Protein AF-0000000085039120 (afdb_homodimer)

Nearest PDB structures (foldseek):
  1xzw-assembly1_A  TM=8.210E-01  e=5.779E-21  Ipomoea batatas
  6hwr-assembly1_D  TM=8.224E-01  e=4.100E-21  Phaseolus vulgaris
  1kbp-assembly1_B  TM=8.142E-01  e=3.033E-20  Phaseolus vulgaris
  8brn-assembly1_C  TM=7.952E-01  e=2.706E-20  Phaseolus vulgaris
  6gj9-assembly1_A  TM=7.654E-01  e=9.226E-18  Triticum aestivum

pLDDT: mean 93.67, std 9.56, range [24.2, 98.94]

Secondary structure (DSSP, 8-state):
-EEEESS--SS-EEEEEE--SSSS-----EEEEPEEEEEE-TTS-EEEEEE----SPPTT-EEEEEEE-TTS-BPPPEEEEPPPSS---EEEEEE-B--SSIIIIIHHHHHHHHHH-TT-SEEEE-S-SSSSTT-HHHHHHHHHHHTTHHHHSEEEEPP-GGGEEEETTEEEEEEE-TTHHHH------S-TT-TTTSEEEEETTEEEEE--HHHHHH-HHHHHHHHHHHHHHHHT---SEEEEE-SS-S---BSSS----HHHHHHHHHHHHHTT--EEEE-SSSSEEEESSS--SS---TTEESPEEEE-B-SS----B-GGG---SEEEBS--EEEEEEEETTEEEEEEEETT--EEEEEEEE--TTSPEEEEESS-TTTSPPPB--------/-EEEESS--SS-EEEEEE--S-SS-----EEEEPEEEEEE-TTS-EEEEEE----SPPTT-EEEEEEE-TTS-BPPPEEEEPPPSS---EEEEEE-B--SSIIIIIHHHHHHHHHH-TT-SEEEE-S-SSSSTT-HHHHHHHHHHHTTHHHHSEEEEPP-GGGEEEETTEEEEEEE-TTHHHH------S-TT-TTTSEEEEETTEEEEE--HHHHHH-HHHHHHHHHHHHHHHHT---SEEEEE-SS-S---BSSS----HHHHHHHHHHHHHTT--EEEE-SSSSEEEESSS--SS---TTEESPEEEE-B-SS----B-GGG---SEEEBS--EEEEEEEETTEEEEEEEETT--EEEEEEEE--TTSPEEEEESS-TTTSPPPB--------

Foldseek 3Di:
DKDKDQDDDPWKKKWKDFDDPDDDPPPPTDIGTWDWDWDAALVGRIMIMTDDDDPDDAAFTKMWMWIDDPPDDIDDIEIETHHHQDLAKAKEKEAEAAAPPLQPFLLLLLVLRCVVPVRHQAYEYQENLYQAQRDVVRVVSSVVSCPCVPVYHHYHYAYDPNQWHARPVGHPDTDGRPCQCRGDDDDQPADPPCGPNWDWDDHRQEIETGHEVVVVQVDVVSVVRNLVVLLVCLVPRPHQAYEYGHAADCAAFFPDDGHHDPSNCVRRQVSQQVSQHAEYEYEDQQKWFKAFDFDHPDDADPQFTGYIYTYAHQHQDHTAGHPVRDRGQAIATRFHKMWMWMDRPQKIKIFIATSVRHTQWIKMWGRDDVHGTRIGGPDTCVVDPYHDDDSPPPPD/DKDKDQDDDPWKKKWKDFDDPDQDDPPPTDIGTWDWDWDAALVGRIMIMTDDDDPDDAAFTKMWMWIDDPPDDIDDIEIETHHHQDLAKAKEKEAEAAAPCLQPFLLLLLVLRCVVPVRHQAYEYQENLYQAQRDVVRVVSSVVSCPCVPVYHHYHYAYDPNQWHARPVGHPDTDGRPCQCRGDDDDQPADPPCGPNWDWDDHRQEIETGHEVVVVLVDVVSVVRVLVVLLVCLVPRPHQAYEYGHAADCAAFFDDDHHHDPSNCVRHQVSQQVSQHAEYEYEDQQKWFKAFPFDHPDDADPQFTGYIYTYAHQHQDHTAGHPVRDRGQAIATRFHKMWMWMDRPQKIKIFIATSVRHTQWIKMWGRDDVHGTRIGTPDTCVVDPYHDDDSPPPPD

Organism: Cyclobacterium marinum (strain ATCC 25205 / DSM 745 / LMG 13164 / NCIMB 1802) (NCBI:txid880070)

Radius of gyration: 28.02 Å; Cα contacts (8 Å, |Δi|>4): 1954; chains: 2; bounding box: 54×85×74 Å

Sequence (792 aa):
MTWRTSLKLELPIAQVSVASSVGSITAHDQTYQATIQEIKSLVGKSYYYYSVTFEGLKPGRIYRYRVGEIGNKMSEWNQFTTADNTNAPYSFIYLGDIQNEILAWGSRTIRAAYAKAPKAGFMMFAGDLINDGHQDSQWIEWFESLSHIRTMKSIVPVIGNHEYDTYPNDPNEEKISMFWRPQFELPLNGPKGLEESVYYMDYKNMRLVVLNSLAALKSPENLQVQSNYLDKVLADNPQKWTVVSFHHPFFTARDGRHGNYPELREAWQPILEKYKVDLVLKGHDHVYARGAHQTKTIDVPDGQVGPVYVVSVAGPKMYGIVPEKRWMDRAAVNTQLYQVITIDGDLLQYRAYTVLDELYDAFDLQKQNSSFNLFTEHISTPKYPENRFPNGSTLRMTWRTSLKLELPIAQVSVASSVGSITAHDQTYQATIQEIKSLVGKSYYYYSVTFEGLKPGRIYRYRVGEIGNKMSEWNQFTTADNTNAPYSFIYLGDIQNEILAWGSRTIRAAYAKAPKAGFMMFAGDLINDGHQDSQWIEWFESLSHIRTMKSIVPVIGNHEYDTYPNDPNEEKISMFWRPQFELPLNGPKGLEESVYYMDYKNMRLVVLNSLAALKSPENLQVQSNYLDKVLADNPQKWTVVSFHHPFFTARDGRHGNYPELREAWQPILEKYKVDLVLKGHDHVYARGAHQTKTIDVPDGQVGPVYVVSVAGPKMYGIVPEKRWMDRAAVNTQLYQVITIDGDLLQYRAYTVLDELYDAFDLQKQNSSFNLFTEHISTPKYPENRFPNGSTLR

Structure (mmCIF, N/CA/C/O backbone):
data_AF-0000000085039120-model_v1
#
loop_
_entity.id
_entity.type
_entity.pdbx_description
1 polymer Metallophosphoesterase
#
loop_
_atom_site.group_PDB
_atom_site.id
_atom_site.type_symbol
_atom_site.label_atom_id
_atom_site.label_alt_id
_atom_site.label_comp_id
_atom_site.label_asym_id
_atom_site.label_entity_id
_atom_site.label_seq_id
_atom_site.pdbx_PDB_ins_code
_atom_site.Cartn_x
_atom_site.Cartn_y
_atom_site.Cartn_z
_atom_site.occupancy
_atom_site.B_iso_or_equiv
_atom_site.auth_seq_id
_atom_site.auth_comp_id
_atom_site.auth_asym_id
_atom_site.auth_atom_id
_atom_site.pdbx_PDB_model_num
ATOM 1 N N . MET A 1 1 ? -16.375 -11.984 -2.309 1 93.56 1 MET A N 1
ATOM 2 C CA . MET A 1 1 ? -15.555 -11.5 -1.193 1 93.56 1 MET A CA 1
ATOM 3 C C . MET A 1 1 ? -15.82 -12.32 0.064 1 93.56 1 MET A C 1
ATOM 5 O O . MET A 1 1 ? -16.938 -12.766 0.296 1 93.56 1 MET A O 1
ATOM 9 N N . THR A 1 2 ? -14.828 -12.453 0.845 1 97.44 2 THR A N 1
ATOM 10 C CA . THR A 1 2 ? -14.914 -13.234 2.074 1 97.44 2 THR A CA 1
ATOM 11 C C . THR A 1 2 ? -14.289 -12.477 3.242 1 97.44 2 THR A C 1
ATOM 13 O O . THR A 1 2 ? -13.453 -11.594 3.039 1 97.44 2 THR A O 1
ATOM 16 N N . TRP A 1 3 ? -14.797 -12.703 4.43 1 97.75 3 TRP A N 1
ATOM 17 C CA . TRP A 1 3 ? -14.148 -12.25 5.656 1 97.75 3 TRP A CA 1
ATOM 18 C C . TRP A 1 3 ? -14.391 -13.227 6.801 1 97.75 3 TRP A C 1
ATOM 20 O O . TRP A 1 3 ? -15.156 -14.188 6.648 1 97.75 3 TRP A O 1
ATOM 30 N N . ARG A 1 4 ? -13.656 -13.094 7.875 1 97.5 4 ARG A N 1
ATOM 31 C CA . ARG A 1 4 ? -13.805 -14.039 8.977 1 97.5 4 ARG A CA 1
ATOM 32 C C . ARG A 1 4 ? -13.836 -13.32 10.32 1 97.5 4 ARG A C 1
ATOM 34 O O . ARG A 1 4 ? -13.32 -12.203 10.445 1 97.5 4 ARG A O 1
ATOM 41 N N . THR A 1 5 ? -14.508 -13.852 11.289 1 97.06 5 THR A N 1
ATOM 42 C CA . THR A 1 5 ? -14.531 -13.391 12.68 1 97.06 5 THR A CA 1
ATOM 43 C C . THR A 1 5 ? -14.32 -14.562 13.633 1 97.06 5 THR A C 1
ATOM 45 O O . THR A 1 5 ? -14.5 -15.727 13.258 1 97.06 5 THR A O 1
ATOM 48 N N . SER A 1 6 ? -13.836 -14.211 14.828 1 95.25 6 SER A N 1
ATOM 49 C CA . SER A 1 6 ? -13.672 -15.227 15.867 1 95.25 6 SER A CA 1
ATOM 50 C C . SER A 1 6 ? -14.992 -15.5 16.578 1 95.25 6 SER A C 1
ATOM 52 O O . SER A 1 6 ? -15.18 -16.578 17.156 1 95.25 6 SER A O 1
ATOM 54 N N . LEU A 1 7 ? -15.891 -14.516 16.578 1 95.88 7 LEU A N 1
ATOM 55 C CA . LEU A 1 7 ? -17.234 -14.672 17.141 1 95.88 7 LEU A CA 1
ATOM 56 C C . LEU A 1 7 ? -18.281 -14.609 16.031 1 95.88 7 LEU A C 1
ATOM 58 O O . LEU A 1 7 ? -18.172 -13.797 15.117 1 95.88 7 LEU A O 1
ATOM 62 N N . LYS A 1 8 ? -19.281 -15.453 16.188 1 96.25 8 LYS A N 1
ATOM 63 C CA . LYS A 1 8 ? -20.312 -15.562 15.164 1 96.25 8 LYS A CA 1
ATOM 64 C C . LYS A 1 8 ? -21.141 -14.281 15.07 1 96.25 8 LYS A C 1
ATOM 66 O O . LYS A 1 8 ? -21.578 -13.75 16.094 1 96.25 8 LYS A O 1
ATOM 71 N N . LEU A 1 9 ? -21.297 -13.797 13.875 1 97.06 9 LEU A N 1
ATOM 72 C CA . LEU A 1 9 ? -22.25 -12.719 13.617 1 97.06 9 LEU A CA 1
ATOM 73 C C . LEU A 1 9 ? -23.641 -13.266 13.367 1 97.06 9 LEU A C 1
ATOM 75 O O . LEU A 1 9 ? -23.812 -14.281 12.688 1 97.06 9 LEU A O 1
ATOM 79 N N . GLU A 1 10 ? -24.609 -12.664 13.898 1 95.88 10 GLU A N 1
ATOM 80 C CA . GLU A 1 10 ? -25.984 -13.125 13.727 1 95.88 10 GLU A CA 1
ATOM 81 C C . GLU A 1 10 ? -26.516 -12.758 12.352 1 95.88 10 GLU A C 1
ATOM 83 O O . GLU A 1 10 ? -27.172 -13.57 11.695 1 95.88 10 GLU A O 1
ATOM 88 N N . LEU A 1 11 ? -26.297 -11.555 11.953 1 96.69 11 LEU A N 1
ATOM 89 C CA . LEU A 1 11 ? -26.75 -11.07 10.648 1 96.69 11 LEU A CA 1
ATOM 90 C C . LEU A 1 11 ? -25.594 -10.438 9.875 1 96.69 11 LEU A C 1
ATOM 92 O O . LEU A 1 11 ? -25.531 -9.219 9.727 1 96.69 11 LEU A O 1
ATOM 96 N N . PRO A 1 12 ? -24.656 -11.281 9.344 1 98.06 12 PRO A N 1
ATOM 97 C CA . PRO A 1 12 ? -23.531 -10.742 8.586 1 98.06 12 PRO A CA 1
ATOM 98 C C . PRO A 1 12 ? -23.953 -10.148 7.242 1 98.06 12 PRO A C 1
ATOM 100 O O . PRO A 1 12 ? -24.703 -10.781 6.496 1 98.06 12 PRO A O 1
ATOM 103 N N . ILE A 1 13 ? -23.516 -8.93 6.973 1 97.62 13 ILE A N 1
ATOM 104 C CA . ILE A 1 13 ? -23.906 -8.266 5.73 1 97.62 13 ILE A CA 1
ATOM 105 C C . ILE A 1 13 ? -22.672 -7.617 5.094 1 97.62 13 ILE A C 1
ATOM 107 O O . ILE A 1 13 ? -21.672 -7.391 5.762 1 97.62 13 ILE A O 1
ATOM 111 N N . ALA A 1 14 ? -22.781 -7.375 3.836 1 97.5 14 ALA A N 1
ATOM 112 C CA . ALA A 1 14 ? -21.875 -6.508 3.074 1 97.5 14 ALA A CA 1
ATOM 113 C C . ALA A 1 14 ? -22.656 -5.406 2.365 1 97.5 14 ALA A C 1
ATOM 115 O O . ALA A 1 14 ? -23.75 -5.641 1.853 1 97.5 14 ALA A O 1
ATOM 116 N N . GLN A 1 15 ? -22.125 -4.207 2.426 1 95.5 15 GLN A N 1
ATOM 117 C CA . GLN A 1 15 ? -22.688 -3.076 1.697 1 95.5 15 GLN A CA 1
ATOM 118 C C . GLN A 1 15 ? -21.734 -2.584 0.615 1 95.5 15 GLN A C 1
ATOM 120 O O . GLN A 1 15 ? -20.516 -2.561 0.818 1 95.5 15 GLN A O 1
ATOM 125 N N . VAL A 1 16 ? -22.312 -2.248 -0.573 1 96.19 16 VAL A N 1
ATOM 126 C CA . VAL A 1 16 ? -21.484 -1.78 -1.683 1 96.19 16 VAL A CA 1
ATOM 127 C C . VAL A 1 16 ? -22.219 -0.685 -2.449 1 96.19 16 VAL A C 1
ATOM 129 O O . VAL A 1 16 ? -23.453 -0.732 -2.586 1 96.19 16 VAL A O 1
ATOM 132 N N . SER A 1 17 ? -21.516 0.325 -2.885 1 94.25 17 SER A N 1
ATOM 133 C CA . SER A 1 17 ? -22.031 1.37 -3.766 1 94.25 17 SER A CA 1
ATOM 134 C C . SER A 1 17 ? -20.906 1.987 -4.598 1 94.25 17 SER A C 1
ATOM 136 O O . SER A 1 17 ? -19.734 1.796 -4.297 1 94.25 17 SER A O 1
ATOM 138 N N . VAL A 1 18 ? -21.344 2.609 -5.652 1 94.31 18 VAL A N 1
ATOM 139 C CA . VAL A 1 18 ? -20.359 3.41 -6.375 1 94.31 18 VAL A CA 1
ATOM 140 C C . VAL A 1 18 ? -19.75 4.441 -5.434 1 94.31 18 VAL A C 1
ATOM 142 O O . VAL A 1 18 ? -20.453 5.117 -4.688 1 94.31 18 VAL A O 1
ATOM 145 N N . ALA A 1 19 ? -18.438 4.512 -5.434 1 94.12 19 ALA A N 1
ATOM 146 C CA . ALA A 1 19 ? -17.75 5.406 -4.516 1 94.12 19 ALA A CA 1
ATOM 147 C C . ALA A 1 19 ? -17.969 6.867 -4.898 1 94.12 19 ALA A C 1
ATOM 149 O O . ALA A 1 19 ? -18.203 7.18 -6.066 1 94.12 19 ALA A O 1
ATOM 150 N N . SER A 1 20 ? -17.891 7.703 -3.924 1 92 20 SER A N 1
ATOM 151 C CA . SER A 1 20 ? -17.953 9.156 -4.082 1 92 20 SER A CA 1
ATOM 152 C C . SER A 1 20 ? -16.844 9.844 -3.309 1 92 20 SER A C 1
ATOM 154 O O . SER A 1 20 ? -16.281 9.266 -2.371 1 92 20 SER A O 1
ATOM 156 N N . SER A 1 21 ? -16.484 11.031 -3.77 1 92 21 SER A N 1
ATOM 157 C CA . SER A 1 21 ? -15.453 11.773 -3.064 1 92 21 SER A CA 1
ATOM 158 C C . SER A 1 21 ? -15.992 12.383 -1.771 1 92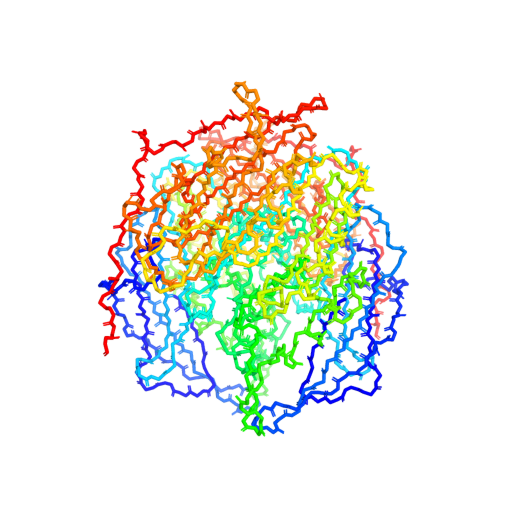 21 SER A C 1
ATOM 160 O O . SER A 1 21 ? -15.227 12.938 -0.979 1 92 21 SER A O 1
ATOM 162 N N . VAL A 1 22 ? -17.312 12.242 -1.511 1 85.81 22 VAL A N 1
ATOM 163 C CA . VAL A 1 22 ? -17.953 12.727 -0.289 1 85.81 22 VAL A CA 1
ATOM 164 C C . VAL A 1 22 ? -17.781 11.703 0.827 1 85.81 22 VAL A C 1
ATOM 166 O O . VAL A 1 22 ? -18.016 10.508 0.622 1 85.81 22 VAL A O 1
ATOM 169 N N . GLY A 1 23 ? -17.297 12.125 2.092 1 73.06 23 GLY A N 1
ATOM 170 C CA . GLY A 1 23 ? -17.047 11.289 3.256 1 73.06 23 GLY A CA 1
ATOM 171 C C . GLY A 1 23 ? -18.297 11.039 4.078 1 73.06 23 GLY A C 1
ATOM 172 O O . GLY A 1 23 ? -18.234 10.398 5.129 1 73.06 23 GLY A O 1
ATOM 173 N N . SER A 1 24 ? -19.344 10.477 3.783 1 66.94 24 SER A N 1
ATOM 174 C CA . SER A 1 24 ? -20.438 10.102 4.68 1 66.94 24 SER A CA 1
ATOM 175 C C . SER A 1 24 ? -21.781 10.203 3.982 1 66.94 24 SER A C 1
ATOM 177 O O . SER A 1 24 ? -22.828 10.305 4.641 1 66.94 24 SER A O 1
ATOM 179 N N . ILE A 1 25 ? -21.719 10.336 2.723 1 59.97 25 ILE A N 1
ATOM 180 C CA . ILE A 1 25 ? -23.047 10.516 2.148 1 59.97 25 ILE A CA 1
ATOM 181 C C . ILE A 1 25 ? -23.828 9.203 2.201 1 59.97 25 ILE A C 1
ATOM 183 O O . ILE A 1 25 ? -23.25 8.125 2.029 1 59.97 25 ILE A O 1
ATOM 187 N N . THR A 1 26 ? -24.984 9.344 2.809 1 58.03 26 THR A N 1
ATOM 188 C CA . THR A 1 26 ? -25.984 8.281 2.84 1 58.03 26 THR A CA 1
ATOM 189 C C . THR A 1 26 ? -26.266 7.77 1.431 1 58.03 26 THR A C 1
ATOM 191 O O . THR A 1 26 ? -27.031 8.398 0.683 1 58.03 26 THR A O 1
ATOM 194 N N . ALA A 1 27 ? -25.219 7.398 0.697 1 60.88 27 ALA A N 1
ATOM 195 C CA . ALA A 1 27 ? -25.562 6.75 -0.567 1 60.88 27 ALA A CA 1
ATOM 196 C C . ALA A 1 27 ? -26.422 5.508 -0.334 1 60.88 27 ALA A C 1
ATOM 198 O O . ALA A 1 27 ? -26.453 4.965 0.773 1 60.88 27 ALA A O 1
ATOM 199 N N . HIS A 1 28 ? -27.406 5.34 -1.147 1 76.56 28 HIS A N 1
ATOM 200 C CA . HIS A 1 28 ? -28.188 4.105 -1.222 1 76.56 28 HIS A CA 1
ATOM 201 C C . HIS A 1 28 ? -27.266 2.898 -1.422 1 76.56 28 HIS A C 1
ATOM 203 O O . HIS A 1 28 ? -27.047 2.469 -2.555 1 76.56 28 HIS A O 1
ATOM 209 N N . ASP A 1 29 ? -26.656 2.416 -0.384 1 87.31 29 ASP A N 1
ATOM 210 C CA . ASP A 1 29 ? -25.812 1.224 -0.44 1 87.31 29 ASP A CA 1
ATOM 211 C C . ASP A 1 29 ? -26.656 -0.023 -0.721 1 87.31 29 ASP A C 1
ATOM 213 O O . ASP A 1 29 ? -27.734 -0.188 -0.161 1 87.31 29 ASP A O 1
ATOM 217 N N . GLN A 1 30 ? -26.234 -0.728 -1.719 1 93.38 30 GLN A N 1
ATOM 218 C CA . GLN A 1 30 ? -26.781 -2.074 -1.851 1 93.38 30 GLN A CA 1
ATOM 219 C C . GLN A 1 30 ? -26.281 -2.982 -0.73 1 93.38 30 GLN A C 1
ATOM 221 O O . GLN A 1 30 ? -25.094 -3.02 -0.441 1 93.38 30 GLN A O 1
ATOM 226 N N . THR A 1 31 ? -27.234 -3.686 -0.113 1 95.31 31 THR A N 1
ATOM 227 C CA . THR A 1 31 ? -26.891 -4.551 1.009 1 95.31 31 THR A CA 1
ATOM 228 C C . THR A 1 31 ? -27.078 -6.02 0.636 1 95.31 31 THR A C 1
ATOM 230 O O . THR A 1 31 ? -28.109 -6.395 0.076 1 95.31 31 THR A O 1
ATOM 233 N N . TYR A 1 32 ? -26.109 -6.848 0.903 1 97 32 TYR A N 1
ATOM 234 C CA . TYR A 1 32 ? -26.141 -8.289 0.678 1 97 32 TYR A CA 1
ATOM 235 C C . TYR A 1 32 ? -26 -9.047 1.992 1 97 32 TYR A C 1
ATOM 237 O O . TYR A 1 32 ? -25.141 -8.734 2.816 1 97 32 TYR A O 1
ATOM 245 N N . GLN A 1 33 ? -26.875 -9.984 2.176 1 97.38 33 GLN A N 1
ATOM 246 C CA . GLN A 1 33 ? -26.688 -10.906 3.289 1 97.38 33 GLN A CA 1
ATOM 247 C C . GLN A 1 33 ? -25.609 -11.945 2.961 1 97.38 33 GLN A C 1
ATOM 249 O O . GLN A 1 33 ? -25.625 -12.547 1.885 1 97.38 33 GLN A O 1
ATOM 254 N N . ALA A 1 34 ? -24.719 -12.156 3.879 1 98 34 ALA A N 1
ATOM 255 C CA . ALA A 1 34 ? -23.609 -13.078 3.629 1 98 34 ALA A CA 1
ATOM 256 C C . ALA A 1 34 ? -23.984 -14.5 4.039 1 98 34 ALA A C 1
ATOM 258 O O . ALA A 1 34 ? -24.797 -14.695 4.953 1 98 34 ALA A O 1
ATOM 259 N N . THR A 1 35 ? -23.453 -15.492 3.338 1 97.25 35 THR A N 1
ATOM 260 C CA . THR A 1 35 ? -23.469 -16.859 3.834 1 97.25 35 THR A CA 1
ATOM 261 C C . THR A 1 35 ? -22.469 -17.047 4.961 1 97.25 35 THR A C 1
ATOM 263 O O . THR A 1 35 ? -21.5 -16.281 5.07 1 97.25 35 THR A O 1
ATOM 266 N N . ILE A 1 36 ? -22.75 -18.031 5.82 1 97.19 36 ILE A N 1
ATOM 267 C CA . ILE A 1 36 ? -21.875 -18.281 6.969 1 97.19 36 ILE A CA 1
ATOM 268 C C . ILE A 1 36 ? -21.406 -19.734 6.953 1 97.19 36 ILE A C 1
ATOM 270 O O . ILE A 1 36 ? -22.172 -20.641 6.641 1 97.19 36 ILE A O 1
ATOM 274 N N . GLN A 1 37 ? -20.125 -19.906 7.219 1 97.19 37 GLN A N 1
ATOM 275 C CA . GLN A 1 37 ? -19.547 -21.234 7.422 1 97.19 37 GLN A CA 1
ATOM 276 C C . GLN A 1 37 ? -18.641 -21.25 8.656 1 97.19 37 GLN A C 1
ATOM 278 O O . GLN A 1 37 ? -17.719 -20.438 8.773 1 97.19 37 GLN A O 1
ATOM 283 N N . GLU A 1 38 ? -18.922 -22.141 9.555 1 97.62 38 GLU A N 1
ATOM 284 C CA . GLU A 1 38 ? -18.062 -22.328 10.719 1 97.62 38 GLU A CA 1
ATOM 285 C C . GLU A 1 38 ? -16.953 -23.344 10.438 1 97.62 38 GLU A C 1
ATOM 287 O O . GLU A 1 38 ? -17.219 -24.438 9.93 1 97.62 38 GLU A O 1
ATOM 292 N N . ILE A 1 39 ? -15.758 -23 10.773 1 96.94 39 ILE A N 1
ATOM 293 C CA . ILE A 1 39 ? -14.625 -23.906 10.664 1 96.94 39 ILE A CA 1
ATOM 294 C C . ILE A 1 39 ? -13.953 -24.062 12.023 1 96.94 39 ILE A C 1
ATOM 296 O O . ILE A 1 39 ? -13.602 -23.062 12.664 1 96.94 39 ILE A O 1
ATOM 300 N N . LYS A 1 40 ? -13.734 -25.281 12.438 1 94.81 40 LYS A N 1
ATOM 301 C CA . LYS A 1 40 ? -12.977 -25.578 13.648 1 94.81 40 LYS A CA 1
ATOM 302 C C . LYS A 1 40 ? -11.531 -25.922 13.32 1 94.81 40 LYS A C 1
ATOM 304 O O . LYS A 1 40 ? -11.266 -26.891 12.594 1 94.81 40 LYS A O 1
ATOM 309 N N . SER A 1 41 ? -10.672 -25.156 13.867 1 92.81 41 SER A N 1
ATOM 310 C CA . SER A 1 41 ? -9.258 -25.391 13.609 1 92.81 41 SER A CA 1
ATOM 311 C C . SER A 1 41 ? -8.781 -26.672 14.289 1 92.81 41 SER A C 1
ATOM 313 O O . SER A 1 41 ? -9.523 -27.281 15.055 1 92.81 41 SER A O 1
ATOM 315 N N . LEU A 1 42 ? -7.531 -27.047 14.047 1 90.06 42 LEU A N 1
ATOM 316 C CA . LEU A 1 42 ? -6.957 -28.266 14.602 1 90.06 42 LEU A CA 1
ATOM 317 C C . LEU A 1 42 ? -6.828 -28.156 16.125 1 90.06 42 LEU A C 1
ATOM 319 O O . LEU A 1 42 ? -6.832 -29.172 16.812 1 90.06 42 LEU A O 1
ATOM 323 N N . VAL A 1 43 ? -6.734 -26.906 16.609 1 90.44 43 VAL A N 1
ATOM 324 C CA . VAL A 1 43 ? -6.551 -26.719 18.047 1 90.44 43 VAL A CA 1
ATOM 325 C C . VAL A 1 43 ? -7.902 -26.484 18.703 1 90.44 43 VAL A C 1
ATOM 327 O O . VAL A 1 43 ? -7.961 -26.094 19.875 1 90.44 43 VAL A O 1
ATOM 330 N N . GLY A 1 44 ? -8.961 -26.562 17.984 1 91.31 44 GLY A N 1
ATOM 331 C CA . GLY A 1 44 ? -10.297 -26.547 18.578 1 91.31 44 GLY A CA 1
ATOM 332 C C . GLY A 1 44 ? -10.938 -25.172 18.562 1 91.31 44 GLY A C 1
ATOM 333 O O . GLY A 1 44 ? -12.086 -25.016 18.984 1 91.31 44 GLY A O 1
ATOM 334 N N . LYS A 1 45 ? -10.273 -24.219 18.094 1 94.31 45 LYS A N 1
ATOM 335 C CA . LYS A 1 45 ? -10.836 -22.859 18.016 1 94.31 45 LYS A CA 1
ATOM 336 C C . LYS A 1 45 ? -11.742 -22.719 16.797 1 94.31 45 LYS A C 1
ATOM 338 O O . LYS A 1 45 ? -11.398 -23.188 15.695 1 94.31 45 LYS A O 1
ATOM 343 N N . SER A 1 46 ? -12.867 -22.094 16.984 1 96.25 46 SER A N 1
ATOM 344 C CA . SER A 1 46 ? -13.812 -21.875 15.891 1 96.25 46 SER A CA 1
ATOM 345 C C . SER A 1 46 ? -13.586 -20.531 15.227 1 96.25 46 SER A C 1
ATOM 347 O O . SER A 1 46 ? -13.336 -19.531 15.906 1 96.25 46 SER A O 1
ATOM 349 N N . TYR A 1 47 ? -13.695 -20.547 13.906 1 96.88 47 TYR A N 1
ATOM 350 C CA . TYR A 1 47 ? -13.734 -19.344 13.094 1 96.88 47 TYR A CA 1
ATOM 351 C C . TYR A 1 47 ? -14.961 -19.328 12.195 1 96.88 47 TYR A C 1
ATOM 353 O O . TYR A 1 47 ? -15.398 -20.375 11.711 1 96.88 47 TYR A O 1
ATOM 361 N N . TYR A 1 48 ? -15.539 -18.172 12.016 1 98.06 48 TYR A N 1
ATOM 362 C CA . TYR A 1 48 ? -16.703 -18 11.172 1 98.06 48 TYR A CA 1
ATOM 363 C C . TYR A 1 48 ? -16.359 -17.234 9.898 1 98.06 48 TYR A C 1
ATOM 365 O O . TYR A 1 48 ? -15.961 -16.078 9.961 1 98.06 48 TYR A O 1
ATOM 373 N N . TYR A 1 49 ? -16.547 -17.922 8.789 1 98.19 49 TYR A N 1
ATOM 374 C CA . TYR A 1 49 ? -16.266 -17.344 7.48 1 98.19 49 TYR A CA 1
ATOM 375 C C . TYR A 1 49 ? -17.562 -16.859 6.812 1 98.19 49 TYR A C 1
ATOM 377 O O . TYR A 1 49 ? -18.594 -17.531 6.891 1 98.19 49 TYR A O 1
ATOM 385 N N . TYR A 1 50 ? -17.453 -15.703 6.234 1 98.06 50 TYR A N 1
ATOM 386 C CA . TYR A 1 50 ? -18.594 -15.102 5.531 1 98.06 50 TYR A CA 1
ATOM 387 C C . TYR A 1 50 ? -18.25 -14.859 4.066 1 98.06 50 TYR A C 1
ATOM 389 O O . TYR A 1 50 ? -17.109 -14.539 3.73 1 98.06 50 TYR A O 1
ATOM 397 N N . SER A 1 51 ? -19.25 -14.977 3.201 1 96.88 51 SER A N 1
ATOM 398 C CA . SER A 1 51 ? -19.031 -14.781 1.773 1 96.88 51 SER A CA 1
ATOM 399 C C . SER A 1 51 ? -20.203 -14.055 1.126 1 96.88 51 SER A C 1
ATOM 401 O O . SER A 1 51 ? -21.359 -14.289 1.487 1 96.88 51 SER A O 1
ATOM 403 N N . VAL A 1 52 ? -19.875 -13.156 0.271 1 96.44 52 VAL A N 1
ATOM 404 C CA . VAL A 1 52 ? -20.859 -12.461 -0.558 1 96.44 52 VAL A CA 1
ATOM 405 C C . VAL A 1 52 ? -20.328 -12.328 -1.984 1 96.44 52 VAL A C 1
ATOM 407 O O . VAL A 1 52 ? -19.109 -12.25 -2.199 1 96.44 52 VAL A O 1
ATOM 410 N N . THR A 1 53 ? -21.172 -12.414 -2.928 1 94.81 53 THR A N 1
ATOM 411 C CA . THR A 1 53 ? -20.875 -12.078 -4.316 1 94.81 53 THR A CA 1
ATOM 412 C C . THR A 1 53 ? -21.688 -10.867 -4.762 1 94.81 53 THR A C 1
ATOM 414 O O . THR A 1 53 ? -22.922 -10.914 -4.777 1 94.81 53 THR A O 1
ATOM 417 N N . PHE A 1 54 ? -20.984 -9.781 -5.051 1 95 54 PHE A N 1
ATOM 418 C CA . PHE A 1 54 ? -21.656 -8.609 -5.602 1 95 54 PHE A CA 1
ATOM 419 C C . PHE A 1 54 ? -21.969 -8.812 -7.078 1 95 54 PHE A C 1
ATOM 421 O O . PHE A 1 54 ? -21.125 -9.281 -7.84 1 95 54 PHE A O 1
ATOM 428 N N . GLU A 1 55 ? -23.094 -8.43 -7.48 1 93.81 55 GLU A N 1
ATOM 429 C CA . GLU A 1 55 ? -23.516 -8.555 -8.875 1 93.81 55 GLU A CA 1
ATOM 430 C C . GLU A 1 55 ? -23.969 -7.207 -9.438 1 93.81 55 GLU A C 1
ATOM 432 O O . GLU A 1 55 ? -24.25 -6.277 -8.68 1 93.81 55 GLU A O 1
ATOM 437 N N . GLY A 1 56 ? -23.922 -7.152 -10.727 1 94.69 56 GLY A N 1
ATOM 438 C CA . GLY A 1 56 ? -24.469 -5.984 -11.406 1 94.69 56 GLY A CA 1
ATOM 439 C C . GLY A 1 56 ? -23.578 -4.762 -11.289 1 94.69 56 GLY A C 1
ATOM 440 O O . GLY A 1 56 ? -24.062 -3.629 -11.328 1 94.69 56 GLY A O 1
ATOM 441 N N . LEU A 1 57 ? -22.344 -4.969 -11.07 1 95.88 57 LEU A N 1
ATOM 442 C CA . LEU A 1 57 ? -21.422 -3.846 -10.969 1 95.88 57 LEU A CA 1
ATOM 443 C C . LEU A 1 57 ? -21.078 -3.293 -12.352 1 95.88 57 LEU A C 1
ATOM 445 O O . LEU A 1 57 ? -21.016 -4.043 -13.32 1 95.88 57 LEU A O 1
ATOM 449 N N . LYS A 1 58 ? -20.875 -2.014 -12.43 1 96.5 58 LYS A N 1
ATOM 450 C CA . LYS A 1 58 ? -20.531 -1.354 -13.688 1 96.5 58 LYS A CA 1
ATOM 451 C C . LYS A 1 58 ? -19.031 -1.44 -13.961 1 96.5 58 LYS A C 1
ATOM 453 O O . LYS A 1 58 ? -18.219 -1.388 -13.031 1 96.5 58 LYS A O 1
ATOM 458 N N . PRO A 1 59 ? -18.656 -1.59 -15.289 1 96.94 59 PRO A N 1
ATOM 459 C CA . PRO A 1 59 ? -17.234 -1.648 -15.625 1 96.94 59 PRO A CA 1
ATOM 460 C C . PRO A 1 59 ? -16.516 -0.323 -15.375 1 96.94 59 PRO A C 1
ATOM 462 O O . PRO A 1 59 ? -17.094 0.746 -15.578 1 96.94 59 PRO A O 1
ATOM 465 N N . GLY A 1 60 ? -15.289 -0.388 -14.984 1 96.5 60 GLY A N 1
ATOM 466 C CA . GLY A 1 60 ? -14.406 0.761 -14.859 1 96.5 60 GLY A CA 1
ATOM 467 C C . GLY A 1 60 ? -14.844 1.732 -13.781 1 96.5 60 GLY A C 1
ATOM 468 O O . GLY A 1 60 ? -14.711 2.947 -13.938 1 96.5 60 GLY A O 1
ATOM 469 N N . ARG A 1 61 ? -15.422 1.211 -12.719 1 96.19 61 ARG A N 1
ATOM 470 C CA . ARG A 1 61 ? -15.906 2.062 -11.641 1 96.19 61 ARG A CA 1
ATOM 471 C C . ARG A 1 61 ? -15.227 1.722 -10.32 1 96.19 61 ARG A C 1
ATOM 473 O O . ARG A 1 61 ? -14.945 0.553 -10.047 1 96.19 61 ARG A O 1
ATOM 480 N N . ILE A 1 62 ? -15 2.809 -9.547 1 96.5 62 ILE A N 1
ATOM 481 C CA . ILE A 1 62 ? -14.555 2.604 -8.172 1 96.5 62 ILE A CA 1
ATOM 482 C C . ILE A 1 62 ? -15.773 2.424 -7.258 1 96.5 62 ILE A C 1
ATOM 484 O O . ILE A 1 62 ? -16.688 3.256 -7.258 1 96.5 62 ILE A O 1
ATOM 488 N N . TYR A 1 63 ? -15.797 1.343 -6.562 1 96 63 TYR A N 1
ATOM 489 C CA . TYR A 1 63 ? -16.828 1.051 -5.578 1 96 63 TYR A CA 1
ATOM 490 C C . TYR A 1 63 ? -16.281 1.154 -4.16 1 96 63 TYR A C 1
ATOM 492 O O . TYR A 1 63 ? -15.102 0.902 -3.928 1 96 63 TYR A O 1
ATOM 500 N N . ARG A 1 64 ? -17.062 1.568 -3.262 1 95.44 64 ARG A N 1
ATOM 501 C CA . ARG A 1 64 ? -16.766 1.428 -1.837 1 95.44 64 ARG A CA 1
ATOM 502 C C . ARG A 1 64 ? -17.594 0.299 -1.222 1 95.44 64 ARG A C 1
ATOM 504 O O . ARG A 1 64 ? -18.719 0.042 -1.646 1 95.44 64 ARG A O 1
ATOM 511 N N . TYR A 1 65 ? -17.047 -0.358 -0.256 1 96.25 65 TYR A N 1
ATOM 512 C CA . TYR A 1 65 ? -17.766 -1.432 0.417 1 96.25 65 TYR A CA 1
ATOM 513 C C . TYR A 1 65 ? -17.312 -1.573 1.864 1 96.25 65 TYR A C 1
ATOM 515 O O . TYR A 1 65 ? -16.234 -1.093 2.232 1 96.25 65 TYR A O 1
ATOM 523 N N . ARG A 1 66 ? -18.094 -2.123 2.684 1 96.44 66 ARG A N 1
ATOM 524 C CA . ARG A 1 66 ? -17.781 -2.529 4.047 1 96.44 66 ARG A CA 1
ATOM 525 C C . ARG A 1 66 ? -18.531 -3.791 4.438 1 96.44 66 ARG A C 1
ATOM 527 O O . ARG A 1 66 ? -19.516 -4.152 3.789 1 96.44 66 ARG A O 1
ATOM 534 N N . VAL A 1 67 ? -18.125 -4.512 5.371 1 97.56 67 VAL A N 1
ATOM 535 C CA . VAL A 1 67 ? -18.734 -5.77 5.809 1 97.56 67 VAL A CA 1
ATOM 536 C C . VAL A 1 67 ? -18.891 -5.762 7.328 1 97.56 67 VAL A C 1
ATOM 538 O O . VAL A 1 67 ? -18.203 -5.012 8.031 1 97.56 67 VAL A O 1
ATOM 541 N N . GLY A 1 68 ? -19.734 -6.527 7.836 1 97.44 68 GLY A N 1
ATOM 542 C CA . GLY A 1 68 ? -19.969 -6.656 9.266 1 97.44 68 GLY A CA 1
ATOM 543 C C . GLY A 1 68 ? -21.406 -6.98 9.617 1 97.44 68 GLY A C 1
ATOM 544 O O . GLY A 1 68 ? -22.016 -7.859 9 1 97.44 68 GLY A O 1
ATOM 545 N N . GLU A 1 69 ? -21.797 -6.402 10.602 1 96.31 69 GLU A N 1
ATOM 546 C CA . GLU A 1 69 ? -23.156 -6.531 11.094 1 96.31 69 GLU A CA 1
ATOM 547 C C . GLU A 1 69 ? -23.719 -5.184 11.547 1 96.31 69 GLU A C 1
ATOM 549 O O . GLU A 1 69 ? -23.125 -4.531 12.414 1 96.31 69 GLU A O 1
ATOM 554 N N . ILE A 1 70 ? -24.875 -4.859 10.93 1 88.81 70 ILE A N 1
ATOM 555 C CA . ILE A 1 70 ? -25.484 -3.576 11.266 1 88.81 70 ILE A CA 1
ATOM 556 C C . ILE A 1 70 ? -25.828 -3.543 12.75 1 88.81 70 ILE A C 1
ATOM 558 O O . ILE A 1 70 ? -26.375 -4.508 13.289 1 88.81 70 ILE A O 1
ATOM 562 N N . GLY A 1 71 ? -25.516 -2.383 13.359 1 88.75 71 GLY A N 1
ATOM 563 C CA . GLY A 1 71 ? -25.797 -2.234 14.781 1 88.75 71 GLY A CA 1
ATOM 564 C C . GLY A 1 71 ? -24.719 -2.842 15.664 1 88.75 71 GLY A C 1
ATOM 565 O O . GLY A 1 71 ? -24.781 -2.734 16.891 1 88.75 71 GLY A O 1
ATOM 566 N N . ASN A 1 72 ? -23.828 -3.533 15.109 1 90.88 72 ASN A N 1
ATOM 567 C CA . ASN A 1 72 ? -22.672 -4.094 15.797 1 90.88 72 ASN A CA 1
ATOM 568 C C . ASN A 1 72 ? -21.359 -3.551 15.227 1 90.88 72 ASN A C 1
ATOM 570 O O . ASN A 1 72 ? -21.125 -2.342 15.25 1 90.88 72 ASN A O 1
ATOM 574 N N . LYS A 1 73 ? -20.547 -4.395 14.703 1 91.94 73 LYS A N 1
ATOM 575 C CA . LYS A 1 73 ? -19.266 -3.947 14.188 1 91.94 73 LYS A CA 1
ATOM 576 C C . LYS A 1 73 ? -19.219 -4.035 12.664 1 91.94 73 LYS A C 1
ATOM 578 O O . LYS A 1 73 ? -19.562 -5.07 12.094 1 91.94 73 LYS A O 1
ATOM 583 N N . MET A 1 74 ? -18.906 -2.898 12.023 1 95.06 74 MET A N 1
ATOM 584 C CA . MET A 1 74 ? -18.672 -2.832 10.586 1 95.06 74 MET A CA 1
ATOM 585 C C . MET A 1 74 ? -17.203 -2.529 10.289 1 95.06 74 MET A C 1
ATOM 587 O O . MET A 1 74 ? -16.547 -1.819 11.047 1 95.06 74 MET A O 1
ATOM 591 N N . SER A 1 75 ? -16.688 -3.113 9.242 1 96.75 75 SER A N 1
ATOM 592 C CA . SER A 1 75 ? -15.359 -2.721 8.781 1 96.75 75 SER A CA 1
ATOM 593 C C . SER A 1 75 ? -15.352 -1.274 8.297 1 96.75 75 SER A C 1
ATOM 595 O O . SER A 1 75 ? -16.406 -0.641 8.195 1 96.75 75 SER A O 1
ATOM 597 N N . GLU A 1 76 ? -14.164 -0.751 8.125 1 96.25 76 GLU A N 1
ATOM 598 C CA . GLU A 1 76 ? -14.039 0.537 7.445 1 96.25 76 GLU A CA 1
ATOM 599 C C . GLU A 1 76 ? -14.508 0.446 5.996 1 96.25 76 GLU A C 1
ATOM 601 O O . GLU A 1 76 ? -14.68 -0.651 5.461 1 96.25 76 GLU A O 1
ATOM 606 N N . TRP A 1 77 ? -14.766 1.594 5.41 1 95.06 77 TRP A N 1
ATOM 607 C CA . TRP A 1 77 ? -15.062 1.64 3.982 1 95.06 77 TRP A CA 1
ATOM 608 C C . TRP A 1 77 ? -13.797 1.418 3.162 1 95.06 77 TRP A C 1
ATOM 610 O O . TRP A 1 77 ? -12.82 2.162 3.299 1 95.06 77 TRP A O 1
ATOM 620 N N . ASN A 1 78 ? -13.836 0.372 2.383 1 96.62 78 ASN A N 1
ATOM 621 C CA . ASN A 1 78 ? -12.766 0.046 1.445 1 96.62 78 ASN A CA 1
ATOM 622 C C . ASN A 1 78 ? -13.18 0.33 0.004 1 96.62 78 ASN A C 1
ATOM 624 O O . ASN A 1 78 ? -14.367 0.5 -0.284 1 96.62 78 ASN A O 1
ATOM 628 N N . GLN A 1 79 ? -12.164 0.423 -0.83 1 96.5 79 GLN A N 1
ATOM 629 C CA . GLN A 1 79 ? -12.477 0.7 -2.227 1 96.5 79 GLN A CA 1
ATOM 630 C C . GLN A 1 79 ? -11.836 -0.329 -3.152 1 96.5 79 GLN A C 1
ATOM 632 O O . GLN A 1 79 ? -10.734 -0.808 -2.885 1 96.5 79 GLN A O 1
ATOM 637 N N . PHE A 1 80 ? -12.492 -0.702 -4.148 1 96.31 80 PHE A N 1
ATOM 638 C CA . PHE A 1 80 ? -11.953 -1.494 -5.246 1 96.31 80 PHE A CA 1
ATOM 639 C C . PHE A 1 80 ? -12.445 -0.966 -6.59 1 96.31 80 PHE A C 1
ATOM 641 O O . PHE A 1 80 ? -13.422 -0.215 -6.648 1 96.31 80 PHE A O 1
ATOM 648 N N . THR A 1 81 ? -11.758 -1.294 -7.625 1 96.88 81 THR A N 1
ATOM 649 C CA . THR A 1 81 ? -12.094 -0.848 -8.969 1 96.88 81 THR A CA 1
ATOM 650 C C . THR A 1 81 ? -12.453 -2.035 -9.859 1 96.88 81 THR A C 1
ATOM 652 O O . THR A 1 81 ? -11.719 -3.021 -9.914 1 96.88 81 THR A O 1
ATOM 655 N N . THR A 1 82 ? -13.562 -1.979 -10.516 1 96.88 82 THR A N 1
ATOM 656 C CA . THR A 1 82 ? -13.93 -3.004 -11.484 1 96.88 82 THR A CA 1
ATOM 657 C C . THR A 1 82 ? -13.172 -2.811 -12.789 1 96.88 82 THR A C 1
ATOM 659 O O . THR A 1 82 ? -12.828 -1.684 -13.156 1 96.88 82 THR A O 1
ATOM 662 N N . ALA A 1 83 ? -12.906 -3.914 -13.492 1 96.31 83 ALA A N 1
ATOM 663 C CA . ALA A 1 83 ? -12.25 -3.826 -14.797 1 96.31 83 ALA A CA 1
ATOM 664 C C . ALA A 1 83 ? -13.062 -2.973 -15.766 1 96.31 83 ALA A C 1
ATOM 666 O O . ALA A 1 83 ? -14.297 -3.061 -15.789 1 96.31 83 ALA A O 1
ATOM 667 N N . ASP A 1 84 ? -12.367 -2.146 -16.547 1 95.56 84 ASP A N 1
ATOM 668 C CA . ASP A 1 84 ? -13.086 -1.368 -17.562 1 95.56 84 ASP A CA 1
ATOM 669 C C . ASP A 1 84 ? -13.297 -2.184 -18.828 1 95.56 84 ASP A C 1
ATOM 671 O O . ASP A 1 84 ? -12.734 -3.268 -18.984 1 95.56 84 ASP A O 1
ATOM 675 N N . ASN A 1 85 ? -14.102 -1.68 -19.703 1 94.62 85 ASN A N 1
ATOM 676 C CA . ASN A 1 85 ? -14.391 -2.359 -20.953 1 94.62 85 ASN A CA 1
ATOM 677 C C . ASN A 1 85 ? -13.695 -1.677 -22.125 1 94.62 85 ASN A C 1
ATOM 679 O O . ASN A 1 85 ? -14.148 -1.782 -23.266 1 94.62 85 ASN A O 1
ATOM 683 N N . THR A 1 86 ? -12.664 -0.984 -21.781 1 95 86 THR A N 1
ATOM 684 C CA . THR A 1 86 ? -11.906 -0.309 -22.828 1 95 86 THR A CA 1
ATOM 685 C C . THR A 1 86 ? -10.672 -1.122 -23.219 1 95 86 THR A C 1
ATOM 687 O O . THR A 1 86 ? -10.398 -2.166 -22.625 1 95 86 THR A O 1
ATOM 690 N N . ASN A 1 87 ? -10 -0.622 -24.188 1 95.69 87 ASN A N 1
ATOM 691 C CA . ASN A 1 87 ? -8.766 -1.269 -24.609 1 95.69 87 ASN A CA 1
ATOM 692 C C . ASN A 1 87 ? -7.547 -0.646 -23.938 1 95.69 87 ASN A C 1
ATOM 694 O O . ASN A 1 87 ? -6.418 -0.836 -24.406 1 95.69 87 ASN A O 1
ATOM 698 N N . ALA A 1 88 ? -7.828 0.102 -22.859 1 97 88 ALA A N 1
ATOM 699 C CA . ALA A 1 88 ? -6.707 0.701 -22.125 1 97 88 ALA A CA 1
ATOM 700 C C . ALA A 1 88 ? -5.781 -0.373 -21.562 1 97 88 ALA A C 1
ATOM 702 O O . ALA A 1 88 ? -6.23 -1.459 -21.188 1 97 88 ALA A O 1
ATOM 703 N N . PRO A 1 89 ? -4.539 -0.076 -21.531 1 98.38 89 PRO A N 1
ATOM 704 C CA . PRO A 1 89 ? -3.598 -1.039 -20.953 1 98.38 89 PRO A CA 1
ATOM 705 C C . PRO A 1 89 ? -3.949 -1.421 -19.516 1 98.38 89 PRO A C 1
ATOM 707 O O . PRO A 1 89 ? -4.551 -0.625 -18.781 1 98.38 89 PRO A O 1
ATOM 710 N N . TYR A 1 90 ? -3.592 -2.609 -19.125 1 98.44 90 TYR A N 1
ATOM 711 C CA . TYR A 1 90 ? -3.756 -3.094 -17.766 1 98.44 90 TYR A CA 1
ATOM 712 C C . TYR A 1 90 ? -2.613 -4.023 -17.375 1 98.44 90 TYR A C 1
ATOM 714 O O . TYR A 1 90 ? -1.812 -4.422 -18.219 1 98.44 90 TYR A O 1
ATOM 722 N N . SER A 1 91 ? -2.508 -4.25 -16.094 1 98.81 91 SER A N 1
ATOM 723 C CA . SER A 1 91 ? -1.473 -5.148 -15.594 1 98.81 91 SER A CA 1
ATOM 724 C C . SER A 1 91 ? -2.008 -6.043 -14.484 1 98.81 91 SER A C 1
ATOM 726 O O . SER A 1 91 ? -3.086 -5.793 -13.945 1 98.81 91 SER A O 1
ATOM 728 N N . PHE A 1 92 ? -1.338 -7.086 -14.227 1 98.88 92 PHE A N 1
ATOM 729 C CA . PHE A 1 92 ? -1.514 -7.891 -13.016 1 98.88 92 PHE A CA 1
ATOM 730 C C . PHE A 1 92 ? -0.165 -8.297 -12.438 1 98.88 92 PHE A C 1
ATOM 732 O O . PHE A 1 92 ? 0.862 -8.195 -13.109 1 98.88 92 PHE A O 1
ATOM 739 N N . ILE A 1 93 ? -0.175 -8.656 -11.172 1 98.94 93 ILE A N 1
ATOM 740 C CA . ILE A 1 93 ? 1.026 -9.062 -10.445 1 98.94 93 ILE A CA 1
ATOM 741 C C . ILE A 1 93 ? 1.047 -10.586 -10.297 1 98.94 93 ILE A C 1
ATOM 743 O O . ILE A 1 93 ? 0.012 -11.203 -10.031 1 98.94 93 ILE A O 1
ATOM 747 N N . TYR A 1 94 ? 2.219 -11.141 -10.562 1 98.94 94 TYR A N 1
ATOM 748 C CA . TYR A 1 94 ? 2.445 -12.57 -10.406 1 98.94 94 TYR A CA 1
ATOM 749 C C . TYR A 1 94 ? 3.523 -12.844 -9.359 1 98.94 94 TYR A C 1
ATOM 751 O O . TYR A 1 94 ? 4.617 -12.273 -9.438 1 98.94 94 TYR A O 1
ATOM 759 N N . LEU A 1 95 ? 3.193 -13.648 -8.305 1 98.88 95 LEU A N 1
ATOM 760 C CA . LEU A 1 95 ? 4.125 -14.117 -7.277 1 98.88 95 LEU A CA 1
ATOM 761 C C . LEU A 1 95 ? 4.137 -15.641 -7.211 1 98.88 95 LEU A C 1
ATOM 763 O O . LEU A 1 95 ? 3.08 -16.281 -7.215 1 98.88 95 LEU A O 1
ATOM 767 N N . GLY A 1 96 ? 5.348 -16.219 -7.133 1 98.38 96 GLY A N 1
ATOM 768 C CA . GLY A 1 96 ? 5.48 -17.656 -6.895 1 98.38 96 GLY A CA 1
ATOM 769 C C . GLY A 1 96 ? 5.418 -18.016 -5.426 1 98.38 96 GLY A C 1
ATOM 770 O O . GLY A 1 96 ? 4.785 -17.312 -4.633 1 98.38 96 GLY A O 1
ATOM 771 N N . ASP A 1 97 ? 6.059 -19.047 -5.004 1 97.88 97 ASP A N 1
ATOM 772 C CA . ASP A 1 97 ? 6.02 -19.641 -3.676 1 97.88 97 ASP A CA 1
ATOM 773 C C . ASP A 1 97 ? 6.469 -18.641 -2.609 1 97.88 97 ASP A C 1
ATOM 775 O O . ASP A 1 97 ? 7.523 -18.016 -2.738 1 97.88 97 ASP A O 1
ATOM 779 N N . ILE A 1 98 ? 5.648 -18.578 -1.598 1 97.88 98 ILE A N 1
ATOM 780 C CA . ILE A 1 98 ? 6.113 -17.984 -0.349 1 97.88 98 ILE A CA 1
ATOM 781 C C . ILE A 1 98 ? 6.461 -19.078 0.649 1 97.88 98 ILE A C 1
ATOM 783 O O . ILE A 1 98 ? 7.594 -19.156 1.131 1 97.88 98 ILE A O 1
ATOM 787 N N . GLN A 1 99 ? 5.465 -19.891 1.062 1 98 99 GLN A N 1
ATOM 788 C CA . GLN A 1 99 ? 5.504 -21.188 1.736 1 98 99 GLN A CA 1
ATOM 789 C C . GLN A 1 99 ? 6.012 -21.047 3.17 1 98 99 GLN A C 1
ATOM 791 O O . GLN A 1 99 ? 5.309 -21.391 4.121 1 98 99 GLN A O 1
ATOM 796 N N . ASN A 1 100 ? 7.289 -20.562 3.309 1 96.06 100 ASN A N 1
ATOM 797 C CA . ASN A 1 100 ? 7.926 -20.469 4.617 1 96.06 100 ASN A CA 1
ATOM 798 C C . ASN A 1 100 ? 8.211 -19.016 5.004 1 96.06 100 ASN A C 1
ATOM 800 O O . ASN A 1 100 ? 8.32 -18.156 4.137 1 96.06 100 ASN A O 1
ATOM 804 N N . GLU A 1 101 ? 8.359 -18.891 6.359 1 95.81 101 GLU A N 1
ATOM 805 C CA . GLU A 1 101 ? 8.633 -17.547 6.859 1 95.81 101 GLU A CA 1
ATOM 806 C C . GLU A 1 101 ? 7.758 -16.516 6.156 1 95.81 101 GLU A C 1
ATOM 808 O O . GLU A 1 101 ? 8.258 -15.516 5.637 1 95.81 101 GLU A O 1
ATOM 813 N N . ILE A 1 102 ? 6.496 -16.812 6.152 1 97.44 102 ILE A N 1
ATOM 814 C CA . ILE A 1 102 ? 5.484 -16.156 5.336 1 97.44 102 ILE A CA 1
ATOM 815 C C . ILE A 1 102 ? 5.457 -14.664 5.664 1 97.44 102 ILE A C 1
ATOM 817 O O . ILE A 1 102 ? 5.816 -13.828 4.832 1 97.44 102 ILE A O 1
ATOM 821 N N . LEU A 1 103 ? 5.152 -14.375 6.926 1 97.75 103 LEU A N 1
ATOM 822 C CA . LEU A 1 103 ? 5.109 -12.969 7.336 1 97.75 103 LEU A CA 1
ATOM 823 C C . LEU A 1 103 ? 6.516 -12.398 7.445 1 97.75 103 LEU A C 1
ATOM 825 O O . LEU A 1 103 ? 6.781 -11.297 6.957 1 97.75 103 LEU A O 1
ATOM 829 N N . ALA A 1 104 ? 7.438 -13.141 7.98 1 95.44 104 ALA A N 1
ATOM 830 C CA . ALA A 1 104 ? 8.773 -12.656 8.312 1 95.44 104 ALA A CA 1
ATOM 831 C C . ALA A 1 104 ? 9.523 -12.219 7.059 1 95.44 104 ALA A C 1
ATOM 833 O O . ALA A 1 104 ? 10.172 -11.164 7.047 1 95.44 104 ALA A O 1
ATOM 834 N N . TRP A 1 105 ? 9.367 -13.023 5.953 1 95.56 105 TRP A N 1
ATOM 835 C CA . TRP A 1 105 ? 10.203 -12.727 4.793 1 95.56 105 TRP A CA 1
ATOM 836 C C . TRP A 1 105 ? 9.359 -12.602 3.531 1 95.56 105 TRP A C 1
ATOM 838 O O . TRP A 1 105 ? 9.781 -12 2.547 1 95.56 105 TRP A O 1
ATOM 848 N N . GLY A 1 106 ? 8.18 -13.211 3.504 1 97.19 106 GLY A N 1
ATOM 849 C CA . GLY A 1 106 ? 7.324 -13.148 2.33 1 97.19 106 GLY A CA 1
ATOM 850 C C . GLY A 1 106 ? 6.629 -11.805 2.172 1 97.19 106 GLY A C 1
ATOM 851 O O . GLY A 1 106 ? 6.367 -11.367 1.051 1 97.19 106 GLY A O 1
ATOM 852 N N . SER A 1 107 ? 6.348 -11.102 3.301 1 97.88 107 SER A N 1
ATOM 853 C CA . SER A 1 107 ? 5.57 -9.867 3.299 1 97.88 107 SER A CA 1
ATOM 854 C C . SER A 1 107 ? 6.273 -8.773 2.502 1 97.88 107 SER A C 1
ATOM 856 O O . SER A 1 107 ? 5.629 -8.016 1.767 1 97.88 107 SER A O 1
ATOM 858 N N . ARG A 1 108 ? 7.598 -8.703 2.621 1 97.06 108 ARG A N 1
ATOM 859 C CA . ARG A 1 108 ? 8.32 -7.629 1.944 1 97.06 108 ARG A CA 1
ATOM 860 C C . ARG A 1 108 ? 8.188 -7.75 0.43 1 97.06 108 ARG A C 1
ATOM 862 O O . ARG A 1 108 ? 8.164 -6.742 -0.281 1 97.06 108 ARG A O 1
ATOM 869 N N . THR A 1 109 ? 8.094 -8.992 -0.1 1 98.31 109 THR A N 1
ATOM 870 C CA . THR A 1 109 ? 7.934 -9.188 -1.537 1 98.31 109 THR A CA 1
ATOM 871 C C . THR A 1 109 ? 6.543 -8.75 -1.99 1 98.31 109 THR A C 1
ATOM 873 O O . THR A 1 109 ? 6.402 -8.062 -3.004 1 98.31 109 THR A O 1
ATOM 876 N N . ILE A 1 110 ? 5.539 -9.148 -1.21 1 98.69 110 ILE A N 1
ATOM 877 C CA . ILE A 1 110 ? 4.16 -8.797 -1.528 1 98.69 110 ILE A CA 1
ATOM 878 C C . ILE A 1 110 ? 4.012 -7.277 -1.544 1 98.69 110 ILE A C 1
ATOM 880 O O . ILE A 1 110 ? 3.447 -6.711 -2.484 1 98.69 110 ILE A O 1
ATOM 884 N N . ARG A 1 111 ? 4.52 -6.637 -0.576 1 98.25 111 ARG A N 1
ATOM 885 C CA . ARG A 1 111 ? 4.344 -5.199 -0.4 1 98.25 111 ARG A CA 1
ATOM 886 C C . ARG A 1 111 ? 5.172 -4.418 -1.414 1 98.25 111 ARG A C 1
ATOM 888 O O . ARG A 1 111 ? 4.742 -3.371 -1.902 1 98.25 111 ARG A O 1
ATOM 895 N N . ALA A 1 112 ? 6.355 -4.938 -1.773 1 98.12 112 ALA A N 1
ATOM 896 C CA . ALA A 1 112 ? 7.141 -4.344 -2.852 1 98.12 112 ALA A CA 1
ATOM 897 C C . ALA A 1 112 ? 6.41 -4.453 -4.188 1 98.12 112 ALA A C 1
ATOM 899 O O . ALA A 1 112 ? 6.41 -3.508 -4.98 1 98.12 112 ALA A O 1
ATOM 900 N N . ALA A 1 113 ? 5.82 -5.578 -4.406 1 98.81 113 ALA A N 1
ATOM 901 C CA . ALA A 1 113 ? 5.074 -5.793 -5.645 1 98.81 113 ALA A CA 1
ATOM 902 C C . ALA A 1 113 ? 3.918 -4.805 -5.766 1 98.81 113 ALA A C 1
ATOM 904 O O . ALA A 1 113 ? 3.715 -4.203 -6.824 1 98.81 113 ALA A O 1
ATOM 905 N N . TYR A 1 114 ? 3.201 -4.605 -4.691 1 98.56 114 TYR A N 1
ATOM 906 C CA . TYR A 1 114 ? 2.088 -3.664 -4.691 1 98.56 114 TYR A CA 1
ATOM 907 C C . TYR A 1 114 ? 2.578 -2.238 -4.926 1 98.56 114 TYR A C 1
ATOM 909 O O . TYR A 1 114 ? 1.967 -1.482 -5.684 1 98.56 114 TYR A O 1
ATOM 917 N N . ALA A 1 115 ? 3.652 -1.924 -4.25 1 98 115 ALA A N 1
ATOM 918 C CA . ALA A 1 115 ? 4.215 -0.587 -4.43 1 98 115 ALA A CA 1
ATOM 919 C C . ALA A 1 115 ? 4.621 -0.354 -5.883 1 98 115 ALA A C 1
ATOM 921 O O . ALA A 1 115 ? 4.516 0.766 -6.391 1 98 115 ALA A O 1
ATOM 922 N N . LYS A 1 116 ? 5.039 -1.383 -6.539 1 98.31 116 LYS A N 1
ATOM 923 C CA . LYS A 1 116 ? 5.469 -1.289 -7.934 1 98.31 116 LYS A CA 1
ATOM 924 C C . LYS A 1 116 ? 4.277 -1.092 -8.867 1 98.31 116 LYS A C 1
ATOM 926 O O . LYS A 1 116 ? 4.363 -0.342 -9.836 1 98.31 116 LYS A O 1
ATOM 931 N N . ALA A 1 117 ? 3.232 -1.753 -8.555 1 98.56 117 ALA A N 1
ATOM 932 C CA . ALA A 1 117 ? 2.086 -1.734 -9.461 1 98.56 117 ALA A CA 1
ATOM 933 C C . ALA A 1 117 ? 0.776 -1.642 -8.688 1 98.56 117 ALA A C 1
ATOM 935 O O . ALA A 1 117 ? -0.08 -2.523 -8.789 1 98.56 117 ALA A O 1
ATOM 936 N N . PRO A 1 118 ? 0.523 -0.542 -8.039 1 97.62 118 PRO A N 1
ATOM 937 C CA . PRO A 1 118 ? -0.66 -0.413 -7.188 1 97.62 118 PRO A CA 1
ATOM 938 C C . PRO A 1 118 ? -1.965 -0.432 -7.98 1 97.62 118 PRO A C 1
ATOM 940 O O . PRO A 1 118 ? -3.033 -0.672 -7.41 1 97.62 118 PRO A O 1
ATOM 943 N N . LYS A 1 119 ? -1.923 -0.236 -9.273 1 96.38 119 LYS A N 1
ATOM 944 C CA . LYS A 1 119 ? -3.135 -0.175 -10.086 1 96.38 119 LYS A CA 1
ATOM 945 C C . LYS A 1 119 ? -3.371 -1.49 -10.82 1 96.38 119 LYS A C 1
ATOM 947 O O . LYS A 1 119 ? -4.262 -1.583 -11.664 1 96.38 119 LYS A O 1
ATOM 952 N N . ALA A 1 120 ? -2.523 -2.451 -10.523 1 98.31 120 ALA A N 1
ATOM 953 C CA . ALA A 1 120 ? -2.734 -3.766 -11.125 1 98.31 120 ALA A CA 1
ATOM 954 C C . ALA A 1 120 ? -4.141 -4.277 -10.844 1 98.31 120 ALA A C 1
ATOM 956 O O . ALA A 1 120 ? -4.695 -4.027 -9.766 1 98.31 120 ALA A O 1
ATOM 957 N N . GLY A 1 121 ? -4.676 -5.012 -11.828 1 97.81 121 GLY A N 1
ATOM 958 C CA . GLY A 1 121 ? -6.035 -5.512 -11.703 1 97.81 121 GLY A CA 1
ATOM 959 C C . GLY A 1 121 ? -6.188 -6.562 -10.617 1 97.81 121 GLY A C 1
ATOM 960 O O . GLY A 1 121 ? -7.207 -6.605 -9.922 1 97.81 121 GLY A O 1
ATOM 961 N N . PHE A 1 122 ? -5.223 -7.395 -10.508 1 98.19 122 PHE A N 1
ATOM 962 C CA . PHE A 1 122 ? -5.246 -8.438 -9.492 1 98.19 122 PHE A CA 1
ATOM 963 C C . PHE A 1 122 ? -3.836 -8.93 -9.18 1 98.19 122 PHE A C 1
ATOM 965 O O . PHE A 1 122 ? -2.885 -8.578 -9.875 1 98.19 122 PHE A O 1
ATOM 972 N N . MET A 1 123 ? -3.688 -9.633 -8.086 1 98.62 123 MET A N 1
ATOM 973 C CA . MET A 1 123 ? -2.459 -10.312 -7.68 1 98.62 123 MET A CA 1
ATOM 974 C C . MET A 1 123 ? -2.646 -11.82 -7.68 1 98.62 123 MET A C 1
ATOM 976 O O . MET A 1 123 ? -3.551 -12.344 -7.02 1 98.62 123 MET A O 1
ATOM 980 N N . MET A 1 124 ? -1.793 -12.477 -8.438 1 98.75 124 MET A N 1
ATOM 981 C CA . MET A 1 124 ? -1.875 -13.93 -8.516 1 98.75 124 MET A CA 1
ATOM 982 C C . MET A 1 124 ? -0.726 -14.586 -7.754 1 98.75 124 MET A C 1
ATOM 984 O O . MET A 1 124 ? 0.405 -14.094 -7.793 1 98.75 124 MET A O 1
ATOM 988 N N . PHE A 1 125 ? -1.024 -15.609 -7.047 1 98.75 125 PHE A N 1
ATOM 989 C CA . PHE A 1 125 ? -0.057 -16.406 -6.309 1 98.75 125 PHE A CA 1
ATOM 990 C C . PHE A 1 125 ? -0.04 -17.844 -6.824 1 98.75 125 PHE A C 1
ATOM 992 O O . PHE A 1 125 ? -1.051 -18.547 -6.75 1 98.75 125 PHE A O 1
ATOM 999 N N . ALA A 1 126 ? 1.096 -18.297 -7.258 1 98.38 126 ALA A N 1
ATOM 1000 C CA . ALA A 1 126 ? 1.144 -19.547 -8.016 1 98.38 126 ALA A CA 1
ATOM 1001 C C . ALA A 1 126 ? 1.391 -20.734 -7.094 1 98.38 126 ALA A C 1
ATOM 1003 O O . ALA A 1 126 ? 2.25 -21.578 -7.371 1 98.38 126 ALA A O 1
ATOM 1004 N N . GLY A 1 127 ? 0.733 -20.797 -5.965 1 98.44 127 GLY A N 1
ATOM 1005 C CA . GLY A 1 127 ? 0.716 -21.984 -5.105 1 98.44 127 GLY A CA 1
ATOM 1006 C C . GLY A 1 127 ? 1.728 -21.906 -3.979 1 98.44 127 GLY A C 1
ATOM 1007 O O . GLY A 1 127 ? 2.668 -21.109 -4.031 1 98.44 127 GLY A O 1
ATOM 1008 N N . ASP A 1 128 ? 1.461 -22.75 -2.971 1 98.56 128 ASP A N 1
ATOM 1009 C CA . ASP A 1 128 ? 2.285 -22.812 -1.768 1 98.56 128 ASP A CA 1
ATOM 1010 C C . ASP A 1 128 ? 2.332 -21.453 -1.061 1 98.56 128 ASP A C 1
ATOM 1012 O O . ASP A 1 128 ? 3.414 -20.938 -0.775 1 98.56 128 ASP A O 1
ATOM 1016 N N . LEU A 1 129 ? 1.133 -21 -0.815 1 98.69 129 LEU A N 1
ATOM 1017 C CA . LEU A 1 129 ? 0.963 -19.766 -0.058 1 98.69 129 LEU A CA 1
ATOM 1018 C C . LEU A 1 129 ? 1.456 -19.922 1.375 1 98.69 129 LEU A C 1
ATOM 1020 O O . LEU A 1 129 ? 1.98 -18.984 1.971 1 98.69 129 LEU A O 1
ATOM 1024 N N . ILE A 1 130 ? 1.26 -21.109 1.86 1 98.56 130 ILE A N 1
ATOM 1025 C CA . ILE A 1 130 ? 1.637 -21.562 3.199 1 98.56 130 ILE A CA 1
ATOM 1026 C C . ILE A 1 130 ? 2.346 -22.906 3.115 1 98.56 130 ILE A C 1
ATOM 1028 O O . ILE A 1 130 ? 2.502 -23.469 2.027 1 98.56 130 ILE A O 1
ATOM 1032 N N . ASN A 1 131 ? 2.855 -23.391 4.273 1 98.25 131 ASN A N 1
ATOM 1033 C CA . ASN A 1 131 ? 3.57 -24.656 4.281 1 98.25 131 ASN A CA 1
ATOM 1034 C C . ASN A 1 131 ? 2.666 -25.797 4.715 1 98.25 131 ASN A C 1
ATOM 1036 O O . ASN A 1 131 ? 2.74 -26.906 4.16 1 98.25 131 ASN A O 1
ATOM 1040 N N . ASP A 1 132 ? 1.858 -25.547 5.738 1 97.19 132 ASP A N 1
ATOM 1041 C CA . ASP A 1 132 ? 0.962 -26.547 6.293 1 97.19 132 ASP A CA 1
ATOM 1042 C C . ASP A 1 132 ? -0.5 -26.156 6.09 1 97.19 132 ASP A C 1
ATOM 1044 O O . ASP A 1 132 ? -1.017 -25.281 6.793 1 97.19 132 ASP A O 1
ATOM 1048 N N . GLY A 1 133 ? -1.189 -26.859 5.242 1 97.31 133 GLY A N 1
ATOM 1049 C CA . GLY A 1 133 ? -2.492 -26.484 4.719 1 97.31 133 GLY A CA 1
ATOM 1050 C C . GLY A 1 133 ? -3.535 -26.281 5.801 1 97.31 133 GLY A C 1
ATOM 1051 O O . GLY A 1 133 ? -4.387 -25.391 5.688 1 97.31 133 GLY A O 1
ATOM 1052 N N . HIS A 1 134 ? -3.453 -27.062 6.871 1 96.44 134 HIS A N 1
ATOM 1053 C CA . HIS A 1 134 ? -4.508 -27 7.879 1 96.44 134 HIS A CA 1
ATOM 1054 C C . HIS A 1 134 ? -4.094 -26.125 9.055 1 96.44 134 HIS A C 1
ATOM 1056 O O . HIS A 1 134 ? -4.828 -26.016 10.047 1 96.44 134 HIS A O 1
ATOM 1062 N N . GLN A 1 135 ? -2.947 -25.5 8.992 1 95.88 135 GLN A N 1
ATOM 1063 C CA . GLN A 1 135 ? -2.463 -24.672 10.094 1 95.88 135 GLN A CA 1
ATOM 1064 C C . GLN A 1 135 ? -3 -23.25 9.992 1 95.88 135 GLN A C 1
ATOM 1066 O O . GLN A 1 135 ? -2.496 -22.438 9.203 1 95.88 135 GLN A O 1
ATOM 1071 N N . ASP A 1 136 ? -3.83 -22.938 10.883 1 96.31 136 ASP A N 1
ATOM 1072 C CA . ASP A 1 136 ? -4.508 -21.641 10.867 1 96.31 136 ASP A CA 1
ATOM 1073 C C . ASP A 1 136 ? -3.508 -20.5 11.016 1 96.31 136 ASP A C 1
ATOM 1075 O O . ASP A 1 136 ? -3.65 -19.453 10.367 1 96.31 136 ASP A O 1
ATOM 1079 N N . SER A 1 137 ? -2.527 -20.656 11.883 1 96.69 137 SER A N 1
ATOM 1080 C CA . SER A 1 137 ? -1.568 -19.594 12.156 1 96.69 137 SER A CA 1
ATOM 1081 C C . SER A 1 137 ? -0.847 -19.156 10.891 1 96.69 137 SER A C 1
ATOM 1083 O O . SER A 1 137 ? -0.531 -17.969 10.719 1 96.69 137 SER A O 1
ATOM 1085 N N . GLN A 1 138 ? -0.587 -20.078 9.953 1 98.06 138 GLN A N 1
ATOM 1086 C CA . GLN A 1 138 ? 0.111 -19.734 8.719 1 98.06 138 GLN A CA 1
ATOM 1087 C C . GLN A 1 138 ? -0.804 -18.969 7.766 1 98.06 138 GLN A C 1
ATOM 1089 O O . GLN A 1 138 ? -0.355 -18.062 7.062 1 98.06 138 GLN A O 1
ATOM 1094 N N . TRP A 1 139 ? -2.064 -19.312 7.762 1 97.94 139 TRP A N 1
ATOM 1095 C CA . TRP A 1 139 ? -3.027 -18.547 6.977 1 97.94 139 TRP A CA 1
ATOM 1096 C C . TRP A 1 139 ? -3.172 -17.125 7.523 1 97.94 139 TRP A C 1
ATOM 1098 O O . TRP A 1 139 ? -3.266 -16.172 6.758 1 97.94 139 TRP A O 1
ATOM 1108 N N . ILE A 1 140 ? -3.18 -17.031 8.891 1 97.31 140 ILE A N 1
ATOM 1109 C CA . ILE A 1 140 ? -3.221 -15.719 9.508 1 97.31 140 ILE A CA 1
ATOM 1110 C C . ILE A 1 140 ? -2.012 -14.898 9.062 1 97.31 140 ILE A C 1
ATOM 1112 O O . ILE A 1 140 ? -2.15 -13.727 8.688 1 97.31 140 ILE A O 1
ATOM 1116 N N . GLU A 1 141 ? -0.848 -15.5 9.07 1 98.25 141 GLU A N 1
ATOM 1117 C CA . GLU A 1 141 ? 0.365 -14.828 8.625 1 98.25 141 GLU A CA 1
ATOM 1118 C C . GLU A 1 141 ? 0.246 -14.391 7.164 1 98.25 141 GLU A C 1
ATOM 1120 O O . GLU A 1 141 ? 0.683 -13.297 6.797 1 98.25 141 GLU A O 1
ATOM 1125 N N . TRP A 1 142 ? -0.279 -15.258 6.344 1 98.62 142 TRP A N 1
ATOM 1126 C CA . TRP A 1 142 ? -0.387 -14.961 4.922 1 98.62 142 TRP A CA 1
ATOM 1127 C C . TRP A 1 142 ? -1.297 -13.758 4.684 1 98.62 142 TRP A C 1
ATOM 1129 O O . TRP A 1 142 ? -0.939 -12.836 3.949 1 98.62 142 TRP A O 1
ATOM 1139 N N . PHE A 1 143 ? -2.434 -13.711 5.324 1 98.06 143 PHE A N 1
ATOM 1140 C CA . PHE A 1 143 ? -3.354 -12.594 5.164 1 98.06 143 PHE A CA 1
ATOM 1141 C C . PHE A 1 143 ? -2.771 -11.32 5.77 1 98.06 143 PHE A C 1
ATOM 1143 O O . PHE A 1 143 ? -2.988 -10.227 5.25 1 98.06 143 PHE A O 1
ATOM 1150 N N . GLU A 1 144 ? -2.057 -11.453 6.918 1 98 144 GLU A N 1
ATOM 1151 C CA . GLU A 1 144 ? -1.386 -10.297 7.504 1 98 144 GLU A CA 1
ATOM 1152 C C . GLU A 1 144 ? -0.345 -9.727 6.547 1 98 144 GLU A C 1
ATOM 1154 O O . GLU A 1 144 ? -0.15 -8.508 6.492 1 98 144 GLU A O 1
ATOM 1159 N N . SER A 1 145 ? 0.312 -10.609 5.805 1 98.44 145 SER A N 1
ATOM 1160 C CA . SER A 1 145 ? 1.322 -10.18 4.844 1 98.44 145 SER A CA 1
ATOM 1161 C C . SER A 1 145 ? 0.713 -9.297 3.758 1 98.44 145 SER A C 1
ATOM 1163 O O . SER A 1 145 ? 1.381 -8.414 3.223 1 98.44 145 SER A O 1
ATOM 1165 N N . LEU A 1 146 ? -0.533 -9.508 3.475 1 98.25 146 LEU A N 1
ATOM 1166 C CA . LEU A 1 146 ? -1.23 -8.734 2.453 1 98.25 146 LEU A CA 1
ATOM 1167 C C . LEU A 1 146 ? -1.657 -7.379 2.998 1 98.25 146 LEU A C 1
ATOM 1169 O O . LEU A 1 146 ? -1.822 -6.422 2.234 1 98.25 146 LEU A O 1
ATOM 1173 N N . SER A 1 147 ? -1.841 -7.27 4.297 1 97.31 147 SER A N 1
ATOM 1174 C CA . SER A 1 147 ? -2.307 -6.043 4.934 1 97.31 147 SER A CA 1
ATOM 1175 C C . SER A 1 147 ? -3.555 -5.5 4.242 1 97.31 147 SER A C 1
ATOM 1177 O O . SER A 1 147 ? -4.508 -6.246 4.004 1 97.31 147 SER A O 1
ATOM 1179 N N . HIS A 1 148 ? -3.609 -4.164 3.887 1 97.62 148 HIS A N 1
ATOM 1180 C CA . HIS A 1 148 ? -4.824 -3.596 3.311 1 97.62 148 HIS A CA 1
ATOM 1181 C C . HIS A 1 148 ? -4.961 -3.965 1.839 1 97.62 148 HIS A C 1
ATOM 1183 O O . HIS A 1 148 ? -6.027 -3.775 1.243 1 97.62 148 HIS A O 1
ATOM 1189 N N . ILE A 1 149 ? -3.932 -4.508 1.271 1 98.19 149 ILE A N 1
ATOM 1190 C CA . ILE A 1 149 ? -3.971 -4.898 -0.133 1 98.19 149 ILE A CA 1
ATOM 1191 C C . ILE A 1 149 ? -5.129 -5.867 -0.367 1 98.19 149 ILE A C 1
ATOM 1193 O O . ILE A 1 149 ? -5.832 -5.77 -1.377 1 98.19 149 ILE A O 1
ATOM 1197 N N . ARG A 1 150 ? -5.344 -6.715 0.54 1 97.06 150 ARG A N 1
ATOM 1198 C CA . ARG A 1 150 ? -6.375 -7.742 0.441 1 97.06 150 ARG A CA 1
ATOM 1199 C C . ARG A 1 150 ? -7.766 -7.121 0.397 1 97.06 150 ARG A C 1
ATOM 1201 O O . ARG A 1 150 ? -8.734 -7.785 0.021 1 97.06 150 ARG A O 1
ATOM 1208 N N . THR A 1 151 ? -7.91 -5.922 0.831 1 96.69 151 THR A N 1
ATOM 1209 C CA . THR A 1 151 ? -9.219 -5.281 0.866 1 96.69 151 THR A CA 1
ATOM 1210 C C . THR A 1 151 ? -9.445 -4.441 -0.387 1 96.69 151 THR A C 1
ATOM 1212 O O . THR A 1 151 ? -10.555 -3.969 -0.633 1 96.69 151 THR A O 1
ATOM 1215 N N . MET A 1 152 ? -8.383 -4.262 -1.162 1 95.5 152 MET A N 1
ATOM 1216 C CA . MET A 1 152 ? -8.484 -3.336 -2.287 1 95.5 152 MET A CA 1
ATOM 1217 C C . MET A 1 152 ? -8.273 -4.062 -3.611 1 95.5 152 MET A C 1
ATOM 1219 O O . MET A 1 152 ? -8.664 -3.559 -4.668 1 95.5 152 MET A O 1
ATOM 1223 N N . LYS A 1 153 ? -7.551 -5.191 -3.529 1 95 153 LYS A N 1
ATOM 1224 C CA . LYS A 1 153 ? -7.145 -5.906 -4.734 1 95 153 LYS A CA 1
ATOM 1225 C C . LYS A 1 153 ? -7.738 -7.312 -4.766 1 95 153 LYS A C 1
ATOM 1227 O O . LYS A 1 153 ? -7.816 -7.984 -3.736 1 95 153 LYS A O 1
ATOM 1232 N N . SER A 1 154 ? -8.125 -7.691 -6.008 1 96.38 154 SER A N 1
ATOM 1233 C CA . SER A 1 154 ? -8.492 -9.094 -6.172 1 96.38 154 SER A CA 1
ATOM 1234 C C . SER A 1 154 ? -7.277 -10.008 -6.039 1 96.38 154 SER A C 1
ATOM 1236 O O . SER A 1 154 ? -6.211 -9.711 -6.586 1 96.38 154 SER A O 1
ATOM 1238 N N . ILE A 1 155 ? -7.461 -11.039 -5.277 1 97.44 155 ILE A N 1
ATOM 1239 C CA . ILE A 1 155 ? -6.422 -12.047 -5.062 1 97.44 155 ILE A CA 1
ATOM 1240 C C . ILE A 1 155 ? -6.785 -13.328 -5.812 1 97.44 155 ILE A C 1
ATOM 1242 O O . ILE A 1 155 ? -7.91 -13.82 -5.707 1 97.44 155 ILE A O 1
ATOM 1246 N N . VAL A 1 156 ? -5.824 -13.844 -6.613 1 98.12 156 VAL A N 1
ATOM 1247 C CA . VAL A 1 156 ? -6.02 -15.047 -7.414 1 98.12 156 VAL A CA 1
ATOM 1248 C C . VAL A 1 156 ? -5.02 -16.125 -6.992 1 98.12 156 VAL A C 1
ATOM 1250 O O . VAL A 1 156 ? -3.916 -16.203 -7.535 1 98.12 156 VAL A O 1
ATOM 1253 N N . PRO A 1 157 ? -5.434 -16.953 -6.074 1 98.06 157 PRO A N 1
ATOM 1254 C CA . PRO A 1 157 ? -4.535 -18.031 -5.621 1 98.06 157 PRO A CA 1
ATOM 1255 C C . PRO A 1 157 ? -4.625 -19.281 -6.484 1 98.06 157 PRO A C 1
ATOM 1257 O O . PRO A 1 157 ? -5.711 -19.641 -6.949 1 98.06 157 PRO A O 1
ATOM 1260 N N . VAL A 1 158 ? -3.51 -19.844 -6.773 1 98.5 158 VAL A N 1
ATOM 1261 C CA . VAL A 1 158 ? -3.387 -21.172 -7.375 1 98.5 158 VAL A CA 1
ATOM 1262 C C . VAL A 1 158 ? -3.035 -22.188 -6.297 1 98.5 158 VAL A C 1
ATOM 1264 O O . VAL A 1 158 ? -2.219 -21.922 -5.414 1 98.5 158 VAL A O 1
ATOM 1267 N N . ILE A 1 159 ? -3.682 -23.328 -6.305 1 98.25 159 ILE A N 1
ATOM 1268 C CA . ILE A 1 159 ? -3.479 -24.312 -5.258 1 98.25 159 ILE A CA 1
ATOM 1269 C C . ILE A 1 159 ? -2.164 -25.062 -5.496 1 98.25 159 ILE A C 1
ATOM 1271 O O . ILE A 1 159 ? -1.87 -25.469 -6.621 1 98.25 159 ILE A O 1
ATOM 1275 N N . GLY A 1 160 ? -1.338 -25.125 -4.551 1 98.06 160 GLY A N 1
ATOM 1276 C CA . GLY A 1 160 ? -0.122 -25.922 -4.551 1 98.06 160 GLY A CA 1
ATOM 1277 C C . GLY A 1 160 ? -0.204 -27.141 -3.637 1 98.06 160 GLY A C 1
ATOM 1278 O O . GLY A 1 160 ? -1.256 -27.406 -3.057 1 98.06 160 GLY A O 1
ATOM 1279 N N . ASN A 1 161 ? 0.846 -27.922 -3.576 1 96.62 161 ASN A N 1
ATOM 1280 C CA . ASN A 1 161 ? 0.806 -29.141 -2.775 1 96.62 161 ASN A CA 1
ATOM 1281 C C . ASN A 1 161 ? 0.75 -28.828 -1.283 1 96.62 161 ASN A C 1
ATOM 1283 O O . ASN A 1 161 ? 0.205 -29.609 -0.502 1 96.62 161 ASN A O 1
ATOM 1287 N N . HIS A 1 162 ? 1.186 -27.656 -0.838 1 98 162 HIS A N 1
ATOM 1288 C CA . HIS A 1 162 ? 1.211 -27.328 0.585 1 98 162 HIS A CA 1
ATOM 1289 C C . HIS A 1 162 ? -0.135 -26.797 1.054 1 98 162 HIS A C 1
ATOM 1291 O O . HIS A 1 162 ? -0.356 -26.625 2.254 1 98 162 HIS A O 1
ATOM 1297 N N . GLU A 1 163 ? -1.007 -26.562 0.134 1 97.94 163 GLU A N 1
ATOM 1298 C CA . GLU A 1 163 ? -2.391 -26.297 0.503 1 97.94 163 GLU A CA 1
ATOM 1299 C C . GLU A 1 163 ? -3.162 -27.578 0.772 1 97.94 163 GLU A C 1
ATOM 1301 O O . GLU A 1 163 ? -4.324 -27.547 1.181 1 97.94 163 GLU A O 1
ATOM 1306 N N . TYR A 1 164 ? -2.533 -28.688 0.523 1 96.31 164 TYR A N 1
ATOM 1307 C CA . TYR A 1 164 ? -3 -30 0.973 1 96.31 164 TYR A CA 1
ATOM 1308 C C . TYR A 1 164 ? -2.307 -30.406 2.266 1 96.31 164 TYR A C 1
ATOM 1310 O O . TYR A 1 164 ? -1.146 -30.062 2.494 1 96.31 164 TYR A O 1
ATOM 1318 N N . ASP A 1 165 ? -3.025 -31.078 3.033 1 94.81 165 ASP A N 1
ATOM 1319 C CA . ASP A 1 165 ? -2.465 -31.562 4.289 1 94.81 165 ASP A CA 1
ATOM 1320 C C . ASP A 1 165 ? -3.281 -32.75 4.84 1 94.81 165 ASP A C 1
ATOM 1322 O O . ASP A 1 165 ? -4.402 -32.969 4.391 1 94.81 165 ASP A O 1
ATOM 1326 N N . THR A 1 166 ? -2.646 -33.469 5.699 1 92.5 166 THR A N 1
ATOM 1327 C CA . THR A 1 166 ? -3.338 -34.562 6.363 1 92.5 166 THR A CA 1
ATOM 1328 C C . THR A 1 166 ? -3.936 -34.125 7.691 1 92.5 166 THR A C 1
ATOM 1330 O O . THR A 1 166 ? -3.402 -33.219 8.336 1 92.5 166 THR A O 1
ATOM 1333 N N . TYR A 1 167 ? -5.012 -34.719 7.957 1 86.56 167 TYR A N 1
ATOM 1334 C CA . TYR A 1 167 ? -5.582 -34.5 9.281 1 86.56 167 TYR A CA 1
ATOM 1335 C C . TYR A 1 167 ? -4.945 -35.438 10.305 1 86.56 167 TYR A C 1
ATOM 1337 O O . TYR A 1 167 ? -4.609 -36.594 9.984 1 86.56 167 TYR A O 1
ATOM 1345 N N . PRO A 1 168 ? -4.816 -34.938 11.539 1 78.88 168 PRO A N 1
ATOM 1346 C CA . PRO A 1 168 ? -4.25 -35.812 12.562 1 78.88 168 PRO A CA 1
ATOM 1347 C C . PRO A 1 168 ? -5.016 -37.125 12.695 1 78.88 168 PRO A C 1
ATOM 1349 O O . PRO A 1 168 ? -4.41 -38.188 12.906 1 78.88 168 PRO A O 1
ATOM 1352 N N . ASN A 1 169 ? -6.301 -37.094 12.508 1 80.5 169 ASN A N 1
ATOM 1353 C CA . ASN A 1 169 ? -7.129 -38.281 12.695 1 80.5 169 ASN A CA 1
ATOM 1354 C C . ASN A 1 169 ? -7.23 -39.094 11.406 1 80.5 169 ASN A C 1
ATOM 1356 O O . ASN A 1 169 ? -7.836 -40.156 11.398 1 80.5 169 ASN A O 1
ATOM 1360 N N . ASP A 1 170 ? -6.766 -38.625 10.328 1 80.12 170 ASP A N 1
ATOM 1361 C CA . ASP A 1 170 ? -6.707 -39.344 9.062 1 80.12 170 ASP A CA 1
ATOM 1362 C C . ASP A 1 170 ? -5.379 -39.094 8.352 1 80.12 170 ASP A C 1
ATOM 1364 O O . ASP A 1 170 ? -5.328 -38.375 7.352 1 80.12 170 ASP A O 1
ATOM 1368 N N . PRO A 1 171 ? -4.422 -39.719 8.773 1 78.94 171 PRO A N 1
ATOM 1369 C CA . PRO A 1 171 ? -3.074 -39.438 8.281 1 78.94 171 PRO A CA 1
ATOM 1370 C C . PRO A 1 171 ? -2.807 -40 6.895 1 78.94 171 PRO A C 1
ATOM 1372 O O . PRO A 1 171 ? -1.79 -39.688 6.273 1 78.94 171 PRO A O 1
ATOM 1375 N N . ASN A 1 172 ? -3.699 -40.75 6.375 1 80.12 172 ASN A N 1
ATOM 1376 C CA . ASN A 1 172 ? -3.412 -41.469 5.148 1 80.12 172 ASN A CA 1
ATOM 1377 C C . ASN A 1 172 ? -3.852 -40.719 3.912 1 80.12 172 ASN A C 1
ATOM 1379 O O . ASN A 1 172 ? -3.539 -41.094 2.785 1 80.12 172 ASN A O 1
ATOM 1383 N N . GLU A 1 173 ? -4.551 -39.625 4.164 1 84.31 173 GLU A N 1
ATOM 1384 C CA . GLU A 1 173 ? -5.047 -38.938 2.982 1 84.31 173 GLU A CA 1
ATOM 1385 C C . GLU A 1 173 ? -4.82 -37.438 3.1 1 84.31 173 GLU A C 1
ATOM 1387 O O . GLU A 1 173 ? -5.211 -36.812 4.09 1 84.31 173 GLU A O 1
ATOM 1392 N N . GLU A 1 174 ? -4.148 -36.906 2.082 1 90.81 174 GLU A N 1
ATOM 1393 C CA . GLU A 1 174 ? -4.023 -35.469 1.997 1 90.81 174 GLU A CA 1
ATOM 1394 C C . GLU A 1 174 ? -5.273 -34.844 1.387 1 90.81 174 GLU A C 1
ATOM 1396 O O . GLU A 1 174 ? -5.801 -35.344 0.39 1 90.81 174 GLU A O 1
ATOM 1401 N N . LYS A 1 175 ? -5.754 -33.875 2.055 1 92.5 175 LYS A N 1
ATOM 1402 C CA . LYS A 1 175 ? -6.918 -33.156 1.576 1 92.5 175 LYS A CA 1
ATOM 1403 C C . LYS A 1 175 ? -6.609 -31.656 1.442 1 92.5 175 LYS A C 1
ATOM 1405 O O . LYS A 1 175 ? -5.668 -31.156 2.061 1 92.5 175 LYS A O 1
ATOM 1410 N N . ILE A 1 176 ? -7.426 -31.031 0.615 1 95.56 176 ILE A N 1
ATOM 1411 C CA . ILE A 1 176 ? -7.32 -29.578 0.5 1 95.56 176 ILE A CA 1
ATOM 1412 C C . ILE A 1 176 ? -7.531 -28.938 1.87 1 95.56 176 ILE A C 1
ATOM 1414 O O . ILE A 1 176 ? -8.375 -29.391 2.65 1 95.56 176 ILE A O 1
ATOM 1418 N N . SER A 1 177 ? -6.809 -27.922 2.131 1 96.56 177 SER A N 1
ATOM 1419 C CA . SER A 1 177 ? -6.914 -27.172 3.381 1 96.56 177 SER A CA 1
ATOM 1420 C C . SER A 1 177 ? -8.367 -26.891 3.74 1 96.56 177 SER A C 1
ATOM 1422 O O . SER A 1 177 ? -9.141 -26.422 2.898 1 96.56 177 SER A O 1
ATOM 1424 N N . MET A 1 178 ? -8.719 -27.094 4.949 1 95.12 178 MET A N 1
ATOM 1425 C CA . MET A 1 178 ? -10.07 -26.812 5.434 1 95.12 178 MET A CA 1
ATOM 1426 C C . MET A 1 178 ? -10.398 -25.328 5.312 1 95.12 178 MET A C 1
ATOM 1428 O O . MET A 1 178 ? -11.562 -24.938 5.352 1 95.12 178 MET A O 1
ATOM 1432 N N . PHE A 1 179 ? -9.391 -24.531 5.109 1 96.44 179 PHE A N 1
ATOM 1433 C CA . PHE A 1 179 ? -9.562 -23.078 5.066 1 96.44 179 PHE A CA 1
ATOM 1434 C C . PHE A 1 179 ? -9.68 -22.594 3.627 1 96.44 179 PHE A C 1
ATOM 1436 O O . PHE A 1 179 ? -10.07 -21.453 3.383 1 96.44 179 PHE A O 1
ATOM 1443 N N . TRP A 1 180 ? -9.367 -23.359 2.613 1 97.19 180 TRP A N 1
ATOM 1444 C CA . TRP A 1 180 ? -9.242 -22.922 1.23 1 97.19 180 TRP A CA 1
ATOM 1445 C C . TRP A 1 180 ? -10.578 -22.375 0.712 1 97.19 180 TRP A C 1
ATOM 1447 O O . TRP A 1 180 ? -10.695 -21.188 0.408 1 97.19 180 TRP A O 1
ATOM 1457 N N . ARG A 1 181 ? -11.578 -23.109 0.724 1 95.06 181 ARG A N 1
ATOM 1458 C CA . ARG A 1 181 ? -12.844 -22.719 0.118 1 95.06 181 ARG A CA 1
ATOM 1459 C C . ARG A 1 181 ? -13.531 -21.625 0.937 1 95.06 181 ARG A C 1
ATOM 1461 O O . ARG A 1 181 ? -14.094 -20.688 0.376 1 95.06 181 ARG A O 1
ATOM 1468 N N . PRO A 1 182 ? -13.445 -21.75 2.299 1 95.88 182 PRO A N 1
ATOM 1469 C CA . PRO A 1 182 ? -14.078 -20.688 3.086 1 95.88 182 PRO A CA 1
ATOM 1470 C C . PRO A 1 182 ? -13.406 -19.344 2.898 1 95.88 182 PRO A C 1
ATOM 1472 O O . PRO A 1 182 ? -14.055 -18.297 3.041 1 95.88 182 PRO A O 1
ATOM 1475 N N . GLN A 1 183 ? -12.141 -19.312 2.557 1 95.19 183 GLN A N 1
ATOM 1476 C CA . GLN A 1 183 ? -11.438 -18.031 2.566 1 95.19 183 GLN A CA 1
ATOM 1477 C C . GLN A 1 183 ? -11.297 -17.469 1.155 1 95.19 183 GLN A C 1
ATOM 1479 O O . GLN A 1 183 ? -10.984 -16.281 0.98 1 95.19 183 GLN A O 1
ATOM 1484 N N . PHE A 1 184 ? -11.523 -18.312 0.143 1 95.69 184 PHE A N 1
ATOM 1485 C CA . PHE A 1 184 ? -11.438 -17.844 -1.235 1 95.69 184 PHE A CA 1
ATOM 1486 C C . PHE A 1 184 ? -12.75 -18.094 -1.975 1 95.69 184 PHE A C 1
ATOM 1488 O O . PHE A 1 184 ? -13.266 -19.219 -1.969 1 95.69 184 PHE A O 1
ATOM 1495 N N . GLU A 1 185 ? -13.297 -17.078 -2.512 1 93.44 185 GLU A N 1
ATOM 1496 C CA . GLU A 1 185 ? -14.453 -17.172 -3.4 1 93.44 185 GLU A CA 1
ATOM 1497 C C . GLU A 1 185 ? -14.031 -17.062 -4.863 1 93.44 185 GLU A C 1
ATOM 1499 O O . GLU A 1 185 ? -14.008 -15.961 -5.426 1 93.44 185 GLU A O 1
ATOM 1504 N N . LEU A 1 186 ? -13.719 -18.172 -5.441 1 96 186 LEU A N 1
ATOM 1505 C CA . LEU A 1 186 ? -13.211 -18.25 -6.809 1 96 186 LEU A CA 1
ATOM 1506 C C . LEU A 1 186 ? -14.289 -18.766 -7.758 1 96 186 LEU A C 1
ATOM 1508 O O . LEU A 1 186 ? -15.32 -19.281 -7.32 1 96 186 LEU A O 1
ATOM 1512 N N . PRO A 1 187 ? -14.094 -18.609 -9.062 1 96.25 187 PRO A N 1
ATOM 1513 C CA . PRO A 1 187 ? -15.117 -19.062 -10.008 1 96.25 187 PRO A CA 1
ATOM 1514 C C . PRO A 1 187 ? -15.422 -20.547 -9.867 1 96.25 187 PRO A C 1
ATOM 1516 O O . PRO A 1 187 ? -14.523 -21.359 -9.586 1 96.25 187 PRO A O 1
ATOM 1519 N N . LEU A 1 188 ? -16.625 -20.891 -10.141 1 96.44 188 LEU A N 1
ATOM 1520 C CA . LEU A 1 188 ? -17.094 -22.266 -9.977 1 96.44 188 LEU A CA 1
ATOM 1521 C C . LEU A 1 188 ? -17.312 -22.922 -11.336 1 96.44 188 LEU A C 1
ATOM 1523 O O . LEU A 1 188 ? -18.156 -23.828 -11.461 1 96.44 188 LEU A O 1
ATOM 1527 N N . ASN A 1 189 ? -16.594 -22.594 -12.305 1 97.88 189 ASN A N 1
ATOM 1528 C CA . ASN A 1 189 ? -16.781 -23.078 -13.672 1 97.88 189 ASN A CA 1
ATOM 1529 C C . ASN A 1 189 ? -15.789 -24.172 -14.031 1 97.88 189 ASN A C 1
ATOM 1531 O O . ASN A 1 189 ? -15.523 -24.406 -15.211 1 97.88 189 ASN A O 1
ATOM 1535 N N . GLY A 1 190 ? -15.156 -24.75 -13.031 1 98.06 190 GLY A N 1
ATOM 1536 C CA . GLY A 1 190 ? -14.273 -25.891 -13.227 1 98.06 190 GLY A CA 1
ATOM 1537 C C . GLY A 1 190 ? -14.984 -27.234 -13.156 1 98.06 190 GLY A C 1
ATOM 1538 O O . GLY A 1 190 ? -16.219 -27.281 -13.031 1 98.06 190 GLY A O 1
ATOM 1539 N N . PRO A 1 191 ? -14.234 -28.312 -13.289 1 98.19 191 PRO A N 1
ATOM 1540 C CA . PRO A 1 191 ? -14.852 -29.641 -13.234 1 98.19 191 PRO A CA 1
ATOM 1541 C C . PRO A 1 191 ? -15.414 -29.984 -11.859 1 98.19 191 PRO A C 1
ATOM 1543 O O . PRO A 1 191 ? -14.906 -29.484 -10.844 1 98.19 191 PRO A O 1
ATOM 1546 N N . LYS A 1 192 ? -16.453 -30.844 -11.891 1 96.62 192 LYS A N 1
ATOM 1547 C CA . LYS A 1 192 ? -17.016 -31.328 -10.641 1 96.62 192 LYS A CA 1
ATOM 1548 C C . LYS A 1 192 ? -15.945 -31.969 -9.766 1 96.62 192 LYS A C 1
ATOM 1550 O O . LYS A 1 192 ? -15.117 -32.75 -10.258 1 96.62 192 LYS A O 1
ATOM 1555 N N . GLY A 1 193 ? -15.922 -31.594 -8.523 1 95.38 193 GLY A N 1
ATOM 1556 C CA . GLY A 1 193 ? -14.977 -32.156 -7.582 1 95.38 193 GLY A CA 1
ATOM 1557 C C . GLY A 1 193 ? -13.695 -31.359 -7.449 1 95.38 193 GLY A C 1
ATOM 1558 O O . GLY A 1 193 ? -12.875 -31.641 -6.566 1 95.38 193 GLY A O 1
ATOM 1559 N N . LEU A 1 194 ? -13.523 -30.375 -8.328 1 97 194 LEU A N 1
ATOM 1560 C CA . LEU A 1 194 ? -12.32 -29.547 -8.297 1 97 194 LEU A CA 1
ATOM 1561 C C . LEU A 1 194 ? -12.68 -28.062 -8.148 1 97 194 LEU A C 1
ATOM 1563 O O . LEU A 1 194 ? -11.945 -27.188 -8.617 1 97 194 LEU A O 1
ATOM 1567 N N . GLU A 1 195 ? -13.828 -27.875 -7.457 1 92.12 195 GLU A N 1
ATOM 1568 C CA . GLU A 1 195 ? -14.344 -26.516 -7.285 1 92.12 195 GLU A CA 1
ATOM 1569 C C . GLU A 1 195 ? -13.32 -25.625 -6.598 1 92.12 195 GLU A C 1
ATOM 1571 O O . GLU A 1 195 ? -12.703 -26.016 -5.609 1 92.12 195 GLU A O 1
ATOM 1576 N N . GLU A 1 196 ? -13.164 -24.516 -7.133 1 90.38 196 GLU A N 1
ATOM 1577 C CA . GLU A 1 196 ? -12.359 -23.406 -6.625 1 90.38 196 GLU A CA 1
ATOM 1578 C C . GLU A 1 196 ? -10.883 -23.781 -6.555 1 90.38 196 GLU A C 1
ATOM 1580 O O . GLU A 1 196 ? -10.102 -23.141 -5.852 1 90.38 196 GLU A O 1
ATOM 1585 N N . SER A 1 197 ? -10.508 -24.891 -7.242 1 97.06 197 SER A N 1
ATOM 1586 C CA . SER A 1 197 ? -9.102 -25.234 -7.465 1 97.06 197 SER A CA 1
ATOM 1587 C C . SER A 1 197 ? -8.789 -25.328 -8.953 1 97.06 197 SER A C 1
ATOM 1589 O O . SER A 1 197 ? -7.621 -25.312 -9.352 1 97.06 197 SER A O 1
ATOM 1591 N N . VAL A 1 198 ? -9.789 -25.531 -9.75 1 98.75 198 VAL A N 1
ATOM 1592 C CA . VAL A 1 198 ? -9.719 -25.453 -11.211 1 98.75 198 VAL A CA 1
ATOM 1593 C C . VAL A 1 198 ? -10.805 -24.5 -11.727 1 98.75 198 VAL A C 1
ATOM 1595 O O . VAL A 1 198 ? -11.984 -24.672 -11.414 1 98.75 198 VAL A O 1
ATOM 1598 N N . TYR A 1 199 ? -10.414 -23.5 -12.461 1 98.62 199 TYR A N 1
ATOM 1599 C CA . TYR A 1 199 ? -11.359 -22.516 -12.977 1 98.62 199 TYR A CA 1
ATOM 1600 C C . TYR A 1 199 ? -10.711 -21.609 -14.023 1 98.62 199 TYR A C 1
ATOM 1602 O O . TYR A 1 199 ? -9.5 -21.688 -14.242 1 98.62 199 TYR A O 1
ATOM 1610 N N . TYR A 1 200 ? -11.484 -20.875 -14.719 1 98.62 200 TYR A N 1
ATOM 1611 C CA . TYR A 1 200 ? -10.953 -19.781 -15.531 1 98.62 200 TYR A CA 1
ATOM 1612 C C . TYR A 1 200 ? -11.672 -18.469 -15.234 1 98.62 200 TYR A C 1
ATOM 1614 O O . TYR A 1 200 ? -12.766 -18.469 -14.664 1 98.62 200 TYR A O 1
ATOM 1622 N N . MET A 1 201 ? -11.016 -17.406 -15.445 1 97.5 201 MET A N 1
ATOM 1623 C CA . MET A 1 201 ? -11.617 -16.078 -15.391 1 97.5 201 MET A CA 1
ATOM 1624 C C . MET A 1 201 ? -11.164 -15.219 -16.578 1 97.5 201 MET A C 1
ATOM 1626 O O . MET A 1 201 ? -10.023 -15.336 -17.016 1 97.5 201 MET A O 1
ATOM 1630 N N . ASP A 1 202 ? -12.094 -14.492 -17.094 1 97.62 202 ASP A N 1
ATOM 1631 C CA . ASP A 1 202 ? -11.789 -13.5 -18.109 1 97.62 202 ASP A CA 1
ATOM 1632 C C . ASP A 1 202 ? -11.578 -12.117 -17.5 1 97.62 202 ASP A C 1
ATOM 1634 O O . ASP A 1 202 ? -12.391 -11.664 -16.688 1 97.62 202 ASP A O 1
ATOM 1638 N N . TYR A 1 203 ? -10.531 -11.547 -17.797 1 97.69 203 TYR A N 1
ATOM 1639 C CA . TYR A 1 203 ? -10.203 -10.188 -17.391 1 97.69 203 TYR A CA 1
ATOM 1640 C C . TYR A 1 203 ? -9.781 -9.352 -18.594 1 97.69 203 TYR A C 1
ATOM 1642 O O . TYR A 1 203 ? -8.68 -9.508 -19.109 1 97.69 203 TYR A O 1
ATOM 1650 N N . LYS A 1 204 ? -10.695 -8.445 -18.938 1 97.62 204 LYS A N 1
ATOM 1651 C CA . LYS A 1 204 ? -10.531 -7.676 -20.172 1 97.62 204 LYS A CA 1
ATOM 1652 C C . LYS A 1 204 ? -10.25 -8.594 -21.359 1 97.62 204 LYS A C 1
ATOM 1654 O O . LYS A 1 204 ? -11.07 -9.453 -21.688 1 97.62 204 LYS A O 1
ATOM 1659 N N . ASN A 1 205 ? -9.148 -8.484 -22.047 1 98.38 205 ASN A N 1
ATOM 1660 C CA . ASN A 1 205 ? -8.922 -9.297 -23.234 1 98.38 205 ASN A CA 1
ATOM 1661 C C . ASN A 1 205 ? -8.023 -10.492 -22.938 1 98.38 205 ASN A C 1
ATOM 1663 O O . ASN A 1 205 ? -7.332 -10.992 -23.828 1 98.38 205 ASN A O 1
ATOM 1667 N N . MET A 1 206 ? -8.023 -10.922 -21.688 1 98.62 206 MET A N 1
ATOM 1668 C CA . MET A 1 206 ? -7.215 -12.07 -21.281 1 98.62 206 MET A CA 1
ATOM 1669 C C . MET A 1 206 ? -8.078 -13.117 -20.578 1 98.62 206 MET A C 1
ATOM 1671 O O . MET A 1 206 ? -8.938 -12.773 -19.766 1 98.62 206 MET A O 1
ATOM 1675 N N . ARG A 1 207 ? -7.891 -14.375 -20.906 1 98.81 207 ARG A N 1
ATOM 1676 C CA . ARG A 1 207 ? -8.383 -15.484 -20.094 1 98.81 207 ARG A CA 1
ATOM 1677 C C . ARG A 1 207 ? -7.262 -16.109 -19.266 1 98.81 207 ARG A C 1
ATOM 1679 O O . ARG A 1 207 ? -6.207 -16.438 -19.797 1 98.81 207 ARG A O 1
ATOM 1686 N N . LEU A 1 208 ? -7.457 -16.141 -18 1 98.88 208 LEU A N 1
ATOM 1687 C CA . LEU A 1 208 ? -6.602 -16.859 -17.078 1 98.88 208 LEU A CA 1
ATOM 1688 C C . LEU A 1 208 ? -7.223 -18.203 -16.703 1 98.88 208 LEU A C 1
ATOM 1690 O O . LEU A 1 208 ? -8.359 -18.266 -16.234 1 98.88 208 LEU A O 1
ATOM 1694 N N . VAL A 1 209 ? -6.52 -19.281 -16.984 1 98.94 209 VAL A N 1
ATOM 1695 C CA . VAL A 1 209 ? -6.965 -20.625 -16.609 1 98.94 209 VAL A CA 1
ATOM 1696 C C . VAL A 1 209 ? -6.102 -21.156 -15.469 1 98.94 209 VAL A C 1
ATOM 1698 O O . VAL A 1 209 ? -4.871 -21.109 -15.539 1 98.94 209 VAL A O 1
ATOM 1701 N N . VAL A 1 210 ? -6.734 -21.594 -14.453 1 98.94 210 VAL A N 1
ATOM 1702 C CA . VAL A 1 210 ? -6.051 -22.141 -13.289 1 98.94 210 VAL A CA 1
ATOM 1703 C C . VAL A 1 210 ? -6.352 -23.641 -13.188 1 98.94 210 VAL A C 1
ATOM 1705 O O . VAL A 1 210 ? -7.512 -24.062 -13.266 1 98.94 210 VAL A O 1
ATOM 1708 N N . LEU A 1 211 ? -5.297 -24.453 -13.094 1 98.88 211 LEU A N 1
ATOM 1709 C CA . LEU A 1 211 ? -5.434 -25.891 -12.938 1 98.88 211 LEU A CA 1
ATOM 1710 C C . LEU A 1 211 ? -4.875 -26.344 -11.594 1 98.88 211 LEU A C 1
ATOM 1712 O O . LEU A 1 211 ? -4.129 -25.609 -10.945 1 98.88 211 LEU A O 1
ATOM 1716 N N . ASN A 1 212 ? -5.289 -27.547 -11.188 1 98.75 212 ASN A N 1
ATOM 1717 C CA . ASN A 1 212 ? -4.812 -28.203 -9.969 1 98.75 212 ASN A CA 1
ATOM 1718 C C . ASN A 1 212 ? -3.857 -29.344 -10.289 1 98.75 212 ASN A C 1
ATOM 1720 O O . ASN A 1 212 ? -4.281 -30.5 -10.414 1 98.75 212 ASN A O 1
ATOM 1724 N N . SER A 1 213 ? -2.615 -29 -10.352 1 97.81 213 SER A N 1
ATOM 1725 C CA . SER A 1 213 ? -1.619 -29.953 -10.797 1 97.81 213 SER A CA 1
ATOM 1726 C C . SER A 1 213 ? -1.457 -31.094 -9.797 1 97.81 213 SER A C 1
ATOM 1728 O O . SER A 1 213 ? -1.177 -32.219 -10.172 1 97.81 213 SER A O 1
ATOM 1730 N N . LEU A 1 214 ? -1.624 -30.797 -8.5 1 96.88 214 LEU A N 1
ATOM 1731 C CA . LEU A 1 214 ? -1.489 -31.875 -7.516 1 96.88 214 LEU A CA 1
ATOM 1732 C C . LEU A 1 214 ? -2.58 -32.938 -7.699 1 96.88 214 LEU A C 1
ATOM 1734 O O . LEU A 1 214 ? -2.299 -34.125 -7.703 1 96.88 214 LEU A O 1
ATOM 1738 N N . ALA A 1 215 ? -3.805 -32.5 -7.832 1 97.19 215 ALA A N 1
ATOM 1739 C CA . ALA A 1 215 ? -4.895 -33.438 -8.07 1 97.19 215 ALA A CA 1
ATOM 1740 C C . ALA A 1 215 ? -4.633 -34.25 -9.328 1 97.19 215 ALA A C 1
ATOM 1742 O O . ALA A 1 215 ? -4.918 -35.469 -9.359 1 97.19 215 ALA A O 1
ATOM 1743 N N . ALA A 1 216 ? -4.152 -33.656 -10.336 1 97.81 216 ALA A N 1
ATOM 1744 C CA . ALA A 1 216 ? -3.84 -34.344 -11.586 1 97.81 216 ALA A CA 1
ATOM 1745 C C . ALA A 1 216 ? -2.748 -35.375 -11.375 1 97.81 216 ALA A C 1
ATOM 1747 O O . ALA A 1 216 ? -2.793 -36.469 -11.969 1 97.81 216 ALA A O 1
ATOM 1748 N N . LEU A 1 217 ? -1.772 -35.031 -10.578 1 95.62 217 LEU A N 1
ATOM 1749 C CA . LEU A 1 217 ? -0.657 -35.938 -10.32 1 95.62 217 LEU A CA 1
ATOM 1750 C C . LEU A 1 217 ? -1.094 -37.094 -9.445 1 95.62 217 LEU A C 1
ATOM 1752 O O . LEU A 1 217 ? -0.543 -38.188 -9.547 1 95.62 217 LEU A O 1
ATOM 1756 N N . LYS A 1 218 ? -2.076 -36.938 -8.688 1 94.12 218 LYS A N 1
ATOM 1757 C CA . LYS A 1 218 ? -2.51 -37.969 -7.723 1 94.12 218 LYS A CA 1
ATOM 1758 C C . LYS A 1 218 ? -3.492 -38.938 -8.359 1 94.12 218 LYS A C 1
ATOM 1760 O O . LYS A 1 218 ? -3.725 -40.031 -7.824 1 94.12 218 LYS A O 1
ATOM 1765 N N . SER A 1 219 ? -4.07 -38.531 -9.477 1 95.06 219 SER A N 1
ATOM 1766 C CA . SER A 1 219 ? -5.113 -39.344 -10.086 1 95.06 219 SER A CA 1
ATOM 1767 C C . SER A 1 219 ? -5.109 -39.219 -11.602 1 95.06 219 SER A C 1
ATOM 1769 O O . SER A 1 219 ? -5.383 -38.125 -12.133 1 95.06 219 SER A O 1
ATOM 1771 N N . PRO A 1 220 ? -4.891 -40.375 -12.32 1 96.62 220 PRO A N 1
ATOM 1772 C CA . PRO A 1 220 ? -5 -40.312 -13.781 1 96.62 220 PRO A CA 1
ATOM 1773 C C . PRO A 1 220 ? -6.359 -39.781 -14.25 1 96.62 220 PRO A C 1
ATOM 1775 O O . PRO A 1 220 ? -6.449 -39.125 -15.297 1 96.62 220 PRO A O 1
ATOM 1778 N N . GLU A 1 221 ? -7.332 -40.125 -13.469 1 97.56 221 GLU A N 1
ATOM 1779 C CA . GLU A 1 221 ? -8.664 -39.625 -13.789 1 97.56 221 GLU A CA 1
ATOM 1780 C C . GLU A 1 221 ? -8.734 -38.094 -13.711 1 97.56 221 GLU A C 1
ATOM 1782 O O . GLU A 1 221 ? -9.281 -37.438 -14.602 1 97.56 221 GLU A O 1
ATOM 1787 N N . ASN A 1 222 ? -8.172 -37.5 -12.672 1 97.69 222 ASN A N 1
ATOM 1788 C CA . ASN A 1 222 ? -8.148 -36.062 -12.531 1 97.69 222 ASN A CA 1
ATOM 1789 C C . ASN A 1 222 ? -7.297 -35.406 -13.617 1 97.69 222 ASN A C 1
ATOM 1791 O O . ASN A 1 222 ? -7.609 -34.312 -14.07 1 97.69 222 ASN A O 1
ATOM 1795 N N . LEU A 1 223 ? -6.215 -36.062 -13.984 1 98.5 223 LEU A N 1
ATOM 1796 C CA . LEU A 1 223 ? -5.398 -35.562 -15.078 1 98.5 223 LEU A CA 1
ATOM 1797 C C . LEU A 1 223 ? -6.207 -35.5 -16.375 1 98.5 223 LEU A C 1
ATOM 1799 O O . LEU A 1 223 ? -6.188 -34.469 -17.062 1 98.5 223 LEU A O 1
ATOM 1803 N N . GLN A 1 224 ? -6.914 -36.594 -16.641 1 98.56 224 GLN A N 1
ATOM 1804 C CA . GLN A 1 224 ? -7.719 -36.625 -17.844 1 98.56 224 GLN A CA 1
ATOM 1805 C C . GLN A 1 224 ? -8.836 -35.594 -17.812 1 98.56 224 GLN A C 1
ATOM 1807 O O . GLN A 1 224 ? -9.078 -34.906 -18.797 1 98.56 224 GLN A O 1
ATOM 1812 N N . VAL A 1 225 ? -9.516 -35.5 -16.672 1 98.69 225 VAL A N 1
ATOM 1813 C CA . VAL A 1 225 ? -10.625 -34.562 -16.5 1 98.69 225 VAL A CA 1
ATOM 1814 C C . VAL A 1 225 ? -10.133 -33.156 -16.719 1 98.69 225 VAL A C 1
ATOM 1816 O O . VAL A 1 225 ? -10.781 -32.344 -17.406 1 98.69 225 VAL A O 1
ATOM 1819 N N . GLN A 1 226 ? -9.016 -32.781 -16.172 1 98.81 226 GLN A N 1
ATOM 1820 C CA . GLN A 1 226 ? -8.492 -31.438 -16.297 1 98.81 226 GLN A CA 1
ATOM 1821 C C . GLN A 1 226 ? -7.973 -31.172 -17.719 1 98.81 226 GLN A C 1
ATOM 1823 O O . GLN A 1 226 ? -8.062 -30.047 -18.219 1 98.81 226 GLN A O 1
ATOM 1828 N N . SER A 1 227 ? -7.41 -32.219 -18.359 1 98.88 227 SER A N 1
ATOM 1829 C CA . SER A 1 227 ? -6.969 -32.062 -19.75 1 98.88 227 SER A CA 1
ATOM 1830 C C . SER A 1 227 ? -8.141 -31.75 -20.672 1 98.88 227 SER A C 1
ATOM 1832 O O . SER A 1 227 ? -8.047 -30.859 -21.516 1 98.88 227 SER A O 1
ATOM 1834 N N . ASN A 1 228 ? -9.211 -32.5 -20.453 1 98.81 228 ASN A N 1
ATOM 1835 C CA . ASN A 1 228 ? -10.414 -32.25 -21.234 1 98.81 228 ASN A CA 1
ATOM 1836 C C . ASN A 1 228 ? -10.969 -30.859 -20.984 1 98.81 228 ASN A C 1
ATOM 1838 O O . ASN A 1 228 ? -11.375 -30.172 -21.922 1 98.81 228 ASN A O 1
ATOM 1842 N N . TYR A 1 229 ? -11.055 -30.531 -19.734 1 98.75 229 TYR A N 1
ATOM 1843 C CA . TYR A 1 229 ? -11.516 -29.203 -19.359 1 98.75 229 TYR A CA 1
ATOM 1844 C C . TYR A 1 229 ? -10.664 -28.125 -20.016 1 98.75 229 TYR A C 1
ATOM 1846 O O . TYR A 1 229 ? -11.195 -27.172 -20.594 1 98.75 229 TYR A O 1
ATOM 1854 N N . LEU A 1 230 ? -9.297 -28.234 -19.938 1 98.88 230 LEU A N 1
ATOM 1855 C CA . LEU A 1 230 ? -8.359 -27.281 -20.516 1 98.88 230 LEU A CA 1
ATOM 1856 C C . LEU A 1 230 ? -8.586 -27.156 -22.016 1 98.88 230 LEU A C 1
ATOM 1858 O O . LEU A 1 230 ? -8.672 -26.031 -22.547 1 98.88 230 LEU A O 1
ATOM 1862 N N . ASP A 1 231 ? -8.68 -28.25 -22.703 1 98.88 231 ASP A N 1
ATOM 1863 C CA . ASP A 1 231 ? -8.906 -28.25 -24.141 1 98.88 231 ASP A CA 1
ATOM 1864 C C . ASP A 1 231 ? -10.188 -27.5 -24.484 1 98.88 231 ASP A C 1
ATOM 1866 O O . ASP A 1 231 ? -10.188 -26.672 -25.406 1 98.88 231 ASP A O 1
ATOM 1870 N N . LYS A 1 232 ? -11.219 -27.75 -23.766 1 98.75 232 LYS A N 1
ATOM 1871 C CA . LYS A 1 232 ? -12.516 -27.141 -24.031 1 98.75 232 LYS A CA 1
ATOM 1872 C C . LYS A 1 232 ? -12.477 -25.625 -23.781 1 98.75 232 LYS A C 1
ATOM 1874 O O . LYS A 1 232 ? -12.938 -24.844 -24.625 1 98.75 232 LYS A O 1
ATOM 1879 N N . VAL A 1 233 ? -11.961 -25.234 -22.656 1 98.75 233 VAL A N 1
ATOM 1880 C CA . VAL A 1 233 ? -11.961 -23.828 -22.25 1 98.75 233 VAL A CA 1
ATOM 1881 C C . VAL A 1 233 ? -11.109 -23 -23.219 1 98.75 233 VAL A C 1
ATOM 1883 O O . VAL A 1 233 ? -11.414 -21.844 -23.5 1 98.75 233 VAL A O 1
ATOM 1886 N N . LEU A 1 234 ? -10.047 -23.578 -23.734 1 98.75 234 LEU A N 1
ATOM 1887 C CA . LEU A 1 234 ? -9.18 -22.859 -24.672 1 98.75 234 LEU A CA 1
ATOM 1888 C C . LEU A 1 234 ? -9.797 -22.844 -26.062 1 98.75 234 LEU A C 1
ATOM 1890 O O . LEU A 1 234 ? -9.641 -21.859 -26.797 1 98.75 234 LEU A O 1
ATOM 1894 N N . ALA A 1 235 ? -10.477 -23.906 -26.453 1 98.56 235 ALA A N 1
ATOM 1895 C CA . ALA A 1 235 ? -11.156 -23.938 -27.75 1 98.56 235 ALA A CA 1
ATOM 1896 C C . ALA A 1 235 ? -12.219 -22.844 -27.844 1 98.56 235 ALA A C 1
ATOM 1898 O O . ALA A 1 235 ? -12.414 -22.25 -28.906 1 98.56 235 ALA A O 1
ATOM 1899 N N . ASP A 1 236 ? -12.828 -22.562 -26.734 1 97.81 236 ASP A N 1
ATOM 1900 C CA . ASP A 1 236 ? -13.93 -21.609 -26.703 1 97.81 236 ASP A CA 1
ATOM 1901 C C . ASP A 1 236 ? -13.445 -20.234 -26.219 1 97.81 236 ASP A C 1
ATOM 1903 O O . ASP A 1 236 ? -14.25 -19.406 -25.812 1 97.81 236 ASP A O 1
ATOM 1907 N N . ASN A 1 237 ? -12.219 -19.984 -26.219 1 98.25 237 ASN A N 1
ATOM 1908 C CA . ASN A 1 237 ? -11.641 -18.766 -25.672 1 98.25 237 ASN A CA 1
ATOM 1909 C C . ASN A 1 237 ? -11.789 -17.578 -26.625 1 98.25 237 ASN A C 1
ATOM 1911 O O . ASN A 1 237 ? -11.141 -17.547 -27.672 1 98.25 237 ASN A O 1
ATOM 1915 N N . PRO A 1 238 ? -12.602 -16.625 -26.328 1 97.38 238 PRO A N 1
ATOM 1916 C CA . PRO A 1 238 ? -12.742 -15.469 -27.219 1 97.38 238 PRO A CA 1
ATOM 1917 C C . PRO A 1 238 ? -11.688 -14.398 -26.953 1 97.38 238 PRO A C 1
ATOM 1919 O O . PRO A 1 238 ? -11.633 -13.398 -27.672 1 97.38 238 PRO A O 1
ATOM 1922 N N . GLN A 1 239 ? -10.836 -14.578 -25.984 1 97.5 239 GLN A N 1
ATOM 1923 C CA . GLN A 1 239 ? -9.898 -13.539 -25.562 1 97.5 239 GLN A CA 1
ATOM 1924 C C . GLN A 1 239 ? -8.609 -13.594 -26.391 1 97.5 239 GLN A C 1
ATOM 1926 O O . GLN A 1 239 ? -8.195 -14.664 -26.828 1 97.5 239 GLN A O 1
ATOM 1931 N N . LYS A 1 240 ? -8.008 -12.477 -26.5 1 97.38 240 LYS A N 1
ATOM 1932 C CA . LYS A 1 240 ? -6.773 -12.352 -27.266 1 97.38 240 LYS A CA 1
ATOM 1933 C C . LYS A 1 240 ? -5.602 -13.016 -26.547 1 97.38 240 LYS A C 1
ATOM 1935 O O . LYS A 1 240 ? -4.824 -13.742 -27.172 1 97.38 240 LYS A O 1
ATOM 1940 N N . TRP A 1 241 ? -5.48 -12.734 -25.312 1 98.62 241 TRP A N 1
ATOM 1941 C CA . TRP A 1 241 ? -4.375 -13.258 -24.516 1 98.62 241 TRP A CA 1
ATOM 1942 C C . TRP A 1 241 ? -4.84 -14.414 -23.625 1 98.62 241 TRP A C 1
ATOM 1944 O O . TRP A 1 241 ? -5.969 -14.414 -23.141 1 98.62 241 TRP A O 1
ATOM 1954 N N . THR A 1 242 ? -3.943 -15.383 -23.453 1 98.81 242 THR A N 1
ATOM 1955 C CA . THR A 1 242 ? -4.23 -16.547 -22.609 1 98.81 242 THR A CA 1
ATOM 1956 C C . THR A 1 242 ? -3.074 -16.812 -21.656 1 98.81 242 THR A C 1
ATOM 1958 O O . THR A 1 242 ? -1.931 -16.969 -22.094 1 98.81 242 THR A O 1
ATOM 1961 N N . VAL A 1 243 ? -3.369 -16.797 -20.406 1 98.94 243 VAL A N 1
ATOM 1962 C CA . VAL A 1 243 ? -2.439 -17.188 -19.344 1 98.94 243 VAL A CA 1
ATOM 1963 C C . VAL A 1 243 ? -2.959 -18.422 -18.625 1 98.94 243 VAL A C 1
ATOM 1965 O O . VAL A 1 243 ? -4.148 -18.516 -18.312 1 98.94 243 VAL A O 1
ATOM 1968 N N . VAL A 1 244 ? -2.098 -19.422 -18.438 1 98.94 244 VAL A N 1
ATOM 1969 C CA . VAL A 1 244 ? -2.432 -20.609 -17.656 1 98.94 244 VAL A CA 1
ATOM 1970 C C . VAL A 1 244 ? -1.519 -20.703 -16.438 1 98.94 244 VAL A C 1
ATOM 1972 O O . VAL A 1 244 ? -0.322 -20.422 -16.531 1 98.94 244 VAL A O 1
ATOM 1975 N N . SER A 1 245 ? -2.115 -21.078 -15.344 1 98.88 245 SER A N 1
ATOM 1976 C CA . SER A 1 245 ? -1.304 -21.25 -14.141 1 98.88 245 SER A CA 1
ATOM 1977 C C . SER A 1 245 ? -1.655 -22.547 -13.422 1 98.88 245 SER A C 1
ATOM 1979 O O . SER A 1 245 ? -2.83 -22.906 -13.297 1 98.88 245 SER A O 1
ATOM 1981 N N . PHE A 1 246 ? -0.697 -23.281 -13.086 1 98.56 246 PHE A N 1
ATOM 1982 C CA . PHE A 1 246 ? -0.707 -24.438 -12.18 1 98.56 246 PHE A CA 1
ATOM 1983 C C . PHE A 1 246 ? 0.616 -24.547 -11.43 1 98.56 246 PHE A C 1
ATOM 1985 O O . PHE A 1 246 ? 1.626 -23.984 -11.859 1 98.56 246 PHE A O 1
ATOM 1992 N N . HIS A 1 247 ? 0.655 -25.266 -10.375 1 98.06 247 HIS A N 1
ATOM 1993 C CA . HIS A 1 247 ? 1.724 -25.109 -9.391 1 98.06 247 HIS A CA 1
ATOM 1994 C C . HIS A 1 247 ? 2.98 -25.859 -9.82 1 98.06 247 HIS A C 1
ATOM 1996 O O . HIS A 1 247 ? 4.078 -25.297 -9.797 1 98.06 247 HIS A O 1
ATOM 2002 N N . HIS A 1 248 ? 2.908 -27.047 -10.305 1 96.69 248 HIS A N 1
ATOM 2003 C CA . HIS A 1 248 ? 4.035 -27.922 -10.602 1 96.69 248 HIS A CA 1
ATOM 2004 C C . HIS A 1 248 ? 4.551 -27.703 -12.016 1 96.69 248 HIS A C 1
ATOM 2006 O O . HIS A 1 248 ? 3.822 -27.922 -12.984 1 96.69 248 HIS A O 1
ATOM 2012 N N . PRO A 1 249 ? 5.766 -27.375 -12.141 1 94 249 PRO A N 1
ATOM 2013 C CA . PRO A 1 249 ? 6.281 -27.078 -13.477 1 94 249 PRO A CA 1
ATOM 2014 C C . PRO A 1 249 ? 6.547 -28.328 -14.312 1 94 249 PRO A C 1
ATOM 2016 O O . PRO A 1 249 ? 6.84 -29.391 -13.758 1 94 249 PRO A O 1
ATOM 2019 N N . PHE A 1 250 ? 6.516 -28.141 -15.648 1 90.88 250 PHE A N 1
ATOM 2020 C CA . PHE A 1 250 ? 6.812 -29.203 -16.609 1 90.88 250 PHE A CA 1
ATOM 2021 C C . PHE A 1 250 ? 8.297 -29.547 -16.578 1 90.88 250 PHE A C 1
ATOM 2023 O O . PHE A 1 250 ? 8.664 -30.719 -16.75 1 90.88 250 PHE A O 1
ATOM 2030 N N . PHE A 1 251 ? 9.016 -28.484 -16.453 1 88.5 251 PHE A N 1
ATOM 2031 C CA . PHE A 1 251 ? 10.469 -28.578 -16.531 1 88.5 251 PHE A CA 1
ATOM 2032 C C . PHE A 1 251 ? 11.109 -28.203 -15.203 1 88.5 251 PHE A C 1
ATOM 2034 O O . PHE A 1 251 ? 10.594 -27.344 -14.484 1 88.5 251 PHE A O 1
ATOM 2041 N N . THR A 1 252 ? 12.133 -28.922 -14.867 1 89.12 252 THR A N 1
ATOM 2042 C CA . THR A 1 252 ? 12.82 -28.531 -13.648 1 89.12 252 THR A CA 1
ATOM 2043 C C . THR A 1 252 ? 14.336 -28.641 -13.82 1 89.12 252 THR A C 1
ATOM 2045 O O . THR A 1 252 ? 14.82 -29.5 -14.57 1 89.12 252 THR A O 1
ATOM 2048 N N . ALA A 1 253 ? 14.961 -27.609 -13.227 1 81.5 253 ALA A N 1
ATOM 2049 C CA . ALA A 1 253 ? 16.422 -27.688 -13.117 1 81.5 253 ALA A CA 1
ATOM 2050 C C . ALA A 1 253 ? 16.859 -27.672 -11.656 1 81.5 253 ALA A C 1
ATOM 2052 O O . ALA A 1 253 ? 18.062 -27.578 -11.367 1 81.5 253 ALA A O 1
ATOM 2053 N N . ARG A 1 254 ? 15.883 -27.766 -10.836 1 82.56 254 ARG A N 1
ATOM 2054 C CA . ARG A 1 254 ? 16.25 -27.609 -9.43 1 82.56 254 ARG A CA 1
ATOM 2055 C C . ARG A 1 254 ? 17.016 -28.828 -8.938 1 82.56 254 ARG A C 1
ATOM 2057 O O . ARG A 1 254 ? 16.812 -29.938 -9.438 1 82.56 254 ARG A O 1
ATOM 2064 N N . ASP A 1 255 ? 17.812 -28.516 -8.062 1 78.19 255 ASP A N 1
ATOM 2065 C CA . ASP A 1 255 ? 18.484 -29.609 -7.367 1 78.19 255 ASP A CA 1
ATOM 2066 C C . ASP A 1 255 ? 17.562 -30.266 -6.355 1 78.19 255 ASP A C 1
ATOM 2068 O O . ASP A 1 255 ? 16.625 -29.641 -5.855 1 78.19 255 ASP A O 1
ATOM 2072 N N . GLY A 1 256 ? 17.516 -31.516 -6.461 1 66.81 256 GLY A N 1
ATOM 2073 C CA . GLY A 1 256 ? 16.688 -32.219 -5.492 1 66.81 256 GLY A CA 1
ATOM 2074 C C . GLY A 1 256 ? 15.742 -33.219 -6.133 1 66.81 256 GLY A C 1
ATOM 2075 O O . GLY A 1 256 ? 15.836 -33.5 -7.324 1 66.81 256 GLY A O 1
ATOM 2076 N N . ARG A 1 257 ? 14.922 -33.875 -5.211 1 59 257 ARG A N 1
ATOM 2077 C CA . ARG A 1 257 ? 14.164 -35.062 -5.543 1 59 257 ARG A CA 1
ATOM 2078 C C . ARG A 1 257 ? 12.906 -34.719 -6.332 1 59 257 ARG A C 1
ATOM 2080 O O . ARG A 1 257 ? 12.352 -35.562 -7.035 1 59 257 ARG A O 1
ATOM 2087 N N . HIS A 1 258 ? 12.5 -33.344 -6.211 1 64.75 258 HIS A N 1
ATOM 2088 C CA . HIS A 1 258 ? 11.188 -33 -6.754 1 64.75 258 HIS A CA 1
ATOM 2089 C C . HIS A 1 258 ? 11.312 -31.984 -7.887 1 64.75 258 HIS A C 1
ATOM 2091 O O . HIS A 1 258 ? 12.266 -31.203 -7.926 1 64.75 258 HIS A O 1
ATOM 2097 N N . GLY A 1 259 ? 10.695 -32.219 -9.289 1 63.19 259 GLY A N 1
ATOM 2098 C CA . GLY A 1 259 ? 10.664 -31.156 -10.266 1 63.19 259 GLY A CA 1
ATOM 2099 C C . GLY A 1 259 ? 10.367 -31.625 -11.672 1 63.19 259 GLY A C 1
ATOM 2100 O O . GLY A 1 259 ? 10.094 -30.812 -12.562 1 63.19 259 GLY A O 1
ATOM 2101 N N . ASN A 1 260 ? 10.344 -32.812 -11.773 1 74.5 260 ASN A N 1
ATOM 2102 C CA . ASN A 1 260 ? 9.992 -33.25 -13.117 1 74.5 260 ASN A CA 1
ATOM 2103 C C . ASN A 1 260 ? 8.695 -34.062 -13.117 1 74.5 260 ASN A C 1
ATOM 2105 O O . ASN A 1 260 ? 8.578 -35.062 -12.406 1 74.5 260 ASN A O 1
ATOM 2109 N N . TYR A 1 261 ? 7.801 -33.469 -13.906 1 89.44 261 TYR A N 1
ATOM 2110 C CA . TYR A 1 261 ? 6.48 -34.094 -13.945 1 89.44 261 TYR A CA 1
ATOM 2111 C C . TYR A 1 261 ? 6.074 -34.406 -15.383 1 89.44 261 TYR A C 1
ATOM 2113 O O . TYR A 1 261 ? 5.199 -33.75 -15.945 1 89.44 261 TYR A O 1
ATOM 2121 N N . PRO A 1 262 ? 6.617 -35.5 -15.883 1 90.75 262 PRO A N 1
ATOM 2122 C CA . PRO A 1 262 ? 6.379 -35.812 -17.281 1 90.75 262 PRO A CA 1
ATOM 2123 C C . PRO A 1 262 ? 4.902 -36.062 -17.594 1 90.75 262 PRO A C 1
ATOM 2125 O O . PRO A 1 262 ? 4.441 -35.781 -18.703 1 90.75 262 PRO A O 1
ATOM 2128 N N . GLU A 1 263 ? 4.152 -36.625 -16.609 1 93.88 263 GLU A N 1
ATOM 2129 C CA . GLU A 1 263 ? 2.73 -36.875 -16.828 1 93.88 263 GLU A CA 1
ATOM 2130 C C . GLU A 1 263 ? 1.987 -35.594 -17.156 1 93.88 263 GLU A C 1
ATOM 2132 O O . GLU A 1 263 ? 1.146 -35.562 -18.062 1 93.88 263 GLU A O 1
ATOM 2137 N N . LEU A 1 264 ? 2.285 -34.562 -16.391 1 96.25 264 LEU A N 1
ATOM 2138 C CA . LEU A 1 264 ? 1.664 -33.25 -16.656 1 96.25 264 LEU A CA 1
ATOM 2139 C C . LEU A 1 264 ? 2.104 -32.719 -18.016 1 96.25 264 LEU A C 1
ATOM 2141 O O . LEU A 1 264 ? 1.278 -32.219 -18.781 1 96.25 264 LEU A O 1
ATOM 2145 N N . ARG A 1 265 ? 3.391 -32.75 -18.297 1 95.19 265 ARG A N 1
ATOM 2146 C CA . ARG A 1 265 ? 3.945 -32.219 -19.531 1 95.19 265 ARG A CA 1
ATOM 2147 C C . ARG A 1 265 ? 3.328 -32.906 -20.75 1 95.19 265 ARG A C 1
ATOM 2149 O O . ARG A 1 265 ? 2.879 -32.25 -21.688 1 95.19 265 ARG A O 1
ATOM 2156 N N . GLU A 1 266 ? 3.322 -34.188 -20.75 1 96.12 266 GLU A N 1
ATOM 2157 C CA . GLU A 1 266 ? 2.799 -34.969 -21.875 1 96.12 266 GLU A CA 1
ATOM 2158 C C . GLU A 1 266 ? 1.319 -34.688 -22.094 1 96.12 266 GLU A C 1
ATOM 2160 O O . GLU A 1 266 ? 0.85 -34.688 -23.234 1 96.12 266 GLU A O 1
ATOM 2165 N N . ALA A 1 267 ? 0.624 -34.438 -21.031 1 97.81 267 ALA A N 1
ATOM 2166 C CA . ALA A 1 267 ? -0.819 -34.25 -21.141 1 97.81 267 ALA A CA 1
ATOM 2167 C C . ALA A 1 267 ? -1.15 -32.812 -21.531 1 97.81 267 ALA A C 1
ATOM 2169 O O . ALA A 1 267 ? -2.041 -32.562 -22.359 1 97.81 267 ALA A O 1
ATOM 2170 N N . TRP A 1 268 ? -0.472 -31.828 -20.953 1 98.19 268 TRP A N 1
ATOM 2171 C CA . TRP A 1 268 ? -0.955 -30.453 -21.031 1 98.19 268 TRP A CA 1
ATOM 2172 C C . TRP A 1 268 ? -0.144 -29.656 -22.047 1 98.19 268 TRP A C 1
ATOM 2174 O O . TRP A 1 268 ? -0.659 -28.719 -22.672 1 98.19 268 TRP A O 1
ATOM 2184 N N . GLN A 1 269 ? 1.133 -29.922 -22.281 1 96.88 269 GLN A N 1
ATOM 2185 C CA . GLN A 1 269 ? 1.969 -29.141 -23.172 1 96.88 269 GLN A CA 1
ATOM 2186 C C . GLN A 1 269 ? 1.397 -29.125 -24.594 1 96.88 269 GLN A C 1
ATOM 2188 O O . GLN A 1 269 ? 1.296 -28.078 -25.219 1 96.88 269 GLN A O 1
ATOM 2193 N N . PRO A 1 270 ? 1.039 -30.312 -25.188 1 97.19 270 PRO A N 1
ATOM 2194 C CA . PRO A 1 270 ? 0.476 -30.281 -26.547 1 97.19 270 PRO A CA 1
ATOM 2195 C C . PRO A 1 270 ? -0.772 -29.406 -26.641 1 97.19 270 PRO A C 1
ATOM 2197 O O . PRO A 1 270 ? -0.999 -28.766 -27.672 1 97.19 270 PRO A O 1
ATOM 2200 N N . ILE A 1 271 ? -1.615 -29.406 -25.562 1 98.56 271 ILE A N 1
ATOM 2201 C CA . ILE A 1 271 ? -2.83 -28.594 -25.578 1 98.56 271 ILE A CA 1
ATOM 2202 C C . ILE A 1 271 ? -2.467 -27.125 -25.547 1 98.56 271 ILE A C 1
ATOM 2204 O O . ILE A 1 271 ? -3.025 -26.328 -26.297 1 98.56 271 ILE A O 1
ATOM 2208 N N . LEU A 1 272 ? -1.519 -26.734 -24.688 1 98.31 272 LEU A N 1
ATOM 2209 C CA . LEU A 1 272 ? -1.082 -25.344 -24.578 1 98.31 272 LEU A CA 1
ATOM 2210 C C . LEU A 1 272 ? -0.521 -24.844 -25.906 1 98.31 272 LEU A C 1
ATOM 2212 O O . LEU A 1 272 ? -0.777 -23.703 -26.281 1 98.31 272 LEU A O 1
ATOM 2216 N N . GLU A 1 273 ? 0.238 -25.656 -26.562 1 97.12 273 GLU A N 1
ATOM 2217 C CA . GLU A 1 273 ? 0.85 -25.297 -27.844 1 97.12 273 GLU A CA 1
ATOM 2218 C C . GLU A 1 273 ? -0.189 -25.234 -28.953 1 97.12 273 GLU A C 1
ATOM 2220 O O . GLU A 1 273 ? -0.146 -24.344 -29.812 1 97.12 273 GLU A O 1
ATOM 2225 N N . LYS A 1 274 ? -1.082 -26.188 -28.969 1 96.75 274 LYS A N 1
ATOM 2226 C CA . LYS A 1 274 ? -2.158 -26.234 -29.953 1 96.75 274 LYS A CA 1
ATOM 2227 C C . LYS A 1 274 ? -2.928 -24.906 -29.969 1 96.75 274 LYS A C 1
ATOM 2229 O O . LYS A 1 274 ? -3.246 -24.391 -31.047 1 96.75 274 LYS A O 1
ATOM 2234 N N . TYR A 1 275 ? -3.158 -24.406 -28.828 1 97.62 275 TYR A N 1
ATOM 2235 C CA . TYR A 1 275 ? -3.998 -23.219 -28.734 1 97.62 275 TYR A CA 1
ATOM 2236 C C . TYR A 1 275 ? -3.148 -21.953 -28.562 1 97.62 275 TYR A C 1
ATOM 2238 O O . TYR A 1 275 ? -3.676 -20.875 -28.266 1 97.62 275 TYR A O 1
ATOM 2246 N N . LYS A 1 276 ? -1.84 -22.078 -28.672 1 97 276 LYS A N 1
ATOM 2247 C CA . LYS A 1 276 ? -0.889 -20.969 -28.672 1 97 276 LYS A CA 1
ATOM 2248 C C . LYS A 1 276 ? -1.017 -20.125 -27.406 1 97 276 LYS A C 1
ATOM 2250 O O . LYS A 1 276 ? -1.092 -18.906 -27.484 1 97 276 LYS A O 1
ATOM 2255 N N . VAL A 1 277 ? -1.144 -20.828 -26.25 1 98.12 277 VAL A N 1
ATOM 2256 C CA . VAL A 1 277 ? -1.125 -20.141 -24.969 1 98.12 277 VAL A CA 1
ATOM 2257 C C . VAL A 1 277 ? 0.099 -19.234 -24.875 1 98.12 277 VAL A C 1
ATOM 2259 O O . VAL A 1 277 ? 1.175 -19.578 -25.375 1 98.12 277 VAL A O 1
ATOM 2262 N N . ASP A 1 278 ? -0.076 -18.078 -24.203 1 98.5 278 ASP A N 1
ATOM 2263 C CA . ASP A 1 278 ? 0.979 -17.078 -24.234 1 98.5 278 ASP A CA 1
ATOM 2264 C C . ASP A 1 278 ? 1.952 -17.266 -23.078 1 98.5 278 ASP A C 1
ATOM 2266 O O . ASP A 1 278 ? 3.17 -17.203 -23.266 1 98.5 278 ASP A O 1
ATOM 2270 N N . LEU A 1 279 ? 1.436 -17.391 -21.859 1 98.62 279 LEU A N 1
ATOM 2271 C CA . LEU A 1 279 ? 2.232 -17.516 -20.641 1 98.62 279 LEU A CA 1
ATOM 2272 C C . LEU A 1 279 ? 1.743 -18.672 -19.781 1 98.62 279 LEU A C 1
ATOM 2274 O O . LEU A 1 279 ? 0.536 -18.891 -19.641 1 98.62 279 LEU A O 1
ATOM 2278 N N . V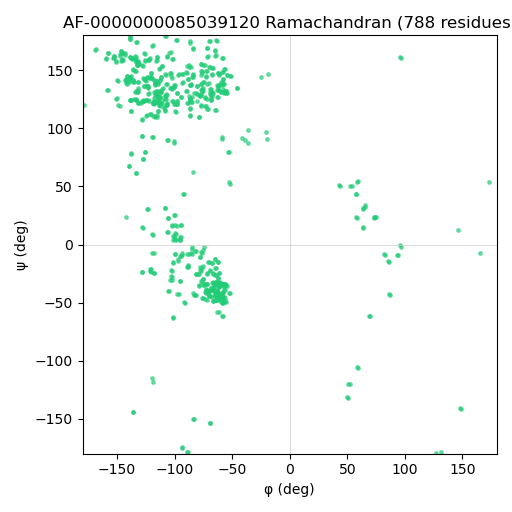AL A 1 280 ? 2.648 -19.375 -19.219 1 98.62 280 VAL A N 1
ATOM 2279 C CA . VAL A 1 280 ? 2.377 -20.375 -18.188 1 98.62 280 VAL A CA 1
ATOM 2280 C C . VAL A 1 280 ? 3.131 -20.016 -16.906 1 98.62 280 VAL A C 1
ATOM 2282 O O . VAL A 1 280 ? 4.363 -20.078 -16.859 1 98.62 280 VAL A O 1
ATOM 2285 N N . LEU A 1 281 ? 2.426 -19.656 -15.844 1 98.75 281 LEU A N 1
ATOM 2286 C CA . LEU A 1 281 ? 2.994 -19.141 -14.609 1 98.75 281 LEU A CA 1
ATOM 2287 C C . LEU A 1 281 ? 2.891 -20.156 -13.484 1 98.75 281 LEU A C 1
ATOM 2289 O O . LEU A 1 281 ? 1.797 -20.641 -13.172 1 98.75 281 LEU A O 1
ATOM 2293 N N . LYS A 1 282 ? 4.02 -20.469 -12.875 1 97.19 282 LYS A N 1
ATOM 2294 C CA . LYS A 1 282 ? 4.07 -21.594 -11.953 1 97.19 282 LYS A CA 1
ATOM 2295 C C . LYS A 1 282 ? 4.895 -21.266 -10.711 1 97.19 282 LYS A C 1
ATOM 2297 O O . LYS A 1 282 ? 5.363 -20.125 -10.562 1 97.19 282 LYS A O 1
ATOM 2302 N N . GLY A 1 283 ? 4.938 -22.234 -9.758 1 96.69 283 GLY A N 1
ATOM 2303 C CA . GLY A 1 283 ? 5.781 -22.203 -8.57 1 96.69 283 GLY A CA 1
ATOM 2304 C C . GLY A 1 283 ? 6.457 -23.531 -8.297 1 96.69 283 GLY A C 1
ATOM 2305 O O . GLY A 1 283 ? 7.055 -24.141 -9.195 1 96.69 283 GLY A O 1
ATOM 2306 N N . HIS A 1 284 ? 6.637 -23.938 -7.129 1 95.75 284 HIS A N 1
ATOM 2307 C CA . HIS A 1 284 ? 6.984 -25.25 -6.617 1 95.75 284 HIS A CA 1
ATOM 2308 C C . HIS A 1 284 ? 8.5 -25.453 -6.605 1 95.75 284 HIS A C 1
ATOM 2310 O O . HIS A 1 284 ? 9.055 -25.953 -5.621 1 95.75 284 HIS A O 1
ATOM 2316 N N . ASP A 1 285 ? 9.211 -25.078 -7.59 1 93.44 285 ASP A N 1
ATOM 2317 C CA . ASP A 1 285 ? 10.617 -25.438 -7.762 1 93.44 285 ASP A CA 1
ATOM 2318 C C . ASP A 1 285 ? 11.516 -24.609 -6.859 1 93.44 285 ASP A C 1
ATOM 2320 O O . ASP A 1 285 ? 12.672 -24.969 -6.625 1 93.44 285 ASP A O 1
ATOM 2324 N N . HIS A 1 286 ? 11.055 -23.469 -6.445 1 93.81 286 HIS A N 1
ATOM 2325 C CA . HIS A 1 286 ? 11.805 -22.609 -5.539 1 93.81 286 HIS A CA 1
ATOM 2326 C C . HIS A 1 286 ? 13.094 -22.125 -6.184 1 93.81 286 HIS A C 1
ATOM 2328 O O . HIS A 1 286 ? 14.141 -22.062 -5.527 1 93.81 286 HIS A O 1
ATOM 2334 N N . VAL A 1 287 ? 13.086 -21.969 -7.461 1 93.5 287 VAL A N 1
ATOM 2335 C CA . VAL A 1 287 ? 14.062 -21.266 -8.281 1 93.5 287 VAL A CA 1
ATOM 2336 C C . VAL A 1 287 ? 13.352 -20.453 -9.359 1 93.5 287 VAL A C 1
ATOM 2338 O O . VAL A 1 287 ? 12.312 -20.875 -9.875 1 93.5 287 VAL A O 1
ATOM 2341 N N . TYR A 1 288 ? 13.93 -19.297 -9.625 1 96 288 TYR A N 1
ATOM 2342 C CA . TYR A 1 288 ? 13.391 -18.562 -10.766 1 96 288 TYR A CA 1
ATOM 2343 C C . TYR A 1 288 ? 13.852 -19.203 -12.078 1 96 288 TYR A C 1
ATOM 2345 O O . TYR A 1 288 ? 15.031 -19.516 -12.242 1 96 288 TYR A O 1
ATOM 2353 N N . ALA A 1 289 ? 12.961 -19.406 -12.945 1 96.06 289 ALA A N 1
ATOM 2354 C CA . ALA A 1 289 ? 13.25 -19.969 -14.258 1 96.06 289 ALA A CA 1
ATOM 2355 C C . ALA A 1 289 ? 12.258 -19.469 -15.305 1 96.06 289 ALA A C 1
ATOM 2357 O O . ALA A 1 289 ? 11.047 -19.516 -15.094 1 96.06 289 ALA A O 1
ATOM 2358 N N . ARG A 1 290 ? 12.758 -18.922 -16.344 1 97.44 290 ARG A N 1
ATOM 2359 C CA . ARG A 1 290 ? 11.953 -18.516 -17.484 1 97.44 290 ARG A CA 1
ATOM 2360 C C . ARG A 1 290 ? 12.461 -19.156 -18.781 1 97.44 290 ARG A C 1
ATOM 2362 O O . ARG A 1 290 ? 13.641 -19.031 -19.109 1 97.44 290 ARG A O 1
ATOM 2369 N N . GLY A 1 291 ? 11.594 -19.859 -19.484 1 95.62 291 GLY A N 1
ATOM 2370 C CA . GLY A 1 291 ? 11.953 -20.5 -20.734 1 95.62 291 GLY A CA 1
ATOM 2371 C C . GLY A 1 291 ? 10.953 -20.234 -21.844 1 95.62 291 GLY A C 1
ATOM 2372 O O . GLY A 1 291 ? 9.75 -20.422 -21.656 1 95.62 291 GLY A O 1
ATOM 2373 N N . ALA A 1 292 ? 11.484 -19.844 -22.984 1 93.06 292 ALA A N 1
ATOM 2374 C CA . ALA A 1 292 ? 10.68 -19.656 -24.188 1 93.06 292 ALA A CA 1
ATOM 2375 C C . ALA A 1 292 ? 11.133 -20.578 -25.312 1 93.06 292 ALA A C 1
ATOM 2377 O O . ALA A 1 292 ? 10.43 -20.734 -26.312 1 93.06 292 ALA A O 1
ATOM 2378 N N . HIS A 1 293 ? 12.195 -21.281 -25.156 1 86.5 293 HIS A N 1
ATOM 2379 C CA . HIS A 1 293 ? 12.82 -22.031 -26.234 1 86.5 293 HIS A CA 1
ATOM 2380 C C . HIS A 1 293 ? 13.047 -23.484 -25.828 1 86.5 293 HIS A C 1
ATOM 2382 O O . HIS A 1 293 ? 13.859 -24.188 -26.422 1 86.5 293 HIS A O 1
ATOM 2388 N N . GLN A 1 294 ? 12.422 -23.875 -24.812 1 84.12 294 GLN A N 1
ATOM 2389 C CA . GLN A 1 294 ? 12.5 -25.25 -24.359 1 84.12 294 GLN A CA 1
ATOM 2390 C C . GLN A 1 294 ? 11.891 -26.203 -25.406 1 84.12 294 GLN A C 1
ATOM 2392 O O . GLN A 1 294 ? 11.398 -25.75 -26.438 1 84.12 294 GLN A O 1
ATOM 2397 N N . THR A 1 295 ? 12.023 -27.453 -25.078 1 79.44 295 THR A N 1
ATOM 2398 C CA . THR A 1 295 ? 11.508 -28.453 -26.016 1 79.44 295 THR A CA 1
ATOM 2399 C C . THR A 1 295 ? 10.016 -28.25 -26.25 1 79.44 295 THR A C 1
ATOM 2401 O O . THR A 1 295 ? 9.266 -27.938 -25.328 1 79.44 295 THR A O 1
ATOM 2404 N N . LYS A 1 296 ? 9.688 -28.391 -27.625 1 82.19 296 LYS A N 1
ATOM 2405 C CA . LYS A 1 296 ? 8.312 -28.203 -28.062 1 82.19 296 LYS A CA 1
ATOM 2406 C C . LYS A 1 296 ? 7.777 -29.469 -28.75 1 82.19 296 LYS A C 1
ATOM 2408 O O . LYS A 1 296 ? 8.547 -30.344 -29.125 1 82.19 296 LYS A O 1
ATOM 2413 N N . THR A 1 297 ? 6.527 -29.516 -28.797 1 85.75 297 THR A N 1
ATOM 2414 C CA . THR A 1 297 ? 5.891 -30.641 -29.469 1 85.75 297 THR A CA 1
ATOM 2415 C C . THR A 1 297 ? 5.453 -30.25 -30.875 1 85.75 297 THR A C 1
ATOM 2417 O O . THR A 1 297 ? 5.012 -31.109 -31.656 1 85.75 297 THR A O 1
ATOM 2420 N N . ILE A 1 298 ? 5.562 -29 -31.156 1 84.56 298 ILE A N 1
ATOM 2421 C CA . ILE A 1 298 ? 5.188 -28.516 -32.469 1 84.56 298 ILE A CA 1
ATOM 2422 C C . ILE A 1 298 ? 6.266 -27.578 -33.031 1 84.56 298 ILE A C 1
ATOM 2424 O O . ILE A 1 298 ? 7.07 -27.047 -32.25 1 84.56 298 ILE A O 1
ATOM 2428 N N . ASP A 1 299 ? 6.215 -27.391 -34.312 1 86.31 299 ASP A N 1
ATOM 2429 C CA . ASP A 1 299 ? 7.141 -26.453 -34.969 1 86.31 299 ASP A CA 1
ATOM 2430 C C . ASP A 1 299 ? 6.691 -25.016 -34.75 1 86.31 299 ASP A C 1
ATOM 2432 O O . ASP A 1 299 ? 5.508 -24.703 -34.906 1 86.31 299 ASP A O 1
ATOM 2436 N N . VAL A 1 300 ? 7.539 -24.25 -34.312 1 88.5 300 VAL A N 1
ATOM 2437 C CA . VAL A 1 300 ? 7.301 -22.812 -34.125 1 88.5 300 VAL A CA 1
ATOM 2438 C C . VAL A 1 300 ? 8.203 -22.031 -35.094 1 88.5 300 VAL A C 1
ATOM 2440 O O . VAL A 1 300 ? 9.414 -22.266 -35.125 1 88.5 300 VAL A O 1
ATOM 2443 N N . PRO A 1 301 ? 7.609 -21.125 -35.844 1 88.06 301 PRO A N 1
ATOM 2444 C CA . PRO A 1 301 ? 8.406 -20.344 -36.812 1 88.06 301 PRO A CA 1
ATOM 2445 C C . PRO A 1 301 ? 9.547 -19.578 -36.125 1 88.06 301 PRO A C 1
ATOM 2447 O O . PRO A 1 301 ? 9.445 -19.219 -34.938 1 88.06 301 PRO A O 1
ATOM 2450 N N . ASP A 1 302 ? 10.508 -19.203 -36.938 1 85.62 302 ASP A N 1
ATOM 2451 C CA . ASP A 1 302 ? 11.648 -18.453 -36.438 1 85.62 302 ASP A CA 1
ATOM 2452 C C . ASP A 1 302 ? 11.203 -17.094 -35.875 1 85.62 302 ASP A C 1
ATOM 2454 O O . ASP A 1 302 ? 10.352 -16.422 -36.469 1 85.62 302 ASP A O 1
ATOM 2458 N N . GLY A 1 303 ? 11.766 -16.797 -34.781 1 86.94 303 GLY A N 1
ATOM 2459 C CA . GLY A 1 303 ? 11.469 -15.516 -34.156 1 86.94 303 GLY A CA 1
ATOM 2460 C C . GLY A 1 303 ? 10.227 -15.539 -33.281 1 86.94 303 GLY A C 1
ATOM 2461 O O . GLY A 1 303 ? 9.961 -14.586 -32.562 1 86.94 303 GLY A O 1
ATOM 2462 N N . GLN A 1 304 ? 9.5 -16.578 -33.469 1 93.06 304 GLN A N 1
ATOM 2463 C CA . GLN A 1 304 ? 8.297 -16.734 -32.656 1 93.06 304 GLN A CA 1
ATOM 2464 C C . GLN A 1 304 ? 8.516 -17.734 -31.531 1 93.06 304 GLN A C 1
ATOM 2466 O O . GLN A 1 304 ? 9.508 -18.453 -31.531 1 93.06 304 GLN A O 1
ATOM 2471 N N . VAL A 1 305 ? 7.645 -17.594 -30.562 1 94.25 305 VAL A N 1
ATOM 2472 C CA . VAL A 1 305 ? 7.73 -18.547 -29.453 1 94.25 305 VAL A CA 1
ATOM 2473 C C . VAL A 1 305 ? 6.336 -19.031 -29.078 1 94.25 305 VAL A C 1
ATOM 2475 O O . VAL A 1 305 ? 5.359 -18.281 -29.188 1 94.25 305 VAL A O 1
ATOM 2478 N N . GLY A 1 306 ? 6.262 -20.328 -28.75 1 93.38 306 GLY A N 1
ATOM 2479 C CA . GLY A 1 306 ? 5.07 -20.828 -28.094 1 93.38 306 GLY A CA 1
ATOM 2480 C C . GLY A 1 306 ? 4.91 -20.312 -26.672 1 93.38 306 GLY A C 1
ATOM 2481 O O . GLY A 1 306 ? 5.379 -19.219 -26.344 1 93.38 306 GLY A O 1
ATOM 2482 N N . PRO A 1 307 ? 4.215 -21.062 -25.812 1 96.81 307 PRO A N 1
ATOM 2483 C CA . PRO A 1 307 ? 4.055 -20.641 -24.422 1 96.81 307 PRO A CA 1
ATOM 2484 C C . PRO A 1 307 ? 5.387 -20.375 -23.734 1 96.81 307 PRO A C 1
ATOM 2486 O O . PRO A 1 307 ? 6.32 -21.172 -23.859 1 96.81 307 PRO A O 1
ATOM 2489 N N . VAL A 1 308 ? 5.469 -19.219 -23.094 1 97.94 308 VAL A N 1
ATOM 2490 C CA . VAL A 1 308 ? 6.613 -18.953 -22.219 1 97.94 308 VAL A CA 1
ATOM 2491 C C . VAL A 1 308 ? 6.332 -19.5 -20.828 1 97.94 308 VAL A C 1
ATOM 2493 O O . VAL A 1 308 ? 5.293 -19.203 -20.234 1 97.94 308 VAL A O 1
ATOM 2496 N N . TYR A 1 309 ? 7.223 -20.328 -20.359 1 97.19 309 TYR A N 1
ATOM 2497 C CA . TYR A 1 309 ? 7.074 -20.953 -19.047 1 97.19 309 TYR A CA 1
ATOM 2498 C C . TYR A 1 309 ? 7.879 -20.203 -18 1 97.19 309 TYR A C 1
ATOM 2500 O O . TYR A 1 309 ? 9.07 -19.938 -18.188 1 97.19 309 TYR A O 1
ATOM 2508 N N . VAL A 1 310 ? 7.207 -19.875 -16.859 1 98 310 VAL A N 1
ATOM 2509 C CA . VAL A 1 310 ? 7.895 -19.141 -15.797 1 98 310 VAL A CA 1
ATOM 2510 C C . VAL A 1 310 ? 7.645 -19.828 -14.453 1 98 310 VAL A C 1
ATOM 2512 O O . VAL A 1 310 ? 6.516 -20.234 -14.156 1 98 310 VAL A O 1
ATOM 2515 N N . VAL A 1 311 ? 8.672 -19.984 -13.703 1 96.81 311 VAL A N 1
ATOM 2516 C CA . VAL A 1 311 ? 8.641 -20.297 -12.281 1 96.81 311 VAL A CA 1
ATOM 2517 C C . VAL A 1 311 ? 9.211 -19.141 -11.477 1 96.81 311 VAL A C 1
ATOM 2519 O O . VAL A 1 311 ? 10.297 -18.641 -11.781 1 96.81 311 VAL A O 1
ATOM 2522 N N . SER A 1 312 ? 8.469 -18.688 -10.523 1 97.56 312 SER A N 1
ATOM 2523 C CA . SER A 1 312 ? 8.977 -17.625 -9.672 1 97.56 312 SER A CA 1
ATOM 2524 C C . SER A 1 312 ? 8.898 -18 -8.203 1 97.56 312 SER A C 1
ATOM 2526 O O . SER A 1 312 ? 8.273 -19 -7.848 1 97.56 312 SER A O 1
ATOM 2528 N N . VAL A 1 313 ? 9.609 -17.266 -7.383 1 96.25 313 VAL A N 1
ATOM 2529 C CA . VAL A 1 313 ? 9.648 -17.484 -5.941 1 96.25 313 VAL A CA 1
ATOM 2530 C C . VAL A 1 313 ? 9.609 -16.141 -5.211 1 96.25 313 VAL A C 1
ATOM 2532 O O . VAL A 1 313 ? 10.461 -15.281 -5.43 1 96.25 313 VAL A O 1
ATOM 2535 N N . ALA A 1 314 ? 8.672 -16.031 -4.375 1 97.81 314 ALA A N 1
ATOM 2536 C CA . ALA A 1 314 ? 8.508 -14.789 -3.633 1 97.81 314 ALA A CA 1
ATOM 2537 C C . ALA A 1 314 ? 9.047 -14.922 -2.211 1 97.81 314 ALA A C 1
ATOM 2539 O O . ALA A 1 314 ? 9.352 -13.914 -1.557 1 97.81 314 ALA A O 1
ATOM 2540 N N . GLY A 1 315 ? 9.125 -16.125 -1.713 1 96.44 315 GLY A N 1
ATOM 2541 C CA . GLY A 1 315 ? 9.539 -16.375 -0.343 1 96.44 315 GLY A CA 1
ATOM 2542 C C . GLY A 1 315 ? 11.031 -16.641 -0.211 1 96.44 315 GLY A C 1
ATOM 2543 O O . GLY A 1 315 ? 11.773 -16.547 -1.189 1 96.44 315 GLY A O 1
ATOM 2544 N N . PRO A 1 316 ? 11.445 -16.984 0.997 1 93.88 316 PRO A N 1
ATOM 2545 C CA . PRO A 1 316 ? 12.883 -17.125 1.257 1 93.88 316 PRO A CA 1
ATOM 2546 C C . PRO A 1 316 ? 13.406 -18.531 0.974 1 93.88 316 PRO A C 1
ATOM 2548 O O . PRO A 1 316 ? 14.617 -18.734 0.89 1 93.88 316 PRO A O 1
ATOM 2551 N N . LYS A 1 317 ? 12.586 -19.516 0.915 1 92.69 317 LYS A N 1
ATOM 2552 C CA . LYS A 1 317 ? 13.039 -20.891 0.688 1 92.69 317 LYS A CA 1
ATOM 2553 C C . LYS A 1 317 ? 13.383 -21.125 -0.781 1 92.69 317 LYS A C 1
ATOM 2555 O O . LYS A 1 317 ? 12.508 -21.062 -1.645 1 92.69 317 LYS A O 1
ATOM 2560 N N . MET A 1 318 ? 14.633 -21.469 -1.037 1 90.81 318 MET A N 1
ATOM 2561 C CA . MET A 1 318 ? 15.055 -21.672 -2.422 1 90.81 318 MET A CA 1
ATOM 2562 C C . MET A 1 318 ? 16.078 -22.797 -2.523 1 90.81 318 MET A C 1
ATOM 2564 O O . MET A 1 318 ? 16.703 -23.156 -1.528 1 90.81 318 MET A O 1
ATOM 2568 N N . TYR A 1 319 ? 16.156 -23.297 -3.697 1 90.81 319 TYR A N 1
ATOM 2569 C CA . TYR A 1 319 ? 17.094 -24.375 -4 1 90.81 319 TYR A CA 1
ATOM 2570 C C . TYR A 1 319 ? 18.094 -23.953 -5.066 1 90.81 319 TYR A C 1
ATOM 2572 O O . TYR A 1 319 ? 17.984 -22.859 -5.633 1 90.81 319 TYR A O 1
ATOM 2580 N N . GLY A 1 320 ? 19.062 -24.812 -5.262 1 89.75 320 GLY A N 1
ATOM 2581 C CA . GLY A 1 320 ? 20.047 -24.609 -6.312 1 89.75 320 GLY A CA 1
ATOM 2582 C C . GLY A 1 320 ? 19.609 -25.172 -7.656 1 89.75 320 GLY A C 1
ATOM 2583 O O . GLY A 1 320 ? 18.531 -25.75 -7.773 1 89.75 320 GLY A O 1
ATOM 2584 N N . ILE A 1 321 ? 20.438 -24.875 -8.664 1 90.5 321 ILE A N 1
ATOM 2585 C CA . ILE A 1 321 ? 20.188 -25.359 -10.016 1 90.5 321 ILE A CA 1
ATOM 2586 C C . ILE A 1 321 ? 21.219 -26.406 -10.391 1 90.5 321 ILE A C 1
ATOM 2588 O O . ILE A 1 321 ? 22.422 -26.234 -10.117 1 90.5 321 ILE A O 1
ATOM 2592 N N . VAL A 1 322 ? 20.75 -27.484 -10.969 1 89.19 322 VAL A N 1
ATOM 2593 C CA . VAL A 1 322 ? 21.625 -28.469 -11.586 1 89.19 322 VAL A CA 1
ATOM 2594 C C . VAL A 1 322 ? 21.922 -28.078 -13.023 1 89.19 322 VAL A C 1
ATOM 2596 O O . VAL A 1 322 ? 21.047 -28.156 -13.898 1 89.19 322 VAL A O 1
ATOM 2599 N N . PRO A 1 323 ? 23.156 -27.812 -13.312 1 87.75 323 PRO A N 1
ATOM 2600 C CA . PRO A 1 323 ? 23.5 -27.25 -14.617 1 87.75 323 PRO A CA 1
ATOM 2601 C C . PRO A 1 323 ? 23.125 -28.188 -15.773 1 87.75 323 PRO A C 1
ATOM 2603 O O . PRO A 1 323 ? 22.672 -27.719 -16.828 1 87.75 323 PRO A O 1
ATOM 2606 N N . GLU A 1 324 ? 23.234 -29.422 -15.609 1 87.88 324 GLU A N 1
ATOM 2607 C CA . GLU A 1 324 ? 23 -30.391 -16.672 1 87.88 324 GLU A CA 1
ATOM 2608 C C . GLU A 1 324 ? 21.516 -30.484 -17.016 1 87.88 324 GLU A C 1
ATOM 2610 O O . GLU A 1 324 ? 21.156 -31.016 -18.062 1 87.88 324 GLU A O 1
ATOM 2615 N N . LYS A 1 325 ? 20.734 -29.953 -16.125 1 87.06 325 LYS A N 1
ATOM 2616 C CA . LYS A 1 325 ? 19.297 -30.047 -16.328 1 87.06 325 LYS A CA 1
ATOM 2617 C C . LYS A 1 325 ? 18.703 -28.703 -16.766 1 87.06 325 LYS A C 1
ATOM 2619 O O . LYS A 1 325 ? 17.484 -28.531 -16.797 1 87.06 325 LYS A O 1
ATOM 2624 N N . ARG A 1 326 ? 19.5 -27.859 -17.062 1 89.94 326 ARG A N 1
ATOM 2625 C CA . ARG A 1 326 ? 19.047 -26.516 -17.406 1 89.94 326 ARG A CA 1
ATOM 2626 C C . ARG A 1 326 ? 18.172 -26.531 -18.656 1 89.94 326 ARG A C 1
ATOM 2628 O O . ARG A 1 326 ? 18.578 -27.047 -19.688 1 89.94 326 ARG A O 1
ATOM 2635 N N . TRP A 1 327 ? 17 -25.969 -18.562 1 90.38 327 TRP A N 1
ATOM 2636 C CA . TRP A 1 327 ? 16.047 -25.875 -19.656 1 90.38 327 TRP A CA 1
ATOM 2637 C C . TRP A 1 327 ? 15.711 -24.422 -19.984 1 90.38 327 TRP A C 1
ATOM 2639 O O . TRP A 1 327 ? 15.258 -24.109 -21.078 1 90.38 327 TRP A O 1
ATOM 2649 N N . MET A 1 328 ? 15.922 -23.516 -18.922 1 93.56 328 MET A N 1
ATOM 2650 C CA . MET A 1 328 ? 15.414 -22.156 -18.969 1 93.56 328 MET A CA 1
ATOM 2651 C C . MET A 1 328 ? 16.406 -21.219 -19.641 1 93.56 328 MET A C 1
ATOM 2653 O O . MET A 1 328 ? 17.609 -21.453 -19.609 1 93.56 328 MET A O 1
ATOM 2657 N N . ASP A 1 329 ? 15.883 -20.125 -20.219 1 95 329 ASP A N 1
ATOM 2658 C CA . ASP A 1 329 ? 16.688 -19.062 -20.828 1 95 329 ASP A CA 1
ATOM 2659 C C . ASP A 1 329 ? 17.297 -18.156 -19.766 1 95 329 ASP A C 1
ATOM 2661 O O . ASP A 1 329 ? 18.359 -17.578 -19.969 1 95 329 ASP A O 1
ATOM 2665 N N . ARG A 1 330 ? 16.594 -18.016 -18.672 1 95.88 330 ARG A N 1
ATOM 2666 C CA . ARG A 1 330 ? 17.016 -17.172 -17.562 1 95.88 330 ARG A CA 1
ATOM 2667 C C . ARG A 1 330 ? 16.672 -17.812 -16.219 1 95.88 330 ARG A C 1
ATOM 2669 O O . ARG A 1 330 ? 15.594 -18.391 -16.062 1 95.88 330 ARG A O 1
ATOM 2676 N N . ALA A 1 331 ? 17.578 -17.625 -15.281 1 95.25 331 ALA A N 1
ATOM 2677 C CA . ALA A 1 331 ? 17.359 -18.234 -13.969 1 95.25 331 ALA A CA 1
ATOM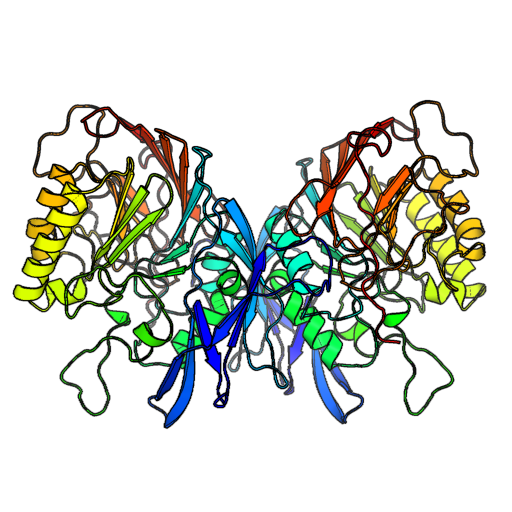 2678 C C . ALA A 1 331 ? 17.859 -17.312 -12.852 1 95.25 331 ALA A C 1
ATOM 2680 O O . ALA A 1 331 ? 18.562 -16.328 -13.109 1 95.25 331 ALA A O 1
ATOM 2681 N N . ALA A 1 332 ? 17.453 -17.594 -11.664 1 95.06 332 ALA A N 1
ATOM 2682 C CA . ALA A 1 332 ? 17.969 -16.984 -10.445 1 95.06 332 ALA A CA 1
ATOM 2683 C C . ALA A 1 332 ? 17.875 -17.953 -9.273 1 95.06 332 ALA A C 1
ATOM 2685 O O . ALA A 1 332 ? 16.906 -18.703 -9.156 1 95.06 332 ALA A O 1
ATOM 2686 N N . VAL A 1 333 ? 18.875 -17.922 -8.461 1 92.19 333 VAL A N 1
ATOM 2687 C CA . VAL A 1 333 ? 18.922 -18.719 -7.238 1 92.19 333 VAL A CA 1
ATOM 2688 C C . VAL A 1 333 ? 18.984 -17.797 -6.023 1 92.19 333 VAL A C 1
ATOM 2690 O O . VAL A 1 333 ? 19.703 -16.797 -6.047 1 92.19 333 VAL A O 1
ATOM 2693 N N . ASN A 1 334 ? 18.25 -18.156 -5.043 1 92.06 334 ASN A N 1
ATOM 2694 C CA . ASN A 1 334 ? 18.234 -17.422 -3.777 1 92.06 334 ASN A CA 1
ATOM 2695 C C . ASN A 1 334 ? 17.984 -15.938 -3.99 1 92.06 334 ASN A C 1
ATOM 2697 O O . ASN A 1 334 ? 18.734 -15.094 -3.486 1 92.06 334 ASN A O 1
ATOM 2701 N N . THR A 1 335 ? 16.938 -15.672 -4.746 1 95.06 335 THR A N 1
ATOM 2702 C CA . THR A 1 335 ? 16.516 -14.312 -5.082 1 95.06 335 THR A CA 1
ATOM 2703 C C . THR A 1 335 ? 15.008 -14.172 -5.004 1 95.06 335 THR A C 1
ATOM 2705 O O . THR A 1 335 ? 14.273 -14.844 -5.734 1 95.06 335 THR A O 1
ATOM 2708 N N . GLN A 1 336 ? 14.539 -13.367 -4.078 1 96.5 336 GLN A N 1
ATOM 2709 C CA . GLN A 1 336 ? 13.109 -13.102 -4.02 1 96.5 336 GLN A CA 1
ATOM 2710 C C . GLN A 1 336 ? 12.672 -12.188 -5.16 1 96.5 336 GLN A C 1
ATOM 2712 O O . GLN A 1 336 ? 13.219 -11.102 -5.344 1 96.5 336 GLN A O 1
ATOM 2717 N N . LEU A 1 337 ? 11.664 -12.648 -5.887 1 98.31 337 LEU A N 1
ATOM 2718 C CA . LEU A 1 337 ? 11.219 -11.914 -7.066 1 98.31 337 LEU A CA 1
ATOM 2719 C C . LEU A 1 337 ? 9.703 -11.75 -7.059 1 98.31 337 LEU A C 1
ATOM 2721 O O . LEU A 1 337 ? 8.992 -12.531 -6.422 1 98.31 337 LEU A O 1
ATOM 2725 N N . TYR A 1 338 ? 9.227 -10.719 -7.734 1 98.81 338 TYR A N 1
ATOM 2726 C CA . TYR A 1 338 ? 7.848 -10.531 -8.172 1 98.81 338 TYR A CA 1
ATOM 2727 C C . TYR A 1 338 ? 7.789 -10.078 -9.625 1 98.81 338 TYR A C 1
ATOM 2729 O O . TYR A 1 338 ? 8.773 -9.562 -10.156 1 98.81 338 TYR A O 1
ATOM 2737 N N . GLN A 1 339 ? 6.648 -10.312 -10.266 1 98.94 339 GLN A N 1
ATOM 2738 C CA . GLN A 1 339 ? 6.52 -9.961 -11.672 1 98.94 339 GLN A CA 1
ATOM 2739 C C . GLN A 1 339 ? 5.312 -9.055 -11.906 1 98.94 339 GLN A C 1
ATOM 2741 O O . GLN A 1 339 ? 4.277 -9.219 -11.258 1 98.94 339 GLN A O 1
ATOM 2746 N N . VAL A 1 340 ? 5.469 -8.125 -12.75 1 98.94 340 VAL A N 1
ATOM 2747 C CA . VAL A 1 340 ? 4.379 -7.305 -13.273 1 98.94 340 VAL A CA 1
ATOM 2748 C C . VAL A 1 340 ? 4.191 -7.582 -14.766 1 98.94 340 VAL A C 1
ATOM 2750 O O . VAL A 1 340 ? 5.117 -7.387 -15.562 1 98.94 340 VAL A O 1
ATOM 2753 N N . ILE A 1 341 ? 3.033 -8.039 -15.125 1 98.94 341 ILE A N 1
ATOM 2754 C CA . ILE A 1 341 ? 2.691 -8.305 -16.516 1 98.94 341 ILE A CA 1
ATOM 2755 C C . ILE A 1 341 ? 1.716 -7.25 -17.016 1 98.94 341 ILE A C 1
ATOM 2757 O O . ILE A 1 341 ? 0.627 -7.082 -16.469 1 98.94 341 ILE A O 1
ATOM 2761 N N . THR A 1 342 ? 2.109 -6.531 -18.031 1 98.94 342 THR A N 1
ATOM 2762 C CA . THR A 1 342 ? 1.294 -5.473 -18.625 1 98.94 342 THR A CA 1
ATOM 2763 C C . THR A 1 342 ? 0.845 -5.848 -20.031 1 98.94 342 THR A C 1
ATOM 2765 O O . THR A 1 342 ? 1.646 -6.324 -20.828 1 98.94 342 THR A O 1
ATOM 2768 N N . ILE A 1 343 ? -0.404 -5.68 -20.281 1 98.81 343 ILE A N 1
ATOM 2769 C CA . ILE A 1 343 ? -0.972 -5.949 -21.594 1 98.81 343 ILE A CA 1
ATOM 2770 C C . ILE A 1 343 ? -1.513 -4.652 -22.203 1 98.81 343 ILE A C 1
ATOM 2772 O O . ILE A 1 343 ? -2.311 -3.953 -21.562 1 98.81 343 ILE A O 1
ATOM 2776 N N . ASP A 1 344 ? -1.035 -4.32 -23.312 1 98.62 344 ASP A N 1
ATOM 2777 C CA . ASP A 1 344 ? -1.452 -3.16 -24.094 1 98.62 344 ASP A CA 1
ATOM 2778 C C . ASP A 1 344 ? -1.795 -3.561 -25.531 1 98.62 344 ASP A C 1
ATOM 2780 O O . ASP A 1 344 ? -0.938 -3.518 -26.406 1 98.62 344 ASP A O 1
ATOM 2784 N N . GLY A 1 345 ? -3.066 -3.836 -25.766 1 97.81 345 GLY A N 1
ATOM 2785 C CA . GLY A 1 345 ? -3.48 -4.324 -27.062 1 97.81 345 GLY A CA 1
ATOM 2786 C C . GLY A 1 345 ? -2.791 -5.617 -27.469 1 97.81 345 GLY A C 1
ATOM 2787 O O . GLY A 1 345 ? -2.961 -6.645 -26.812 1 97.81 345 GLY A O 1
ATOM 2788 N N . ASP A 1 346 ? -1.83 -5.445 -28.422 1 98.38 346 ASP A N 1
ATOM 2789 C CA . ASP A 1 346 ? -1.171 -6.625 -28.969 1 98.38 346 ASP A CA 1
ATOM 2790 C C . ASP A 1 346 ? 0.186 -6.852 -28.312 1 98.38 346 ASP A C 1
ATOM 2792 O O . ASP A 1 346 ? 0.951 -7.723 -28.734 1 98.38 346 ASP A O 1
ATOM 2796 N N . LEU A 1 347 ? 0.409 -6.129 -27.297 1 98.81 347 LEU A N 1
ATOM 2797 C CA . LEU A 1 347 ? 1.713 -6.211 -26.641 1 98.81 347 LEU A CA 1
ATOM 2798 C C . LEU A 1 347 ? 1.573 -6.68 -25.203 1 98.81 347 LEU A C 1
ATOM 2800 O O . LEU A 1 347 ? 0.812 -6.094 -24.422 1 98.81 347 LEU A O 1
ATOM 2804 N N . LEU A 1 348 ? 2.236 -7.801 -24.844 1 98.88 348 LEU A N 1
ATOM 2805 C CA . LEU A 1 348 ? 2.385 -8.242 -23.453 1 98.88 348 LEU A CA 1
ATOM 2806 C C . LEU A 1 348 ? 3.809 -8.016 -22.969 1 98.88 348 LEU A C 1
ATOM 2808 O O . LEU A 1 348 ? 4.766 -8.484 -23.578 1 98.88 348 LEU A O 1
ATOM 2812 N N . GLN A 1 349 ? 3.951 -7.266 -21.938 1 98.94 349 GLN A N 1
ATOM 2813 C CA . GLN A 1 349 ? 5.246 -6.957 -21.344 1 98.94 349 GLN A CA 1
ATOM 2814 C C . GLN A 1 349 ? 5.426 -7.676 -20 1 98.94 349 GLN A C 1
ATOM 2816 O O . GLN A 1 349 ? 4.672 -7.438 -19.062 1 98.94 349 GLN A O 1
ATOM 2821 N N . TYR A 1 350 ? 6.355 -8.539 -20 1 98.94 350 TYR A N 1
ATOM 2822 C CA . TYR A 1 350 ? 6.73 -9.242 -18.766 1 98.94 350 TYR A CA 1
ATOM 2823 C C . TYR A 1 350 ? 7.953 -8.594 -18.125 1 98.94 350 TYR A C 1
ATOM 2825 O O . TYR A 1 350 ? 8.992 -8.438 -18.766 1 98.94 350 TYR A O 1
ATOM 2833 N N . ARG A 1 351 ? 7.848 -8.18 -16.891 1 98.94 351 ARG A N 1
ATOM 2834 C CA . ARG A 1 351 ? 8.945 -7.621 -16.109 1 98.94 351 ARG A CA 1
ATOM 2835 C C . ARG A 1 351 ? 9.062 -8.312 -14.75 1 98.94 351 ARG A C 1
ATOM 2837 O O . ARG A 1 351 ? 8.078 -8.391 -14.008 1 98.94 351 ARG A O 1
ATOM 2844 N N . ALA A 1 352 ? 10.172 -8.883 -14.461 1 98.88 352 ALA A N 1
ATOM 2845 C CA . ALA A 1 352 ? 10.469 -9.438 -13.141 1 98.88 352 ALA A CA 1
ATOM 2846 C C . ALA A 1 352 ? 11.375 -8.5 -12.344 1 98.88 352 ALA A C 1
ATOM 2848 O O . ALA A 1 352 ? 12.391 -8.016 -12.867 1 98.88 352 ALA A O 1
ATOM 2849 N N . TYR A 1 353 ? 11 -8.328 -11.125 1 98.81 353 TYR A N 1
ATOM 2850 C CA . TYR A 1 353 ? 11.758 -7.441 -10.25 1 98.81 353 TYR A CA 1
ATOM 2851 C C . TYR A 1 353 ? 12.219 -8.18 -8.992 1 98.81 353 TYR A C 1
ATOM 2853 O O . TYR A 1 353 ? 11.5 -9.047 -8.477 1 98.81 353 TYR A O 1
ATOM 2861 N N . THR A 1 354 ? 13.438 -7.809 -8.539 1 97.56 354 THR A N 1
ATOM 2862 C CA . THR A 1 354 ? 13.797 -8.227 -7.188 1 97.56 354 THR A CA 1
ATOM 2863 C C . THR A 1 354 ? 13.008 -7.43 -6.152 1 97.56 354 THR A C 1
ATOM 2865 O O . THR A 1 354 ? 12.375 -6.426 -6.484 1 97.56 354 THR A O 1
ATOM 2868 N N . VAL A 1 355 ? 13.047 -7.832 -4.918 1 96.31 355 VAL A N 1
ATOM 2869 C CA . VAL A 1 355 ? 12.359 -7.16 -3.822 1 96.31 355 VAL A CA 1
ATOM 2870 C C . VAL A 1 355 ? 12.945 -5.766 -3.617 1 96.31 355 VAL A C 1
ATOM 2872 O O . VAL A 1 355 ? 12.367 -4.938 -2.912 1 96.31 355 VAL A O 1
ATOM 2875 N N . LEU A 1 356 ? 14.094 -5.453 -4.234 1 96.12 356 LEU A N 1
ATOM 2876 C CA . LEU A 1 356 ? 14.742 -4.145 -4.148 1 96.12 356 LEU A CA 1
ATOM 2877 C C . LEU A 1 356 ? 14.344 -3.266 -5.328 1 96.12 356 LEU A C 1
ATOM 2879 O O . LEU A 1 356 ? 14.938 -2.207 -5.547 1 96.12 356 LEU A O 1
ATOM 2883 N N . ASP A 1 357 ? 13.398 -3.77 -6.133 1 96.31 357 ASP A N 1
ATOM 2884 C CA . ASP A 1 357 ? 12.844 -3.037 -7.266 1 96.31 357 ASP A CA 1
ATOM 2885 C C . ASP A 1 357 ? 13.844 -2.973 -8.414 1 96.31 357 ASP A C 1
ATOM 2887 O O . ASP A 1 357 ? 13.82 -2.037 -9.219 1 96.31 357 ASP A O 1
ATOM 2891 N N . GLU A 1 358 ? 14.758 -3.857 -8.453 1 97.06 358 GLU A N 1
ATOM 2892 C CA . GLU A 1 358 ? 15.664 -3.98 -9.594 1 97.06 358 GLU A CA 1
ATOM 2893 C C . GLU A 1 358 ? 15.047 -4.836 -10.695 1 97.06 358 GLU A C 1
ATOM 2895 O O . GLU A 1 358 ? 14.578 -5.945 -10.438 1 97.06 358 GLU A O 1
ATOM 2900 N N . LEU A 1 359 ? 15 -4.293 -11.922 1 98.31 359 LEU A N 1
ATOM 2901 C CA . LEU A 1 359 ? 14.547 -5.098 -13.055 1 98.31 359 LEU A CA 1
ATOM 2902 C C . LEU A 1 359 ? 15.5 -6.258 -13.312 1 98.31 359 LEU A C 1
ATOM 2904 O O . LEU A 1 359 ? 16.656 -6.043 -13.68 1 98.31 359 LEU A O 1
ATOM 2908 N N . TYR A 1 360 ? 15.078 -7.461 -13.164 1 98.31 360 TYR A N 1
ATOM 2909 C CA . TYR A 1 360 ? 15.938 -8.641 -13.203 1 98.31 360 TYR A CA 1
ATOM 2910 C C . TYR A 1 360 ? 15.766 -9.398 -14.516 1 98.31 360 TYR A C 1
ATOM 2912 O O . TYR A 1 360 ? 16.719 -9.961 -15.047 1 98.31 360 TYR A O 1
ATOM 2920 N N . ASP A 1 361 ? 14.562 -9.492 -14.984 1 98.69 361 ASP A N 1
ATOM 2921 C CA . ASP A 1 361 ? 14.219 -10.172 -16.219 1 98.69 361 ASP A CA 1
ATOM 2922 C C . ASP A 1 361 ? 13.125 -9.414 -16.984 1 98.69 361 ASP A C 1
ATOM 2924 O O . ASP A 1 361 ? 12.281 -8.758 -16.359 1 98.69 361 ASP A O 1
ATOM 2928 N N . ALA A 1 362 ? 13.242 -9.461 -18.312 1 98.75 362 ALA A N 1
ATOM 2929 C CA . ALA A 1 362 ? 12.289 -8.688 -19.109 1 98.75 362 ALA A CA 1
ATOM 2930 C C . ALA A 1 362 ? 12.188 -9.242 -20.531 1 98.75 362 ALA A C 1
ATOM 2932 O O . ALA A 1 362 ? 13.203 -9.484 -21.188 1 98.75 362 ALA A O 1
ATOM 2933 N N . PHE A 1 363 ? 10.953 -9.391 -20.953 1 98.31 363 PHE A N 1
ATOM 2934 C CA . PHE A 1 363 ? 10.695 -9.711 -22.344 1 98.31 363 PHE A CA 1
ATOM 2935 C C . PHE A 1 363 ? 9.328 -9.203 -22.781 1 98.31 363 PHE A C 1
ATOM 2937 O O . PHE A 1 363 ? 8.5 -8.844 -21.938 1 98.31 363 PHE A O 1
ATOM 2944 N N . ASP A 1 364 ? 9.141 -9.117 -24.078 1 98.62 364 ASP A N 1
ATOM 2945 C CA . ASP A 1 364 ? 7.859 -8.742 -24.672 1 98.62 364 ASP A CA 1
ATOM 2946 C C . ASP A 1 364 ? 7.352 -9.844 -25.609 1 98.62 364 ASP A C 1
ATOM 2948 O O . ASP A 1 364 ? 8.141 -10.516 -26.266 1 98.62 364 ASP A O 1
ATOM 2952 N N . LEU A 1 365 ? 6.062 -10.016 -25.594 1 98.5 365 LEU A N 1
ATOM 2953 C CA . LEU A 1 365 ? 5.371 -10.812 -26.594 1 98.5 365 LEU A CA 1
ATOM 2954 C C . LEU A 1 365 ? 4.504 -9.93 -27.484 1 98.5 365 LEU A C 1
ATOM 2956 O O . LEU A 1 365 ? 3.668 -9.172 -26.984 1 98.5 365 LEU A O 1
ATOM 2960 N N . GLN A 1 366 ? 4.746 -9.969 -28.766 1 98.5 366 GLN A N 1
ATOM 2961 C CA . GLN A 1 366 ? 3.893 -9.297 -29.75 1 98.5 366 GLN A CA 1
ATOM 2962 C C . GLN A 1 366 ? 2.934 -10.281 -30.406 1 98.5 366 GLN A C 1
ATOM 2964 O O . GLN A 1 366 ? 3.363 -11.195 -31.109 1 98.5 366 GLN A O 1
ATOM 2969 N N . LYS A 1 367 ? 1.703 -10.055 -30.141 1 97.75 367 LYS A N 1
ATOM 2970 C CA . LYS A 1 367 ? 0.678 -10.953 -30.656 1 97.75 367 LYS A CA 1
ATOM 2971 C C . LYS A 1 367 ? 0.657 -10.93 -32.188 1 97.75 367 LYS A C 1
ATOM 2973 O O . LYS A 1 367 ? 0.753 -9.867 -32.781 1 97.75 367 LYS A O 1
ATOM 2978 N N . GLN A 1 368 ? 0.619 -12.156 -32.719 1 94.88 368 GLN A N 1
ATOM 2979 C CA . GLN A 1 368 ? 0.484 -12.289 -34.156 1 94.88 368 GLN A CA 1
ATOM 2980 C C . GLN A 1 368 ? -0.875 -12.867 -34.531 1 94.88 368 GLN A C 1
ATOM 2982 O O . GLN A 1 368 ? -1.467 -13.625 -33.781 1 94.88 368 GLN A O 1
ATOM 2987 N N . ASN A 1 369 ? -1.303 -12.5 -35.781 1 88.81 369 ASN A N 1
ATOM 2988 C CA . ASN A 1 369 ? -2.576 -13.039 -36.25 1 88.81 369 ASN A CA 1
ATOM 2989 C C . ASN A 1 369 ? -2.467 -14.531 -36.562 1 88.81 369 ASN A C 1
ATOM 2991 O O . ASN A 1 369 ? -1.742 -14.922 -37.469 1 88.81 369 ASN A O 1
ATOM 2995 N N . SER A 1 370 ? -3.154 -15.328 -35.875 1 85.31 370 SER A N 1
ATOM 2996 C CA . SER A 1 370 ? -3.324 -16.766 -36.062 1 85.31 370 SER A CA 1
ATOM 2997 C C . SER A 1 370 ? -1.983 -17.5 -36.031 1 85.31 370 SER A C 1
ATOM 2999 O O . SER A 1 370 ? -1.791 -18.484 -36.75 1 85.31 370 SER A O 1
ATOM 3001 N N . SER A 1 371 ? -0.994 -16.875 -35.375 1 92.31 371 SER A N 1
ATOM 3002 C CA . SER A 1 371 ? 0.312 -17.5 -35.219 1 92.31 371 SER A CA 1
ATOM 3003 C C . SER A 1 371 ? 0.862 -17.281 -33.812 1 92.31 371 SER A C 1
ATOM 3005 O O . SER A 1 371 ? 0.166 -16.75 -32.938 1 92.31 371 SER A O 1
ATOM 3007 N N . PHE A 1 372 ? 2.061 -17.875 -33.594 1 95.88 372 PHE A N 1
ATOM 3008 C CA . PHE A 1 372 ? 2.734 -17.688 -32.312 1 95.88 372 PHE A CA 1
ATOM 3009 C C . PHE A 1 372 ? 3.252 -16.266 -32.188 1 95.88 372 PHE A C 1
ATOM 3011 O O . PHE A 1 372 ? 3.365 -15.539 -33.156 1 95.88 372 PHE A O 1
ATOM 3018 N N . ASN A 1 373 ? 3.531 -15.891 -30.953 1 97.62 373 ASN A N 1
ATOM 3019 C CA . ASN A 1 373 ? 3.959 -14.531 -30.656 1 97.62 373 ASN A CA 1
ATOM 3020 C C . ASN A 1 373 ? 5.387 -14.273 -31.125 1 97.62 373 ASN A C 1
ATOM 3022 O O . ASN A 1 373 ? 6.234 -15.172 -31.078 1 97.62 373 ASN A O 1
ATOM 3026 N N . LEU A 1 374 ? 5.617 -13.008 -31.578 1 97.5 374 LEU A N 1
ATOM 3027 C CA . LEU A 1 374 ? 7.008 -12.57 -31.672 1 97.5 374 LEU A CA 1
ATOM 3028 C C . LEU A 1 374 ? 7.594 -12.344 -30.281 1 97.5 374 LEU A C 1
ATOM 3030 O O . LEU A 1 374 ? 6.922 -11.797 -29.391 1 97.5 374 LEU A O 1
ATOM 3034 N N . PHE A 1 375 ? 8.773 -12.773 -30.125 1 96.62 375 PHE A N 1
ATOM 3035 C CA . PHE A 1 375 ? 9.445 -12.719 -28.828 1 96.62 375 PHE A CA 1
ATOM 3036 C C . PHE A 1 375 ? 10.609 -11.742 -28.859 1 96.62 375 PHE A C 1
ATOM 3038 O O . PHE A 1 375 ? 11.5 -11.859 -29.703 1 96.62 375 PHE A O 1
ATOM 3045 N N . THR A 1 376 ? 10.602 -10.672 -27.969 1 96.94 376 THR A N 1
ATOM 3046 C CA . THR A 1 376 ? 11.719 -9.758 -27.797 1 96.94 376 THR A CA 1
ATOM 3047 C C . THR A 1 376 ? 12.273 -9.844 -26.375 1 96.94 376 THR A C 1
ATOM 3049 O O . THR A 1 376 ? 11.602 -9.453 -25.422 1 96.94 376 THR A O 1
ATOM 3052 N N . GLU A 1 377 ? 13.445 -10.391 -26.25 1 96.25 377 GLU A N 1
ATOM 3053 C CA . GLU A 1 377 ? 14.117 -10.477 -24.953 1 96.25 377 GLU A CA 1
ATOM 3054 C C . GLU A 1 377 ? 14.883 -9.203 -24.641 1 96.25 377 GLU A C 1
ATOM 3056 O O . GLU A 1 377 ? 15.758 -8.789 -25.406 1 96.25 377 GLU A O 1
ATOM 3061 N N . HIS A 1 378 ? 14.633 -8.555 -23.578 1 97.31 378 HIS A N 1
ATOM 3062 C CA . HIS A 1 378 ? 15.312 -7.316 -23.219 1 97.31 378 HIS A CA 1
ATOM 3063 C C . HIS A 1 378 ? 16.484 -7.582 -22.281 1 97.31 378 HIS A C 1
ATOM 3065 O O . HIS A 1 378 ? 17.469 -6.836 -22.281 1 97.31 378 HIS A O 1
ATOM 3071 N N . ILE A 1 379 ? 16.344 -8.641 -21.438 1 96.62 379 ILE A N 1
ATOM 3072 C CA . ILE A 1 379 ? 17.406 -9.039 -20.531 1 96.62 379 ILE A CA 1
ATOM 3073 C C . ILE A 1 379 ? 17.766 -10.5 -20.75 1 96.62 379 ILE A C 1
ATOM 3075 O O . ILE A 1 379 ? 16.969 -11.398 -20.438 1 96.62 379 ILE A O 1
ATOM 3079 N N . SER A 1 380 ? 18.906 -10.727 -21.266 1 92.62 380 SER A N 1
ATOM 3080 C CA . SER A 1 380 ? 19.375 -12.07 -21.578 1 92.62 380 SER A CA 1
ATOM 3081 C C . SER A 1 380 ? 20.547 -12.469 -20.688 1 92.62 380 SER A C 1
ATOM 3083 O O . SER A 1 380 ? 21.344 -11.617 -20.297 1 92.62 380 SER A O 1
ATOM 3085 N N . THR A 1 381 ? 20.688 -13.781 -20.453 1 87.75 381 THR A N 1
ATOM 3086 C CA . THR A 1 381 ? 21.719 -14.305 -19.562 1 87.75 381 THR A CA 1
ATOM 3087 C C . THR A 1 381 ? 23.109 -14.008 -20.109 1 87.75 381 THR A C 1
ATOM 3089 O O . THR A 1 381 ? 24.016 -13.656 -19.344 1 87.75 381 THR A O 1
ATOM 3092 N N . PRO A 1 382 ? 23.297 -14.164 -21.375 1 83.44 382 PRO A N 1
ATOM 3093 C CA . PRO A 1 382 ? 24.641 -13.867 -21.875 1 83.44 382 PRO A CA 1
ATOM 3094 C C . PRO A 1 382 ? 25.047 -12.414 -21.641 1 83.44 382 PRO A C 1
ATOM 3096 O O . PRO A 1 382 ? 26.234 -12.125 -21.469 1 83.44 382 PRO A O 1
ATOM 3099 N N . LYS A 1 383 ? 24.156 -11.516 -21.516 1 85.38 383 LYS A N 1
ATOM 3100 C CA . LYS A 1 383 ? 24.469 -10.094 -21.406 1 85.38 383 LYS A CA 1
ATOM 3101 C C . LYS A 1 383 ? 24.344 -9.609 -19.969 1 85.38 383 LYS A C 1
ATOM 3103 O O . LYS A 1 383 ? 25.016 -8.656 -19.562 1 85.38 383 LYS A O 1
ATOM 3108 N N . TYR A 1 384 ? 23.5 -10.297 -19.266 1 87.31 384 TYR A N 1
ATOM 3109 C CA . TYR A 1 384 ? 23.266 -9.922 -17.875 1 87.31 384 TYR A CA 1
ATOM 3110 C C . TYR A 1 384 ? 23.438 -11.125 -16.953 1 87.31 384 TYR A C 1
ATOM 3112 O O . TYR A 1 384 ? 22.734 -12.125 -17.078 1 87.31 384 TYR A O 1
ATOM 3120 N N . PRO A 1 385 ? 24.328 -10.906 -16.031 1 91.81 385 PRO A N 1
ATOM 3121 C CA . PRO A 1 385 ? 24.578 -12.047 -15.141 1 91.81 385 PRO A CA 1
ATOM 3122 C C . PRO A 1 385 ? 23.359 -12.461 -14.336 1 91.81 385 PRO A C 1
ATOM 3124 O O . PRO A 1 385 ? 22.531 -11.617 -13.977 1 91.81 385 PRO A O 1
ATOM 3127 N N . GLU A 1 386 ? 23.297 -13.766 -14.078 1 93.69 386 GLU A N 1
ATOM 3128 C CA . GLU A 1 386 ? 22.234 -14.32 -13.242 1 93.69 386 GLU A CA 1
ATOM 3129 C C . GLU A 1 386 ? 22.625 -14.312 -11.766 1 93.69 386 GLU A C 1
ATOM 3131 O O . GLU A 1 386 ? 23.781 -14.555 -11.43 1 93.69 386 GLU A O 1
ATOM 3136 N N . ASN A 1 387 ? 21.641 -14.023 -10.938 1 89.56 387 ASN A N 1
ATOM 3137 C CA . ASN A 1 387 ? 21.859 -14.156 -9.508 1 89.56 387 ASN A CA 1
ATOM 3138 C C . ASN A 1 387 ? 22.031 -15.617 -9.094 1 89.56 387 ASN A C 1
ATOM 3140 O O . ASN A 1 387 ? 21.172 -16.453 -9.383 1 89.56 387 ASN A O 1
ATOM 3144 N N . ARG A 1 388 ? 23.141 -15.961 -8.438 1 85.81 388 ARG A N 1
ATOM 3145 C CA . ARG A 1 388 ? 23.406 -17.297 -7.918 1 85.81 388 ARG A CA 1
ATOM 3146 C C . ARG A 1 388 ? 23.922 -17.234 -6.484 1 85.81 388 ARG A C 1
ATOM 3148 O O . ARG A 1 388 ? 25.016 -17.734 -6.188 1 85.81 388 ARG A O 1
ATOM 3155 N N . PHE A 1 389 ? 23.125 -16.734 -5.691 1 78.75 389 PHE A N 1
ATOM 3156 C CA . PHE A 1 389 ? 23.531 -16.594 -4.297 1 78.75 389 PHE A CA 1
ATOM 3157 C C . PHE A 1 389 ? 23.484 -17.953 -3.596 1 78.75 389 PHE A C 1
ATOM 3159 O O . PHE A 1 389 ? 22.656 -18.797 -3.924 1 78.75 389 PHE A O 1
ATOM 3166 N N . PRO A 1 390 ? 24.5 -18.203 -2.734 1 73.81 390 PRO A N 1
ATOM 3167 C CA . PRO A 1 390 ? 24.516 -19.484 -2.039 1 73.81 390 PRO A CA 1
ATOM 3168 C C . PRO A 1 390 ? 23.297 -19.688 -1.143 1 73.81 390 PRO A C 1
ATOM 3170 O O . PRO A 1 390 ? 22.734 -18.703 -0.637 1 73.81 390 PRO A O 1
ATOM 3173 N N . ASN A 1 391 ? 22.734 -20.844 -1.265 1 60.94 391 ASN A N 1
ATOM 3174 C CA . ASN A 1 391 ? 21.656 -21.172 -0.328 1 60.94 391 ASN A CA 1
ATOM 3175 C C . ASN A 1 391 ? 22.141 -21.125 1.118 1 60.94 391 ASN A C 1
ATOM 3177 O O . ASN A 1 391 ? 23.297 -21.453 1.401 1 60.94 391 ASN A O 1
ATOM 3181 N N . GLY A 1 392 ? 22.078 -20.094 1.805 1 50.5 392 GLY A N 1
ATOM 3182 C CA . GLY A 1 392 ? 22.531 -20.109 3.188 1 50.5 392 GLY A CA 1
ATOM 3183 C C . GLY A 1 392 ? 22.609 -21.5 3.779 1 50.5 392 GLY A C 1
ATOM 3184 O O . GLY A 1 392 ? 22.078 -22.453 3.211 1 50.5 392 GLY A O 1
ATOM 3185 N N . SER A 1 393 ? 23.641 -21.797 4.758 1 37.53 393 SER A N 1
ATOM 3186 C CA . SER A 1 393 ? 23.797 -23.047 5.484 1 37.53 393 SER A CA 1
ATOM 3187 C C . SER A 1 393 ? 22.453 -23.656 5.844 1 37.53 393 SER A C 1
ATOM 3189 O O . SER A 1 393 ? 21.562 -22.969 6.34 1 37.53 393 SER A O 1
ATOM 3191 N N . THR A 1 394 ? 21.875 -24.672 5.086 1 33.78 394 THR A N 1
ATOM 3192 C CA . THR A 1 394 ? 20.922 -25.609 5.652 1 33.78 394 THR A CA 1
ATOM 3193 C C . THR A 1 394 ? 21.031 -25.656 7.172 1 33.78 394 THR A C 1
ATOM 3195 O O . THR A 1 394 ? 22.125 -25.875 7.711 1 33.78 394 THR A O 1
ATOM 3198 N N . LEU A 1 395 ? 20.406 -24.969 8.055 1 27.55 395 LEU A N 1
ATOM 3199 C CA . LEU A 1 395 ? 20.344 -25.734 9.297 1 27.55 395 LEU A CA 1
ATOM 3200 C C . LEU A 1 395 ? 20.094 -27.219 9.016 1 27.55 395 LEU A C 1
ATOM 3202 O O . LEU A 1 395 ? 19.078 -27.562 8.414 1 27.55 395 LEU A O 1
ATOM 3206 N N . ARG A 1 396 ? 21.094 -28.109 8.82 1 24.2 396 ARG A N 1
ATOM 3207 C CA . ARG A 1 396 ? 20.891 -29.516 9.18 1 24.2 396 ARG A CA 1
ATOM 3208 C C . ARG A 1 396 ? 20.203 -29.625 10.531 1 24.2 396 ARG A C 1
ATOM 3210 O O . ARG A 1 396 ? 20.594 -28.953 11.492 1 24.2 396 ARG A O 1
ATOM 3217 N N . MET B 1 1 ? 12.539 5.598 14.812 1 93.88 1 MET B N 1
ATOM 3218 C CA . MET B 1 1 ? 11.414 4.684 14.672 1 93.88 1 MET B CA 1
ATOM 3219 C C . MET B 1 1 ? 10.852 4.293 16.031 1 93.88 1 MET B C 1
ATOM 3221 O O . MET B 1 1 ? 11.602 4.168 17 1 93.88 1 MET B O 1
ATOM 3225 N N . THR B 1 2 ? 9.609 4.062 16.078 1 97.44 2 THR B N 1
ATOM 3226 C CA . THR B 1 2 ? 8.922 3.709 17.312 1 97.44 2 THR B CA 1
ATOM 3227 C C . THR B 1 2 ? 7.996 2.514 17.094 1 97.44 2 THR B C 1
ATOM 3229 O O . THR B 1 2 ? 7.574 2.246 15.961 1 97.44 2 THR B O 1
ATOM 3232 N N . TRP B 1 3 ? 7.801 1.712 18.109 1 97.75 3 TRP B N 1
ATOM 3233 C CA . TRP B 1 3 ? 6.766 0.687 18.125 1 97.75 3 TRP B CA 1
ATOM 3234 C C . TRP B 1 3 ? 6.215 0.492 19.547 1 97.75 3 TRP B C 1
ATOM 3236 O O . TRP B 1 3 ? 6.719 1.081 20.5 1 97.75 3 TRP B O 1
ATOM 3246 N N . ARG B 1 4 ? 5.105 -0.195 19.656 1 97.5 4 ARG B N 1
ATOM 3247 C CA . ARG B 1 4 ? 4.508 -0.364 20.984 1 97.5 4 ARG B CA 1
ATOM 3248 C C . ARG B 1 4 ? 4.051 -1.804 21.188 1 97.5 4 ARG B C 1
ATOM 3250 O O . ARG B 1 4 ? 3.783 -2.525 20.234 1 97.5 4 ARG B O 1
ATOM 3257 N N . THR B 1 5 ? 4.039 -2.279 22.406 1 97.06 5 THR B N 1
ATOM 3258 C CA . THR B 1 5 ? 3.492 -3.564 22.828 1 97.06 5 THR B CA 1
ATOM 3259 C C . THR B 1 5 ? 2.596 -3.395 24.047 1 97.06 5 THR B C 1
ATOM 3261 O O . THR B 1 5 ? 2.674 -2.381 24.75 1 97.06 5 THR B O 1
ATOM 3264 N N . SER B 1 6 ? 1.693 -4.367 24.203 1 95.25 6 SER B N 1
ATOM 3265 C CA . SER B 1 6 ? 0.836 -4.367 25.391 1 95.25 6 SER B CA 1
ATOM 3266 C C . SER B 1 6 ? 1.552 -4.969 26.594 1 95.25 6 SER B C 1
ATOM 3268 O O . SER B 1 6 ? 1.202 -4.676 27.734 1 95.25 6 SER B O 1
ATOM 3270 N N . LEU B 1 7 ? 2.523 -5.828 26.328 1 95.88 7 LEU B N 1
ATOM 3271 C CA . LEU B 1 7 ? 3.365 -6.402 27.375 1 95.88 7 LEU B CA 1
ATOM 3272 C C . LEU B 1 7 ? 4.801 -5.902 27.25 1 95.88 7 LEU B C 1
ATOM 3274 O O . LEU B 1 7 ? 5.328 -5.789 26.141 1 95.88 7 LEU B O 1
ATOM 3278 N N . LYS B 1 8 ? 5.395 -5.66 28.406 1 96.25 8 LYS B N 1
ATOM 3279 C CA . LYS B 1 8 ? 6.742 -5.09 28.438 1 96.25 8 LYS B CA 1
ATOM 3280 C C . LYS B 1 8 ? 7.77 -6.078 27.891 1 96.25 8 LYS B C 1
ATOM 3282 O O . LYS B 1 8 ? 7.777 -7.25 28.266 1 96.25 8 LYS B O 1
ATOM 3287 N N . LEU B 1 9 ? 8.578 -5.602 26.984 1 97.06 9 LEU B N 1
ATOM 3288 C CA . LEU B 1 9 ? 9.734 -6.367 26.547 1 97.06 9 LEU B CA 1
ATOM 3289 C C . LEU B 1 9 ? 10.93 -6.129 27.469 1 97.06 9 LEU B C 1
ATOM 3291 O O . LEU B 1 9 ? 11.172 -5 27.891 1 97.06 9 LEU B O 1
ATOM 3295 N N . GLU B 1 10 ? 11.625 -7.121 27.797 1 95.94 10 GLU B N 1
ATOM 3296 C CA . GLU B 1 10 ? 12.781 -6.988 28.672 1 95.94 10 GLU B CA 1
ATOM 3297 C C . GLU B 1 10 ? 13.977 -6.391 27.938 1 95.94 10 GLU B C 1
ATOM 3299 O O . GLU B 1 10 ? 14.672 -5.527 28.484 1 95.94 10 GLU B O 1
ATOM 3304 N N . LEU B 1 11 ? 14.25 -6.879 26.781 1 96.75 11 LEU B N 1
ATOM 3305 C CA . LEU B 1 11 ? 15.352 -6.391 25.969 1 96.75 11 LEU B CA 1
ATOM 3306 C C . LEU B 1 11 ? 14.875 -6.023 24.562 1 96.75 11 LEU B C 1
ATOM 3308 O O . LEU B 1 11 ? 15.172 -6.734 23.594 1 96.75 11 LEU B O 1
ATOM 3312 N N . PRO B 1 12 ? 14.141 -4.883 24.438 1 98.06 12 PRO B N 1
ATOM 3313 C CA . PRO B 1 12 ? 13.664 -4.465 23.109 1 98.06 12 PRO B CA 1
ATOM 3314 C C . PRO B 1 12 ? 14.797 -4.016 22.188 1 98.06 12 PRO B C 1
ATOM 3316 O O . PRO B 1 12 ? 15.656 -3.227 22.594 1 98.06 12 PRO B O 1
ATOM 3319 N N . ILE B 1 13 ? 14.836 -4.566 20.984 1 97.69 13 ILE B N 1
ATOM 3320 C CA . ILE B 1 13 ? 15.898 -4.227 20.047 1 97.69 13 ILE B CA 1
ATOM 3321 C C . ILE B 1 13 ? 15.305 -3.947 18.672 1 97.69 13 ILE B C 1
ATOM 3323 O O . ILE B 1 13 ? 14.172 -4.352 18.375 1 97.69 13 ILE B O 1
ATOM 3327 N N . ALA B 1 14 ? 16.031 -3.242 17.875 1 97.5 14 ALA B N 1
ATOM 3328 C CA . ALA B 1 14 ? 15.836 -3.1 16.438 1 97.5 14 ALA B CA 1
ATOM 3329 C C . ALA B 1 14 ? 17.078 -3.52 15.656 1 97.5 14 ALA B C 1
ATOM 3331 O O . ALA B 1 14 ? 18.203 -3.24 16.078 1 97.5 14 ALA B O 1
ATOM 3332 N N . GLN B 1 15 ? 16.844 -4.254 14.594 1 95.5 15 GLN B N 1
ATOM 3333 C CA . GLN B 1 15 ? 17.922 -4.637 13.688 1 95.5 15 GLN B CA 1
ATOM 3334 C C . GLN B 1 15 ? 17.734 -4.004 12.305 1 95.5 15 GLN B C 1
ATOM 3336 O O . GLN B 1 15 ? 16.609 -3.895 11.82 1 95.5 15 GLN B O 1
ATOM 3341 N N . VAL B 1 16 ? 18.875 -3.521 11.727 1 96.19 16 VAL B N 1
ATOM 3342 C CA . VAL B 1 16 ? 18.812 -2.881 10.414 1 96.19 16 VAL B CA 1
ATOM 3343 C C . VAL B 1 16 ? 20.047 -3.248 9.594 1 96.19 16 VAL B C 1
ATOM 3345 O O . VAL B 1 16 ? 21.141 -3.389 10.148 1 96.19 16 VAL B O 1
ATOM 3348 N N . SER B 1 17 ? 19.875 -3.477 8.32 1 94.25 17 SER B N 1
ATOM 3349 C CA . SER B 1 17 ? 20.953 -3.678 7.367 1 94.25 17 SER B CA 1
ATOM 3350 C C . SER B 1 17 ? 20.547 -3.264 5.961 1 94.25 17 SER B C 1
ATOM 3352 O O . SER B 1 17 ? 19.344 -3.082 5.688 1 94.25 17 SER B O 1
ATOM 3354 N N . VAL B 1 18 ? 21.562 -3.047 5.172 1 94.31 18 VAL B N 1
ATOM 3355 C CA . VAL B 1 18 ? 21.25 -2.865 3.758 1 94.31 18 VAL B CA 1
ATOM 3356 C C . VAL B 1 18 ? 20.5 -4.086 3.234 1 94.31 18 VAL B C 1
ATOM 3358 O O . VAL B 1 18 ? 20.891 -5.227 3.492 1 94.31 18 VAL B O 1
ATOM 3361 N N . ALA B 1 19 ? 19.406 -3.844 2.561 1 94.12 19 ALA B N 1
ATOM 3362 C CA . ALA B 1 19 ? 18.562 -4.941 2.082 1 94.12 19 ALA B CA 1
ATOM 3363 C C . ALA B 1 19 ? 19.266 -5.715 0.965 1 94.12 19 ALA B C 1
ATOM 3365 O O . ALA B 1 19 ? 20.094 -5.16 0.242 1 94.12 19 ALA B O 1
ATOM 3366 N N . SER B 1 20 ? 18.906 -6.945 0.86 1 92 20 SER B N 1
ATOM 3367 C CA . SER B 1 20 ? 19.359 -7.828 -0.213 1 92 20 SER B CA 1
ATOM 3368 C C . SER B 1 20 ? 18.188 -8.594 -0.82 1 92 20 SER B C 1
ATOM 3370 O O . SER B 1 20 ? 17.141 -8.734 -0.188 1 92 20 SER B O 1
ATOM 3372 N N . SER B 1 21 ? 18.359 -8.992 -2.062 1 92.12 21 SER B N 1
ATOM 3373 C CA . SER B 1 21 ? 17.312 -9.766 -2.707 1 92.12 21 SER B CA 1
ATOM 3374 C C . SER B 1 21 ? 17.266 -11.195 -2.188 1 92.12 21 SER B C 1
ATOM 3376 O O . SER B 1 21 ? 16.375 -11.961 -2.525 1 92.12 21 SER B O 1
ATOM 3378 N N . VAL B 1 22 ? 18.219 -11.508 -1.259 1 86.25 22 VAL B N 1
ATOM 3379 C CA . VAL B 1 22 ? 18.266 -12.82 -0.634 1 86.25 22 VAL B CA 1
ATOM 3380 C C . VAL B 1 22 ? 17.359 -12.844 0.6 1 86.25 22 VAL B C 1
ATOM 3382 O O . VAL B 1 22 ? 17.406 -11.93 1.427 1 86.25 22 VAL B O 1
ATOM 3385 N N . GLY B 1 23 ? 16.406 -13.703 0.9 1 73.31 23 GLY B N 1
ATOM 3386 C CA . GLY B 1 23 ? 15.453 -13.773 2 1 73.31 23 GLY B CA 1
ATOM 3387 C C . GLY B 1 23 ? 16.078 -14.227 3.305 1 73.31 23 GLY B C 1
ATOM 3388 O O . GLY B 1 23 ? 15.531 -13.992 4.379 1 73.31 23 GLY B O 1
ATOM 3389 N N . SER B 1 24 ? 17.156 -14.812 3.449 1 66.75 24 SER B N 1
ATOM 3390 C CA . SER B 1 24 ? 17.594 -15.398 4.715 1 66.75 24 SER B CA 1
ATOM 3391 C C . SER B 1 24 ? 19.094 -15.211 4.93 1 66.75 24 SER B C 1
ATOM 3393 O O . SER B 1 24 ? 19.719 -15.961 5.684 1 66.75 24 SER B O 1
ATOM 3395 N N . ILE B 1 25 ? 19.578 -14.242 4.285 1 60.09 25 ILE B N 1
ATOM 3396 C CA . ILE B 1 25 ? 21.031 -14.227 4.484 1 60.09 25 ILE B CA 1
ATOM 3397 C C . ILE B 1 25 ? 21.359 -13.578 5.82 1 60.09 25 ILE B C 1
ATOM 3399 O O . ILE B 1 25 ? 20.688 -12.617 6.234 1 60.09 25 ILE B O 1
ATOM 3403 N N . THR B 1 26 ? 22.078 -14.352 6.609 1 58.12 26 THR B N 1
ATOM 3404 C CA . THR B 1 26 ? 22.672 -13.875 7.855 1 58.12 26 THR B CA 1
ATOM 3405 C C . THR B 1 26 ? 23.5 -12.617 7.613 1 58.12 26 THR B C 1
ATOM 3407 O O . THR B 1 26 ? 24.641 -12.688 7.145 1 58.12 26 THR B O 1
ATOM 3410 N N . ALA B 1 27 ? 22.875 -11.617 6.992 1 61.22 27 ALA B N 1
ATOM 3411 C CA . ALA B 1 27 ? 23.641 -10.367 6.941 1 61.22 27 ALA B CA 1
ATOM 3412 C C . ALA B 1 27 ? 23.969 -9.867 8.344 1 61.22 27 ALA B C 1
ATOM 3414 O O . ALA B 1 27 ? 23.344 -10.281 9.32 1 61.22 27 ALA B O 1
ATOM 3415 N N . HIS B 1 28 ? 25.156 -9.383 8.5 1 76.88 28 HIS B N 1
ATOM 3416 C CA . HIS B 1 28 ? 25.578 -8.656 9.695 1 76.88 28 HIS B CA 1
ATOM 3417 C C . HIS B 1 28 ? 24.625 -7.504 10.008 1 76.88 28 HIS B C 1
ATOM 3419 O O . HIS B 1 28 ? 24.859 -6.367 9.594 1 76.88 28 HIS B O 1
ATOM 3425 N N . ASP B 1 29 ? 23.516 -7.773 10.609 1 87.25 29 ASP B N 1
ATOM 3426 C CA . ASP B 1 29 ? 22.562 -6.75 11.023 1 87.25 29 ASP B CA 1
ATOM 3427 C C . ASP B 1 29 ? 23.125 -5.891 12.156 1 87.25 29 ASP B C 1
ATOM 3429 O O . ASP B 1 29 ? 23.75 -6.414 13.086 1 87.25 29 ASP B O 1
ATOM 3433 N N . GLN B 1 30 ? 23.109 -4.621 11.922 1 93.38 30 GLN B N 1
ATOM 3434 C CA . GLN B 1 30 ? 23.328 -3.736 13.062 1 93.38 30 GLN B CA 1
ATOM 3435 C C . GLN B 1 30 ? 22.172 -3.797 14.055 1 93.38 30 GLN B C 1
ATOM 3437 O O . GLN B 1 30 ? 21.016 -3.713 13.656 1 93.38 30 GLN B O 1
ATOM 3442 N N . THR B 1 31 ? 22.531 -3.959 15.32 1 95.25 31 THR B N 1
ATOM 3443 C CA . THR B 1 31 ? 21.516 -4.086 16.359 1 95.25 31 THR B CA 1
ATOM 3444 C C . THR B 1 31 ? 21.531 -2.871 17.281 1 95.25 31 THR B C 1
ATOM 3446 O O . THR B 1 31 ? 22.594 -2.453 17.75 1 95.25 31 THR B O 1
ATOM 3449 N N . TYR B 1 32 ? 20.406 -2.273 17.547 1 97 32 TYR B N 1
ATOM 3450 C CA . TYR B 1 32 ? 20.219 -1.145 18.453 1 97 32 TYR B CA 1
ATOM 3451 C C . TYR B 1 32 ? 19.312 -1.523 19.609 1 97 32 TYR B C 1
ATOM 3453 O O . TYR B 1 32 ? 18.25 -2.125 19.422 1 97 32 TYR B O 1
ATOM 3461 N N . GLN B 1 33 ? 19.766 -1.226 20.797 1 97.38 33 GLN B N 1
ATOM 3462 C CA . GLN B 1 33 ? 18.859 -1.338 21.938 1 97.38 33 GLN B CA 1
ATOM 3463 C C . GLN B 1 33 ? 17.875 -0.17 21.969 1 97.38 33 GLN B C 1
ATOM 3465 O O . GLN B 1 33 ? 18.281 0.989 21.844 1 97.38 33 GLN B O 1
ATOM 3470 N N . ALA B 1 34 ? 16.625 -0.466 22.188 1 98 34 ALA B N 1
ATOM 3471 C CA . ALA B 1 34 ? 15.609 0.58 22.172 1 98 34 ALA B CA 1
ATOM 3472 C C . ALA B 1 34 ? 15.422 1.17 23.578 1 98 34 ALA B C 1
ATOM 3474 O O . ALA B 1 34 ? 15.625 0.483 24.578 1 98 34 ALA B O 1
ATOM 3475 N N . THR B 1 35 ? 15.078 2.455 23.641 1 97.25 35 THR B N 1
ATOM 3476 C CA . THR B 1 35 ? 14.562 3.027 24.875 1 97.25 35 THR B CA 1
ATOM 3477 C C . THR B 1 35 ? 13.125 2.588 25.109 1 97.25 35 THR B C 1
ATOM 3479 O O . THR B 1 35 ? 12.422 2.201 24.172 1 97.25 35 THR B O 1
ATOM 3482 N N . ILE B 1 36 ? 12.719 2.586 26.391 1 97.12 36 ILE B N 1
ATOM 3483 C CA . ILE B 1 36 ? 11.375 2.145 26.75 1 97.12 36 ILE B CA 1
ATOM 3484 C C . ILE B 1 36 ? 10.664 3.244 27.531 1 97.12 36 ILE B C 1
ATOM 3486 O O . ILE B 1 36 ? 11.266 3.908 28.375 1 97.12 36 ILE B O 1
ATOM 3490 N N . GLN B 1 37 ? 9.422 3.463 27.188 1 97.19 37 GLN B N 1
ATOM 3491 C CA . GLN B 1 37 ? 8.531 4.344 27.938 1 97.19 37 GLN B CA 1
ATOM 3492 C C . GLN B 1 37 ? 7.176 3.689 28.172 1 97.19 37 GLN B C 1
ATOM 3494 O O . GLN B 1 37 ? 6.516 3.256 27.234 1 97.19 37 GLN B O 1
ATOM 3499 N N . GLU B 1 38 ? 6.777 3.605 29.422 1 97.62 38 GLU B N 1
ATOM 3500 C CA . GLU B 1 38 ? 5.449 3.1 29.75 1 97.62 38 GLU B CA 1
ATOM 3501 C C . GLU B 1 38 ? 4.422 4.227 29.797 1 97.62 38 GLU B C 1
ATOM 3503 O O . GLU B 1 38 ? 4.652 5.266 30.406 1 97.62 38 GLU B O 1
ATOM 3508 N N . ILE B 1 39 ? 3.314 4.016 29.141 1 96.94 39 ILE B N 1
ATOM 3509 C CA . ILE B 1 39 ? 2.203 4.961 29.188 1 96.94 39 ILE B CA 1
ATOM 3510 C C . ILE B 1 39 ? 0.944 4.254 29.688 1 96.94 39 ILE B C 1
ATOM 3512 O O . ILE B 1 39 ? 0.557 3.213 29.141 1 96.94 39 ILE B O 1
ATOM 3516 N N . LYS B 1 40 ? 0.293 4.836 30.656 1 94.75 40 LYS B N 1
ATOM 3517 C CA . LYS B 1 40 ? -0.996 4.348 31.141 1 94.75 40 LYS B CA 1
ATOM 3518 C C . LYS B 1 40 ? -2.148 5.137 30.516 1 94.75 40 LYS B C 1
ATOM 3520 O O . LYS B 1 40 ? -2.23 6.355 30.688 1 94.75 40 LYS B O 1
ATOM 3525 N N . SER B 1 41 ? -2.967 4.41 29.844 1 92.81 41 SER B N 1
ATOM 3526 C CA . SER B 1 41 ? -4.102 5.066 29.203 1 92.81 41 SER B CA 1
ATOM 3527 C C . SER B 1 41 ? -5.113 5.562 30.234 1 92.81 41 SER B C 1
ATOM 3529 O O . SER B 1 41 ? -4.98 5.277 31.422 1 92.81 41 SER B O 1
ATOM 3531 N N . LEU B 1 42 ? -6.133 6.258 29.781 1 90 42 LEU B N 1
ATOM 3532 C CA . LEU B 1 42 ? -7.156 6.816 30.656 1 90 42 LEU B CA 1
ATOM 3533 C C . LEU B 1 42 ? -7.969 5.711 31.312 1 90 42 LEU B C 1
ATOM 3535 O O . LEU B 1 42 ? -8.523 5.902 32.406 1 90 42 LEU B O 1
ATOM 3539 N N . VAL B 1 43 ? -8 4.547 30.656 1 90.31 43 VAL B N 1
ATOM 3540 C CA . VAL B 1 43 ? -8.805 3.451 31.188 1 90.31 43 VAL B CA 1
ATOM 3541 C C . VAL B 1 43 ? -7.918 2.523 32.031 1 90.31 43 VAL B C 1
ATOM 3543 O O . VAL B 1 43 ? -8.336 1.423 32.375 1 90.31 43 VAL B O 1
ATOM 3546 N N . GLY B 1 44 ? -6.695 2.834 32.219 1 91.25 44 GLY B N 1
ATOM 3547 C CA . GLY B 1 44 ? -5.836 2.125 33.125 1 91.25 44 GLY B CA 1
ATOM 3548 C C . GLY B 1 44 ? -4.98 1.062 32.469 1 91.25 44 GLY B C 1
ATOM 3549 O O . GLY B 1 44 ? -4.184 0.395 33.125 1 91.25 44 GLY B O 1
ATOM 3550 N N . LYS B 1 45 ? -5.105 0.892 31.234 1 94.19 45 LYS B N 1
ATOM 3551 C CA . LYS B 1 45 ? -4.293 -0.081 30.516 1 94.19 45 LYS B CA 1
ATOM 3552 C C . LYS B 1 45 ? -2.906 0.48 30.203 1 94.19 45 LYS B C 1
ATOM 3554 O O . LYS B 1 45 ? -2.777 1.631 29.781 1 94.19 45 LYS B O 1
ATOM 3559 N N . SER B 1 46 ? -1.913 -0.325 30.406 1 96.12 46 SER B N 1
ATOM 3560 C CA . SER B 1 46 ? -0.543 0.094 30.141 1 96.12 46 SER B CA 1
ATOM 3561 C C . SER B 1 46 ? -0.115 -0.311 28.734 1 96.12 46 SER B C 1
ATOM 3563 O O . SER B 1 46 ? -0.434 -1.41 28.266 1 96.12 46 SER B O 1
ATOM 3565 N N . TYR B 1 47 ? 0.6 0.613 28.094 1 96.81 47 TYR B N 1
ATOM 3566 C CA . TYR B 1 47 ? 1.291 0.351 26.844 1 96.81 47 TYR B CA 1
ATOM 3567 C C . TYR B 1 47 ? 2.77 0.703 26.938 1 96.81 47 TYR B C 1
ATOM 3569 O O . TYR B 1 47 ? 3.141 1.651 27.641 1 96.81 47 TYR B O 1
ATOM 3577 N N . TYR B 1 48 ? 3.602 -0.081 26.312 1 98.06 48 TYR B N 1
ATOM 3578 C CA . TYR B 1 48 ? 5.043 0.147 26.312 1 98.06 48 TYR B CA 1
ATOM 3579 C C . TYR B 1 48 ? 5.52 0.597 24.938 1 98.06 48 TYR B C 1
ATOM 3581 O O . TYR B 1 48 ? 5.414 -0.15 23.953 1 98.06 48 TYR B O 1
ATOM 3589 N N . TYR B 1 49 ? 6.055 1.795 24.922 1 98.19 49 TYR B N 1
ATOM 3590 C CA . TYR B 1 49 ? 6.574 2.377 23.688 1 98.19 49 TYR B CA 1
ATOM 3591 C C . TYR B 1 49 ? 8.094 2.242 23.625 1 98.19 49 TYR B C 1
ATOM 3593 O O . TYR B 1 49 ? 8.781 2.418 24.625 1 98.19 49 TYR B O 1
ATOM 3601 N N . TYR B 1 50 ? 8.547 1.883 22.453 1 98.06 50 TYR B N 1
ATOM 3602 C CA . TYR B 1 50 ? 9.977 1.725 22.203 1 98.06 50 TYR B CA 1
ATOM 3603 C C . TYR B 1 50 ? 10.438 2.66 21.094 1 98.06 50 TYR B C 1
ATOM 3605 O O . TYR B 1 50 ? 9.695 2.939 20.156 1 98.06 50 TYR B O 1
ATOM 3613 N N . SER B 1 51 ? 11.68 3.123 21.203 1 96.88 51 SER B N 1
ATOM 3614 C CA . SER B 1 51 ? 12.219 4.043 20.203 1 96.88 51 SER B CA 1
ATOM 3615 C C . SER B 1 51 ? 13.688 3.748 19.922 1 96.88 51 SER B C 1
ATOM 3617 O O . SER B 1 51 ? 14.445 3.396 20.828 1 96.88 51 SER B O 1
ATOM 3619 N N . VAL B 1 52 ? 14.016 3.818 18.672 1 96.5 52 VAL B N 1
ATOM 3620 C CA . VAL B 1 52 ? 15.398 3.709 18.219 1 96.5 52 VAL B CA 1
ATOM 3621 C C . VAL B 1 52 ? 15.656 4.734 17.109 1 96.5 52 VAL B C 1
ATOM 3623 O O . VAL B 1 52 ? 14.75 5.102 16.359 1 96.5 52 VAL B O 1
ATOM 3626 N N . THR B 1 53 ? 16.797 5.266 17.078 1 94.81 53 THR B N 1
ATOM 3627 C CA . THR B 1 53 ? 17.281 6.074 15.969 1 94.81 53 THR B CA 1
ATOM 3628 C C . THR B 1 53 ? 18.453 5.387 15.273 1 94.81 53 THR B C 1
ATOM 3630 O O . THR B 1 53 ? 19.5 5.16 15.883 1 94.81 53 THR B O 1
ATOM 3633 N N . PHE B 1 54 ? 18.234 5.008 14.016 1 95.06 54 PHE B N 1
ATOM 3634 C CA . PHE B 1 54 ? 19.328 4.453 13.219 1 95.06 54 PHE B CA 1
ATOM 3635 C C . PHE B 1 54 ? 20.25 5.559 12.734 1 95.06 54 PHE B C 1
ATOM 3637 O O . PHE B 1 54 ? 19.797 6.605 12.266 1 95.06 54 PHE B O 1
ATOM 3644 N N . GLU B 1 55 ? 21.5 5.32 12.789 1 93.88 55 GLU B N 1
ATOM 3645 C CA . GLU B 1 55 ? 22.5 6.293 12.344 1 93.88 55 GLU B CA 1
ATOM 3646 C C . GLU B 1 55 ? 23.438 5.68 11.32 1 93.88 55 GLU B C 1
ATOM 3648 O O . GLU B 1 55 ? 23.531 4.453 11.195 1 93.88 55 GLU B O 1
ATOM 3653 N N . GLY B 1 56 ? 24.047 6.555 10.57 1 94.69 56 GLY B N 1
ATOM 3654 C CA . GLY B 1 56 ? 25.078 6.125 9.648 1 94.69 56 GLY B CA 1
ATOM 3655 C C . GLY B 1 56 ? 24.531 5.406 8.43 1 94.69 56 GLY B C 1
ATOM 3656 O O . GLY B 1 56 ? 25.203 4.562 7.84 1 94.69 56 GLY B O 1
ATOM 3657 N N . LEU B 1 57 ? 23.312 5.664 8.109 1 95.94 57 LEU B N 1
ATOM 3658 C CA . LEU B 1 57 ? 22.734 5.043 6.93 1 95.94 57 LEU B CA 1
ATOM 3659 C C . LEU B 1 57 ? 23.234 5.707 5.652 1 95.94 57 LEU B C 1
ATOM 3661 O O . LEU B 1 57 ? 23.484 6.914 5.637 1 95.94 57 LEU B O 1
ATOM 3665 N N . LYS B 1 58 ? 23.359 4.945 4.617 1 96.56 58 LYS B N 1
ATOM 3666 C CA . LYS B 1 58 ? 23.812 5.457 3.324 1 96.56 58 LYS B CA 1
ATOM 3667 C C . LYS B 1 58 ? 22.656 6.035 2.521 1 96.56 58 LYS B C 1
ATOM 3669 O O . LYS B 1 58 ? 21.531 5.52 2.582 1 96.56 58 LYS B O 1
ATOM 3674 N N . PRO B 1 59 ? 22.938 7.152 1.742 1 97 59 PRO B N 1
ATOM 3675 C CA . PRO B 1 59 ? 21.875 7.742 0.928 1 97 59 PRO B CA 1
ATOM 3676 C C . PRO B 1 59 ? 21.438 6.828 -0.216 1 97 59 PRO B C 1
ATOM 3678 O O . PRO B 1 59 ? 22.266 6.117 -0.794 1 97 59 PRO B O 1
ATOM 3681 N N . GLY B 1 60 ? 20.188 6.883 -0.556 1 96.56 60 GLY B N 1
ATOM 3682 C CA . GLY B 1 60 ? 19.641 6.211 -1.719 1 96.56 60 GLY B CA 1
ATOM 3683 C C . GLY B 1 60 ? 19.703 4.699 -1.624 1 96.56 60 GLY B C 1
ATOM 3684 O O . GLY B 1 60 ? 19.938 4.02 -2.625 1 96.56 60 GLY B O 1
ATOM 3685 N N . ARG B 1 61 ? 19.578 4.172 -0.425 1 96.19 61 ARG B N 1
ATOM 3686 C CA . ARG B 1 61 ? 19.656 2.73 -0.221 1 96.19 61 ARG B CA 1
ATOM 3687 C C . ARG B 1 61 ? 18.375 2.188 0.392 1 96.19 61 ARG B C 1
ATOM 3689 O O . ARG B 1 61 ? 17.75 2.844 1.232 1 96.19 61 ARG B O 1
ATOM 3696 N N . ILE B 1 62 ? 18.031 0.952 -0.071 1 96.56 62 ILE B N 1
ATOM 3697 C CA . ILE B 1 62 ? 16.953 0.223 0.591 1 96.56 62 ILE B CA 1
ATOM 3698 C C . ILE B 1 62 ? 17.516 -0.561 1.775 1 96.56 62 ILE B C 1
ATOM 3700 O O . ILE B 1 62 ? 18.469 -1.326 1.625 1 96.56 62 ILE B O 1
ATOM 3704 N N . TYR B 1 63 ? 16.984 -0.319 2.926 1 96 63 TYR B N 1
ATOM 3705 C CA . TYR B 1 63 ? 17.328 -1.041 4.145 1 96 63 TYR B CA 1
ATOM 3706 C C . TYR B 1 63 ? 16.203 -1.986 4.559 1 96 63 TYR B C 1
ATOM 3708 O O . TYR B 1 63 ? 15.031 -1.722 4.289 1 96 63 TYR B O 1
ATOM 3716 N N . ARG B 1 64 ? 16.531 -3.072 5.109 1 95.38 64 ARG B N 1
ATOM 3717 C CA . ARG B 1 64 ? 15.57 -3.912 5.824 1 95.38 64 ARG B CA 1
ATOM 3718 C C . ARG B 1 64 ? 15.727 -3.76 7.332 1 95.38 64 ARG B C 1
ATOM 3720 O O . ARG B 1 64 ? 16.828 -3.537 7.828 1 95.38 64 ARG B O 1
ATOM 3727 N N . TYR B 1 65 ? 14.672 -3.873 8.047 1 96.25 65 TYR B N 1
ATOM 3728 C CA . TYR B 1 65 ? 14.727 -3.775 9.5 1 96.25 65 TYR B CA 1
ATOM 3729 C C . TYR B 1 65 ? 13.617 -4.598 10.148 1 96.25 65 TYR B C 1
ATOM 3731 O O . TYR B 1 65 ? 12.633 -4.949 9.492 1 96.25 65 TYR B O 1
ATOM 3739 N N . ARG B 1 66 ? 13.758 -4.973 11.344 1 96.44 66 ARG B N 1
ATOM 3740 C CA . ARG B 1 66 ? 12.75 -5.586 12.203 1 96.44 66 ARG B CA 1
ATOM 3741 C C . ARG B 1 66 ? 12.93 -5.172 13.656 1 96.44 66 ARG B C 1
ATOM 3743 O O . ARG B 1 66 ? 14 -4.684 14.039 1 96.44 66 ARG B O 1
ATOM 3750 N N . VAL B 1 67 ? 11.984 -5.242 14.461 1 97.62 67 VAL B N 1
ATOM 3751 C CA . VAL B 1 67 ? 12.008 -4.828 15.859 1 97.62 67 VAL B CA 1
ATOM 3752 C C . VAL B 1 67 ? 11.422 -5.934 16.734 1 97.62 67 VAL B C 1
ATOM 3754 O O . VAL B 1 67 ? 10.672 -6.785 16.25 1 97.62 67 VAL B O 1
ATOM 3757 N N . GLY B 1 68 ? 11.734 -5.969 17.953 1 97.44 68 GLY B N 1
ATOM 3758 C CA . GLY B 1 68 ? 11.219 -6.938 18.906 1 97.44 68 GLY B CA 1
ATOM 3759 C C . GLY B 1 68 ? 12.211 -7.277 20 1 97.44 68 GLY B C 1
ATOM 3760 O O . GLY B 1 68 ? 12.828 -6.383 20.578 1 97.44 68 GLY B O 1
ATOM 3761 N N . GLU B 1 69 ? 12.18 -8.438 20.297 1 96.31 69 GLU B N 1
ATOM 3762 C CA . GLU B 1 69 ? 13.086 -8.992 21.312 1 96.31 69 GLU B CA 1
ATOM 3763 C C . GLU B 1 69 ? 13.633 -10.352 20.875 1 96.31 69 GLU B C 1
ATOM 3765 O O . GLU B 1 69 ? 12.867 -11.273 20.594 1 96.31 69 GLU B O 1
ATOM 3770 N N . ILE B 1 70 ? 14.984 -10.391 20.875 1 88.81 70 ILE B N 1
ATOM 3771 C CA . ILE B 1 70 ? 15.625 -11.625 20.438 1 88.81 70 ILE B CA 1
ATOM 3772 C C . ILE B 1 70 ? 15.219 -12.773 21.359 1 88.81 70 ILE B C 1
ATOM 3774 O O . ILE B 1 70 ? 15.211 -12.617 22.594 1 88.81 70 ILE B O 1
ATOM 3778 N N . GLY B 1 71 ? 14.922 -13.922 20.719 1 88.81 71 GLY B N 1
ATOM 377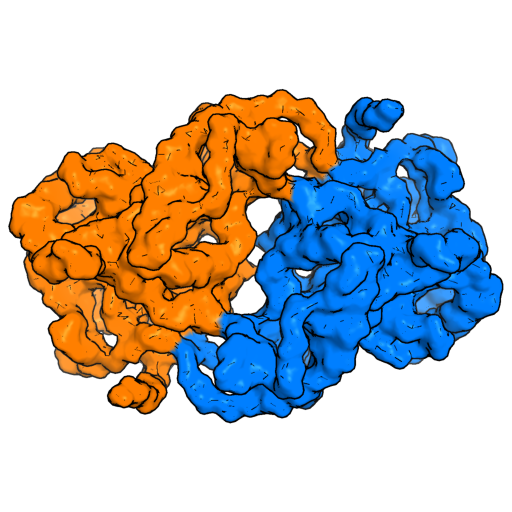9 C CA . GLY B 1 71 ? 14.516 -15.078 21.5 1 88.81 71 GLY B CA 1
ATOM 3780 C C . GLY B 1 71 ? 13.047 -15.055 21.891 1 88.81 71 GLY B C 1
ATOM 3781 O O . GLY B 1 71 ? 12.547 -16 22.5 1 88.81 71 GLY B O 1
ATOM 3782 N N . ASN B 1 72 ? 12.383 -14.016 21.656 1 90.75 72 ASN B N 1
ATOM 3783 C CA . ASN B 1 72 ? 10.953 -13.867 21.875 1 90.75 72 ASN B CA 1
ATOM 3784 C C . ASN B 1 72 ? 10.211 -13.555 20.578 1 90.75 72 ASN B C 1
ATOM 3786 O O . ASN B 1 72 ? 10.227 -14.359 19.641 1 90.75 72 ASN B O 1
ATOM 3790 N N . LYS B 1 73 ? 9.641 -12.414 20.469 1 92 73 LYS B N 1
ATOM 3791 C CA . LYS B 1 73 ? 8.883 -12.078 19.266 1 92 73 LYS B CA 1
ATOM 3792 C C . LYS B 1 73 ? 9.539 -10.938 18.5 1 92 73 LYS B C 1
ATOM 3794 O O . LYS B 1 73 ? 9.883 -9.906 19.094 1 92 73 LYS B O 1
ATOM 3799 N N . MET B 1 74 ? 9.82 -11.188 17.219 1 95.06 74 MET B N 1
ATOM 3800 C CA . MET B 1 74 ? 10.32 -10.172 16.297 1 95.06 74 MET B CA 1
ATOM 3801 C C . MET B 1 74 ? 9.281 -9.844 15.219 1 95.06 74 MET B C 1
ATOM 3803 O O . MET B 1 74 ? 8.516 -10.719 14.812 1 95.06 74 MET B O 1
ATOM 3807 N N . SER B 1 75 ? 9.211 -8.609 14.828 1 96.75 75 SER B N 1
ATOM 3808 C CA . SER B 1 75 ? 8.391 -8.258 13.68 1 96.75 75 SER B CA 1
ATOM 3809 C C . SER B 1 75 ? 8.93 -8.898 12.398 1 96.75 75 SER B C 1
ATOM 3811 O O . SER B 1 75 ? 10.016 -9.484 12.406 1 96.75 75 SER B O 1
ATOM 3813 N N . GLU B 1 76 ? 8.117 -8.859 11.375 1 96.25 76 GLU B N 1
ATOM 3814 C CA . GLU B 1 76 ? 8.617 -9.227 10.055 1 96.25 76 GLU B CA 1
ATOM 3815 C C . GLU B 1 76 ? 9.688 -8.25 9.578 1 96.25 76 GLU B C 1
ATOM 3817 O O . GLU B 1 76 ? 9.844 -7.168 10.148 1 96.25 76 GLU B O 1
ATOM 3822 N N . TRP B 1 77 ? 10.445 -8.68 8.586 1 95.06 77 TRP B N 1
ATOM 3823 C CA . TRP B 1 77 ? 11.383 -7.766 7.938 1 95.06 77 TRP B CA 1
ATOM 3824 C C . TRP B 1 77 ? 10.648 -6.762 7.055 1 95.06 77 TRP B C 1
ATOM 3826 O O . TRP B 1 77 ? 9.922 -7.145 6.137 1 95.06 77 TRP B O 1
ATOM 3836 N N . ASN B 1 78 ? 10.82 -5.523 7.402 1 96.56 78 ASN B N 1
ATOM 3837 C CA . ASN B 1 78 ? 10.289 -4.406 6.625 1 96.56 78 ASN B CA 1
ATOM 3838 C C . ASN B 1 78 ? 11.398 -3.682 5.863 1 96.56 78 ASN B C 1
ATOM 3840 O O . ASN B 1 78 ? 12.578 -3.861 6.156 1 96.56 78 ASN B O 1
ATOM 3844 N N . GLN B 1 79 ? 10.938 -2.926 4.879 1 96.5 79 GLN B N 1
ATOM 3845 C CA . GLN B 1 79 ? 11.945 -2.207 4.098 1 96.5 79 GLN B CA 1
ATOM 3846 C C . GLN B 1 79 ? 11.609 -0.718 4.02 1 96.5 79 GLN B C 1
ATOM 3848 O O . GLN B 1 79 ? 10.438 -0.338 3.973 1 96.5 79 GLN B O 1
ATOM 3853 N N . PHE B 1 80 ? 12.57 0.09 4.059 1 96.38 80 PHE B N 1
ATOM 3854 C CA . PHE B 1 80 ? 12.461 1.517 3.775 1 96.38 80 PHE B CA 1
ATOM 3855 C C . PHE B 1 80 ? 13.633 1.991 2.928 1 96.38 80 PHE B C 1
ATOM 3857 O O . PHE B 1 80 ? 14.656 1.307 2.834 1 96.38 80 PHE B O 1
ATOM 3864 N N . THR B 1 81 ? 13.477 3.096 2.291 1 96.94 81 THR B N 1
ATOM 3865 C CA . THR B 1 81 ? 14.5 3.664 1.425 1 96.94 81 THR B CA 1
ATOM 3866 C C . THR B 1 81 ? 14.969 5.012 1.96 1 96.94 81 THR B C 1
ATOM 3868 O O . THR B 1 81 ? 14.156 5.883 2.271 1 96.94 81 THR B O 1
ATOM 3871 N N . THR B 1 82 ? 16.234 5.191 2.113 1 96.88 82 THR B N 1
ATOM 3872 C CA . THR B 1 82 ? 16.797 6.488 2.494 1 96.88 82 THR B CA 1
ATOM 3873 C C . THR B 1 82 ? 16.812 7.438 1.301 1 96.88 82 THR B C 1
ATOM 3875 O O . THR B 1 82 ? 16.938 7.004 0.154 1 96.88 82 THR B O 1
ATOM 3878 N N . ALA B 1 83 ? 16.672 8.734 1.567 1 96.31 83 ALA B N 1
ATOM 3879 C CA . ALA B 1 83 ? 16.766 9.734 0.501 1 96.31 83 ALA B CA 1
ATOM 3880 C C . ALA B 1 83 ? 18.109 9.656 -0.219 1 96.31 83 ALA B C 1
ATOM 3882 O O . ALA B 1 83 ? 19.141 9.461 0.414 1 96.31 83 ALA B O 1
ATOM 3883 N N . ASP B 1 84 ? 18.078 9.797 -1.544 1 95.62 84 ASP B N 1
ATOM 3884 C CA . ASP B 1 84 ? 19.328 9.82 -2.281 1 95.62 84 ASP B CA 1
ATOM 3885 C C . ASP B 1 84 ? 19.953 11.219 -2.283 1 95.62 84 ASP B C 1
ATOM 3887 O O . ASP B 1 84 ? 19.297 12.188 -1.879 1 95.62 84 ASP B O 1
ATOM 3891 N N . ASN B 1 85 ? 21.156 11.297 -2.707 1 94.62 85 ASN B N 1
ATOM 3892 C CA . ASN B 1 85 ? 21.859 12.578 -2.76 1 94.62 85 ASN B CA 1
ATOM 3893 C C . ASN B 1 85 ? 21.969 13.094 -4.191 1 94.62 85 ASN B C 1
ATOM 3895 O O . ASN B 1 85 ? 22.875 13.875 -4.5 1 94.62 85 ASN B O 1
ATOM 3899 N N . THR B 1 86 ? 21.078 12.609 -4.98 1 94.88 86 THR B N 1
ATOM 3900 C CA . THR B 1 86 ? 21.078 13.062 -6.371 1 94.88 86 THR B CA 1
ATOM 3901 C C . THR B 1 86 ? 20.047 14.156 -6.59 1 94.88 86 THR B C 1
ATOM 3903 O O . THR B 1 86 ? 19.297 14.5 -5.672 1 94.88 86 THR B O 1
ATOM 3906 N N . ASN B 1 87 ? 20.047 14.648 -7.773 1 95.62 87 ASN B N 1
ATOM 3907 C CA . ASN B 1 87 ? 19.062 15.664 -8.141 1 95.62 87 ASN B CA 1
ATOM 3908 C C . ASN B 1 87 ? 17.844 15.047 -8.805 1 95.62 87 ASN B C 1
ATOM 3910 O O . ASN B 1 87 ? 17.062 15.742 -9.453 1 95.62 87 ASN B O 1
ATOM 3914 N N . ALA B 1 88 ? 17.719 13.711 -8.625 1 97 88 ALA B N 1
ATOM 3915 C CA . ALA B 1 88 ? 16.547 13.047 -9.195 1 97 88 ALA B CA 1
ATOM 3916 C C . ALA B 1 88 ? 15.258 13.586 -8.586 1 97 88 ALA B C 1
ATOM 3918 O O . ALA B 1 88 ? 15.227 13.961 -7.414 1 97 88 ALA B O 1
ATOM 3919 N N . PRO B 1 89 ? 14.242 13.625 -9.367 1 98.44 89 PRO B N 1
ATOM 3920 C CA . PRO B 1 89 ? 12.961 14.078 -8.836 1 98.44 89 PRO B CA 1
ATOM 3921 C C . PRO B 1 89 ? 12.492 13.25 -7.641 1 98.44 89 PRO B C 1
ATOM 3923 O O . PRO B 1 89 ? 12.836 12.07 -7.531 1 98.44 89 PRO B O 1
ATOM 3926 N N . TYR B 1 90 ? 11.75 13.859 -6.77 1 98.44 90 TYR B N 1
ATOM 3927 C CA . TYR B 1 90 ? 11.125 13.188 -5.629 1 98.44 90 TYR B CA 1
ATOM 3928 C C . TYR B 1 90 ? 9.766 13.797 -5.32 1 98.44 90 TYR B C 1
ATOM 3930 O O . TYR B 1 90 ? 9.398 14.836 -5.875 1 98.44 90 TYR B O 1
ATOM 3938 N N . SER B 1 91 ? 9.016 13.078 -4.543 1 98.81 91 SER B N 1
ATOM 3939 C CA . SER B 1 91 ? 7.699 13.562 -4.145 1 98.81 91 SER B CA 1
ATOM 3940 C C . SER B 1 91 ? 7.426 13.273 -2.672 1 98.81 91 SER B C 1
ATOM 3942 O O . SER B 1 91 ? 8.133 12.484 -2.047 1 98.81 91 SER B O 1
ATOM 3944 N N . PHE B 1 92 ? 6.504 13.938 -2.125 1 98.88 92 PHE B N 1
ATOM 3945 C CA . PHE B 1 92 ? 5.902 13.602 -0.84 1 98.88 92 PHE B CA 1
ATOM 3946 C C . PHE B 1 92 ? 4.387 13.766 -0.891 1 98.88 92 PHE B C 1
ATOM 3948 O O . PHE B 1 92 ? 3.855 14.398 -1.81 1 98.88 92 PHE B O 1
ATOM 3955 N N . ILE B 1 93 ? 3.705 13.125 0.041 1 98.94 93 ILE B N 1
ATOM 3956 C CA . ILE B 1 93 ? 2.25 13.156 0.134 1 98.94 93 ILE B CA 1
ATOM 3957 C C . ILE B 1 93 ? 1.826 14.086 1.271 1 98.94 93 ILE B C 1
ATOM 3959 O O . ILE B 1 93 ? 2.441 14.094 2.34 1 98.94 93 ILE B O 1
ATOM 3963 N N . TYR B 1 94 ? 0.838 14.914 0.963 1 98.94 94 TYR B N 1
ATOM 3964 C CA . TYR B 1 94 ? 0.255 15.82 1.946 1 98.94 94 TYR B CA 1
ATOM 3965 C C . TYR B 1 94 ? -1.22 15.508 2.168 1 98.94 94 TYR B C 1
ATOM 3967 O O . TYR B 1 94 ? -1.992 15.414 1.211 1 98.94 94 TYR B O 1
ATOM 3975 N N . LEU B 1 95 ? -1.626 15.234 3.449 1 98.88 95 LEU B N 1
ATOM 3976 C CA . LEU B 1 95 ? -3.01 15.031 3.871 1 98.88 95 LEU B CA 1
ATOM 3977 C C . LEU B 1 95 ? -3.387 16.016 4.973 1 98.88 95 LEU B C 1
ATOM 3979 O O . LEU B 1 95 ? -2.627 16.219 5.922 1 98.88 95 LEU B O 1
ATOM 3983 N N . GLY B 1 96 ? -4.578 16.641 4.844 1 98.38 96 GLY B N 1
ATOM 3984 C CA . GLY B 1 96 ? -5.121 17.469 5.91 1 98.38 96 GLY B CA 1
ATOM 3985 C C . GLY B 1 96 ? -5.852 16.656 6.973 1 98.38 96 GLY B C 1
ATOM 3986 O O . GLY B 1 96 ? -5.539 15.492 7.203 1 98.38 96 GLY B O 1
ATOM 3987 N N . ASP B 1 97 ? -6.82 17.203 7.605 1 97.81 97 ASP B N 1
ATOM 3988 C CA . ASP B 1 97 ? -7.555 16.656 8.75 1 97.81 97 ASP B CA 1
ATOM 3989 C C . ASP B 1 97 ? -8.227 15.336 8.398 1 97.81 97 ASP B C 1
ATOM 3991 O O . ASP B 1 97 ? -8.938 15.242 7.395 1 97.81 97 ASP B O 1
ATOM 3995 N N . ILE B 1 98 ? -8 14.391 9.273 1 97.88 98 ILE B N 1
ATOM 3996 C CA . ILE B 1 98 ? -8.859 13.211 9.297 1 97.88 98 ILE B CA 1
ATOM 3997 C C . ILE B 1 98 ? -9.867 13.328 10.43 1 97.88 98 ILE B C 1
ATOM 3999 O O . ILE B 1 98 ? -11.078 13.273 10.195 1 97.88 98 ILE B O 1
ATOM 4003 N N . GLN B 1 99 ? -9.391 13.383 11.688 1 98 99 GLN B N 1
ATOM 4004 C CA . GLN B 1 99 ? -10.031 13.797 12.938 1 98 99 GLN B CA 1
ATOM 4005 C C . GLN B 1 99 ? -11.117 12.805 13.352 1 98 99 GLN B C 1
ATOM 4007 O O . GLN B 1 99 ? -11.047 12.227 14.438 1 98 99 GLN B O 1
ATOM 4012 N N . ASN B 1 100 ? -12.164 12.648 12.469 1 96 100 ASN B N 1
ATOM 4013 C CA . ASN B 1 100 ? -13.312 11.812 12.797 1 96 100 ASN B CA 1
ATOM 4014 C C . ASN B 1 100 ? -13.422 10.617 11.844 1 96 100 ASN B C 1
ATOM 4016 O O . ASN B 1 100 ? -12.914 10.664 10.727 1 96 100 ASN B O 1
ATOM 4020 N N . GLU B 1 101 ? -14.156 9.609 12.406 1 95.88 101 GLU B N 1
ATOM 4021 C CA . GLU B 1 101 ? -14.336 8.414 11.594 1 95.88 101 GLU B CA 1
ATOM 4022 C C . GLU B 1 101 ? -13.031 8.008 10.914 1 95.88 101 GLU B C 1
ATOM 4024 O O . GLU B 1 101 ? -12.992 7.809 9.695 1 95.88 101 GLU B O 1
ATOM 4029 N N . ILE B 1 102 ? -12.031 7.945 11.727 1 97.5 102 ILE B N 1
ATOM 4030 C CA . ILE B 1 102 ? -10.641 7.844 11.312 1 97.5 102 ILE B CA 1
ATOM 4031 C C . ILE B 1 102 ? -10.445 6.598 10.453 1 97.5 102 ILE B C 1
ATOM 4033 O O . ILE B 1 102 ? -10.18 6.695 9.25 1 97.5 102 ILE B O 1
ATOM 4037 N N . LEU B 1 103 ? -10.719 5.445 11.062 1 97.81 103 LEU B N 1
ATOM 4038 C CA . LEU B 1 103 ? -10.57 4.199 10.312 1 97.81 103 LEU B CA 1
ATOM 4039 C C . LEU B 1 103 ? -11.695 4.043 9.289 1 97.81 103 LEU B C 1
ATOM 4041 O O . LEU B 1 103 ? -11.438 3.691 8.141 1 97.81 103 LEU B O 1
ATOM 4045 N N . ALA B 1 104 ? -12.891 4.383 9.656 1 95.44 104 ALA B N 1
ATOM 4046 C CA . ALA B 1 104 ? -14.078 4.117 8.852 1 95.44 104 ALA B CA 1
ATOM 4047 C C . ALA B 1 104 ? -14.023 4.867 7.52 1 95.44 104 ALA B C 1
ATOM 4049 O O . ALA B 1 104 ? -14.336 4.301 6.469 1 95.44 104 ALA B O 1
ATOM 4050 N N . TRP B 1 105 ? -13.539 6.152 7.582 1 95.62 105 TRP B N 1
ATOM 4051 C CA . TRP B 1 105 ? -13.633 6.953 6.363 1 95.62 105 TRP B CA 1
ATOM 4052 C C . TRP B 1 105 ? -12.281 7.57 6.016 1 95.62 105 TRP B C 1
ATOM 4054 O O . TRP B 1 105 ? -12.039 7.953 4.867 1 95.62 105 TRP B O 1
ATOM 4064 N N . GLY B 1 106 ? -11.398 7.746 6.996 1 97.19 106 GLY B N 1
ATOM 4065 C CA . GLY B 1 106 ? -10.094 8.336 6.738 1 97.19 106 GLY B CA 1
ATOM 4066 C C . GLY B 1 106 ? -9.133 7.383 6.043 1 97.19 106 GLY B C 1
ATOM 4067 O O . GLY B 1 106 ? -8.273 7.812 5.27 1 97.19 106 GLY B O 1
ATOM 4068 N N . SER B 1 107 ? -9.289 6.047 6.281 1 97.94 107 SER B N 1
ATOM 4069 C CA . SER B 1 107 ? -8.359 5.039 5.781 1 97.94 107 SER B CA 1
ATOM 4070 C C . SER B 1 107 ? -8.344 5.012 4.254 1 97.94 107 SER B C 1
ATOM 4072 O O . SER B 1 107 ? -7.281 4.875 3.645 1 97.94 107 SER B O 1
ATOM 4074 N N . ARG B 1 108 ? -9.516 5.176 3.639 1 97.06 108 ARG B N 1
ATOM 4075 C CA . ARG B 1 108 ? -9.57 5.086 2.184 1 97.06 108 ARG B CA 1
ATOM 4076 C C . ARG B 1 108 ? -8.758 6.203 1.534 1 97.06 108 ARG B C 1
ATOM 4078 O O . ARG B 1 108 ? -8.18 6.016 0.462 1 97.06 108 ARG B O 1
ATOM 4085 N N . THR B 1 109 ? -8.695 7.402 2.176 1 98.31 109 THR B N 1
ATOM 4086 C CA . THR B 1 109 ? -7.914 8.508 1.631 1 98.31 109 THR B CA 1
ATOM 4087 C C . THR B 1 109 ? -6.418 8.219 1.745 1 98.31 109 THR B C 1
ATOM 4089 O O . THR B 1 109 ? -5.664 8.43 0.793 1 98.31 109 THR B O 1
ATOM 4092 N N . ILE B 1 110 ? -6.027 7.723 2.918 1 98.69 110 ILE B N 1
ATOM 4093 C CA . ILE B 1 110 ? -4.625 7.402 3.16 1 98.69 110 ILE B CA 1
ATOM 4094 C C . ILE B 1 110 ? -4.152 6.352 2.156 1 98.69 110 ILE B C 1
ATOM 4096 O O . ILE B 1 110 ? -3.102 6.504 1.533 1 98.69 110 ILE B O 1
ATOM 4100 N N . ARG B 1 111 ? -4.918 5.344 1.974 1 98.25 111 ARG B N 1
ATOM 4101 C CA . ARG B 1 111 ? -4.535 4.207 1.14 1 98.25 111 ARG B CA 1
ATOM 4102 C C . ARG B 1 111 ? -4.586 4.574 -0.34 1 98.25 111 ARG B C 1
ATOM 4104 O O . ARG B 1 111 ? -3.758 4.109 -1.127 1 98.25 111 ARG B O 1
ATOM 4111 N N . ALA B 1 112 ? -5.531 5.441 -0.724 1 98.19 112 ALA B N 1
ATOM 4112 C CA . ALA B 1 112 ? -5.555 5.969 -2.086 1 98.19 112 ALA B CA 1
ATOM 4113 C C . ALA B 1 112 ? -4.32 6.816 -2.365 1 98.19 112 ALA B C 1
ATOM 4115 O O . ALA B 1 112 ? -3.734 6.734 -3.447 1 98.19 112 ALA B O 1
ATOM 4116 N N . ALA B 1 113 ? -3.955 7.605 -1.411 1 98.81 113 ALA B N 1
ATOM 4117 C CA . ALA B 1 113 ? -2.775 8.453 -1.562 1 98.81 113 ALA B CA 1
ATOM 4118 C C . ALA B 1 113 ? -1.518 7.617 -1.768 1 98.81 113 ALA B C 1
ATOM 4120 O O . ALA B 1 113 ? -0.708 7.906 -2.652 1 98.81 113 ALA B O 1
ATOM 4121 N N . TYR B 1 114 ? -1.381 6.57 -0.994 1 98.56 114 TYR B N 1
ATOM 4122 C CA . TYR B 1 114 ? -0.228 5.688 -1.121 1 98.56 114 TYR B CA 1
ATOM 4123 C C . TYR B 1 114 ? -0.223 4.988 -2.475 1 98.56 114 TYR B C 1
ATOM 4125 O O . TYR B 1 114 ? 0.825 4.863 -3.113 1 98.56 114 TYR B O 1
ATOM 4133 N N . ALA B 1 115 ? -1.396 4.535 -2.859 1 98 115 ALA B N 1
ATOM 4134 C CA . ALA B 1 115 ? -1.496 3.881 -4.16 1 98 115 ALA B CA 1
ATOM 4135 C C . ALA B 1 115 ? -1.093 4.828 -5.285 1 98 115 ALA B C 1
ATOM 4137 O O . ALA B 1 115 ? -0.513 4.402 -6.285 1 98 115 ALA B O 1
ATOM 4138 N N . LYS B 1 116 ? -1.363 6.082 -5.109 1 98.38 116 LYS B N 1
ATOM 4139 C CA . LYS B 1 116 ? -1.042 7.09 -6.113 1 98.38 116 LYS B CA 1
ATOM 4140 C C . LYS B 1 116 ? 0.461 7.348 -6.176 1 98.38 116 LYS B C 1
ATOM 4142 O O . LYS B 1 116 ? 1.021 7.535 -7.258 1 98.38 116 LYS B O 1
ATOM 4147 N N . ALA B 1 117 ? 1.062 7.355 -5.051 1 98.56 117 ALA B N 1
ATOM 4148 C CA . ALA B 1 117 ? 2.473 7.727 -4.996 1 98.56 117 ALA B CA 1
ATOM 4149 C C . ALA B 1 117 ? 3.236 6.832 -4.023 1 98.56 117 ALA B C 1
ATOM 4151 O O . ALA B 1 117 ? 3.826 7.32 -3.055 1 98.56 117 ALA B O 1
ATOM 4152 N N . PRO B 1 118 ? 3.381 5.57 -4.336 1 97.62 118 PRO B N 1
ATOM 4153 C CA . PRO B 1 118 ? 4.012 4.629 -3.41 1 97.62 118 PRO B CA 1
ATOM 4154 C C . PRO B 1 118 ? 5.496 4.91 -3.197 1 97.62 118 PRO B C 1
ATOM 4156 O O . PRO B 1 118 ? 6.082 4.438 -2.221 1 97.62 118 PRO B O 1
ATOM 4159 N N . LYS B 1 119 ? 6.129 5.691 -4.035 1 96.44 119 LYS B N 1
ATOM 4160 C CA . LYS B 1 119 ? 7.559 5.953 -3.932 1 96.44 119 LYS B CA 1
ATOM 4161 C C . LYS B 1 119 ? 7.824 7.312 -3.285 1 96.44 119 LYS B C 1
ATOM 4163 O O . LYS B 1 119 ? 8.969 7.773 -3.244 1 96.44 119 LYS B O 1
ATOM 4168 N N . ALA B 1 120 ? 6.746 7.949 -2.863 1 98.38 120 ALA B N 1
ATOM 4169 C CA . ALA B 1 120 ? 6.926 9.219 -2.16 1 98.38 120 ALA B CA 1
ATOM 4170 C C . ALA B 1 120 ? 7.871 9.055 -0.974 1 98.38 120 ALA B C 1
ATOM 4172 O O . ALA B 1 120 ? 7.875 8.016 -0.31 1 98.38 120 ALA B O 1
ATOM 4173 N N . GLY B 1 121 ? 8.641 10.125 -0.727 1 97.88 121 GLY B N 1
ATOM 4174 C CA . GLY B 1 121 ? 9.633 10.078 0.338 1 97.88 121 GLY B CA 1
ATOM 4175 C C . GLY B 1 121 ? 9.016 9.992 1.722 1 97.88 121 GLY B C 1
ATOM 4176 O O . GLY B 1 121 ? 9.539 9.305 2.602 1 97.88 121 GLY B O 1
ATOM 4177 N N . PHE B 1 122 ? 7.957 10.695 1.904 1 98.25 122 PHE B N 1
ATOM 4178 C CA . PHE B 1 122 ? 7.266 10.68 3.188 1 98.25 122 PHE B CA 1
ATOM 4179 C C . PHE B 1 122 ? 5.809 11.102 3.023 1 98.25 122 PHE B C 1
ATOM 4181 O O . PHE B 1 122 ? 5.41 11.57 1.955 1 98.25 122 PHE B O 1
ATOM 4188 N N . MET B 1 123 ? 5.008 10.844 4.023 1 98.62 123 MET B N 1
ATOM 4189 C CA . MET B 1 123 ? 3.621 11.289 4.129 1 98.62 123 MET B CA 1
ATOM 4190 C C . MET B 1 123 ? 3.451 12.273 5.281 1 98.62 123 MET B C 1
ATOM 4192 O O . MET B 1 123 ? 3.795 11.961 6.426 1 98.62 123 MET B O 1
ATOM 4196 N N . MET B 1 124 ? 2.939 13.43 4.938 1 98.75 124 MET B N 1
ATOM 4197 C CA . MET B 1 124 ? 2.73 14.453 5.957 1 98.75 124 MET B CA 1
ATOM 4198 C C . MET B 1 124 ? 1.247 14.617 6.27 1 98.75 124 MET B C 1
ATOM 4200 O O . MET B 1 124 ? 0.41 14.57 5.363 1 98.75 124 MET B O 1
ATOM 4204 N N . PHE B 1 125 ? 0.935 14.758 7.508 1 98.75 125 PHE B N 1
ATOM 4205 C CA . PHE B 1 125 ? -0.417 14.992 8 1 98.75 125 PHE B CA 1
ATOM 4206 C C . PHE B 1 125 ? -0.5 16.328 8.727 1 98.75 125 PHE B C 1
ATOM 4208 O O . PHE B 1 125 ? 0.178 16.531 9.734 1 98.75 125 PHE B O 1
ATOM 4215 N N . ALA B 1 126 ? -1.362 17.188 8.273 1 98.38 126 ALA B N 1
ATOM 4216 C CA . ALA B 1 126 ? -1.316 18.578 8.727 1 98.38 126 ALA B CA 1
ATOM 4217 C C . ALA B 1 126 ? -2.223 18.781 9.938 1 98.38 126 ALA B C 1
ATOM 4219 O O . ALA B 1 126 ? -3.002 19.734 9.977 1 98.38 126 ALA B O 1
ATOM 4220 N N . GLY B 1 127 ? -2.219 17.906 10.891 1 98.44 127 GLY B N 1
ATOM 4221 C CA . GLY B 1 127 ? -2.869 18.078 12.18 1 98.44 127 GLY B CA 1
ATOM 4222 C C . GLY B 1 127 ? -4.254 17.469 12.242 1 98.44 127 GLY B C 1
ATOM 4223 O O . GLY B 1 127 ? -4.859 17.188 11.203 1 98.44 127 GLY B O 1
ATOM 4224 N N . ASP B 1 128 ? -4.695 17.266 13.477 1 98.56 128 ASP B N 1
ATOM 4225 C CA . ASP B 1 128 ? -5.988 16.656 13.766 1 98.56 128 ASP B CA 1
ATOM 4226 C C . ASP B 1 128 ? -6.07 15.258 13.164 1 98.56 128 ASP B C 1
ATOM 4228 O O . ASP B 1 128 ? -7.012 14.945 12.438 1 98.56 128 ASP B O 1
ATOM 4232 N N . LEU B 1 129 ? -5.059 14.492 13.555 1 98.69 129 LEU B N 1
ATOM 4233 C CA . LEU B 1 129 ? -5.008 13.086 13.164 1 98.69 129 LEU B CA 1
ATOM 4234 C C . LEU B 1 129 ? -6.148 12.305 13.805 1 98.69 129 LEU B C 1
ATOM 4236 O O . LEU B 1 129 ? -6.672 11.367 13.203 1 98.69 129 LEU B O 1
ATOM 4240 N N . ILE B 1 130 ? -6.477 12.734 14.984 1 98.56 130 ILE B N 1
ATOM 4241 C CA . ILE B 1 130 ? -7.535 12.172 15.828 1 98.56 130 ILE B CA 1
ATOM 4242 C C . ILE B 1 130 ? -8.398 13.305 16.391 1 98.56 130 ILE B C 1
ATOM 4244 O O . ILE B 1 130 ? -8.133 14.477 16.125 1 98.56 130 ILE B O 1
ATOM 4248 N N . ASN B 1 131 ? -9.477 12.922 17.078 1 98.25 131 ASN B N 1
ATOM 4249 C CA . ASN B 1 131 ? -10.375 13.93 17.641 1 98.25 131 ASN B CA 1
ATOM 4250 C C . ASN B 1 131 ? -10.062 14.211 19.109 1 98.25 131 ASN B C 1
ATOM 4252 O O . ASN B 1 131 ? -10.109 15.359 19.547 1 98.25 131 ASN B O 1
ATOM 4256 N N . ASP B 1 132 ? -9.797 13.133 19.859 1 97.12 132 ASP B N 1
ATOM 4257 C CA . ASP B 1 132 ? -9.523 13.234 21.281 1 97.12 132 ASP B CA 1
ATOM 4258 C C . ASP B 1 132 ? -8.094 12.797 21.594 1 97.12 132 ASP B C 1
ATOM 4260 O O . ASP B 1 132 ? -7.801 11.602 21.609 1 97.12 132 ASP B O 1
ATOM 4264 N N . GLY B 1 133 ? -7.266 13.719 21.984 1 97.31 133 GLY B N 1
ATOM 4265 C CA . GLY B 1 133 ? -5.824 13.547 22.062 1 97.31 133 GLY B CA 1
ATOM 4266 C C . GLY B 1 133 ? -5.41 12.422 22.984 1 97.31 133 GLY B C 1
ATOM 4267 O O . GLY B 1 133 ? -4.434 11.719 22.719 1 97.31 133 GLY B O 1
ATOM 4268 N N . HIS B 1 134 ? -6.164 12.211 24.062 1 96.38 134 HIS B N 1
ATOM 4269 C CA . HIS B 1 134 ? -5.734 11.234 25.047 1 96.38 134 HIS B CA 1
ATOM 4270 C C . HIS B 1 134 ? -6.453 9.906 24.859 1 96.38 134 HIS B C 1
ATOM 4272 O O . HIS B 1 134 ? -6.273 8.977 25.656 1 96.38 134 HIS B O 1
ATOM 4278 N N . GLN B 1 135 ? -7.258 9.766 23.828 1 95.81 135 GLN B N 1
ATOM 4279 C CA . GLN B 1 135 ? -8.016 8.547 23.594 1 95.81 135 GLN B CA 1
ATOM 4280 C C . GLN B 1 135 ? -7.199 7.531 22.797 1 95.81 135 GLN B C 1
ATOM 4282 O O . GLN B 1 135 ? -7.078 7.648 21.578 1 95.81 135 GLN B O 1
ATOM 4287 N N . ASP B 1 136 ? -6.848 6.52 23.453 1 96.25 136 ASP B N 1
ATOM 4288 C CA . ASP B 1 136 ? -5.98 5.508 22.875 1 96.25 136 ASP B CA 1
ATOM 4289 C C . ASP B 1 136 ? -6.652 4.848 21.672 1 96.25 136 ASP B C 1
ATOM 4291 O O . ASP B 1 136 ? -6 4.566 20.656 1 96.25 136 ASP B O 1
ATOM 4295 N N . SER B 1 137 ? -7.938 4.559 21.766 1 96.69 137 SER B N 1
ATOM 4296 C CA . SER B 1 137 ? -8.656 3.854 20.719 1 96.69 137 SER B CA 1
ATOM 4297 C C . SER B 1 137 ? -8.562 4.609 19.391 1 96.69 137 SER B C 1
ATOM 4299 O O . SER B 1 137 ? -8.5 3.996 18.328 1 96.69 137 SER B O 1
ATOM 4301 N N . GLN B 1 138 ? -8.531 5.941 19.422 1 98 138 GLN B N 1
ATOM 4302 C CA . GLN B 1 138 ? -8.461 6.723 18.188 1 98 138 GLN B CA 1
ATOM 4303 C C . GLN B 1 138 ? -7.062 6.676 17.578 1 98 138 GLN B C 1
ATOM 4305 O O . GLN B 1 138 ? -6.91 6.656 16.359 1 98 138 GLN B O 1
ATOM 4310 N N . TRP B 1 139 ? -6.062 6.641 18.422 1 97.94 139 TRP B N 1
ATOM 4311 C CA . TRP B 1 139 ? -4.699 6.461 17.922 1 97.94 139 TRP B CA 1
ATOM 4312 C C . TRP B 1 139 ? -4.527 5.086 17.297 1 97.94 139 TRP B C 1
ATOM 4314 O O . TRP B 1 139 ? -3.873 4.953 16.25 1 97.94 139 TRP B O 1
ATOM 4324 N N . ILE B 1 140 ? -5.156 4.062 17.953 1 97.25 140 ILE B N 1
ATOM 4325 C CA . ILE B 1 140 ? -5.125 2.723 17.375 1 97.25 140 ILE B CA 1
ATOM 4326 C C . ILE B 1 140 ? -5.762 2.744 15.984 1 97.25 140 ILE B C 1
ATOM 4328 O O . ILE B 1 140 ? -5.211 2.189 15.031 1 97.25 140 ILE B O 1
ATOM 4332 N N . GLU B 1 141 ? -6.895 3.404 15.859 1 98.25 141 GLU B N 1
ATOM 4333 C CA . GLU B 1 141 ? -7.559 3.527 14.57 1 98.25 141 GLU B CA 1
ATOM 4334 C C . GLU B 1 141 ? -6.664 4.23 13.547 1 98.25 141 GLU B C 1
ATOM 4336 O O . GLU B 1 141 ? -6.621 3.84 12.383 1 98.25 141 GLU B O 1
ATOM 4341 N N . TRP B 1 142 ? -6.016 5.281 13.977 1 98.56 142 TRP B N 1
ATOM 4342 C CA . TRP B 1 142 ? -5.176 6.051 13.062 1 98.56 142 TRP B CA 1
ATOM 4343 C C . TRP B 1 142 ? -4.027 5.199 12.531 1 98.56 142 TRP B C 1
ATOM 4345 O O . TRP B 1 142 ? -3.773 5.168 11.328 1 98.56 142 TRP B O 1
ATOM 4355 N N . PHE B 1 143 ? -3.363 4.469 13.375 1 98.06 143 PHE B N 1
ATOM 4356 C CA . PHE B 1 143 ? -2.26 3.619 12.953 1 98.06 143 PHE B CA 1
ATOM 4357 C C . PHE B 1 143 ? -2.766 2.463 12.102 1 98.06 143 PHE B C 1
ATOM 4359 O O . PHE B 1 143 ? -2.09 2.035 11.156 1 98.06 143 PHE B O 1
ATOM 4366 N N . GLU B 1 144 ? -3.949 1.912 12.469 1 98 144 GLU B N 1
ATOM 4367 C CA . GLU B 1 144 ? -4.547 0.864 11.641 1 98 144 GLU B CA 1
ATOM 4368 C C . GLU B 1 144 ? -4.848 1.371 10.234 1 98 144 GLU B C 1
ATOM 4370 O O . GLU B 1 144 ? -4.719 0.628 9.258 1 98 144 GLU B O 1
ATOM 4375 N N . SER B 1 145 ? -5.25 2.627 10.148 1 98.44 145 SER B N 1
ATOM 4376 C CA . SER B 1 145 ? -5.559 3.23 8.852 1 98.44 145 SER B CA 1
ATOM 4377 C C . SER B 1 145 ? -4.328 3.266 7.957 1 98.44 145 SER B C 1
ATOM 4379 O O . SER B 1 145 ? -4.445 3.182 6.73 1 98.44 145 SER B O 1
ATOM 4381 N N . LEU B 1 146 ? -3.176 3.346 8.555 1 98.25 146 LEU B N 1
ATOM 4382 C CA . LEU B 1 146 ? -1.925 3.387 7.801 1 98.25 146 LEU B CA 1
ATOM 4383 C C . LEU B 1 146 ? -1.525 1.99 7.336 1 98.25 146 LEU B C 1
ATOM 4385 O O . LEU B 1 146 ? -0.816 1.845 6.336 1 98.25 146 LEU B O 1
ATOM 4389 N N . SER B 1 147 ? -1.962 0.965 8.031 1 97.38 147 SER B N 1
ATOM 4390 C CA . SER B 1 147 ? -1.599 -0.415 7.727 1 97.38 147 SER B CA 1
ATOM 4391 C C . SER B 1 147 ? -0.088 -0.569 7.582 1 97.38 147 SER B C 1
ATOM 4393 O O . SER B 1 147 ? 0.674 -0.103 8.43 1 97.38 147 SER B O 1
ATOM 4395 N N . HIS B 1 148 ? 0.421 -1.246 6.488 1 97.62 148 HIS B N 1
ATOM 4396 C CA . HIS B 1 148 ? 1.853 -1.495 6.371 1 97.62 148 HIS B CA 1
ATOM 4397 C C . HIS B 1 148 ? 2.594 -0.244 5.91 1 97.62 148 HIS B C 1
ATOM 4399 O O . HIS B 1 148 ? 3.824 -0.189 5.965 1 97.62 148 HIS B O 1
ATOM 4405 N N . ILE B 1 149 ? 1.871 0.745 5.492 1 98.19 149 ILE B N 1
ATOM 4406 C CA . ILE B 1 149 ? 2.49 1.985 5.039 1 98.19 149 ILE B CA 1
ATOM 4407 C C . ILE B 1 149 ? 3.383 2.549 6.145 1 98.19 149 ILE B C 1
ATOM 4409 O O . ILE B 1 149 ? 4.484 3.037 5.875 1 98.19 149 ILE B O 1
ATOM 4413 N N . ARG B 1 150 ? 2.939 2.453 7.324 1 97.12 150 ARG B N 1
ATOM 4414 C CA . ARG B 1 150 ? 3.641 2.992 8.484 1 97.12 150 ARG B CA 1
ATOM 4415 C C . ARG B 1 150 ? 4.98 2.295 8.688 1 97.12 150 ARG B C 1
ATOM 4417 O O . ARG B 1 150 ? 5.84 2.791 9.422 1 97.12 150 ARG B O 1
ATOM 4424 N N . THR B 1 151 ? 5.156 1.133 8.141 1 96.75 151 THR B N 1
ATOM 4425 C CA . THR B 1 151 ? 6.398 0.389 8.336 1 96.75 151 THR B CA 1
ATOM 4426 C C . THR B 1 151 ? 7.371 0.651 7.191 1 96.75 151 THR B C 1
ATOM 4428 O O . THR B 1 151 ? 8.539 0.263 7.266 1 96.75 151 THR B O 1
ATOM 4431 N N . MET B 1 152 ? 6.875 1.317 6.148 1 95.56 152 MET B N 1
ATOM 4432 C CA . MET B 1 152 ? 7.699 1.457 4.953 1 95.56 152 MET B CA 1
ATOM 4433 C C . MET B 1 152 ? 7.996 2.924 4.664 1 95.56 152 MET B C 1
ATOM 4435 O O . MET B 1 152 ? 8.938 3.24 3.932 1 95.56 152 MET B O 1
ATOM 4439 N N . LYS B 1 153 ? 7.102 3.791 5.164 1 95.06 153 LYS B N 1
ATOM 4440 C CA . LYS B 1 153 ? 7.176 5.211 4.84 1 95.06 153 LYS B CA 1
ATOM 4441 C C . LYS B 1 153 ? 7.395 6.051 6.094 1 95.06 153 LYS B C 1
ATOM 4443 O O . LYS B 1 153 ? 6.82 5.766 7.148 1 95.06 153 LYS B O 1
ATOM 4448 N N . SER B 1 154 ? 8.219 7.098 5.891 1 96.38 154 SER B N 1
ATOM 4449 C CA . SER B 1 154 ? 8.305 8.078 6.965 1 96.38 154 SER B CA 1
ATOM 4450 C C . SER B 1 154 ? 7.008 8.867 7.094 1 96.38 154 SER B C 1
ATOM 4452 O O . SER B 1 154 ? 6.422 9.281 6.09 1 96.38 154 SER B O 1
ATOM 4454 N N . ILE B 1 155 ? 6.57 9 8.297 1 97.56 155 ILE B N 1
ATOM 4455 C CA . ILE B 1 155 ? 5.363 9.758 8.617 1 97.56 155 ILE B CA 1
ATOM 4456 C C . ILE B 1 155 ? 5.742 11.07 9.297 1 97.56 155 ILE B C 1
ATOM 4458 O O . ILE B 1 155 ? 6.535 11.086 10.242 1 97.56 155 ILE B O 1
ATOM 4462 N N . VAL B 1 156 ? 5.195 12.195 8.789 1 98.12 156 VAL B N 1
ATOM 4463 C CA . VAL B 1 156 ? 5.48 13.531 9.305 1 98.12 156 VAL B CA 1
ATOM 4464 C C . VAL B 1 156 ? 4.191 14.18 9.805 1 98.12 156 VAL B C 1
ATOM 4466 O O . VAL B 1 156 ? 3.498 14.859 9.047 1 98.12 156 VAL B O 1
ATOM 4469 N N . PRO B 1 157 ? 3.922 14.008 11.07 1 98.06 157 PRO B N 1
ATOM 4470 C CA . PRO B 1 157 ? 2.711 14.609 11.633 1 98.06 157 PRO B CA 1
ATOM 4471 C C . PRO B 1 157 ? 2.93 16.047 12.102 1 98.06 157 PRO B C 1
ATOM 4473 O O . PRO B 1 157 ? 3.998 16.375 12.625 1 98.06 157 PRO B O 1
ATOM 4476 N N . VAL B 1 158 ? 1.997 16.875 11.812 1 98.56 158 VAL B N 1
ATOM 4477 C CA . VAL B 1 158 ? 1.891 18.219 12.367 1 98.56 158 VAL B CA 1
ATOM 4478 C C . VAL B 1 158 ? 0.853 18.234 13.484 1 98.56 158 VAL B C 1
ATOM 4480 O O . VAL B 1 158 ? -0.204 17.609 13.375 1 98.56 158 VAL B O 1
ATOM 4483 N N . ILE B 1 159 ? 1.156 18.875 14.578 1 98.25 159 ILE B N 1
ATOM 4484 C CA . ILE B 1 159 ? 0.262 18.844 15.734 1 98.25 159 ILE B CA 1
ATOM 4485 C C . ILE B 1 159 ? -0.901 19.812 15.5 1 98.25 159 ILE B C 1
ATOM 4487 O O . ILE B 1 159 ? -0.701 20.938 15.039 1 98.25 159 ILE B O 1
ATOM 4491 N N . GLY B 1 160 ? -2.074 19.375 15.656 1 98.06 160 GLY B N 1
ATOM 4492 C CA . GLY B 1 160 ? -3.283 20.188 15.641 1 98.06 160 GLY B CA 1
ATOM 4493 C C . GLY B 1 160 ? -3.918 20.344 17 1 98.06 160 GLY B C 1
ATOM 4494 O O . GLY B 1 160 ? -3.359 19.891 18.016 1 98.06 160 GLY B O 1
ATOM 4495 N N . ASN B 1 161 ? -5.012 21.062 17.094 1 96.62 161 ASN B N 1
ATOM 4496 C CA . ASN B 1 161 ? -5.629 21.312 18.391 1 96.62 161 ASN B CA 1
ATOM 4497 C C . ASN B 1 161 ? -6.23 20.047 18.984 1 96.62 161 ASN B C 1
ATOM 4499 O O . ASN B 1 161 ? -6.312 19.906 20.203 1 96.62 161 ASN B O 1
ATOM 4503 N N . HIS B 1 162 ? -6.551 19.031 18.172 1 98 162 HIS B N 1
ATOM 4504 C CA . HIS B 1 162 ? -7.18 17.828 18.688 1 98 162 HIS B CA 1
ATOM 4505 C C . HIS B 1 162 ? -6.141 16.844 19.203 1 98 162 HIS B C 1
ATOM 4507 O O . HIS B 1 162 ? -6.488 15.828 19.828 1 98 162 HIS B O 1
ATOM 4513 N N . GLU B 1 163 ? -4.91 17.141 18.984 1 97.94 163 GLU B N 1
ATOM 4514 C CA . GLU B 1 163 ? -3.85 16.391 19.641 1 97.94 163 GLU B CA 1
ATOM 4515 C C . GLU B 1 163 ? -3.605 16.906 21.062 1 97.94 163 GLU B C 1
ATOM 4517 O O . GLU B 1 163 ? -2.799 16.344 21.797 1 97.94 163 GLU B O 1
ATOM 4522 N N . TYR B 1 164 ? -4.277 17.969 21.406 1 96.38 164 TYR B N 1
ATOM 4523 C CA . TYR B 1 164 ? -4.379 18.453 22.797 1 96.38 164 TYR B CA 1
ATOM 4524 C C . TYR B 1 164 ? -5.68 17.969 23.438 1 96.38 164 TYR B C 1
ATOM 4526 O O . TYR B 1 164 ? -6.699 17.844 22.75 1 96.38 164 TYR B O 1
ATOM 4534 N N . ASP B 1 165 ? -5.578 17.719 24.656 1 94.81 165 ASP B N 1
ATOM 4535 C CA . ASP B 1 165 ? -6.766 17.281 25.391 1 94.81 165 ASP B CA 1
ATOM 4536 C C . ASP B 1 165 ? -6.59 17.516 26.891 1 94.81 165 ASP B C 1
ATOM 4538 O O . ASP B 1 165 ? -5.477 17.75 27.359 1 94.81 165 ASP B O 1
ATOM 4542 N N . THR B 1 166 ? -7.699 17.562 27.547 1 92.5 166 THR B N 1
ATOM 4543 C CA . THR B 1 166 ? -7.672 17.688 29 1 92.5 166 THR B CA 1
ATOM 4544 C C . THR B 1 166 ? -7.707 16.312 29.672 1 92.5 166 THR B C 1
ATOM 4546 O O . THR B 1 166 ? -8.273 15.367 29.125 1 92.5 166 THR B O 1
ATOM 4549 N N . TYR B 1 167 ? -7.039 16.297 30.75 1 86.56 167 TYR B N 1
ATOM 4550 C CA . TYR B 1 167 ? -7.148 15.102 31.578 1 86.56 167 TYR B CA 1
ATOM 4551 C C . TYR B 1 167 ? -8.383 15.172 32.469 1 86.56 167 TYR B C 1
ATOM 4553 O O . TYR B 1 167 ? -8.758 16.25 32.938 1 86.56 167 TYR B O 1
ATOM 4561 N N . PRO B 1 168 ? -8.969 13.969 32.688 1 78.75 168 PRO B N 1
ATOM 4562 C CA . PRO B 1 168 ? -10.133 13.984 33.594 1 78.75 168 PRO B CA 1
ATOM 4563 C C . PRO B 1 168 ? -9.828 14.625 34.938 1 78.75 168 PRO B C 1
ATOM 4565 O O . PRO B 1 168 ? -10.672 15.328 35.5 1 78.75 168 PRO B O 1
ATOM 4568 N N . ASN B 1 169 ? -8.633 14.438 35.438 1 80.31 169 ASN B N 1
ATOM 4569 C CA . ASN B 1 169 ? -8.273 14.938 36.75 1 80.31 169 ASN B CA 1
ATOM 4570 C C . ASN B 1 169 ? -7.75 16.359 36.688 1 80.31 169 ASN B C 1
ATOM 4572 O O . ASN B 1 169 ? -7.465 16.969 37.719 1 80.31 169 ASN B O 1
ATOM 4576 N N . ASP B 1 170 ? -7.523 16.906 35.562 1 80 170 ASP B N 1
ATOM 4577 C CA . ASP B 1 170 ? -7.121 18.297 35.375 1 80 170 ASP B CA 1
ATOM 4578 C C . ASP B 1 170 ? -7.859 18.922 34.188 1 80 170 ASP B C 1
ATOM 4580 O O . ASP B 1 170 ? -7.266 19.141 33.125 1 80 170 ASP B O 1
ATOM 4584 N N . PRO B 1 171 ? -9.023 19.266 34.406 1 78.88 171 PRO B N 1
ATOM 4585 C CA . PRO B 1 171 ? -9.859 19.703 33.312 1 78.88 171 PRO B CA 1
ATOM 4586 C C . PRO B 1 171 ? -9.555 21.125 32.844 1 78.88 171 PRO B C 1
ATOM 4588 O O . PRO B 1 171 ? -10.055 21.578 31.812 1 78.88 171 PRO B O 1
ATOM 4591 N N . ASN B 1 172 ? -8.703 21.797 33.531 1 79.94 172 ASN B N 1
ATOM 4592 C CA . ASN B 1 172 ? -8.523 23.219 33.25 1 79.94 172 ASN B CA 1
ATOM 4593 C C . ASN B 1 172 ? -7.383 23.453 32.25 1 79.94 172 ASN B C 1
ATOM 4595 O O . ASN B 1 172 ? -7.191 24.578 31.797 1 79.94 172 ASN B O 1
ATOM 4599 N N . GLU B 1 173 ? -6.684 22.391 31.984 1 84.19 173 GLU B N 1
ATOM 4600 C CA . GLU B 1 173 ? -5.543 22.625 31.094 1 84.19 173 GLU B CA 1
ATOM 4601 C C . GLU B 1 173 ? -5.465 21.578 30 1 84.19 173 GLU B C 1
ATOM 4603 O O . GLU B 1 173 ? -5.473 20.375 30.281 1 84.19 173 GLU B O 1
ATOM 4608 N N . GLU B 1 174 ? -5.445 22.094 28.781 1 90.75 174 GLU B N 1
ATOM 4609 C CA . GLU B 1 174 ? -5.191 21.203 27.656 1 90.75 174 GLU B CA 1
ATOM 4610 C C . GLU B 1 174 ? -3.701 20.922 27.5 1 90.75 174 GLU B C 1
ATOM 4612 O O . GLU B 1 174 ? -2.887 21.844 27.562 1 90.75 174 GLU B O 1
ATOM 4617 N N . LYS B 1 175 ? -3.398 19.703 27.406 1 92.5 175 LYS B N 1
ATOM 4618 C CA . LYS B 1 175 ? -2.018 19.281 27.188 1 92.5 175 LYS B CA 1
ATOM 4619 C C . LYS B 1 175 ? -1.888 18.438 25.922 1 92.5 175 LYS B C 1
ATOM 4621 O O . LYS B 1 175 ? -2.873 17.875 25.453 1 92.5 175 LYS B O 1
ATOM 4626 N N . ILE B 1 176 ? -0.653 18.406 25.438 1 95.5 176 ILE B N 1
ATOM 4627 C CA . ILE B 1 176 ? -0.369 17.531 24.312 1 95.5 176 ILE B CA 1
ATOM 4628 C C . ILE B 1 176 ? -0.705 16.094 24.672 1 95.5 176 ILE B C 1
ATOM 4630 O O . ILE B 1 176 ? -0.462 15.664 25.812 1 95.5 176 ILE B O 1
ATOM 4634 N N . SER B 1 177 ? -1.228 15.375 23.75 1 96.5 177 SER B N 1
ATOM 4635 C CA . SER B 1 177 ? -1.576 13.977 23.938 1 96.5 177 SER B CA 1
ATOM 4636 C C . SER B 1 177 ? -0.451 13.211 24.625 1 96.5 177 SER B C 1
ATOM 4638 O O . SER B 1 177 ? 0.711 13.312 24.219 1 96.5 177 SER B O 1
ATOM 4640 N N . MET B 1 178 ? -0.779 12.422 25.578 1 95.12 178 MET B N 1
ATOM 4641 C CA . MET B 1 178 ? 0.196 11.594 26.281 1 95.12 178 MET B CA 1
ATOM 4642 C C . MET B 1 178 ? 0.855 10.602 25.328 1 95.12 178 MET B C 1
ATOM 4644 O O . MET B 1 178 ? 1.913 10.047 25.641 1 95.12 178 MET B O 1
ATOM 4648 N N . PHE B 1 179 ? 0.274 10.422 24.172 1 96.44 179 PHE B N 1
ATOM 4649 C CA . PHE B 1 179 ? 0.761 9.438 23.219 1 96.44 179 PHE B CA 1
ATOM 4650 C C . PHE B 1 179 ? 1.651 10.086 22.172 1 96.44 179 PHE B C 1
ATOM 4652 O O . PHE B 1 179 ? 2.354 9.398 21.438 1 96.44 179 PHE B O 1
ATOM 4659 N N . TRP B 1 180 ? 1.706 11.398 22.047 1 97.12 180 TRP B N 1
ATOM 4660 C CA . TRP B 1 180 ? 2.363 12.086 20.938 1 97.12 180 TRP B CA 1
ATOM 4661 C C . TRP B 1 180 ? 3.859 11.789 20.922 1 97.12 180 TRP B C 1
ATOM 4663 O O . TRP B 1 180 ? 4.367 11.164 19.984 1 97.12 180 TRP B O 1
ATOM 4673 N N . ARG B 1 181 ? 4.547 12.07 21.922 1 95 181 ARG B N 1
ATOM 4674 C CA . ARG B 1 181 ? 6.004 11.945 21.938 1 95 181 ARG B CA 1
ATOM 4675 C C . ARG B 1 181 ? 6.43 10.484 21.922 1 95 181 ARG B C 1
ATOM 4677 O O . ARG B 1 181 ? 7.383 10.117 21.234 1 95 181 ARG B O 1
ATOM 4684 N N . PRO B 1 182 ? 5.688 9.625 22.703 1 95.81 182 PRO B N 1
ATOM 4685 C CA . PRO B 1 182 ? 6.082 8.219 22.672 1 95.81 182 PRO B CA 1
ATOM 4686 C C . PRO B 1 182 ? 5.898 7.574 21.297 1 95.81 182 PRO B C 1
ATOM 4688 O O . PRO B 1 182 ? 6.602 6.625 20.953 1 95.81 182 PRO B O 1
ATOM 4691 N N . GLN B 1 183 ? 4.992 8.07 20.5 1 95.19 183 GLN B N 1
ATOM 4692 C CA . GLN B 1 183 ? 4.668 7.355 19.266 1 95.19 183 GLN B CA 1
ATOM 4693 C C . GLN B 1 183 ? 5.348 7.992 18.062 1 95.19 183 GLN B C 1
ATOM 4695 O O . GLN B 1 183 ? 5.43 7.383 16.984 1 95.19 183 GLN B O 1
ATOM 4700 N N . PHE B 1 184 ? 5.836 9.242 18.234 1 95.69 184 PHE B N 1
ATOM 4701 C CA . PHE B 1 184 ? 6.523 9.914 17.125 1 95.69 184 PHE B CA 1
ATOM 4702 C C . PHE B 1 184 ? 7.934 10.312 17.531 1 95.69 184 PHE B C 1
ATOM 4704 O O . PHE B 1 184 ? 8.133 10.93 18.578 1 95.69 184 PHE B O 1
ATOM 4711 N N . GLU B 1 185 ? 8.891 9.875 16.812 1 93.31 185 GLU B N 1
ATOM 4712 C CA . GLU B 1 185 ? 10.273 10.312 16.969 1 93.31 185 GLU B CA 1
ATOM 4713 C C . GLU B 1 185 ? 10.648 11.352 15.914 1 93.31 185 GLU B C 1
ATOM 4715 O O . GLU B 1 185 ? 11.172 11.008 14.852 1 93.31 185 GLU B O 1
ATOM 4720 N N . LEU B 1 186 ? 10.383 12.57 16.234 1 96 186 LEU B N 1
ATOM 4721 C CA . LEU B 1 186 ? 10.586 13.688 15.312 1 96 186 LEU B CA 1
ATOM 4722 C C . LEU B 1 186 ? 11.852 14.461 15.68 1 96 186 LEU B C 1
ATOM 4724 O O . LEU B 1 186 ? 12.406 14.273 16.766 1 96 186 LEU B O 1
ATOM 4728 N N . PRO B 1 187 ? 12.344 15.32 14.797 1 96.25 187 PRO B N 1
ATOM 4729 C CA . PRO B 1 187 ? 13.57 16.062 15.102 1 96.25 187 PRO B CA 1
ATOM 4730 C C . PRO B 1 187 ? 13.445 16.906 16.359 1 96.25 187 PRO B C 1
ATOM 4732 O O . PRO B 1 187 ? 12.375 17.453 16.641 1 96.25 187 PRO B O 1
ATOM 4735 N N . LEU B 1 188 ? 14.523 17.062 17.031 1 96.44 188 LEU B N 1
ATOM 4736 C CA . LEU B 1 188 ? 14.547 17.781 18.297 1 96.44 188 LEU B CA 1
ATOM 4737 C C . LEU B 1 188 ? 15.242 19.141 18.156 1 96.44 188 LEU B C 1
ATOM 4739 O O . LEU B 1 188 ? 15.82 19.641 19.109 1 96.44 188 LEU B O 1
ATOM 4743 N N . ASN B 1 189 ? 15.164 19.75 17.062 1 97.88 189 ASN B N 1
ATOM 4744 C CA . ASN B 1 189 ? 15.883 20.984 16.781 1 97.88 189 ASN B CA 1
ATOM 4745 C C . ASN B 1 189 ? 14.969 22.203 16.875 1 97.88 189 ASN B C 1
ATOM 4747 O O . ASN B 1 189 ? 15.258 23.25 16.297 1 97.88 189 ASN B O 1
ATOM 4751 N N . GLY B 1 190 ? 13.82 22.031 17.516 1 98.06 190 GLY B N 1
ATOM 4752 C CA . GLY B 1 190 ? 12.914 23.125 17.781 1 98.06 190 GLY B CA 1
ATOM 4753 C C . GLY B 1 190 ? 13.195 23.828 19.094 1 98.06 190 GLY B C 1
ATOM 4754 O O . GLY B 1 190 ? 14.164 23.5 19.781 1 98.06 190 GLY B O 1
ATOM 4755 N N . PRO B 1 191 ? 12.383 24.828 19.438 1 98.19 191 PRO B N 1
ATOM 4756 C CA . PRO B 1 191 ? 12.586 25.562 20.688 1 98.19 191 PRO B CA 1
ATOM 4757 C C . PRO B 1 191 ? 12.328 24.703 21.922 1 98.19 191 PRO B C 1
ATOM 4759 O O . PRO B 1 191 ? 11.523 23.766 21.875 1 98.19 191 PRO B O 1
ATOM 4762 N N . LYS B 1 192 ? 13.039 25.078 23.016 1 96.69 192 LYS B N 1
ATOM 4763 C CA . LYS B 1 192 ? 12.812 24.406 24.281 1 96.69 192 LYS B CA 1
ATOM 4764 C C . LYS B 1 192 ? 11.344 24.469 24.688 1 96.69 192 LYS B C 1
ATOM 4766 O O . LYS B 1 192 ? 10.703 25.516 24.562 1 96.69 192 LYS B O 1
ATOM 4771 N N . GLY B 1 193 ? 10.812 23.344 25.062 1 95.38 193 GLY B N 1
ATOM 4772 C CA . GLY B 1 193 ? 9.43 23.297 25.516 1 95.38 193 GLY B CA 1
ATOM 4773 C C . GLY B 1 193 ? 8.453 22.938 24.406 1 95.38 193 GLY B C 1
ATOM 4774 O O . GLY B 1 193 ? 7.277 22.672 24.672 1 95.38 193 GLY B O 1
ATOM 4775 N N . LEU B 1 194 ? 8.945 22.906 23.156 1 97.06 194 LEU B N 1
ATOM 4776 C CA . LEU B 1 194 ? 8.094 22.578 22.016 1 97.06 194 LEU B CA 1
ATOM 4777 C C . LEU B 1 194 ? 8.648 21.406 21.234 1 97.06 194 LEU B C 1
ATOM 4779 O O . LEU B 1 194 ? 8.445 21.297 20.031 1 97.06 194 LEU B O 1
ATOM 4783 N N . GLU B 1 195 ? 9.336 20.531 22.016 1 92.5 195 GLU B N 1
ATOM 4784 C CA . GLU B 1 195 ? 9.984 19.375 21.422 1 92.5 195 GLU B CA 1
ATOM 4785 C C . GLU B 1 195 ? 8.984 18.516 20.656 1 92.5 195 GLU B C 1
ATOM 4787 O O . GLU B 1 195 ? 7.898 18.234 21.156 1 92.5 195 GLU B O 1
ATOM 4792 N N . GLU B 1 196 ? 9.344 18.172 19.516 1 90.69 196 GLU B N 1
ATOM 4793 C CA . GLU B 1 196 ? 8.664 17.25 18.625 1 90.69 196 GLU B CA 1
ATOM 4794 C C . GLU B 1 196 ? 7.297 17.766 18.203 1 90.69 196 GLU B C 1
ATOM 4796 O O . GLU B 1 196 ? 6.445 17.016 17.75 1 90.69 196 GLU B O 1
ATOM 4801 N N . SER B 1 197 ? 7.055 19.094 18.453 1 97.12 197 SER B N 1
ATOM 4802 C CA . SER B 1 197 ? 5.895 19.781 17.906 1 97.12 197 SER B CA 1
ATOM 4803 C C . SER B 1 197 ? 6.316 20.969 17.031 1 97.12 197 SER B C 1
ATOM 4805 O O . SER B 1 197 ? 5.516 21.5 16.266 1 97.12 197 SER B O 1
ATOM 4807 N N . VAL B 1 198 ? 7.508 21.438 17.234 1 98.75 198 VAL B N 1
ATOM 4808 C CA . VAL B 1 198 ? 8.164 22.422 16.375 1 98.75 198 VAL B CA 1
ATOM 4809 C C . VAL B 1 198 ? 9.539 21.906 15.953 1 98.75 198 VAL B C 1
ATOM 4811 O O . VAL B 1 198 ? 10.359 21.547 16.797 1 98.75 198 VAL B O 1
ATOM 4814 N N . TYR B 1 199 ? 9.781 21.828 14.664 1 98.62 199 TYR B N 1
ATOM 4815 C CA . TYR B 1 199 ? 11.047 21.312 14.156 1 98.62 199 TYR B CA 1
ATOM 4816 C C . TYR B 1 199 ? 11.195 21.578 12.664 1 98.62 199 TYR B C 1
ATOM 4818 O O . TYR B 1 199 ? 10.25 22.062 12.023 1 98.62 199 TYR B O 1
ATOM 4826 N N . TYR B 1 200 ? 12.344 21.391 12.148 1 98.62 200 TYR B N 1
ATOM 4827 C CA . TYR B 1 200 ? 12.516 21.344 10.695 1 98.62 200 TYR B CA 1
ATOM 4828 C C . TYR B 1 200 ? 13.273 20.094 10.281 1 98.62 200 TYR B C 1
ATOM 4830 O O . TYR B 1 200 ? 13.93 19.453 11.102 1 98.62 200 TYR B O 1
ATOM 4838 N N . MET B 1 201 ? 13.055 19.672 9.102 1 97.5 201 MET B N 1
ATOM 4839 C CA . MET B 1 201 ? 13.828 18.594 8.484 1 97.5 201 MET B CA 1
ATOM 4840 C C . MET B 1 201 ? 14.188 18.953 7.043 1 97.5 201 MET B C 1
ATOM 4842 O O . MET B 1 201 ? 13.406 19.594 6.336 1 97.5 201 MET B O 1
ATOM 4846 N N . ASP B 1 202 ? 15.391 18.609 6.707 1 97.62 202 ASP B N 1
ATOM 4847 C CA . ASP B 1 202 ? 15.836 18.719 5.324 1 97.62 202 ASP B CA 1
ATOM 4848 C C . ASP B 1 202 ? 15.664 17.406 4.578 1 97.62 202 ASP B C 1
ATOM 4850 O O . ASP B 1 202 ? 16.062 16.344 5.078 1 97.62 202 ASP B O 1
ATOM 4854 N N . TYR B 1 203 ? 15.047 17.453 3.52 1 97.69 203 TYR B N 1
ATOM 4855 C CA . TYR B 1 203 ? 14.875 16.328 2.615 1 97.69 203 TYR B CA 1
ATOM 4856 C C . TYR B 1 203 ? 15.273 16.688 1.193 1 97.69 203 TYR B C 1
ATOM 4858 O O . TYR B 1 203 ? 14.547 17.406 0.5 1 97.69 203 TYR B O 1
ATOM 4866 N N . LYS B 1 204 ? 16.422 16.125 0.819 1 97.62 204 LYS B N 1
ATOM 4867 C CA . LYS B 1 204 ? 17.031 16.5 -0.451 1 97.62 204 LYS B CA 1
ATOM 4868 C C . LYS B 1 204 ? 17.172 18.016 -0.571 1 97.62 204 LYS B C 1
ATOM 4870 O O . LYS B 1 204 ? 17.828 18.656 0.245 1 97.62 204 LYS B O 1
ATOM 4875 N N . ASN B 1 205 ? 16.578 18.672 -1.537 1 98.38 205 ASN B N 1
ATOM 4876 C CA . ASN B 1 205 ? 16.781 20.094 -1.704 1 98.38 205 ASN B CA 1
ATOM 4877 C C . ASN B 1 205 ? 15.609 20.891 -1.136 1 98.38 205 ASN B C 1
ATOM 4879 O O . ASN B 1 205 ? 15.336 22.016 -1.58 1 98.38 205 ASN B O 1
ATOM 4883 N N . MET B 1 206 ? 14.914 20.312 -0.177 1 98.62 206 MET B N 1
ATOM 4884 C CA . MET B 1 206 ? 13.781 20.984 0.458 1 98.62 206 MET B CA 1
ATOM 4885 C C . MET B 1 206 ? 13.945 21 1.974 1 98.62 206 MET B C 1
ATOM 4887 O O . MET B 1 206 ? 14.375 20.016 2.574 1 98.62 206 MET B O 1
ATOM 4891 N N . ARG B 1 207 ? 13.672 22.125 2.602 1 98.81 207 ARG B N 1
ATOM 4892 C CA . ARG B 1 207 ? 13.461 22.203 4.043 1 98.81 207 ARG B CA 1
ATOM 4893 C C . ARG B 1 207 ? 11.977 22.281 4.379 1 98.81 207 ARG B C 1
ATOM 4895 O O . ARG B 1 207 ? 11.258 23.125 3.834 1 98.81 207 ARG B O 1
ATOM 4902 N N . LEU B 1 208 ? 11.531 21.391 5.16 1 98.88 208 LEU B N 1
ATOM 4903 C CA . LEU B 1 208 ? 10.195 21.422 5.754 1 98.88 208 LEU B CA 1
ATOM 4904 C C . LEU B 1 208 ? 10.25 21.922 7.188 1 98.88 208 LEU B C 1
ATOM 4906 O O . LEU B 1 208 ? 10.977 21.375 8.023 1 98.88 208 LEU B O 1
ATOM 4910 N N . VAL B 1 209 ? 9.547 23 7.461 1 98.94 209 VAL B N 1
ATOM 4911 C CA . VAL B 1 209 ? 9.461 23.547 8.812 1 98.94 209 VAL B CA 1
ATOM 4912 C C . VAL B 1 209 ? 8.062 23.297 9.375 1 98.94 209 VAL B C 1
ATOM 4914 O O . VAL B 1 209 ? 7.059 23.594 8.719 1 98.94 209 VAL B O 1
ATOM 4917 N N . VAL B 1 210 ? 8.023 22.734 10.523 1 98.94 210 VAL B N 1
ATOM 4918 C CA . VAL B 1 210 ? 6.762 22.453 11.203 1 98.94 210 VAL B CA 1
ATOM 4919 C C . VAL B 1 210 ? 6.641 23.312 12.453 1 98.94 210 VAL B C 1
ATOM 4921 O O . VAL B 1 210 ? 7.57 23.391 13.258 1 98.94 210 VAL B O 1
ATOM 4924 N N . LEU B 1 211 ? 5.523 24.031 12.562 1 98.88 211 LEU B N 1
ATOM 4925 C CA . LEU B 1 211 ? 5.25 24.875 13.727 1 98.88 211 LEU B CA 1
ATOM 4926 C C . LEU B 1 211 ? 4.035 24.359 14.492 1 98.88 211 LEU B C 1
ATOM 4928 O O . LEU B 1 211 ? 3.246 23.578 13.961 1 98.88 211 LEU B O 1
ATOM 4932 N N . ASN B 1 212 ? 3.924 24.797 15.742 1 98.75 212 ASN B N 1
ATOM 4933 C CA . ASN B 1 212 ? 2.793 24.5 16.609 1 98.75 212 ASN B CA 1
ATOM 4934 C C . ASN B 1 212 ? 1.88 25.703 16.797 1 98.75 212 ASN B C 1
ATOM 4936 O O . ASN B 1 212 ? 2.049 26.484 17.734 1 98.75 212 ASN B O 1
ATOM 4940 N N . SER B 1 213 ? 0.936 25.781 15.922 1 97.81 213 SER B N 1
ATOM 4941 C CA . SER B 1 213 ? 0.092 26.969 15.891 1 97.81 213 SER B CA 1
ATOM 4942 C C . SER B 1 213 ? -0.775 27.078 17.141 1 97.81 213 SER B C 1
ATOM 4944 O O . SER B 1 213 ? -1.08 28.172 17.609 1 97.81 213 SER B O 1
ATOM 4946 N N . LEU B 1 214 ? -1.19 25.922 17.703 1 96.94 214 LEU B N 1
ATOM 4947 C CA . LEU B 1 214 ? -2.01 25.984 18.906 1 96.94 214 LEU B CA 1
ATOM 4948 C C . LEU B 1 214 ? -1.221 26.594 20.062 1 96.94 214 LEU B C 1
ATOM 4950 O O . LEU B 1 214 ? -1.72 27.469 20.766 1 96.94 214 LEU B O 1
ATOM 4954 N N . ALA B 1 215 ? -0.021 26.125 20.266 1 97.19 215 ALA B N 1
ATOM 4955 C CA . ALA B 1 215 ? 0.814 26.703 21.328 1 97.19 215 ALA B CA 1
ATOM 4956 C C . ALA B 1 215 ? 1.012 28.188 21.125 1 97.19 215 ALA B C 1
ATOM 4958 O O . ALA B 1 215 ? 1.007 28.969 22.078 1 97.19 215 ALA B O 1
ATOM 4959 N N . ALA B 1 216 ? 1.215 28.578 19.938 1 97.88 216 ALA B N 1
ATOM 4960 C CA . ALA B 1 216 ? 1.394 30 19.609 1 97.88 216 ALA B CA 1
ATOM 4961 C C . ALA B 1 216 ? 0.136 30.797 19.938 1 97.88 216 ALA B C 1
ATOM 4963 O O . ALA B 1 216 ? 0.221 31.938 20.406 1 97.88 216 ALA B O 1
ATOM 4964 N N . LEU B 1 217 ? -0.996 30.203 19.641 1 95.69 217 LEU B N 1
ATOM 4965 C CA . LEU B 1 217 ? -2.264 30.891 19.875 1 95.69 217 LEU B CA 1
ATOM 4966 C C . LEU B 1 217 ? -2.566 30.969 21.359 1 95.69 217 LEU B C 1
ATOM 4968 O O . LEU B 1 217 ? -3.227 31.906 21.812 1 95.69 217 LEU B O 1
ATOM 4972 N N . LYS B 1 218 ? -2.064 30.125 22.125 1 94.19 218 LYS B N 1
ATOM 4973 C CA . LYS B 1 218 ? -2.375 30.031 23.547 1 94.19 218 LYS B CA 1
ATOM 4974 C C . LYS B 1 218 ? -1.45 30.922 24.375 1 94.19 218 LYS B C 1
ATOM 4976 O O . LYS B 1 218 ? -1.746 31.25 25.531 1 94.19 218 LYS B O 1
ATOM 4981 N N . SER B 1 219 ? -0.342 31.312 23.781 1 95.06 219 SER B N 1
ATOM 4982 C CA . SER B 1 219 ? 0.654 32.062 24.531 1 95.06 219 SER B CA 1
ATOM 4983 C C . SER B 1 219 ? 1.407 33.031 23.625 1 95.06 219 SER B C 1
ATOM 4985 O O . SER B 1 219 ? 2.127 32.625 22.719 1 95.06 219 SER B O 1
ATOM 4987 N N . PRO B 1 220 ? 1.319 34.375 23.953 1 96.62 220 PRO B N 1
ATOM 4988 C CA . PRO B 1 220 ? 2.123 35.344 23.188 1 96.62 220 PRO B CA 1
ATOM 4989 C C . PRO B 1 220 ? 3.615 35 23.219 1 96.62 220 PRO B C 1
ATOM 4991 O O . PRO B 1 220 ? 4.336 35.281 22.25 1 96.62 220 PRO B O 1
ATOM 4994 N N . GLU B 1 221 ? 4.004 34.469 24.328 1 97.56 221 GLU B N 1
ATOM 4995 C CA . GLU B 1 221 ? 5.402 34.062 24.453 1 97.56 221 GLU B CA 1
ATOM 4996 C C . GLU B 1 221 ? 5.75 32.969 23.469 1 97.56 221 GLU B C 1
ATOM 4998 O O . GLU B 1 221 ? 6.789 33.031 22.797 1 97.56 221 GLU B O 1
ATOM 5003 N N . ASN B 1 222 ? 4.91 31.969 23.328 1 97.75 222 ASN B N 1
ATOM 5004 C CA . ASN B 1 222 ? 5.137 30.891 22.375 1 97.75 222 ASN B CA 1
ATOM 5005 C C . ASN B 1 222 ? 5.074 31.391 20.938 1 97.75 222 ASN B C 1
ATOM 5007 O O . ASN B 1 222 ? 5.797 30.906 20.062 1 97.75 222 ASN B O 1
ATOM 5011 N N . LEU B 1 223 ? 4.188 32.344 20.688 1 98.5 223 LEU B N 1
ATOM 5012 C CA . LEU B 1 223 ? 4.125 32.969 19.375 1 98.5 223 LEU B CA 1
ATOM 5013 C C . LEU B 1 223 ? 5.449 33.625 19.016 1 98.5 223 LEU B C 1
ATOM 5015 O O . LEU B 1 223 ? 5.984 33.406 17.922 1 98.5 223 LEU B O 1
ATOM 5019 N N . GLN B 1 224 ? 5.934 34.406 19.984 1 98.56 224 GLN B N 1
ATOM 5020 C CA . GLN B 1 224 ? 7.184 35.094 19.766 1 98.56 224 GLN B CA 1
ATOM 5021 C C . GLN B 1 224 ? 8.352 34.125 19.594 1 98.56 224 GLN B C 1
ATOM 5023 O O . GLN B 1 224 ? 9.18 34.312 18.703 1 98.56 224 GLN B O 1
ATOM 5028 N N . VAL B 1 225 ? 8.398 33.125 20.453 1 98.69 225 VAL B N 1
ATOM 5029 C CA . VAL B 1 225 ? 9.469 32.125 20.422 1 98.69 225 VAL B CA 1
ATOM 5030 C C . VAL B 1 225 ? 9.469 31.422 19.062 1 98.69 225 VAL B C 1
ATOM 5032 O O . VAL B 1 225 ? 10.523 31.234 18.453 1 98.69 225 VAL B O 1
ATOM 5035 N N . GLN B 1 226 ? 8.336 31.031 18.562 1 98.81 226 GLN B N 1
ATOM 5036 C CA . GLN B 1 226 ? 8.25 30.328 17.297 1 98.81 226 GLN B CA 1
ATOM 5037 C C . GLN B 1 226 ? 8.531 31.25 16.125 1 98.81 226 GLN B C 1
ATOM 5039 O O . GLN B 1 226 ? 9.102 30.828 15.109 1 98.81 226 GLN B O 1
ATOM 5044 N N . SER B 1 227 ? 8.141 32.531 16.234 1 98.88 227 SER B N 1
ATOM 5045 C CA . SER B 1 227 ? 8.453 33.5 15.195 1 98.88 227 SER B CA 1
ATOM 5046 C C . SER B 1 227 ? 9.961 33.688 15.039 1 98.88 227 SER B C 1
ATOM 5048 O O . SER B 1 227 ? 10.484 33.688 13.922 1 98.88 227 SER B O 1
ATOM 5050 N N . ASN B 1 228 ? 10.609 33.812 16.203 1 98.81 228 ASN B N 1
ATOM 5051 C CA . ASN B 1 228 ? 12.062 33.938 16.188 1 98.81 228 ASN B CA 1
ATOM 5052 C C . ASN B 1 228 ? 12.719 32.688 15.609 1 98.81 228 ASN B C 1
ATOM 5054 O O . ASN B 1 228 ? 13.664 32.781 14.82 1 98.81 228 ASN B O 1
ATOM 5058 N N . TYR B 1 229 ? 12.273 31.562 16.078 1 98.81 229 TYR B N 1
ATOM 5059 C CA . TYR B 1 229 ? 12.773 30.297 15.562 1 98.81 229 TYR B CA 1
ATOM 5060 C C . TYR B 1 229 ? 12.594 30.219 14.047 1 98.81 229 TYR B C 1
ATOM 5062 O O . TYR B 1 229 ? 13.523 29.844 13.328 1 98.81 229 TYR B O 1
ATOM 5070 N N . LEU B 1 230 ? 11.367 30.531 13.531 1 98.88 230 LEU B N 1
ATOM 5071 C CA . LEU B 1 230 ? 11.055 30.5 12.102 1 98.88 230 LEU B CA 1
ATOM 5072 C C . LEU B 1 230 ? 11.992 31.406 11.32 1 98.88 230 LEU B C 1
ATOM 5074 O O . LEU B 1 230 ? 12.555 31.016 10.305 1 98.88 230 LEU B O 1
ATOM 5078 N N . ASP B 1 231 ? 12.148 32.625 11.773 1 98.88 231 ASP B N 1
ATOM 5079 C CA . ASP B 1 231 ? 13.031 33.594 11.125 1 98.88 231 ASP B CA 1
ATOM 5080 C C . ASP B 1 231 ? 14.453 33.031 11.016 1 98.88 231 ASP B C 1
ATOM 5082 O O . ASP B 1 231 ? 15.07 33.125 9.945 1 98.88 231 ASP B O 1
ATOM 5086 N N . LYS B 1 232 ? 14.938 32.469 12.07 1 98.75 232 LYS B N 1
ATOM 5087 C CA . LYS B 1 232 ? 16.312 31.953 12.117 1 98.75 232 LYS B CA 1
ATOM 5088 C C . LYS B 1 232 ? 16.484 30.766 11.172 1 98.75 232 LYS B C 1
ATOM 5090 O O . LYS B 1 232 ? 17.453 30.719 10.406 1 98.75 232 LYS B O 1
ATOM 5095 N N . VAL B 1 233 ? 15.586 29.812 11.234 1 98.75 233 VAL B N 1
ATOM 5096 C CA . VAL B 1 233 ? 15.695 28.578 10.469 1 98.75 233 VAL B CA 1
ATOM 5097 C C . VAL B 1 233 ? 15.609 28.891 8.977 1 98.75 233 VAL B C 1
ATOM 5099 O O . VAL B 1 233 ? 16.25 28.234 8.156 1 98.75 233 VAL B O 1
ATOM 5102 N N . LEU B 1 234 ? 14.828 29.875 8.594 1 98.75 234 LEU B N 1
ATOM 5103 C CA . LEU B 1 234 ? 14.695 30.234 7.188 1 98.75 234 LEU B CA 1
ATOM 5104 C C . LEU B 1 234 ? 15.898 31.062 6.727 1 98.75 234 LEU B C 1
ATOM 5106 O O . LEU B 1 234 ? 16.328 30.953 5.574 1 98.75 234 LEU B O 1
ATOM 5110 N N . ALA B 1 235 ? 16.422 31.906 7.59 1 98.56 235 ALA B N 1
ATOM 5111 C CA . ALA B 1 235 ? 17.609 32.688 7.258 1 98.56 235 ALA B CA 1
ATOM 5112 C C . ALA B 1 235 ? 18.797 31.781 6.945 1 98.56 235 ALA B C 1
ATOM 5114 O O . ALA B 1 235 ? 19.609 32.094 6.062 1 98.56 235 ALA B O 1
ATOM 5115 N N . ASP B 1 236 ? 18.859 30.688 7.625 1 97.81 236 ASP B N 1
ATOM 5116 C CA . ASP B 1 236 ? 19.984 29.766 7.5 1 97.81 236 ASP B CA 1
ATOM 5117 C C . ASP B 1 236 ? 19.656 28.609 6.555 1 97.81 236 ASP B C 1
ATOM 5119 O O . ASP B 1 236 ? 20.328 27.578 6.566 1 97.81 236 ASP B O 1
ATOM 5123 N N . ASN B 1 237 ? 18.672 28.703 5.797 1 98.19 237 ASN B N 1
ATOM 5124 C CA . ASN B 1 237 ? 18.172 27.625 4.95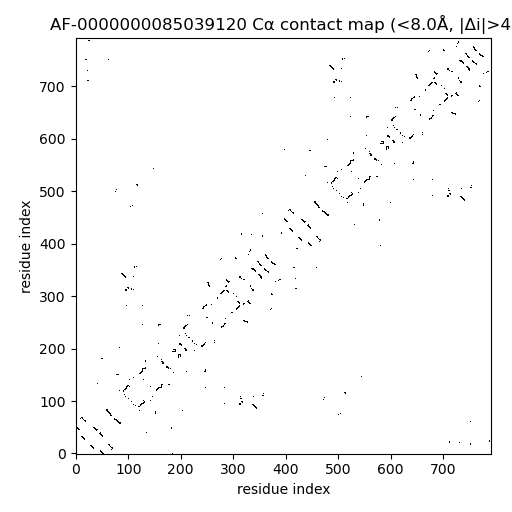7 1 98.19 237 ASN B CA 1
ATOM 5125 C C . ASN B 1 237 ? 19.016 27.469 3.693 1 98.19 237 ASN B C 1
ATOM 5127 O O . ASN B 1 237 ? 18.969 28.312 2.801 1 98.19 237 ASN B O 1
ATOM 5131 N N . PRO B 1 238 ? 19.781 26.438 3.557 1 97.38 238 PRO B N 1
ATOM 5132 C CA . PRO B 1 238 ? 20.578 26.25 2.342 1 97.38 238 PRO B CA 1
ATOM 5133 C C . PRO B 1 238 ? 19.781 25.578 1.221 1 97.38 238 PRO B C 1
ATOM 5135 O O . PRO B 1 238 ? 20.297 25.406 0.112 1 97.38 238 PRO B O 1
ATOM 5138 N N . GLN B 1 239 ? 18.562 25.188 1.459 1 97.44 239 GLN B N 1
ATOM 5139 C CA . GLN B 1 239 ? 17.781 24.391 0.506 1 97.44 239 GLN B CA 1
ATOM 5140 C C . GLN B 1 239 ? 17.078 25.297 -0.503 1 97.44 239 GLN B C 1
ATOM 5142 O O . GLN B 1 239 ? 16.703 26.422 -0.185 1 97.44 239 GLN B O 1
ATOM 5147 N N . LYS B 1 240 ? 16.844 24.75 -1.632 1 97.38 240 LYS B N 1
ATOM 5148 C CA . LYS B 1 240 ? 16.203 25.484 -2.715 1 97.38 240 LYS B CA 1
ATOM 5149 C C . LYS B 1 240 ? 14.711 25.688 -2.428 1 97.38 240 LYS B C 1
ATOM 5151 O O . LYS B 1 240 ? 14.188 26.781 -2.611 1 97.38 240 LYS B O 1
ATOM 5156 N N . TRP B 1 241 ? 14.078 24.641 -2.035 1 98.62 241 TRP B N 1
ATOM 5157 C CA . TRP B 1 241 ? 12.641 24.672 -1.773 1 98.62 241 TRP B CA 1
ATOM 5158 C C . TRP B 1 241 ? 12.359 24.734 -0.275 1 98.62 241 TRP B C 1
ATOM 5160 O O . TRP B 1 241 ? 13.086 24.141 0.523 1 98.62 241 TRP B O 1
ATOM 5170 N N . THR B 1 242 ? 11.32 25.469 0.08 1 98.81 242 THR B N 1
ATOM 5171 C CA . THR B 1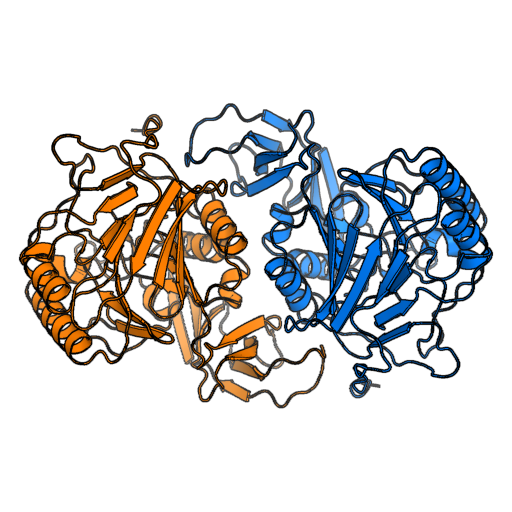 242 ? 10.906 25.609 1.474 1 98.81 242 THR B CA 1
ATOM 5172 C C . THR B 1 242 ? 9.406 25.375 1.62 1 98.81 242 THR B C 1
ATOM 5174 O O . THR B 1 242 ? 8.602 26.047 0.969 1 98.81 242 THR B O 1
ATOM 5177 N N . VAL B 1 243 ? 9.055 24.422 2.412 1 98.94 243 VAL B N 1
ATOM 5178 C CA . VAL B 1 243 ? 7.676 24.156 2.793 1 98.94 243 VAL B CA 1
ATOM 5179 C C . VAL B 1 243 ? 7.5 24.359 4.293 1 98.94 243 VAL B C 1
ATOM 5181 O O . VAL B 1 243 ? 8.344 23.938 5.09 1 98.94 243 VAL B O 1
ATOM 5184 N N . VAL B 1 244 ? 6.461 25.094 4.676 1 98.94 244 VAL B N 1
ATOM 5185 C CA . VAL B 1 244 ? 6.113 25.281 6.082 1 98.94 244 VAL B CA 1
ATOM 5186 C C . VAL B 1 244 ? 4.734 24.688 6.359 1 98.94 244 VAL B C 1
ATOM 5188 O O . VAL B 1 244 ? 3.82 24.812 5.543 1 98.94 244 VAL B O 1
ATOM 5191 N N . SER B 1 245 ? 4.625 24.031 7.484 1 98.88 245 SER B N 1
ATOM 5192 C CA . SER B 1 245 ? 3.324 23.484 7.855 1 98.88 245 SER B CA 1
ATOM 5193 C C . SER B 1 245 ? 2.996 23.797 9.312 1 98.88 245 SER B C 1
ATOM 5195 O O . SER B 1 245 ? 3.861 23.688 10.188 1 98.88 245 SER B O 1
ATOM 5197 N N . PHE B 1 246 ? 1.862 24.266 9.555 1 98.56 246 PHE B N 1
ATOM 5198 C CA . PHE B 1 246 ? 1.188 24.406 10.844 1 98.56 246 PHE B CA 1
ATOM 5199 C C . PHE B 1 246 ? -0.32 24.234 10.68 1 98.56 246 PHE B C 1
ATOM 5201 O O . PHE B 1 246 ? -0.849 24.375 9.578 1 98.56 246 PHE B O 1
ATOM 5208 N N . HIS B 1 247 ? -1.027 24.016 11.734 1 98 247 HIS B N 1
ATOM 5209 C CA . HIS B 1 247 ? -2.369 23.453 11.625 1 98 247 HIS B CA 1
ATOM 5210 C C . HIS B 1 247 ? -3.398 24.531 11.328 1 98 247 HIS B C 1
ATOM 5212 O O . HIS B 1 247 ? -4.227 24.375 10.43 1 98 247 HIS B O 1
ATOM 5218 N N . HIS B 1 248 ? -3.361 25.656 11.945 1 96.62 248 HIS B N 1
ATOM 5219 C CA . HIS B 1 248 ? -4.371 26.703 11.875 1 96.62 248 HIS B CA 1
ATOM 5220 C C . HIS B 1 248 ? -4.09 27.672 10.727 1 96.62 248 HIS B C 1
ATOM 5222 O O . HIS B 1 248 ? -3.055 28.344 10.711 1 96.62 248 HIS B O 1
ATOM 5228 N N . PRO B 1 249 ? -4.992 27.797 9.852 1 93.94 249 PRO B N 1
ATOM 5229 C CA . PRO B 1 249 ? -4.723 28.641 8.688 1 93.94 249 PRO B CA 1
ATOM 5230 C C . PRO B 1 249 ? -4.824 30.125 9 1 93.94 249 PRO B C 1
ATOM 5232 O O . PRO B 1 249 ? -5.57 30.531 9.898 1 93.94 249 PRO B O 1
ATOM 5235 N N . PHE B 1 250 ? -4.113 30.938 8.18 1 91.12 250 PHE B N 1
ATOM 5236 C CA . PHE B 1 250 ? -4.137 32.406 8.266 1 91.12 250 PHE B CA 1
ATOM 5237 C C . PHE B 1 250 ? -5.488 32.938 7.812 1 91.12 250 PHE B C 1
ATOM 5239 O O . PHE B 1 250 ? -5.988 33.906 8.375 1 91.12 250 PHE B O 1
ATOM 5246 N N . PHE B 1 251 ? -5.922 32.281 6.797 1 88.69 251 PHE B N 1
ATOM 5247 C CA . PHE B 1 251 ? -7.141 32.719 6.121 1 88.69 251 PHE B CA 1
ATOM 5248 C C . PHE B 1 251 ? -8.234 31.672 6.242 1 88.69 251 PHE B C 1
ATOM 5250 O O . PHE B 1 251 ? -7.949 30.469 6.266 1 88.69 251 PHE B O 1
ATOM 5257 N N . THR B 1 252 ? -9.43 32.156 6.434 1 89.06 252 THR B N 1
ATOM 5258 C CA . THR B 1 252 ? -10.516 31.172 6.484 1 89.06 252 THR B CA 1
ATOM 5259 C C . THR B 1 252 ? -11.742 31.703 5.734 1 89.06 252 THR B C 1
ATOM 5261 O O . THR B 1 252 ? -11.977 32.906 5.691 1 89.06 252 THR B O 1
ATOM 5264 N N . ALA B 1 253 ? -12.336 30.719 5.043 1 81.12 253 ALA B N 1
ATOM 5265 C CA . ALA B 1 253 ? -13.641 31.016 4.449 1 81.12 253 ALA B CA 1
ATOM 5266 C C . ALA B 1 253 ? -14.719 30.078 4.996 1 81.12 253 ALA B C 1
ATOM 5268 O O . ALA B 1 253 ? -15.844 30.078 4.504 1 81.12 253 ALA B O 1
ATOM 5269 N N . ARG B 1 254 ? -14.305 29.375 5.961 1 82.94 254 ARG B N 1
ATOM 5270 C CA . ARG B 1 254 ? -15.258 28.359 6.418 1 82.94 254 ARG B CA 1
ATOM 5271 C C . ARG B 1 254 ? -16.422 29 7.172 1 82.94 254 ARG B C 1
ATOM 5273 O O . ARG B 1 254 ? -16.25 30.062 7.785 1 82.94 254 ARG B O 1
ATOM 5280 N N . ASP B 1 255 ? -17.453 28.359 7.035 1 78.75 255 ASP B N 1
ATOM 5281 C CA . ASP B 1 255 ? -18.594 28.734 7.867 1 78.75 255 ASP B CA 1
ATOM 5282 C C . ASP B 1 255 ? -18.422 28.234 9.297 1 78.75 255 ASP B C 1
ATOM 5284 O O . ASP B 1 255 ? -17.703 27.25 9.539 1 78.75 255 ASP B O 1
ATOM 5288 N N . GLY B 1 256 ? -18.672 29.047 10.148 1 66.88 256 GLY B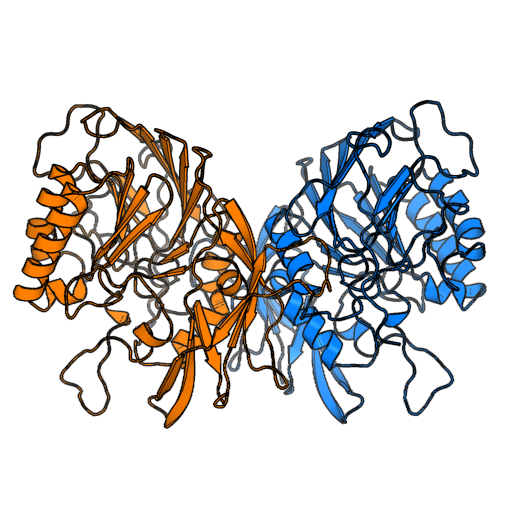 N 1
ATOM 5289 C CA . GLY B 1 256 ? -18.578 28.625 11.539 1 66.88 256 GLY B CA 1
ATOM 5290 C C . GLY B 1 256 ? -17.703 29.516 12.383 1 66.88 256 GLY B C 1
ATOM 5291 O O . GLY B 1 256 ? -17.312 30.609 11.953 1 66.88 256 GLY B O 1
ATOM 5292 N N . ARG B 1 257 ? -17.594 29.125 13.688 1 59.16 257 ARG B N 1
ATOM 5293 C CA . ARG B 1 257 ? -17.047 29.969 14.75 1 59.16 257 ARG B CA 1
ATOM 5294 C C . ARG B 1 257 ? -15.531 30.047 14.672 1 59.16 257 ARG B C 1
ATOM 5296 O O . ARG B 1 257 ? -14.93 31 15.172 1 59.16 257 ARG B O 1
ATOM 5303 N N . HIS B 1 258 ? -14.969 28.953 13.922 1 64.69 258 HIS B N 1
ATOM 5304 C CA . HIS B 1 258 ? -13.516 28.859 14 1 64.69 258 HIS B CA 1
ATOM 5305 C C . HIS B 1 258 ? -12.883 29.016 12.625 1 64.69 258 HIS B C 1
ATOM 5307 O O . HIS B 1 258 ? -13.477 28.625 11.609 1 64.69 258 HIS B O 1
ATOM 5313 N N . GLY B 1 259 ? -12.109 30.25 12.336 1 64.31 259 GLY B N 1
ATOM 5314 C CA . GLY B 1 259 ? -11.453 30.328 11.047 1 64.31 259 GLY B CA 1
ATOM 5315 C C . GLY B 1 259 ? -10.836 31.688 10.773 1 64.31 259 GLY B C 1
ATOM 5316 O O . GLY B 1 259 ? -10.164 31.875 9.758 1 64.31 259 GLY B O 1
ATOM 5317 N N . ASN B 1 260 ? -10.086 32.125 11.562 1 74.56 260 ASN B N 1
ATOM 5318 C CA . ASN B 1 260 ? -9.266 33.312 11.359 1 74.56 260 ASN B CA 1
ATOM 5319 C C . ASN B 1 260 ? -8.367 33.594 12.562 1 74.56 260 ASN B C 1
ATOM 5321 O O . ASN B 1 260 ? -8.852 33.719 13.688 1 74.56 260 ASN B O 1
ATOM 5325 N N . TYR B 1 261 ? -7.152 33.562 12.188 1 89.5 261 TYR B N 1
ATOM 5326 C CA . TYR B 1 261 ? -6.164 33.75 13.242 1 89.5 261 TYR B CA 1
ATOM 5327 C C . TYR B 1 261 ? -5.203 34.875 12.906 1 89.5 261 TYR B C 1
ATOM 5329 O O . TYR B 1 261 ? -4.043 34.625 12.562 1 89.5 261 TYR B O 1
ATOM 5337 N N . PRO B 1 262 ? -5.695 36.094 13.148 1 90.88 262 PRO B N 1
ATOM 5338 C CA . PRO B 1 262 ? -4.891 37.25 12.75 1 90.88 262 PRO B CA 1
ATOM 5339 C C . PRO B 1 262 ? -3.543 37.312 13.469 1 90.88 262 PRO B C 1
ATOM 5341 O O . PRO B 1 262 ? -2.561 37.781 12.906 1 90.88 262 PRO B O 1
ATOM 5344 N N . GLU B 1 263 ? -3.502 36.844 14.742 1 93.81 263 GLU B N 1
ATOM 5345 C CA . GLU B 1 263 ? -2.244 36.844 15.477 1 93.81 263 GLU B CA 1
ATOM 5346 C C . GLU B 1 263 ? -1.17 36.031 14.758 1 93.81 263 GLU B C 1
ATOM 5348 O O . GLU B 1 263 ? -0.018 36.469 14.664 1 93.81 263 GLU B O 1
ATOM 5353 N N . LEU B 1 264 ? -1.561 34.875 14.289 1 96.31 264 LEU B N 1
ATOM 5354 C CA . LEU B 1 264 ? -0.623 34.031 13.539 1 96.31 264 LEU B CA 1
ATOM 5355 C C . LEU B 1 264 ? -0.23 34.719 12.234 1 96.31 264 LEU B C 1
ATOM 5357 O O . LEU B 1 264 ? 0.949 34.75 11.867 1 96.31 264 LEU B O 1
ATOM 5361 N N . ARG B 1 265 ? -1.207 35.219 11.492 1 95.31 265 ARG B N 1
ATOM 5362 C CA . ARG B 1 265 ? -0.97 35.875 10.195 1 95.31 265 ARG B CA 1
ATOM 5363 C C . ARG B 1 265 ? -0.015 37.062 10.336 1 95.31 265 ARG B C 1
ATOM 5365 O O . ARG B 1 265 ? 0.958 37.156 9.594 1 95.31 265 ARG B O 1
ATOM 5372 N N . GLU B 1 266 ? -0.288 37.906 11.25 1 96.19 266 GLU B N 1
ATOM 5373 C CA . GLU B 1 266 ? 0.521 39.125 11.453 1 96.19 266 GLU B CA 1
ATOM 5374 C C . GLU B 1 266 ? 1.954 38.75 11.836 1 96.19 266 GLU B C 1
ATOM 5376 O O . GLU B 1 266 ? 2.895 39.469 11.461 1 96.19 266 GLU B O 1
ATOM 5381 N N . ALA B 1 267 ? 2.086 37.688 12.555 1 97.81 267 ALA B N 1
ATOM 5382 C CA . ALA B 1 267 ? 3.408 37.312 13.055 1 97.81 267 ALA B CA 1
ATOM 5383 C C . ALA B 1 267 ? 4.195 36.562 11.992 1 97.81 267 ALA B C 1
ATOM 5385 O O . ALA B 1 267 ? 5.395 36.781 11.82 1 97.81 267 ALA B O 1
ATOM 5386 N N . TRP B 1 268 ? 3.551 35.625 11.297 1 98.19 268 TRP B N 1
ATOM 5387 C CA . TRP B 1 268 ? 4.305 34.656 10.516 1 98.19 268 TRP B CA 1
ATOM 5388 C C . TRP B 1 268 ? 4.277 35 9.031 1 98.19 268 TRP B C 1
ATOM 5390 O O . TRP B 1 268 ? 5.215 34.688 8.297 1 98.19 268 TRP B O 1
ATOM 5400 N N . GLN B 1 269 ? 3.236 35.625 8.492 1 96.94 269 GLN B N 1
ATOM 5401 C CA . GLN B 1 269 ? 3.129 35.875 7.066 1 96.94 269 GLN B CA 1
ATOM 5402 C C . GLN B 1 269 ? 4.293 36.75 6.582 1 96.94 269 GLN B C 1
ATOM 5404 O O . GLN B 1 269 ? 4.91 36.438 5.559 1 96.94 269 GLN B O 1
ATOM 5409 N N . PRO B 1 270 ? 4.629 37.906 7.273 1 97.19 270 PRO B N 1
ATOM 5410 C CA . PRO B 1 270 ? 5.758 38.688 6.809 1 97.19 270 PRO B CA 1
ATOM 5411 C C . PRO B 1 270 ? 7.062 37.906 6.738 1 97.19 270 PRO B C 1
ATOM 5413 O O . PRO B 1 270 ? 7.883 38.125 5.852 1 97.19 270 PRO B O 1
ATOM 5416 N N . ILE B 1 271 ? 7.27 36.969 7.703 1 98.56 271 ILE B N 1
ATOM 5417 C CA . ILE B 1 271 ? 8.484 36.156 7.715 1 98.56 271 ILE B CA 1
ATOM 5418 C C . ILE B 1 271 ? 8.484 35.219 6.516 1 98.56 271 ILE B C 1
ATOM 5420 O O . ILE B 1 271 ? 9.5 35.094 5.824 1 98.56 271 ILE B O 1
ATOM 5424 N N . LEU B 1 272 ? 7.352 34.562 6.25 1 98.31 272 LEU B N 1
ATOM 5425 C CA . LEU B 1 272 ? 7.227 33.656 5.129 1 98.31 272 LEU B CA 1
ATOM 5426 C C . LEU B 1 272 ? 7.496 34.344 3.807 1 98.31 272 LEU B C 1
ATOM 5428 O O . LEU B 1 272 ? 8.148 33.781 2.92 1 98.31 272 LEU B O 1
ATOM 5432 N N . GLU B 1 273 ? 6.988 35.531 3.668 1 97.06 273 GLU B N 1
ATOM 5433 C CA . GLU B 1 273 ? 7.156 36.312 2.445 1 97.06 273 GLU B CA 1
ATOM 5434 C C . GLU B 1 273 ? 8.586 36.844 2.312 1 97.06 273 GLU B C 1
ATOM 5436 O O . GLU B 1 273 ? 9.156 36.844 1.217 1 97.06 273 GLU B O 1
ATOM 5441 N N . LYS B 1 274 ? 9.148 37.312 3.4 1 96.69 274 LYS B N 1
ATOM 5442 C CA . LYS B 1 274 ? 10.523 37.781 3.422 1 96.69 274 LYS B CA 1
ATOM 5443 C C . LYS B 1 274 ? 11.477 36.75 2.85 1 96.69 274 LYS B C 1
ATOM 5445 O O . LYS B 1 274 ? 12.375 37.062 2.068 1 96.69 274 LYS B O 1
ATOM 5450 N N . TYR B 1 275 ? 11.242 35.531 3.205 1 97.62 275 TYR B N 1
ATOM 5451 C CA . TYR B 1 275 ? 12.18 34.469 2.816 1 97.62 275 TYR B CA 1
ATOM 5452 C C . TYR B 1 275 ? 11.641 33.688 1.629 1 97.62 275 TYR B C 1
ATOM 5454 O O . TYR B 1 275 ? 12.18 32.625 1.28 1 97.62 275 TYR B O 1
ATOM 5462 N N . LYS B 1 276 ? 10.555 34.125 1.029 1 97 276 LYS B N 1
ATOM 5463 C CA . LYS B 1 276 ? 9.992 33.594 -0.206 1 97 276 LYS B CA 1
ATOM 5464 C C . LYS B 1 276 ? 9.68 32.094 -0.069 1 97 276 LYS B C 1
ATOM 5466 O O . LYS B 1 276 ? 10.047 31.312 -0.933 1 97 276 LYS B O 1
ATOM 5471 N N . VAL B 1 277 ? 9.086 31.75 1.085 1 98.12 277 VAL B N 1
ATOM 5472 C CA . VAL B 1 277 ? 8.594 30.391 1.281 1 98.12 277 VAL B CA 1
ATOM 5473 C C . VAL B 1 277 ? 7.715 29.984 0.105 1 98.12 277 VAL B C 1
ATOM 5475 O O . VAL B 1 277 ? 6.961 30.797 -0.428 1 98.12 277 VAL B O 1
ATOM 5478 N N . ASP B 1 278 ? 7.789 28.672 -0.262 1 98.5 278 ASP B N 1
ATOM 5479 C CA . ASP B 1 278 ? 7.129 28.25 -1.491 1 98.5 278 ASP B CA 1
ATOM 5480 C C . ASP B 1 278 ? 5.707 27.781 -1.213 1 98.5 278 ASP B C 1
ATOM 5482 O O . ASP B 1 278 ? 4.77 28.141 -1.928 1 98.5 278 ASP B O 1
ATOM 5486 N N . LEU B 1 279 ? 5.531 26.906 -0.228 1 98.62 279 LEU B N 1
ATOM 5487 C CA . LEU B 1 279 ? 4.246 26.297 0.115 1 98.62 279 LEU B CA 1
ATOM 5488 C C . LEU B 1 279 ? 3.998 26.375 1.618 1 98.62 279 LEU B C 1
ATOM 5490 O O . LEU B 1 279 ? 4.914 26.156 2.414 1 98.62 279 LEU B O 1
ATOM 5494 N N . VAL B 1 280 ? 2.805 26.656 1.978 1 98.62 280 VAL B N 1
ATOM 5495 C CA . VAL B 1 280 ? 2.326 26.547 3.352 1 98.62 280 VAL B CA 1
ATOM 5496 C C . VAL B 1 280 ? 1.152 25.578 3.414 1 98.62 280 VAL B C 1
ATOM 5498 O O . VAL B 1 280 ? 0.074 25.859 2.887 1 98.62 280 VAL B O 1
ATOM 5501 N N . LEU B 1 281 ? 1.323 24.422 4.059 1 98.69 281 LEU B N 1
ATOM 5502 C CA . LEU B 1 281 ? 0.364 23.328 4.074 1 98.69 281 LEU B CA 1
ATOM 5503 C C . LEU B 1 281 ? -0.312 23.219 5.438 1 98.69 281 LEU B C 1
ATOM 5505 O O . LEU B 1 281 ? 0.363 23.062 6.461 1 98.69 281 LEU B O 1
ATOM 5509 N N . LYS B 1 282 ? -1.635 23.25 5.438 1 97.19 282 LYS B N 1
ATOM 5510 C CA . LYS B 1 282 ? -2.369 23.375 6.695 1 97.19 282 LYS B CA 1
ATOM 5511 C C . LYS B 1 282 ? -3.588 22.453 6.711 1 97.19 282 LYS B C 1
ATOM 5513 O O . LYS B 1 282 ? -3.812 21.688 5.77 1 97.19 282 LYS B O 1
ATOM 5518 N N . GLY B 1 283 ? -4.301 22.438 7.875 1 96.62 283 GLY B N 1
ATOM 5519 C CA . GLY B 1 283 ? -5.578 21.781 8.078 1 96.62 283 GLY B CA 1
ATOM 5520 C C . GLY B 1 283 ? -6.578 22.625 8.836 1 96.62 283 GLY B C 1
ATOM 5521 O O . GLY B 1 283 ? -6.785 23.797 8.5 1 96.62 283 GLY B O 1
ATOM 5522 N N . HIS B 1 284 ? -7.367 22.125 9.641 1 95.75 284 HIS B N 1
ATOM 5523 C CA . HIS B 1 284 ? -8.195 22.75 10.672 1 95.75 284 HIS B CA 1
ATOM 5524 C C . HIS B 1 284 ? -9.539 23.203 10.102 1 95.75 284 HIS B C 1
ATOM 5526 O O . HIS B 1 284 ? -10.586 22.969 10.711 1 95.75 284 HIS B O 1
ATOM 5532 N N . ASP B 1 285 ? -9.594 23.797 8.977 1 93.25 285 ASP B N 1
ATOM 5533 C CA . ASP B 1 285 ? -10.781 24.469 8.477 1 93.25 285 ASP B CA 1
ATOM 5534 C C . ASP B 1 285 ? -11.797 23.469 7.934 1 93.25 285 ASP B C 1
ATOM 5536 O O . ASP B 1 285 ? -12.969 23.797 7.754 1 93.25 285 ASP B O 1
ATOM 5540 N N . HIS B 1 286 ? -11.359 22.312 7.582 1 93.69 286 HIS B N 1
ATOM 5541 C CA . HIS B 1 286 ? -12.242 21.25 7.098 1 93.69 286 HIS B CA 1
ATOM 5542 C C . HIS B 1 286 ? -12.922 21.656 5.797 1 93.69 286 HIS B C 1
ATOM 5544 O O . HIS B 1 286 ? -14.109 21.375 5.602 1 93.69 286 HIS B O 1
ATOM 5550 N N . VAL B 1 287 ? -12.266 22.438 5.02 1 93.31 287 VAL B N 1
ATOM 5551 C CA . VAL B 1 287 ? -12.555 22.766 3.627 1 93.31 287 VAL B CA 1
ATOM 5552 C C . VAL B 1 287 ? -11.258 22.797 2.824 1 93.31 287 VAL B C 1
ATOM 5554 O O . VAL B 1 287 ? -10.211 23.203 3.344 1 93.31 287 VAL B O 1
ATOM 5557 N N . TYR B 1 288 ? -11.367 22.344 1.587 1 96 288 TYR B N 1
ATOM 5558 C CA . TYR B 1 288 ? -10.203 22.531 0.727 1 96 288 TYR B CA 1
ATOM 5559 C C . TYR B 1 288 ? -10.102 23.984 0.266 1 96 288 TYR B C 1
ATOM 5561 O O . TYR B 1 288 ? -11.094 24.578 -0.172 1 96 288 TYR B O 1
ATOM 5569 N N . ALA B 1 289 ? -8.969 24.531 0.385 1 96 289 ALA B N 1
ATOM 5570 C CA . ALA B 1 289 ? -8.711 25.906 -0.056 1 96 289 ALA B CA 1
ATOM 5571 C C . ALA B 1 289 ? -7.262 26.078 -0.485 1 96 289 ALA B C 1
ATOM 5573 O O . ALA B 1 289 ? -6.34 25.703 0.248 1 96 289 ALA B O 1
ATOM 5574 N N . ARG B 1 290 ? -7.07 26.562 -1.653 1 97.44 290 ARG B N 1
ATOM 5575 C CA . ARG B 1 290 ? -5.746 26.906 -2.16 1 97.44 290 ARG B CA 1
ATOM 5576 C C . ARG B 1 290 ? -5.703 28.359 -2.631 1 97.44 290 ARG B C 1
ATOM 5578 O O . ARG B 1 290 ? -6.523 28.766 -3.449 1 97.44 290 ARG B O 1
ATOM 5585 N N . GLY B 1 291 ? -4.781 29.125 -2.088 1 95.62 291 GLY B N 1
ATOM 5586 C CA . GLY B 1 291 ? -4.625 30.516 -2.484 1 95.62 291 GLY B CA 1
ATOM 5587 C C . GLY B 1 291 ? -3.184 30.906 -2.773 1 95.62 291 GLY B C 1
ATOM 5588 O O . GLY B 1 291 ? -2.291 30.625 -1.971 1 95.62 291 GLY B O 1
ATOM 5589 N N . ALA B 1 292 ? -3.004 31.547 -3.912 1 93 292 ALA B N 1
ATOM 5590 C CA . ALA B 1 292 ? -1.701 32.094 -4.297 1 93 292 ALA B CA 1
ATOM 5591 C C . ALA B 1 292 ? -1.76 33.594 -4.453 1 93 292 ALA B C 1
ATOM 5593 O O . ALA B 1 292 ? -0.723 34.281 -4.531 1 93 292 ALA B O 1
ATOM 5594 N N . HIS B 1 293 ? -2.891 34.219 -4.398 1 86.44 293 HIS B N 1
ATOM 5595 C CA . HIS B 1 293 ? -3.074 35.625 -4.73 1 86.44 293 HIS B CA 1
ATOM 5596 C C . HIS B 1 293 ? -3.783 36.375 -3.605 1 86.44 293 HIS B C 1
ATOM 5598 O O . HIS B 1 293 ? -4.348 37.438 -3.824 1 86.44 293 HIS B O 1
ATOM 5604 N N . GLN B 1 294 ? -3.832 35.75 -2.506 1 84.38 294 GLN B N 1
ATOM 5605 C CA . GLN B 1 294 ? -4.41 36.406 -1.333 1 84.38 294 GLN B CA 1
ATOM 5606 C C . GLN B 1 294 ? -3.602 37.625 -0.929 1 84.38 294 GLN B C 1
ATOM 5608 O O . GLN B 1 294 ? -2.588 37.969 -1.556 1 84.38 294 GLN B O 1
ATOM 5613 N N . THR B 1 295 ? -4.141 38.312 0.053 1 79.25 295 THR B N 1
ATOM 5614 C CA . THR B 1 295 ? -3.479 39.531 0.515 1 79.25 295 THR B CA 1
ATOM 5615 C C . THR B 1 295 ? -2.047 39.219 0.951 1 79.25 295 THR B C 1
ATOM 5617 O O . THR B 1 295 ? -1.784 38.188 1.576 1 79.25 295 THR B O 1
ATOM 5620 N N . LYS B 1 296 ? -1.149 40.219 0.499 1 82.19 296 LYS B N 1
ATOM 5621 C CA . LYS B 1 296 ? 0.276 40.094 0.791 1 82.19 296 LYS B CA 1
ATOM 5622 C C . LYS B 1 296 ? 0.781 41.312 1.565 1 82.19 296 LYS B C 1
ATOM 5624 O O . LYS B 1 296 ? 0.108 42.344 1.622 1 82.19 296 LYS B O 1
ATOM 5629 N N . THR B 1 297 ? 1.852 41.094 2.178 1 85.5 297 THR B N 1
ATOM 5630 C CA . THR B 1 297 ? 2.469 42.188 2.918 1 85.5 297 THR B CA 1
ATOM 5631 C C . THR B 1 297 ? 3.598 42.812 2.109 1 85.5 297 THR B C 1
ATOM 5633 O O . THR B 1 297 ? 4.16 43.844 2.51 1 85.5 297 THR B O 1
ATOM 5636 N N . ILE B 1 298 ? 3.912 42.188 1.035 1 84.56 298 ILE B N 1
ATOM 5637 C CA . ILE B 1 298 ? 4.973 42.719 0.178 1 84.56 298 ILE B CA 1
ATOM 5638 C C . ILE B 1 298 ? 4.52 42.688 -1.279 1 84.56 298 ILE B C 1
ATOM 5640 O O . ILE B 1 298 ? 3.58 41.969 -1.631 1 84.56 298 ILE B O 1
ATOM 5644 N N . ASP B 1 299 ? 5.227 43.469 -2.082 1 86.19 299 ASP B N 1
ATOM 5645 C CA . ASP B 1 299 ? 4.949 43.5 -3.514 1 86.19 299 ASP B CA 1
ATOM 5646 C C . ASP B 1 299 ? 5.547 42.25 -4.203 1 86.19 299 ASP B C 1
ATOM 5648 O O . ASP B 1 299 ? 6.691 41.875 -3.93 1 86.19 299 ASP B O 1
ATOM 5652 N N . VAL B 1 300 ? 4.785 41.625 -4.914 1 88.5 300 VAL B N 1
ATOM 5653 C CA . VAL B 1 300 ? 5.215 40.469 -5.711 1 88.5 300 VAL B CA 1
ATOM 5654 C C . VAL B 1 300 ? 5.082 40.812 -7.199 1 88.5 300 VAL B C 1
ATOM 5656 O O . VAL B 1 300 ? 4.035 41.281 -7.645 1 88.5 300 VAL B O 1
ATOM 5659 N N . PRO B 1 301 ? 6.148 40.594 -7.957 1 87.94 301 PRO B N 1
ATOM 5660 C CA . PRO B 1 301 ? 6.105 40.938 -9.383 1 87.94 301 PRO B CA 1
ATOM 5661 C C . PRO B 1 301 ? 4.992 40.188 -10.125 1 87.94 301 PRO B C 1
ATOM 5663 O O . PRO B 1 301 ? 4.582 39.094 -9.703 1 87.94 301 PRO B O 1
ATOM 5666 N N . ASP B 1 302 ? 4.641 40.719 -11.266 1 85.5 302 ASP B N 1
ATOM 5667 C CA . ASP B 1 302 ? 3.604 40.094 -12.086 1 85.5 302 ASP B CA 1
ATOM 5668 C C . ASP B 1 302 ? 4.008 38.688 -12.531 1 85.5 302 ASP B C 1
ATOM 5670 O O . ASP B 1 302 ? 5.16 38.469 -12.898 1 85.5 302 ASP B O 1
ATOM 5674 N N . GLY B 1 303 ? 3.059 37.844 -12.414 1 86.62 303 GLY B N 1
ATOM 5675 C CA . GLY B 1 303 ? 3.299 36.469 -12.852 1 86.62 303 GLY B CA 1
ATOM 5676 C C . GLY B 1 303 ? 3.924 35.625 -11.773 1 86.62 303 GLY B C 1
ATOM 5677 O O . GLY B 1 303 ? 4 34.375 -11.922 1 86.62 303 GLY B O 1
ATOM 5678 N N . GLN B 1 304 ? 4.41 36.281 -10.797 1 93 304 GLN B N 1
ATOM 5679 C CA . GLN B 1 304 ? 5.008 35.562 -9.688 1 93 304 GLN B CA 1
ATOM 5680 C C . GLN B 1 304 ? 4.059 35.5 -8.5 1 93 304 GLN B C 1
ATOM 5682 O O . GLN B 1 304 ? 3.047 36.188 -8.461 1 93 304 GLN B O 1
ATOM 5687 N N . VAL B 1 305 ? 4.367 34.531 -7.66 1 94.19 305 VAL B N 1
ATOM 5688 C CA . VAL B 1 305 ? 3.555 34.406 -6.453 1 94.19 305 VAL B CA 1
ATOM 5689 C C . VAL B 1 305 ? 4.453 34.156 -5.246 1 94.19 305 VAL B C 1
ATOM 5691 O O . VAL B 1 305 ? 5.5 33.5 -5.363 1 94.19 305 VAL B O 1
ATOM 5694 N N . GLY B 1 306 ? 4.074 34.781 -4.117 1 93.44 306 GLY B N 1
ATOM 5695 C CA . GLY B 1 306 ? 4.668 34.406 -2.846 1 93.44 306 GLY B CA 1
ATOM 5696 C C . GLY B 1 306 ? 4.246 33.031 -2.385 1 93.44 306 GLY B C 1
ATOM 5697 O O . GLY B 1 306 ? 3.926 32.156 -3.205 1 93.44 306 GLY B O 1
ATOM 5698 N N . PRO B 1 307 ? 4.262 32.781 -1.077 1 96.88 307 PRO B N 1
ATOM 5699 C CA . PRO B 1 307 ? 3.828 31.484 -0.567 1 96.88 307 PRO B CA 1
ATOM 5700 C C . PRO B 1 307 ? 2.416 31.109 -1.016 1 96.88 307 PRO B C 1
ATOM 5702 O O . PRO B 1 307 ? 1.511 31.953 -0.972 1 96.88 307 PRO B O 1
ATOM 5705 N N . VAL B 1 308 ? 2.297 29.875 -1.531 1 97.94 308 VAL B N 1
ATOM 5706 C CA . VAL B 1 308 ? 0.963 29.344 -1.799 1 97.94 308 VAL B CA 1
ATOM 5707 C C . VAL B 1 308 ? 0.417 28.672 -0.545 1 97.94 308 VAL B C 1
ATOM 5709 O O . VAL B 1 308 ? 1.084 27.828 0.049 1 97.94 308 VAL B O 1
ATOM 5712 N N . TYR B 1 309 ? -0.748 29.109 -0.151 1 97.25 309 TYR B N 1
ATOM 5713 C CA . TYR B 1 309 ? -1.382 28.578 1.049 1 97.25 309 TYR B CA 1
ATOM 5714 C C . TYR B 1 309 ? -2.406 27.5 0.694 1 97.25 309 TYR B C 1
ATOM 5716 O O . TYR B 1 309 ? -3.27 27.719 -0.16 1 97.25 309 TYR B O 1
ATOM 5724 N N . VAL B 1 310 ? -2.309 26.344 1.391 1 98 310 VAL B N 1
ATOM 5725 C CA . VAL B 1 310 ? -3.236 25.25 1.108 1 98 310 VAL B CA 1
ATOM 5726 C C . VAL B 1 310 ? -3.818 24.703 2.416 1 98 310 VAL B C 1
ATOM 5728 O O . VAL B 1 310 ? -3.092 24.531 3.395 1 98 310 VAL B O 1
ATOM 5731 N N . VAL B 1 311 ? -5.09 24.531 2.432 1 96.81 311 VAL B N 1
ATOM 5732 C CA . VAL B 1 311 ? -5.812 23.75 3.424 1 96.81 311 VAL B CA 1
ATOM 5733 C C . VAL B 1 311 ? -6.426 22.516 2.762 1 96.81 311 VAL B C 1
ATOM 5735 O O . VAL B 1 311 ? -7.086 22.625 1.725 1 96.81 311 VAL B O 1
ATOM 5738 N N . SER B 1 312 ? -6.156 21.375 3.307 1 97.56 312 SER B N 1
ATOM 5739 C CA . SER B 1 312 ? -6.762 20.172 2.764 1 97.56 312 SER B CA 1
ATOM 5740 C C . SER B 1 312 ? -7.48 19.375 3.848 1 97.56 312 SER B C 1
ATOM 5742 O O . SER B 1 312 ? -7.348 19.672 5.035 1 97.56 312 SER B O 1
ATOM 5744 N N . VAL B 1 313 ? -8.312 18.453 3.412 1 96.19 313 VAL B N 1
ATOM 5745 C CA . VAL B 1 313 ? -9.086 17.594 4.309 1 96.19 313 VAL B CA 1
ATOM 5746 C C . VAL B 1 313 ? -9.109 16.172 3.771 1 96.19 313 VAL B C 1
ATOM 5748 O O . VAL B 1 313 ? -9.539 15.938 2.641 1 96.19 313 VAL B O 1
ATOM 5751 N N . ALA B 1 314 ? -8.695 15.297 4.586 1 97.81 314 ALA B N 1
ATOM 5752 C CA . ALA B 1 314 ? -8.641 13.898 4.176 1 97.81 314 ALA B CA 1
ATOM 5753 C C . ALA B 1 314 ? -9.805 13.102 4.766 1 97.81 314 ALA B C 1
ATOM 5755 O O . ALA B 1 314 ? -10.148 12.031 4.266 1 97.81 314 ALA B O 1
ATOM 5756 N N . GLY B 1 315 ? -10.375 13.586 5.836 1 96.38 315 GLY B N 1
ATOM 5757 C CA . GLY B 1 315 ? -11.438 12.891 6.539 1 96.38 315 GLY B CA 1
ATOM 5758 C C . GLY B 1 315 ? -12.82 13.305 6.086 1 96.38 315 GLY B C 1
ATOM 5759 O O . GLY B 1 315 ? -12.969 14.094 5.145 1 96.38 315 GLY B O 1
ATOM 5760 N N . PRO B 1 316 ? -13.836 12.781 6.762 1 93.81 316 PRO B N 1
ATOM 5761 C CA . PRO B 1 316 ? -15.211 13.008 6.309 1 93.81 316 PRO B CA 1
ATOM 5762 C C . PRO B 1 316 ? -15.828 14.273 6.895 1 93.81 316 PRO B C 1
ATOM 5764 O O . PRO B 1 316 ? -16.859 14.734 6.414 1 93.81 316 PRO B O 1
ATOM 5767 N N . LYS B 1 317 ? -15.312 14.797 7.957 1 92.5 317 LYS B N 1
ATOM 5768 C CA . LYS B 1 317 ? -15.891 15.984 8.578 1 92.5 317 LYS B CA 1
ATOM 5769 C C . LYS B 1 317 ? -15.539 17.25 7.801 1 92.5 317 LYS B C 1
ATOM 5771 O O . LYS B 1 317 ? -14.367 17.625 7.715 1 92.5 317 LYS B O 1
ATOM 5776 N N . MET B 1 318 ? -16.562 17.953 7.32 1 90.62 318 MET B N 1
ATOM 5777 C CA . MET B 1 318 ? -16.297 19.141 6.523 1 90.62 318 MET B CA 1
ATOM 5778 C C . MET B 1 318 ? -17.359 20.203 6.77 1 90.62 318 MET B C 1
ATOM 5780 O O . MET B 1 318 ? -18.453 19.891 7.254 1 90.62 318 MET B O 1
ATOM 5784 N N . TYR B 1 319 ? -16.984 21.375 6.453 1 90.56 319 TYR B N 1
ATOM 5785 C CA . TYR B 1 319 ? -17.859 22.531 6.613 1 90.56 319 TYR B CA 1
ATOM 5786 C C . TYR B 1 319 ? -18.109 23.219 5.273 1 90.56 319 TYR B C 1
ATOM 5788 O O . TYR B 1 319 ? -17.5 22.859 4.266 1 90.56 319 TYR B O 1
ATOM 5796 N N . GLY B 1 320 ? -19.031 24.156 5.312 1 89.62 320 GLY B N 1
ATOM 5797 C CA . GLY B 1 320 ? -19.312 24.969 4.137 1 89.62 320 GLY B CA 1
ATOM 5798 C C . GLY B 1 320 ? -18.422 26.188 4.023 1 89.62 320 GLY B C 1
ATOM 5799 O O . GLY B 1 320 ? -17.562 26.406 4.875 1 89.62 320 GLY B O 1
ATOM 5800 N N . ILE B 1 321 ? -18.578 26.891 2.918 1 90.38 321 ILE B N 1
ATOM 5801 C CA . ILE B 1 321 ? -17.828 28.109 2.658 1 90.38 321 ILE B CA 1
ATOM 5802 C C . ILE B 1 321 ? -18.75 29.312 2.709 1 90.38 321 ILE B C 1
ATOM 5804 O O . ILE B 1 321 ? -19.875 29.266 2.182 1 90.38 321 ILE B O 1
ATOM 5808 N N . VAL B 1 322 ? -18.297 30.344 3.395 1 89 322 VAL B N 1
ATOM 5809 C CA . VAL B 1 322 ? -18.969 31.641 3.352 1 89 322 VAL B CA 1
ATOM 5810 C C . VAL B 1 322 ? -18.453 32.438 2.166 1 89 322 VAL B C 1
ATOM 5812 O O . VAL B 1 322 ? -17.312 32.938 2.18 1 89 322 VAL B O 1
ATOM 5815 N N . PRO B 1 323 ? -19.297 32.75 1.239 1 87.69 323 PRO B N 1
ATOM 5816 C CA . PRO B 1 323 ? -18.844 33.375 -0.007 1 87.69 323 PRO B CA 1
ATOM 5817 C C . PRO B 1 323 ? -18.172 34.719 0.216 1 87.69 323 PRO B C 1
ATOM 5819 O O . PRO B 1 323 ? -17.188 35.062 -0.448 1 87.69 323 PRO B O 1
ATOM 5822 N N . GLU B 1 324 ? -18.625 35.469 1.119 1 87.69 324 GLU B N 1
ATOM 5823 C CA . GLU B 1 324 ? -18.125 36.844 1.363 1 87.69 324 GLU B CA 1
ATOM 5824 C C . GLU B 1 324 ? -16.719 36.812 1.951 1 87.69 324 GLU B C 1
ATOM 5826 O O . GLU B 1 324 ? -16.016 37.812 1.946 1 87.69 324 GLU B O 1
ATOM 5831 N N . LYS B 1 325 ? -16.359 35.656 2.408 1 86.88 325 LYS B N 1
ATOM 5832 C CA . LYS B 1 325 ? -15.055 35.531 3.059 1 86.88 325 LYS B CA 1
ATOM 5833 C C . LYS B 1 325 ? -14.062 34.781 2.164 1 86.88 325 LYS B C 1
ATOM 5835 O O . LYS B 1 325 ? -12.977 34.406 2.613 1 86.88 325 LYS B O 1
ATOM 5840 N N . ARG B 1 326 ? -14.414 34.594 1.03 1 89.88 326 ARG B N 1
ATOM 5841 C CA . ARG B 1 326 ? -13.578 33.844 0.12 1 89.88 326 ARG B CA 1
ATOM 5842 C C . ARG B 1 326 ? -12.234 34.531 -0.11 1 89.88 326 ARG B C 1
ATOM 5844 O O . ARG B 1 326 ? -12.188 35.688 -0.482 1 89.88 326 ARG B O 1
ATOM 5851 N N . TRP B 1 327 ? -11.148 33.812 0.093 1 90.44 327 TRP B N 1
ATOM 5852 C CA . TRP B 1 327 ? -9.789 34.312 -0.091 1 90.44 327 TRP B CA 1
ATOM 5853 C C . TRP B 1 327 ? -9.039 33.469 -1.12 1 90.44 327 TRP B C 1
ATOM 5855 O O . TRP B 1 327 ? -8.055 33.938 -1.701 1 90.44 327 TRP B O 1
ATOM 5865 N N . MET B 1 328 ? -9.531 32.188 -1.308 1 93.56 328 MET B N 1
ATOM 5866 C CA . MET B 1 328 ? -8.773 31.172 -2.041 1 93.56 328 MET B CA 1
ATOM 5867 C C . MET B 1 328 ? -9.094 31.234 -3.531 1 93.56 328 MET B C 1
ATOM 5869 O O . MET B 1 328 ? -10.188 31.641 -3.922 1 93.56 328 MET B O 1
ATOM 5873 N N . ASP B 1 329 ? -8.125 30.781 -4.352 1 95 329 ASP B N 1
ATOM 5874 C CA . ASP B 1 329 ? 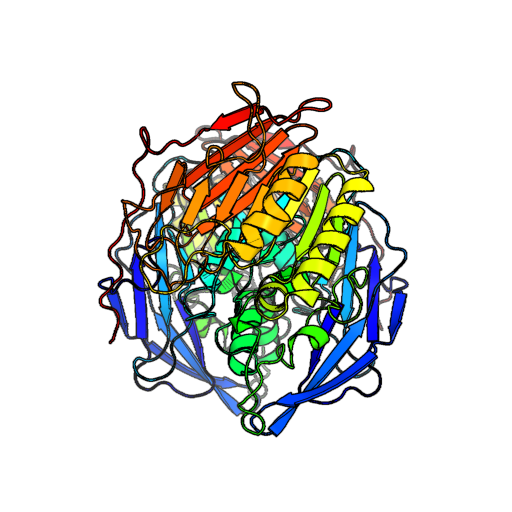-8.281 30.656 -5.797 1 95 329 ASP B CA 1
ATOM 5875 C C . ASP B 1 329 ? -9.109 29.438 -6.164 1 95 329 ASP B C 1
ATOM 5877 O O . ASP B 1 329 ? -9.789 29.422 -7.195 1 95 329 ASP B O 1
ATOM 5881 N N . ARG B 1 330 ? -9.008 28.406 -5.363 1 95.81 330 ARG B N 1
ATOM 5882 C CA . ARG B 1 330 ? -9.719 27.141 -5.566 1 95.81 330 ARG B CA 1
ATOM 5883 C C . ARG B 1 330 ? -10.203 26.562 -4.242 1 95.81 330 ARG B C 1
ATOM 5885 O O . ARG B 1 330 ? -9.492 26.625 -3.238 1 95.81 330 ARG B O 1
ATOM 5892 N N . ALA B 1 331 ? -11.383 25.984 -4.32 1 95.19 331 ALA B N 1
ATOM 5893 C CA . ALA B 1 331 ? -11.969 25.438 -3.102 1 95.19 331 ALA B CA 1
ATOM 5894 C C . ALA B 1 331 ? -12.727 24.141 -3.393 1 95.19 331 ALA B C 1
ATOM 5896 O O . ALA B 1 331 ? -12.992 23.812 -4.551 1 95.19 331 ALA B O 1
ATOM 5897 N N . ALA B 1 332 ? -13 23.391 -2.377 1 94.94 332 ALA B N 1
ATOM 5898 C CA . ALA B 1 332 ? -13.898 22.25 -2.41 1 94.94 332 ALA B CA 1
ATOM 5899 C C . ALA B 1 332 ? -14.586 22.047 -1.062 1 94.94 332 ALA B C 1
ATOM 5901 O O . ALA B 1 332 ? -13.977 22.266 -0.01 1 94.94 332 ALA B O 1
ATOM 5902 N N . VAL B 1 333 ? -15.82 21.703 -1.125 1 92 333 VAL B N 1
ATOM 5903 C CA . VAL B 1 333 ? -16.609 21.375 0.058 1 92 333 VAL B CA 1
ATOM 5904 C C . VAL B 1 333 ? -17.062 19.922 0.01 1 92 333 VAL B C 1
ATOM 5906 O O . VAL B 1 333 ? -17.438 19.422 -1.052 1 92 333 VAL B O 1
ATOM 5909 N N . ASN B 1 334 ? -16.969 19.297 1.123 1 91.94 334 ASN B N 1
ATOM 5910 C CA . ASN B 1 334 ? -17.406 17.922 1.278 1 91.94 334 ASN B CA 1
ATOM 5911 C C . ASN B 1 334 ? -16.766 17 0.241 1 91.94 334 ASN B C 1
ATOM 5913 O O . ASN B 1 334 ? -17.453 16.25 -0.452 1 91.94 334 ASN B O 1
ATOM 5917 N N . THR B 1 335 ? -15.461 17.125 0.165 1 95 335 THR B N 1
ATOM 5918 C CA . THR B 1 335 ? -14.648 16.344 -0.766 1 95 335 THR B CA 1
ATOM 5919 C C . THR B 1 335 ? -13.367 15.859 -0.093 1 95 335 THR B C 1
ATOM 5921 O O . THR B 1 335 ? -12.547 16.672 0.353 1 95 335 THR B O 1
ATOM 5924 N N . GLN B 1 336 ? -13.227 14.562 0.054 1 96.5 336 GLN B N 1
ATOM 5925 C CA . GLN B 1 336 ? -11.984 14.023 0.585 1 96.5 336 GLN B CA 1
ATOM 5926 C C . GLN B 1 336 ? -10.859 14.109 -0.446 1 96.5 336 GLN B C 1
ATOM 5928 O O . GLN B 1 336 ? -11 13.625 -1.57 1 96.5 336 GLN B O 1
ATOM 5933 N N . LEU B 1 337 ? -9.766 14.727 -0.019 1 98.25 337 LEU B N 1
ATOM 5934 C CA . LEU B 1 337 ? -8.656 14.953 -0.941 1 98.25 337 LEU B CA 1
ATOM 5935 C C . LEU B 1 337 ? -7.336 14.508 -0.33 1 98.25 337 LEU B C 1
ATOM 5937 O O . LEU B 1 337 ? -7.203 14.43 0.894 1 98.25 337 LEU B O 1
ATOM 5941 N N . TYR B 1 338 ? -6.387 14.18 -1.179 1 98.81 338 TYR B N 1
ATOM 5942 C CA . TYR B 1 338 ? -4.965 14.055 -0.879 1 98.81 338 TYR B CA 1
ATOM 5943 C C . TYR B 1 338 ? -4.121 14.758 -1.939 1 98.81 338 TYR B C 1
ATOM 5945 O O . TYR B 1 338 ? -4.594 15 -3.055 1 98.81 338 TYR B O 1
ATOM 5953 N N . GLN B 1 339 ? -2.891 15.125 -1.57 1 98.94 339 GLN B N 1
ATOM 5954 C CA . GLN B 1 339 ? -2.031 15.844 -2.506 1 98.94 339 GLN B CA 1
ATOM 5955 C C . GLN B 1 339 ? -0.697 15.125 -2.688 1 98.94 339 GLN B C 1
ATOM 5957 O O . GLN B 1 339 ? -0.162 14.547 -1.739 1 98.94 339 GLN B O 1
ATOM 5962 N N . VAL B 1 340 ? -0.223 15.109 -3.865 1 98.94 340 VAL B N 1
ATOM 5963 C CA . VAL B 1 340 ? 1.131 14.68 -4.199 1 98.94 340 VAL B CA 1
ATOM 5964 C C . VAL B 1 340 ? 1.941 15.875 -4.707 1 98.94 340 VAL B C 1
ATOM 5966 O O . VAL B 1 340 ? 1.573 16.5 -5.699 1 98.94 340 VAL B O 1
ATOM 5969 N N . ILE B 1 341 ? 2.996 16.188 -4.02 1 98.94 341 ILE B N 1
ATOM 5970 C CA . ILE B 1 341 ? 3.895 17.266 -4.406 1 98.94 341 ILE B CA 1
ATOM 5971 C C . ILE B 1 341 ? 5.199 16.688 -4.949 1 98.94 341 ILE B C 1
ATOM 5973 O O . ILE B 1 341 ? 5.891 15.938 -4.254 1 98.94 341 ILE B O 1
ATOM 5977 N N . THR B 1 342 ? 5.508 17 -6.172 1 98.94 342 THR B N 1
ATOM 5978 C CA . THR B 1 342 ? 6.711 16.516 -6.832 1 98.94 342 THR B CA 1
ATOM 5979 C C . THR B 1 342 ? 7.688 17.656 -7.094 1 98.94 342 THR B C 1
ATOM 5981 O O . THR B 1 342 ? 7.285 18.734 -7.562 1 98.94 342 THR B O 1
ATOM 5984 N N . ILE B 1 343 ? 8.906 17.453 -6.75 1 98.81 343 ILE B N 1
ATOM 5985 C CA . ILE B 1 343 ? 9.961 18.438 -6.984 1 98.81 343 ILE B CA 1
ATOM 5986 C C . ILE B 1 343 ? 10.992 17.859 -7.953 1 98.81 343 ILE B C 1
ATOM 5988 O O . ILE B 1 343 ? 11.523 16.766 -7.73 1 98.81 343 ILE B O 1
ATOM 5992 N N . ASP B 1 344 ? 11.195 18.516 -9.008 1 98.62 344 ASP B N 1
ATOM 5993 C CA . ASP B 1 344 ? 12.18 18.188 -10.031 1 98.62 344 ASP B CA 1
ATOM 5994 C C . ASP B 1 344 ? 13.07 19.391 -10.344 1 98.62 344 ASP B C 1
ATOM 5996 O O . ASP B 1 344 ? 12.781 20.156 -11.258 1 98.62 344 ASP B O 1
ATOM 6000 N N . GLY B 1 345 ? 14.203 19.469 -9.664 1 97.81 345 GLY B N 1
ATOM 6001 C CA . GLY B 1 345 ? 15.07 20.625 -9.812 1 97.81 345 GLY B CA 1
ATOM 6002 C C . GLY B 1 345 ? 14.391 21.922 -9.445 1 97.81 345 GLY B C 1
ATOM 6003 O O . GLY B 1 345 ? 13.992 22.125 -8.297 1 97.81 345 GLY B O 1
ATOM 6004 N N . ASP B 1 346 ? 14.07 22.703 -10.531 1 98.38 346 ASP B N 1
ATOM 6005 C CA . ASP B 1 346 ? 13.508 24.031 -10.305 1 98.38 346 ASP B CA 1
ATOM 6006 C C . ASP B 1 346 ? 11.984 24.016 -10.438 1 98.38 346 ASP B C 1
ATOM 6008 O O . ASP B 1 346 ? 11.344 25.062 -10.414 1 98.38 346 ASP B O 1
ATOM 6012 N N . LEU B 1 347 ? 11.461 22.859 -10.531 1 98.81 347 LEU B N 1
ATOM 6013 C CA . LEU B 1 347 ? 10.031 22.75 -10.75 1 98.81 347 LEU B CA 1
ATOM 6014 C C . LEU B 1 347 ? 9.352 22.016 -9.594 1 98.81 347 LEU B C 1
ATOM 6016 O O . LEU B 1 347 ? 9.758 20.906 -9.242 1 98.81 347 LEU B O 1
ATOM 6020 N N . LEU B 1 348 ? 8.383 22.672 -8.938 1 98.88 348 LEU B N 1
ATOM 6021 C CA . LEU B 1 348 ? 7.496 22.031 -7.965 1 98.88 348 LEU B CA 1
ATOM 6022 C C . LEU B 1 348 ? 6.098 21.844 -8.547 1 98.88 348 LEU B C 1
ATOM 6024 O O . LEU B 1 348 ? 5.477 22.797 -9.008 1 98.88 348 LEU B O 1
ATOM 6028 N N . GLN B 1 349 ? 5.652 20.641 -8.602 1 98.94 349 GLN B N 1
ATOM 6029 C CA . GLN B 1 349 ? 4.332 20.312 -9.117 1 98.94 349 GLN B CA 1
ATOM 6030 C C . GLN B 1 349 ? 3.387 19.891 -7.996 1 98.94 349 GLN B C 1
ATOM 6032 O O . GLN B 1 349 ? 3.625 18.891 -7.312 1 98.94 349 GLN B O 1
ATOM 6037 N N . TYR B 1 350 ? 2.396 20.672 -7.828 1 98.94 350 TYR B N 1
ATOM 6038 C CA . TYR B 1 350 ? 1.338 20.375 -6.871 1 98.94 350 TYR B CA 1
ATOM 6039 C C . TYR B 1 350 ? 0.134 19.75 -7.57 1 98.94 350 TYR B C 1
ATOM 6041 O O . TYR B 1 350 ? -0.411 20.328 -8.516 1 98.94 350 TYR B O 1
ATOM 6049 N N . ARG B 1 351 ? -0.279 18.578 -7.145 1 98.94 351 ARG B N 1
ATOM 6050 C CA . ARG B 1 351 ? -1.469 17.891 -7.648 1 98.94 351 ARG B CA 1
ATOM 6051 C C . ARG B 1 351 ? -2.361 17.438 -6.5 1 98.94 351 ARG B C 1
ATOM 6053 O O . ARG B 1 351 ? -1.903 16.75 -5.586 1 98.94 351 ARG B O 1
ATOM 6060 N N . ALA B 1 352 ? -3.58 17.859 -6.473 1 98.88 352 ALA B N 1
ATOM 6061 C CA . ALA B 1 352 ? -4.582 17.375 -5.531 1 98.88 352 ALA B CA 1
ATOM 6062 C C . ALA B 1 352 ? -5.527 16.391 -6.199 1 98.88 352 ALA B C 1
ATOM 6064 O O . ALA B 1 352 ? -6.031 16.641 -7.297 1 98.88 352 ALA B O 1
ATOM 6065 N N . TYR B 1 353 ? -5.75 15.32 -5.5 1 98.81 353 TYR B N 1
ATOM 6066 C CA . TYR B 1 353 ? -6.621 14.273 -6.02 1 98.81 353 TYR B CA 1
ATOM 6067 C C . TYR B 1 353 ? -7.766 13.992 -5.059 1 98.81 353 TYR B C 1
ATOM 6069 O O . TYR B 1 353 ? -7.594 14.062 -3.838 1 98.81 353 TYR B O 1
ATOM 6077 N N . THR B 1 354 ? -8.938 13.695 -5.672 1 97.5 354 THR B N 1
ATOM 6078 C CA . THR B 1 354 ? -9.984 13.102 -4.836 1 97.5 354 THR B CA 1
ATOM 6079 C C . THR B 1 354 ? -9.633 11.664 -4.477 1 97.5 354 THR B C 1
ATOM 6081 O O . THR B 1 354 ? -8.711 11.078 -5.051 1 97.5 354 THR B O 1
ATOM 6084 N N . VAL B 1 355 ? -10.352 11.062 -3.561 1 96.31 355 VAL B N 1
ATOM 6085 C CA . VAL B 1 355 ? -10.141 9.688 -3.125 1 96.31 355 VAL B CA 1
ATOM 6086 C C . VAL B 1 355 ? -10.43 8.734 -4.277 1 96.31 355 VAL B C 1
ATOM 6088 O O . VAL B 1 355 ? -10.094 7.547 -4.211 1 96.31 355 VAL B O 1
ATOM 6091 N N . LEU B 1 356 ? -11.047 9.219 -5.363 1 96.12 356 LEU B N 1
ATOM 6092 C CA . LEU B 1 356 ? -11.352 8.422 -6.543 1 96.12 356 LEU B CA 1
ATOM 6093 C C . LEU B 1 356 ? -10.25 8.562 -7.594 1 96.12 356 LEU B C 1
ATOM 6095 O O . LEU B 1 356 ? -10.422 8.141 -8.742 1 96.12 356 LEU B O 1
ATOM 6099 N N . ASP B 1 357 ? -9.18 9.25 -7.215 1 96.31 357 ASP B N 1
ATOM 6100 C CA . ASP B 1 357 ? -8.008 9.43 -8.062 1 96.31 357 ASP B CA 1
ATOM 6101 C C . ASP B 1 357 ? -8.289 10.414 -9.195 1 96.31 357 ASP B C 1
ATOM 6103 O O . ASP B 1 357 ? -7.668 10.344 -10.258 1 96.31 357 ASP B O 1
ATOM 6107 N N . GLU B 1 358 ? -9.227 11.25 -9.023 1 97 358 GLU B N 1
ATOM 6108 C CA . GLU B 1 358 ? -9.484 12.328 -9.969 1 97 358 GLU B CA 1
ATOM 6109 C C . GLU B 1 358 ? -8.625 13.547 -9.656 1 97 358 GLU B C 1
ATOM 6111 O O . GLU B 1 358 ? -8.586 14.016 -8.516 1 97 358 GLU B O 1
ATOM 6116 N N . LEU B 1 359 ? -7.883 14.031 -10.664 1 98.25 359 LEU B N 1
ATOM 6117 C CA . LEU B 1 359 ? -7.133 15.273 -10.484 1 98.25 359 LEU B CA 1
ATOM 6118 C C . LEU B 1 359 ? -8.078 16.453 -10.266 1 98.25 359 LEU B C 1
ATOM 6120 O O . LEU B 1 359 ? -8.836 16.812 -11.164 1 98.25 359 LEU B O 1
ATOM 6124 N N . TYR B 1 360 ? -8.047 17.078 -9.133 1 98.31 360 TYR B N 1
ATOM 6125 C CA . TYR B 1 360 ? -9.023 18.094 -8.742 1 98.31 360 TYR B CA 1
ATOM 6126 C C . TYR B 1 360 ? -8.414 19.484 -8.82 1 98.31 360 TYR B C 1
ATOM 6128 O O . TYR B 1 360 ? -9.102 20.453 -9.148 1 98.31 360 TYR B O 1
ATOM 6136 N N . ASP B 1 361 ? -7.188 19.609 -8.422 1 98.69 361 ASP B N 1
ATOM 6137 C CA . ASP B 1 361 ? -6.449 20.859 -8.438 1 98.69 361 ASP B CA 1
ATOM 6138 C C . ASP B 1 361 ? -4.992 20.641 -8.844 1 98.69 361 ASP B C 1
ATOM 6140 O O . ASP B 1 361 ? -4.43 19.578 -8.586 1 98.69 361 ASP B O 1
ATOM 6144 N N . ALA B 1 362 ? -4.469 21.641 -9.562 1 98.75 362 ALA B N 1
ATOM 6145 C CA . ALA B 1 362 ? -3.111 21.453 -10.07 1 98.75 362 ALA B CA 1
ATOM 6146 C C . ALA B 1 362 ? -2.465 22.812 -10.383 1 98.75 362 ALA B C 1
ATOM 6148 O O . ALA B 1 362 ? -3.072 23.656 -11.039 1 98.75 362 ALA B O 1
ATOM 6149 N N . PHE B 1 363 ? -1.244 22.938 -9.914 1 98.31 363 PHE B N 1
ATOM 6150 C CA . PHE B 1 363 ? -0.427 24.078 -10.305 1 98.31 363 PHE B CA 1
ATOM 6151 C C . PHE B 1 363 ? 1.056 23.734 -10.234 1 98.31 363 PHE B C 1
ATOM 6153 O O . PHE B 1 363 ? 1.436 22.719 -9.648 1 98.31 363 PHE B O 1
ATOM 6160 N N . ASP B 1 364 ? 1.848 24.547 -10.898 1 98.62 364 ASP B N 1
ATOM 6161 C CA . ASP B 1 364 ? 3.303 24.438 -10.859 1 98.62 364 ASP B CA 1
ATOM 6162 C C . ASP B 1 364 ? 3.943 25.719 -10.344 1 98.62 364 ASP B C 1
ATOM 6164 O O . ASP B 1 364 ? 3.436 26.812 -10.594 1 98.62 364 ASP B O 1
ATOM 6168 N N . LEU B 1 365 ? 4.996 25.547 -9.586 1 98.5 365 LEU B N 1
ATOM 6169 C CA . LEU B 1 365 ? 5.895 26.625 -9.234 1 98.5 365 LEU B CA 1
ATOM 6170 C C . LEU B 1 365 ? 7.25 26.469 -9.906 1 98.5 365 LEU B C 1
ATOM 6172 O O . LEU B 1 365 ? 7.887 25.422 -9.781 1 98.5 365 LEU B O 1
ATOM 6176 N N . GLN B 1 366 ? 7.645 27.453 -10.68 1 98.44 366 GLN B N 1
ATOM 6177 C CA . GLN B 1 366 ? 8.984 27.5 -11.258 1 98.44 366 GLN B CA 1
ATOM 6178 C C . GLN B 1 366 ? 9.898 28.406 -10.461 1 98.44 366 GLN B C 1
ATOM 6180 O O . GLN B 1 366 ? 9.68 29.625 -10.406 1 98.44 366 GLN B O 1
ATOM 6185 N N . LYS B 1 367 ? 10.867 27.797 -9.875 1 97.75 367 LYS B N 1
ATOM 6186 C CA . LYS B 1 367 ? 11.789 28.547 -9.031 1 97.75 367 LYS B CA 1
ATOM 6187 C C . LYS B 1 367 ? 12.547 29.594 -9.836 1 97.75 367 LYS B C 1
ATOM 6189 O O . LYS B 1 367 ? 12.992 29.328 -10.953 1 97.75 367 LYS B O 1
ATOM 6194 N N . GLN B 1 368 ? 12.57 30.797 -9.25 1 94.88 368 GLN B N 1
ATOM 6195 C CA . GLN B 1 368 ? 13.344 31.875 -9.859 1 94.88 368 GLN B CA 1
ATOM 6196 C C . GLN B 1 368 ? 14.555 32.219 -8.992 1 94.88 368 GLN B C 1
ATOM 6198 O O . GLN B 1 368 ? 14.516 32.062 -7.77 1 94.88 368 GLN B O 1
ATOM 6203 N N . ASN B 1 369 ? 15.586 32.75 -9.688 1 88.88 369 ASN B N 1
ATOM 6204 C CA . ASN B 1 369 ? 16.766 33.156 -8.938 1 88.88 369 ASN B CA 1
ATOM 6205 C C . ASN B 1 369 ? 16.5 34.406 -8.117 1 88.88 369 ASN B C 1
ATOM 6207 O O . ASN B 1 369 ? 16.234 35.5 -8.672 1 88.88 369 ASN B O 1
ATOM 6211 N N . SER B 1 370 ? 16.578 34.312 -6.867 1 85.31 370 SER B N 1
ATOM 6212 C CA . SER B 1 370 ? 16.5 35.406 -5.879 1 85.31 370 SER B CA 1
ATOM 6213 C C . SER B 1 370 ? 15.188 36.156 -5.992 1 85.31 370 SER B C 1
ATOM 6215 O O . SER B 1 370 ? 15.141 37.375 -5.762 1 85.31 370 SER B O 1
ATOM 6217 N N . SER B 1 371 ? 14.172 35.5 -6.551 1 92.25 371 SER B N 1
ATOM 6218 C CA . SER B 1 371 ? 12.844 36.094 -6.648 1 92.25 371 SER B CA 1
ATOM 6219 C C . SER B 1 371 ? 11.75 35.094 -6.328 1 92.25 371 SER B C 1
ATOM 6221 O O . SER B 1 371 ? 12.047 33.969 -5.918 1 92.25 371 SER B O 1
ATOM 6223 N N . PHE B 1 372 ? 10.508 35.594 -6.387 1 95.88 372 PHE B N 1
ATOM 6224 C CA . PHE B 1 372 ? 9.359 34.719 -6.164 1 95.88 372 PHE B CA 1
ATOM 6225 C C . PHE B 1 372 ? 9.164 33.781 -7.336 1 95.88 372 PHE B C 1
ATOM 6227 O O . PHE B 1 372 ? 9.711 34 -8.422 1 95.88 372 PHE B O 1
ATOM 6234 N N . ASN B 1 373 ? 8.438 32.75 -7.086 1 97.62 373 ASN B N 1
ATOM 6235 C CA . ASN B 1 373 ? 8.227 31.703 -8.086 1 97.62 373 ASN B CA 1
ATOM 6236 C C . ASN B 1 373 ? 7.293 32.156 -9.195 1 97.62 373 ASN B C 1
ATOM 6238 O O . ASN B 1 373 ? 6.355 32.938 -8.945 1 97.62 373 ASN B O 1
ATOM 6242 N N . LEU B 1 374 ? 7.59 31.688 -10.43 1 97.5 374 LEU B N 1
ATOM 6243 C CA . LEU B 1 374 ? 6.543 31.75 -11.445 1 97.5 374 LEU B CA 1
ATOM 6244 C C . LEU B 1 374 ? 5.434 30.75 -11.148 1 97.5 374 LEU B C 1
ATOM 6246 O O . LEU B 1 374 ? 5.707 29.625 -10.742 1 97.5 374 LEU B O 1
ATOM 6250 N N . PHE B 1 375 ? 4.258 31.188 -11.344 1 96.62 375 PHE B N 1
ATOM 6251 C CA . PHE B 1 375 ? 3.08 30.391 -11.023 1 96.62 375 PHE B CA 1
ATOM 6252 C C . PHE B 1 375 ? 2.316 30.016 -12.281 1 96.62 375 PHE B C 1
ATOM 6254 O O . PHE B 1 375 ? 1.93 30.875 -13.07 1 96.62 375 PHE B O 1
ATOM 6261 N N . THR B 1 376 ? 2.133 28.656 -12.555 1 96.88 376 THR B N 1
ATOM 6262 C CA . THR B 1 376 ? 1.292 28.156 -13.633 1 96.88 376 THR B CA 1
ATOM 6263 C C . THR B 1 376 ? 0.125 27.344 -13.078 1 96.88 376 THR B C 1
ATOM 6265 O O . THR B 1 376 ? 0.324 26.266 -12.531 1 96.88 376 THR B O 1
ATOM 6268 N N . GLU B 1 377 ? -1.053 27.875 -13.195 1 96.19 377 GLU B N 1
ATOM 6269 C CA . GLU B 1 377 ? -2.26 27.172 -12.766 1 96.19 377 GLU B CA 1
ATOM 6270 C C . GLU B 1 377 ? -2.787 26.25 -13.859 1 96.19 377 GLU B C 1
ATOM 6272 O O . GLU B 1 377 ? -3.078 26.703 -14.969 1 96.19 377 GLU B O 1
ATOM 6277 N N . HIS B 1 378 ? -2.932 25.016 -13.633 1 97.31 378 HIS B N 1
ATOM 6278 C CA . HIS B 1 378 ? -3.41 24.078 -14.641 1 97.31 378 HIS B CA 1
ATOM 6279 C C . HIS B 1 378 ? -4.914 23.859 -14.516 1 97.31 378 HIS B C 1
ATOM 6281 O O . HIS B 1 378 ? -5.586 23.562 -15.508 1 97.31 378 HIS B O 1
ATOM 6287 N N . ILE B 1 379 ? -5.422 23.953 -13.266 1 96.56 379 ILE B N 1
ATOM 6288 C CA . ILE B 1 379 ? -6.852 23.812 -13.016 1 96.56 379 ILE B CA 1
ATOM 6289 C C . ILE B 1 379 ? -7.371 25.047 -12.281 1 96.56 379 ILE B C 1
ATOM 6291 O O . ILE B 1 379 ? -7.035 25.266 -11.109 1 96.56 379 ILE B O 1
ATOM 6295 N N . SER B 1 380 ? -8.156 25.812 -12.93 1 92.5 380 SER B N 1
ATOM 6296 C CA . SER B 1 380 ? -8.703 27.047 -12.383 1 92.5 380 SER B CA 1
ATOM 6297 C C . SER B 1 380 ? -10.211 26.953 -12.203 1 92.5 380 SER B C 1
ATOM 6299 O O . SER B 1 380 ? -10.891 26.281 -12.961 1 92.5 380 SER B O 1
ATOM 6301 N N . THR B 1 381 ? -10.734 27.703 -11.211 1 87.56 381 THR B N 1
ATOM 6302 C CA . THR B 1 381 ? -12.156 27.672 -10.867 1 87.56 381 THR B CA 1
ATOM 6303 C C . THR B 1 381 ? -13.008 28.156 -12.031 1 87.56 381 THR B C 1
ATOM 6305 O O . THR B 1 381 ? -14.07 27.594 -12.32 1 87.56 381 THR B O 1
ATOM 6308 N N . PRO B 1 382 ? -12.57 29.203 -12.68 1 83.19 382 PRO B N 1
ATOM 6309 C CA . PRO B 1 382 ? -13.414 29.641 -13.789 1 83.19 382 PRO B CA 1
ATOM 6310 C C . PRO B 1 382 ? -13.562 28.594 -14.883 1 83.19 382 PRO B C 1
ATOM 6312 O O . PRO B 1 382 ? -14.586 28.547 -15.57 1 83.19 382 PRO B O 1
ATOM 6315 N N . LYS B 1 383 ? -12.656 27.703 -15.023 1 84.31 383 LYS B N 1
ATOM 6316 C CA . LYS B 1 383 ? -12.656 26.734 -16.109 1 84.31 383 LYS B CA 1
ATOM 6317 C C . LYS B 1 383 ? -13.148 25.375 -15.641 1 84.31 383 LYS B C 1
ATOM 6319 O O . LYS B 1 383 ? -13.703 24.594 -16.422 1 84.31 383 LYS B O 1
ATOM 6324 N N . TYR B 1 384 ? -12.922 25.156 -14.391 1 86.94 384 TYR B N 1
ATOM 6325 C CA . TYR B 1 384 ? -13.305 23.875 -13.812 1 86.94 384 TYR B CA 1
ATOM 6326 C C . TYR B 1 384 ? -14.156 24.078 -12.562 1 86.94 384 TYR B C 1
ATOM 6328 O O . TYR B 1 384 ? -13.719 24.703 -11.594 1 86.94 384 TYR B O 1
ATOM 6336 N N . PRO B 1 385 ? -15.305 23.469 -12.641 1 91.5 385 PRO B N 1
ATOM 6337 C CA . PRO B 1 385 ? -16.203 23.672 -11.5 1 91.5 385 PRO B CA 1
ATOM 6338 C C . PRO B 1 385 ? -15.625 23.125 -10.195 1 91.5 385 PRO B C 1
ATOM 6340 O O . PRO B 1 385 ? -14.914 22.125 -10.211 1 91.5 385 PRO B O 1
ATOM 6343 N N . GLU B 1 386 ? -15.992 23.812 -9.117 1 93.38 386 GLU B N 1
ATOM 6344 C CA . GLU B 1 386 ? -15.609 23.375 -7.781 1 93.38 386 GLU B CA 1
ATOM 6345 C C . GLU B 1 386 ? -16.641 22.406 -7.199 1 93.38 386 GLU B C 1
ATOM 6347 O O . GLU B 1 386 ? -17.844 22.594 -7.402 1 93.38 386 GLU B O 1
ATOM 6352 N N . ASN B 1 387 ? -16.141 21.422 -6.492 1 89 387 ASN B N 1
ATOM 6353 C CA . ASN B 1 387 ? -17.047 20.547 -5.754 1 89 387 ASN B CA 1
ATOM 6354 C C . ASN B 1 387 ? -17.719 21.281 -4.59 1 89 387 ASN B C 1
ATOM 6356 O O . ASN B 1 387 ? -17.031 21.859 -3.744 1 89 387 ASN B O 1
ATOM 6360 N N . ARG B 1 388 ? -19.047 21.297 -4.531 1 84.88 388 ARG B N 1
ATOM 6361 C CA . ARG B 1 388 ? -19.812 21.891 -3.443 1 84.88 388 ARG B CA 1
ATOM 6362 C C . ARG B 1 388 ? -20.922 20.953 -2.977 1 84.88 388 ARG B C 1
ATOM 6364 O O . ARG B 1 388 ? -22.094 21.328 -2.965 1 84.88 388 ARG B O 1
ATOM 6371 N N . PHE B 1 389 ? -20.5 19.875 -2.531 1 77.94 389 PHE B N 1
ATOM 6372 C CA . PHE B 1 389 ? -21.484 18.891 -2.078 1 77.94 389 PHE B CA 1
ATOM 6373 C C . PHE B 1 389 ? -22.078 19.312 -0.737 1 77.94 389 PHE B C 1
ATOM 6375 O O . PHE B 1 389 ? -21.406 19.938 0.083 1 77.94 389 PHE B O 1
ATOM 6382 N N . PRO B 1 390 ? -23.422 19.109 -0.593 1 72.88 390 PRO B N 1
ATOM 6383 C CA . PRO B 1 390 ? -24.031 19.5 0.673 1 72.88 390 PRO B CA 1
ATOM 6384 C C . PRO B 1 390 ? -23.484 18.719 1.868 1 72.88 390 PRO B C 1
ATOM 6386 O O . PRO B 1 390 ? -23.031 17.594 1.714 1 72.88 390 PRO B O 1
ATOM 6389 N N . ASN B 1 391 ? -23.219 19.469 2.912 1 60.06 391 ASN B N 1
ATOM 6390 C CA . ASN B 1 391 ? -22.844 18.781 4.145 1 60.06 391 ASN B CA 1
ATOM 6391 C C . ASN B 1 391 ? -23.938 17.828 4.605 1 60.06 391 ASN B C 1
ATOM 6393 O O . ASN B 1 391 ? -25.125 18.125 4.449 1 60.06 391 ASN B O 1
ATOM 6397 N N . GLY B 1 392 ? -23.953 16.656 4.289 1 50.12 392 GLY B N 1
ATOM 6398 C CA . GLY B 1 392 ? -25 15.797 4.82 1 50.12 392 GLY B CA 1
ATOM 6399 C C . GLY B 1 392 ? -25.578 16.297 6.129 1 50.12 392 GLY B C 1
ATOM 6400 O O . GLY B 1 392 ? -24.984 17.172 6.777 1 50.12 392 GLY B O 1
ATOM 6401 N N . SER B 1 393 ? -26.984 16.125 6.395 1 37.16 393 SER B N 1
ATOM 6402 C CA . SER B 1 393 ? -27.656 16.5 7.641 1 37.16 393 SER B CA 1
ATOM 6403 C C . SER B 1 393 ? -26.75 16.25 8.844 1 37.16 393 SER B C 1
ATOM 6405 O O . SER B 1 393 ? -26.219 15.141 9.016 1 37.16 393 SER B O 1
ATOM 6407 N N . THR B 1 394 ? -25.875 17.172 9.281 1 34.69 394 THR B N 1
ATOM 6408 C CA . THR B 1 394 ? -25.344 17.141 10.633 1 34.69 394 THR B CA 1
ATOM 6409 C C . THR B 1 394 ? -26.25 16.312 11.547 1 34.69 394 THR B C 1
ATOM 6411 O O . THR B 1 394 ? -27.469 16.547 11.594 1 34.69 394 THR B O 1
ATOM 6414 N N . LEU B 1 395 ? -26.094 15.07 11.883 1 27.94 395 LEU B N 1
ATOM 6415 C CA . LEU B 1 395 ? -26.766 14.773 13.141 1 27.94 395 LEU B CA 1
ATOM 6416 C C . LEU B 1 395 ? -26.562 15.906 14.141 1 27.94 395 LEU B C 1
ATOM 6418 O O . LEU B 1 395 ? -25.422 16.266 14.477 1 27.94 395 LEU B O 1
ATOM 6422 N N . ARG B 1 396 ? -27.438 16.953 14.266 1 24.28 396 ARG B N 1
ATOM 6423 C CA . ARG B 1 396 ? -27.578 17.656 15.539 1 24.28 396 ARG B CA 1
ATOM 6424 C C . ARG B 1 396 ? -27.609 16.672 16.703 1 24.28 396 ARG B C 1
ATOM 6426 O O . ARG B 1 396 ? -28.312 15.664 16.656 1 24.28 396 ARG B O 1
#

InterPro domains:
  IPR004843 Calcineurin-like, phosphoesterase domain [PF00149] (93-288)
  IPR008963 Purple acid phosphatase-like, N-terminal [SSF49363] (2-83)
  IPR015914 Purple acid phosphatase, N-terminal [PF16656] (2-82)
  IPR029052 Metallo-dependent phosphatase-like [G3DSA:3.60.21.10] (88-383)
  IPR029052 Metallo-dependent phosphatase-like [SSF56300] (90-368)
  IPR039331 Purple acid phosphatase-like [PTHR22953] (30-315)

Solvent-accessible surface area (backbone atoms only — not comparable to full-atom values): 41029 Å² total; per-residue (Å²): 82,54,50,73,38,76,63,82,66,90,61,39,32,36,36,39,37,77,53,66,42,45,51,69,64,85,60,85,54,48,75,43,76,38,50,78,45,80,45,71,43,89,86,66,51,58,36,32,25,30,39,46,80,89,74,90,75,61,64,56,36,54,30,30,32,33,40,34,26,89,97,68,59,62,54,41,44,34,47,38,66,42,67,46,90,64,76,69,65,49,36,33,35,46,31,17,23,24,29,45,60,33,34,44,39,18,19,40,32,53,50,39,46,40,54,74,44,56,77,35,64,32,39,32,33,20,11,21,66,32,59,54,26,60,42,62,70,49,54,52,31,42,53,57,32,44,46,64,48,65,63,42,39,51,75,45,79,35,49,25,68,24,36,30,30,57,44,92,92,42,71,87,47,73,36,71,21,82,54,51,65,59,64,45,82,57,52,76,77,31,57,90,93,34,66,63,40,19,28,57,50,75,54,77,54,27,33,40,37,38,37,42,41,58,57,25,72,76,27,72,66,45,34,50,53,49,44,53,49,51,50,50,56,59,72,69,51,87,44,82,39,38,38,38,32,33,11,67,42,56,69,44,30,40,53,69,96,67,44,72,34,62,71,58,33,70,60,44,48,58,51,39,50,74,69,49,30,48,37,34,44,16,9,76,55,25,33,34,32,34,23,56,78,47,94,68,90,65,92,64,60,88,65,36,29,51,46,30,39,35,26,31,18,20,14,44,67,49,38,54,74,35,76,92,44,61,60,52,64,37,53,33,19,41,52,20,32,34,31,46,39,35,40,47,84,54,36,38,39,43,38,30,25,32,53,80,69,42,82,70,39,33,37,36,36,37,65,41,90,96,52,54,25,37,60,47,76,77,53,46,48,93,81,37,85,62,53,71,46,75,66,60,83,69,82,124,81,54,51,73,38,76,62,82,67,91,63,39,32,36,37,40,35,79,53,64,41,45,57,67,64,84,61,86,55,47,76,43,76,38,50,78,47,80,44,68,44,89,86,67,52,56,35,31,26,29,39,46,79,90,74,88,76,62,64,55,35,54,29,29,33,32,41,33,26,88,97,67,59,63,54,41,43,34,48,37,67,43,67,46,90,64,77,66,65,49,32,32,34,45,30,17,23,24,30,43,59,32,35,44,45,19,20,41,31,53,50,39,45,39,55,73,43,54,80,34,64,32,41,34,33,21,9,21,68,32,58,53,26,60,43,62,70,50,54,52,31,42,54,58,32,43,44,63,49,65,63,42,39,50,75,45,77,36,48,25,69,23,36,31,31,56,43,90,91,41,72,88,47,74,36,71,21,82,52,51,66,60,65,44,81,58,52,73,76,31,56,89,93,34,66,61,42,20,28,59,48,76,54,80,55,27,34,40,36,36,38,42,43,57,57,26,73,74,28,71,66,45,34,50,53,49,44,53,49,50,51,51,56,57,72,69,50,88,45,83,40,38,36,36,31,33,10,69,43,58,69,42,30,38,51,69,95,64,46,68,33,62,72,57,33,71,59,43,48,58,52,40,49,72,69,50,30,49,36,35,44,16,9,76,55,26,32,34,32,34,22,56,77,47,94,69,90,64,91,64,60,88,66,37,29,52,45,29,41,35,27,31,18,20,14,39,67,50,38,53,73,36,75,91,42,61,60,51,65,38,53,31,20,39,52,19,32,34,31,46,39,35,39,47,82,55,34,36,38,43,38,30,24,32,53,79,70,43,83,70,39,33,36,37,36,38,65,41,88,96,52,55,24,38,61,48,76,76,51,48,48,93,81,38,84,62,53,71,47,74,68,60,83,66,83,124